Protein AF-A0A8G1R4S1-F1 (afdb_monomer_lite)

Structure (mmCIF, N/CA/C/O backbone):
data_AF-A0A8G1R4S1-F1
#
_entry.id   AF-A0A8G1R4S1-F1
#
loop_
_atom_site.group_PDB
_atom_site.id
_atom_site.type_symbol
_atom_site.label_atom_id
_atom_site.label_alt_id
_atom_site.label_comp_id
_atom_site.label_asym_id
_atom_site.label_entity_id
_atom_site.label_seq_id
_atom_site.pdbx_PDB_ins_code
_atom_site.Cartn_x
_atom_site.Cartn_y
_atom_site.Cartn_z
_atom_site.occupancy
_atom_site.B_iso_or_equiv
_atom_site.auth_seq_id
_atom_site.auth_comp_id
_atom_site.auth_asym_id
_atom_site.auth_atom_id
_atom_site.pdbx_PDB_model_num
ATOM 1 N N . MET A 1 1 ? 26.529 -37.923 -21.853 1.00 34.34 1 MET A N 1
ATOM 2 C CA . MET A 1 1 ? 27.785 -37.274 -21.403 1.00 34.34 1 MET A CA 1
ATOM 3 C C . MET A 1 1 ? 28.948 -37.431 -22.384 1.00 34.34 1 MET A C 1
ATOM 5 O O . MET A 1 1 ? 29.454 -36.419 -22.837 1.00 34.34 1 MET A O 1
ATOM 9 N N . THR A 1 2 ? 29.386 -38.636 -22.774 1.00 37.06 2 THR A N 1
ATOM 10 C CA . THR A 1 2 ? 30.629 -38.806 -23.572 1.00 37.06 2 THR A CA 1
ATOM 11 C C . THR A 1 2 ? 30.537 -38.388 -25.053 1.00 37.06 2 THR A C 1
ATOM 13 O O . THR A 1 2 ? 31.567 -38.254 -25.704 1.00 37.06 2 THR A O 1
ATOM 16 N N . GLY A 1 3 ? 29.334 -38.183 -25.603 1.00 39.41 3 GLY A N 1
ATOM 17 C CA . GLY A 1 3 ? 29.122 -37.804 -27.011 1.00 39.41 3 GLY A CA 1
ATOM 18 C C . GLY A 1 3 ? 29.419 -36.328 -27.306 1.00 39.41 3 GLY A C 1
ATOM 19 O O . GLY A 1 3 ? 30.279 -36.042 -28.134 1.00 39.41 3 GLY A O 1
ATOM 20 N N . ILE A 1 4 ? 28.774 -35.407 -26.578 1.00 42.38 4 ILE A N 1
ATOM 21 C CA . ILE A 1 4 ? 28.934 -33.948 -26.744 1.00 42.38 4 ILE A CA 1
ATOM 22 C C . ILE A 1 4 ? 30.243 -33.432 -26.146 1.00 42.38 4 ILE A C 1
ATOM 24 O O . ILE A 1 4 ? 30.907 -32.611 -26.768 1.00 42.38 4 ILE A O 1
ATOM 28 N N . MET A 1 5 ? 30.717 -33.994 -25.029 1.00 42.28 5 MET A N 1
ATOM 29 C CA . MET A 1 5 ? 32.060 -33.679 -24.519 1.00 42.28 5 MET A CA 1
ATOM 30 C C . MET A 1 5 ? 33.159 -34.017 -25.537 1.00 42.28 5 MET A C 1
ATOM 32 O O . MET A 1 5 ? 34.148 -33.301 -25.641 1.00 42.28 5 MET A O 1
ATOM 36 N N . ASN A 1 6 ? 32.975 -35.073 -26.337 1.00 43.06 6 ASN A N 1
ATOM 37 C CA . ASN A 1 6 ? 33.866 -35.388 -27.454 1.00 43.06 6 ASN A CA 1
ATOM 38 C C . ASN A 1 6 ? 33.570 -34.572 -28.725 1.00 43.06 6 ASN A C 1
ATOM 40 O O . ASN A 1 6 ? 34.323 -34.708 -29.683 1.00 43.06 6 ASN A O 1
ATOM 44 N N . TYR A 1 7 ? 32.499 -33.776 -28.766 1.00 46.75 7 TYR A N 1
ATOM 45 C CA . TYR A 1 7 ? 32.110 -32.910 -29.886 1.00 46.75 7 TYR A CA 1
ATOM 46 C C . TYR A 1 7 ? 32.567 -31.456 -29.659 1.00 46.75 7 TYR A C 1
ATOM 48 O O . TYR A 1 7 ? 33.212 -30.869 -30.526 1.00 46.75 7 TYR A O 1
ATOM 56 N N . LEU A 1 8 ? 32.355 -30.911 -28.456 1.00 43.19 8 LEU A N 1
ATOM 57 C CA . LEU A 1 8 ? 32.811 -29.577 -28.043 1.00 43.19 8 LEU A CA 1
ATOM 58 C C . LEU A 1 8 ? 34.336 -29.510 -27.832 1.00 43.19 8 LEU A C 1
ATOM 60 O O . LEU A 1 8 ? 34.935 -28.468 -28.063 1.00 43.19 8 LEU A O 1
ATOM 64 N N . ARG A 1 9 ? 34.996 -30.634 -27.501 1.00 42.25 9 ARG A N 1
ATOM 65 C CA . ARG A 1 9 ? 36.469 -30.728 -27.363 1.00 42.25 9 ARG A CA 1
ATOM 66 C C . ARG A 1 9 ? 37.218 -31.066 -28.664 1.00 42.25 9 ARG A C 1
ATOM 68 O O . ARG A 1 9 ? 38.417 -31.345 -28.621 1.00 42.25 9 ARG A O 1
ATOM 75 N N . ARG A 1 10 ? 36.547 -31.107 -29.824 1.00 39.91 10 ARG A N 1
ATOM 76 C CA . ARG A 1 10 ? 37.217 -31.331 -31.122 1.00 39.91 10 ARG A CA 1
ATOM 77 C C . ARG A 1 10 ? 37.751 -30.012 -31.687 1.00 39.91 10 ARG A C 1
ATOM 79 O O . ARG A 1 10 ? 36.980 -29.065 -31.783 1.00 39.91 10 ARG A O 1
ATOM 86 N N . PRO A 1 11 ? 39.002 -29.971 -32.182 1.00 35.44 11 PRO A N 1
ATOM 87 C CA . PRO A 1 11 ? 39.596 -28.763 -32.754 1.00 35.44 11 PRO A CA 1
ATOM 88 C C . PRO A 1 11 ? 39.075 -28.385 -34.156 1.00 35.44 11 PRO A C 1
ATOM 90 O O . PRO A 1 11 ? 39.674 -27.523 -34.792 1.00 35.44 11 PRO A O 1
ATOM 93 N N . ARG A 1 12 ? 38.011 -29.024 -34.675 1.00 40.72 12 ARG A N 1
ATOM 94 C CA . ARG A 1 12 ? 37.285 -28.617 -35.897 1.00 40.72 12 ARG A CA 1
ATOM 95 C C . ARG A 1 12 ? 35.992 -29.417 -36.096 1.00 40.72 12 ARG A C 1
ATOM 97 O O . ARG A 1 12 ? 35.984 -30.636 -35.927 1.00 40.72 12 ARG A O 1
ATOM 104 N N . ALA A 1 13 ? 34.945 -28.697 -36.488 1.00 39.78 13 ALA A N 1
ATOM 105 C CA . ALA A 1 13 ? 33.626 -29.171 -36.883 1.00 39.78 13 ALA A CA 1
ATOM 106 C C . ALA A 1 13 ? 33.671 -29.979 -38.190 1.00 39.78 13 ALA A C 1
ATOM 108 O O . ALA A 1 13 ? 34.057 -29.459 -39.236 1.00 39.78 13 ALA A O 1
ATOM 109 N N . THR A 1 14 ? 33.271 -31.246 -38.147 1.00 42.94 14 THR A N 1
ATOM 110 C CA . THR A 1 14 ? 32.952 -32.038 -39.342 1.00 42.94 14 THR A CA 1
ATOM 111 C C . THR A 1 14 ? 31.812 -32.981 -38.979 1.00 42.94 14 THR A C 1
ATOM 113 O O . THR A 1 14 ? 32.041 -33.903 -38.193 1.00 42.94 14 THR A O 1
ATOM 116 N N . ASP A 1 15 ? 30.596 -32.692 -39.466 1.00 37.84 15 ASP A N 1
ATOM 117 C CA . ASP A 1 15 ? 29.704 -33.665 -40.141 1.00 37.84 15 ASP A CA 1
ATOM 118 C C . ASP A 1 15 ? 28.222 -33.229 -40.264 1.00 37.84 15 ASP A C 1
ATOM 120 O O . ASP A 1 15 ? 27.417 -33.991 -40.799 1.00 37.84 15 ASP A O 1
ATOM 124 N N . SER A 1 16 ? 27.824 -32.003 -39.888 1.00 41.94 16 SER A N 1
ATOM 125 C CA . SER A 1 16 ? 26.473 -31.491 -40.203 1.00 41.94 16 SER A CA 1
ATOM 126 C C . SER A 1 16 ? 26.529 -30.266 -41.125 1.00 41.94 16 SER A C 1
ATOM 128 O O . SER A 1 16 ? 27.207 -29.285 -40.843 1.00 41.94 16 SER A O 1
ATOM 130 N N . GLY A 1 17 ? 25.844 -30.312 -42.270 1.00 46.16 17 GLY A N 1
ATOM 131 C CA . GLY A 1 17 ? 25.874 -29.260 -43.300 1.00 46.16 17 GLY A CA 1
ATOM 132 C C . GLY A 1 17 ? 25.157 -27.946 -42.946 1.00 46.16 17 GLY A C 1
ATOM 133 O O . GLY A 1 17 ? 24.744 -27.253 -43.872 1.00 46.16 17 GLY A O 1
ATOM 134 N N . ILE A 1 18 ? 24.970 -27.643 -41.654 1.00 56.19 18 ILE A N 1
ATOM 135 C CA . ILE A 1 18 ? 24.159 -26.531 -41.105 1.00 56.19 18 ILE A CA 1
ATOM 136 C C . ILE A 1 18 ? 24.978 -25.660 -40.118 1.00 56.19 18 ILE A C 1
ATOM 138 O O . ILE A 1 18 ? 24.510 -24.631 -39.638 1.00 56.19 18 ILE A O 1
ATOM 142 N N . GLU A 1 19 ? 26.213 -26.055 -39.805 1.00 68.19 19 GLU A N 1
ATOM 143 C CA . GLU A 1 19 ? 27.068 -25.367 -38.832 1.00 68.19 19 GLU A CA 1
ATOM 144 C C . GLU A 1 19 ? 27.682 -24.088 -39.429 1.00 68.19 19 GLU A C 1
ATOM 146 O O . GLU A 1 19 ? 28.225 -24.100 -40.537 1.00 68.19 19 GLU A O 1
ATOM 151 N N . MET A 1 20 ? 27.558 -22.979 -38.699 1.00 84.25 20 MET A N 1
ATOM 152 C CA . MET A 1 20 ? 28.064 -21.656 -39.073 1.00 84.25 20 MET A CA 1
ATOM 153 C C . MET A 1 20 ? 29.394 -21.372 -38.373 1.00 84.25 20 MET A C 1
ATOM 155 O O . MET A 1 20 ? 29.770 -22.034 -37.406 1.00 84.25 20 MET A O 1
ATOM 159 N N . SER A 1 21 ? 30.101 -20.349 -38.837 1.00 84.62 21 SER A N 1
ATOM 160 C CA . SER A 1 21 ? 31.314 -19.842 -38.196 1.00 84.62 21 SER A CA 1
ATOM 161 C C . SER A 1 21 ? 31.209 -18.348 -37.915 1.00 84.62 21 SER A C 1
ATOM 163 O O . SER A 1 21 ? 30.377 -17.657 -38.495 1.00 84.62 21 SER A O 1
ATOM 165 N N . ALA A 1 22 ? 32.034 -17.862 -36.993 1.00 88.62 22 ALA A N 1
ATOM 166 C CA . ALA A 1 22 ? 32.130 -16.455 -36.632 1.00 88.62 22 ALA A CA 1
ATOM 167 C C . ALA A 1 22 ? 33.571 -16.112 -36.254 1.00 88.62 22 ALA A C 1
ATOM 169 O O . ALA A 1 22 ? 34.358 -16.979 -35.865 1.00 88.62 22 ALA A O 1
ATOM 170 N N . THR A 1 23 ? 33.894 -14.826 -36.302 1.00 90.12 23 THR A N 1
ATOM 171 C CA . THR A 1 23 ? 35.019 -14.264 -35.560 1.00 90.12 23 THR A CA 1
ATOM 172 C C . THR A 1 23 ? 34.614 -14.160 -34.091 1.00 90.12 23 THR A C 1
ATOM 174 O O . THR A 1 23 ? 33.654 -13.459 -33.775 1.00 90.12 23 THR A O 1
ATOM 177 N N . ILE A 1 24 ? 35.333 -14.856 -33.209 1.00 92.25 24 ILE A N 1
ATOM 178 C CA . ILE A 1 24 ? 35.034 -14.924 -31.773 1.00 92.25 24 ILE A CA 1
ATOM 179 C C . ILE A 1 24 ? 36.107 -14.154 -31.004 1.00 92.25 24 ILE A C 1
ATOM 181 O O . ILE A 1 24 ? 37.302 -14.416 -31.161 1.00 92.25 24 ILE A O 1
ATOM 185 N N . THR A 1 25 ? 35.691 -13.232 -30.142 1.00 91.62 25 THR A N 1
ATOM 186 C CA . THR A 1 25 ? 36.581 -12.535 -29.206 1.00 91.62 25 THR A CA 1
ATOM 187 C C . THR A 1 25 ? 36.024 -12.605 -27.794 1.00 91.62 25 THR A C 1
ATOM 189 O O . THR A 1 25 ? 34.815 -12.554 -27.614 1.00 91.62 25 THR A O 1
ATOM 192 N N . ALA A 1 26 ? 36.900 -12.700 -26.795 1.00 91.44 26 ALA A N 1
ATOM 193 C CA . ALA A 1 26 ? 36.521 -12.653 -25.387 1.00 91.44 26 ALA A CA 1
ATOM 194 C C . ALA A 1 26 ? 37.266 -11.514 -24.688 1.00 91.44 26 ALA A C 1
ATOM 196 O O . ALA A 1 26 ? 38.463 -11.310 -24.915 1.00 91.44 26 ALA A O 1
ATOM 197 N N . SER A 1 27 ? 36.563 -10.771 -23.841 1.00 89.75 27 SER A N 1
ATOM 198 C CA . SER A 1 27 ? 37.118 -9.646 -23.087 1.00 89.75 27 SER A CA 1
ATOM 199 C C . SER A 1 27 ? 36.541 -9.594 -21.682 1.00 89.75 27 SER A C 1
ATOM 201 O O . SER A 1 27 ? 35.368 -9.899 -21.507 1.00 89.75 27 SER A O 1
ATOM 203 N N . SER A 1 28 ? 37.335 -9.139 -20.714 1.00 86.06 28 SER A N 1
ATOM 204 C CA . SER A 1 28 ? 36.889 -8.853 -19.347 1.00 86.06 28 SER A CA 1
ATOM 205 C C . SER A 1 28 ? 37.107 -7.370 -19.057 1.00 86.06 28 SER A C 1
ATOM 207 O O . SER A 1 28 ? 38.208 -6.862 -19.280 1.00 86.06 28 SER A O 1
ATOM 209 N N . SER A 1 29 ? 36.076 -6.659 -18.595 1.00 72.31 29 SER A N 1
ATOM 210 C CA . SER A 1 29 ? 36.210 -5.259 -18.153 1.00 72.31 29 SER A CA 1
ATOM 211 C C . SER A 1 29 ? 36.585 -5.171 -16.672 1.00 72.31 29 SER A C 1
ATOM 213 O O . SER A 1 29 ? 37.266 -4.233 -16.258 1.00 72.31 29 SER A O 1
ATOM 215 N N . THR A 1 30 ? 36.208 -6.182 -15.887 1.00 70.38 30 THR A N 1
ATOM 216 C CA . THR A 1 30 ? 36.608 -6.396 -14.491 1.00 70.38 30 THR A CA 1
ATOM 217 C C . THR A 1 30 ? 36.785 -7.901 -14.236 1.00 70.38 30 THR A C 1
ATOM 219 O O . THR A 1 30 ? 36.330 -8.706 -15.047 1.00 70.38 30 THR A O 1
ATOM 222 N N . PRO A 1 31 ? 37.387 -8.330 -13.108 1.00 59.00 31 PRO A N 1
ATOM 223 C CA . PRO A 1 31 ? 37.433 -9.750 -12.730 1.00 59.00 31 PRO A CA 1
ATOM 224 C C . PRO A 1 31 ? 36.053 -10.386 -12.490 1.00 59.00 31 PRO A C 1
ATOM 226 O O . PRO A 1 31 ? 35.955 -11.597 -12.333 1.00 59.00 31 PRO A O 1
ATOM 229 N N . SER A 1 32 ? 35.002 -9.566 -12.396 1.00 71.69 32 SER A N 1
ATOM 230 C CA . SER A 1 32 ? 33.627 -9.979 -12.118 1.00 71.69 32 SER A CA 1
ATOM 231 C C . SER A 1 32 ? 32.707 -9.867 -13.335 1.00 71.69 32 SER A C 1
ATOM 233 O O . SER A 1 32 ? 31.517 -10.125 -13.192 1.00 71.69 32 SER A O 1
ATOM 235 N N . TRP A 1 33 ? 33.215 -9.431 -14.495 1.00 85.50 33 TRP A N 1
ATOM 236 C CA . TRP A 1 33 ? 32.415 -9.236 -15.702 1.00 85.50 33 TRP A CA 1
ATOM 237 C C . TRP A 1 33 ? 33.223 -9.425 -16.984 1.00 85.50 33 TRP A C 1
ATOM 239 O O . TRP A 1 33 ? 34.240 -8.752 -17.203 1.00 85.50 33 TRP A O 1
ATOM 249 N N . GLY A 1 34 ? 32.697 -10.262 -17.872 1.00 90.38 34 GLY A N 1
ATOM 250 C CA . GLY A 1 34 ? 33.268 -10.536 -19.176 1.00 90.38 34 GLY A CA 1
ATOM 251 C C . GLY A 1 34 ? 32.221 -10.718 -20.264 1.00 90.38 34 GLY A C 1
ATOM 252 O O . GLY A 1 34 ? 31.021 -10.786 -20.015 1.00 90.38 34 GLY A O 1
ATOM 253 N N . VAL A 1 35 ? 32.695 -10.728 -21.506 1.00 92.56 35 VAL A N 1
ATOM 254 C CA . VAL A 1 35 ? 31.868 -10.770 -22.713 1.00 92.56 35 VAL A CA 1
ATOM 255 C C . VAL A 1 35 ? 32.516 -11.690 -23.738 1.00 92.56 35 VAL A C 1
ATOM 257 O O . VAL A 1 35 ? 33.713 -11.559 -24.012 1.00 92.56 35 VAL A O 1
ATOM 260 N N . ILE A 1 36 ? 31.717 -12.575 -24.339 1.00 94.44 36 ILE A N 1
ATOM 261 C CA . ILE A 1 36 ? 32.052 -13.259 -25.594 1.00 94.44 36 ILE A CA 1
ATOM 262 C C . ILE A 1 36 ? 31.312 -12.554 -26.727 1.00 94.44 36 ILE A C 1
ATOM 264 O O . ILE A 1 36 ? 30.090 -12.445 -26.720 1.00 94.44 36 ILE A O 1
ATOM 268 N N . GLU A 1 37 ? 32.061 -12.071 -27.709 1.00 94.25 37 GLU A N 1
ATOM 269 C CA . GLU A 1 37 ? 31.542 -11.357 -28.867 1.00 94.25 37 GLU A CA 1
ATOM 270 C C . GLU A 1 37 ? 31.716 -12.199 -30.135 1.00 94.25 37 GLU A C 1
ATOM 272 O O . GLU A 1 37 ? 32.801 -12.719 -30.411 1.00 94.25 37 GLU A O 1
ATOM 277 N N . LEU A 1 38 ? 30.638 -12.307 -30.911 1.00 94.00 38 LEU A N 1
ATOM 278 C CA . LEU A 1 38 ? 30.564 -13.004 -32.188 1.00 94.00 38 LEU A CA 1
ATOM 279 C C . LEU A 1 38 ? 30.344 -11.980 -33.300 1.00 94.00 38 LEU A C 1
ATOM 281 O O . LEU A 1 38 ? 29.378 -11.215 -33.273 1.00 94.00 38 LEU A O 1
ATOM 285 N N . LYS A 1 39 ? 31.229 -11.980 -34.295 1.00 91.12 39 LYS A N 1
ATOM 286 C CA . LYS A 1 39 ? 31.179 -11.101 -35.471 1.00 91.12 39 LYS A CA 1
ATOM 287 C C . LYS A 1 39 ? 31.318 -11.907 -36.748 1.00 91.12 39 LYS A C 1
ATOM 289 O O . LYS A 1 39 ? 31.895 -12.986 -36.736 1.00 91.12 39 LYS A O 1
ATOM 294 N N . ASP A 1 40 ? 30.869 -11.335 -37.861 1.00 87.00 40 ASP A N 1
ATOM 295 C CA . ASP A 1 40 ? 31.088 -11.897 -39.198 1.00 87.00 40 ASP A CA 1
ATOM 296 C C . ASP A 1 40 ? 30.580 -13.346 -39.322 1.00 87.00 40 ASP A C 1
ATOM 298 O O . ASP A 1 40 ? 31.358 -14.266 -39.560 1.00 87.00 40 ASP A O 1
ATOM 302 N N . LEU A 1 41 ? 29.275 -13.559 -39.105 1.00 88.69 41 LEU A N 1
ATOM 303 C CA . LEU A 1 41 ? 28.656 -14.880 -39.245 1.00 88.69 41 LEU A CA 1
ATOM 304 C C . LEU A 1 41 ? 28.785 -15.381 -40.691 1.00 88.69 41 LEU A C 1
ATOM 306 O O . LEU A 1 41 ? 28.312 -14.730 -41.628 1.00 88.69 41 LEU A O 1
ATOM 310 N N . ARG A 1 42 ? 29.398 -16.554 -40.868 1.00 84.56 42 ARG A N 1
ATOM 311 C CA . ARG A 1 42 ? 29.619 -17.205 -42.163 1.00 84.56 42 ARG A CA 1
ATOM 312 C C . ARG A 1 42 ? 28.986 -18.588 -42.221 1.00 84.56 42 ARG A C 1
ATOM 314 O O . ARG A 1 42 ? 29.083 -19.357 -41.265 1.00 84.56 42 ARG A O 1
ATOM 321 N N . ASP A 1 43 ? 28.393 -18.924 -43.361 1.00 83.12 43 ASP A N 1
ATOM 322 C CA . ASP A 1 43 ? 27.958 -20.286 -43.658 1.00 83.12 43 ASP A CA 1
ATOM 323 C C . ASP A 1 43 ? 29.160 -21.213 -43.945 1.00 83.12 43 ASP A C 1
ATOM 325 O O . ASP A 1 43 ? 30.324 -20.798 -43.965 1.00 83.12 43 ASP A O 1
ATOM 329 N N . LYS A 1 44 ? 28.881 -22.495 -44.196 1.00 79.00 44 LYS A N 1
ATOM 330 C CA . LYS A 1 44 ? 29.893 -23.507 -44.549 1.00 79.00 44 LYS A CA 1
ATOM 331 C C . LYS A 1 44 ? 30.696 -23.190 -45.823 1.00 79.00 44 LYS A C 1
ATOM 333 O O . LYS A 1 44 ? 31.782 -23.737 -46.003 1.00 79.00 44 LYS A O 1
ATOM 338 N N . ASP A 1 45 ? 30.154 -22.352 -46.706 1.00 81.00 45 ASP A N 1
ATOM 339 C CA . ASP A 1 45 ? 30.744 -21.954 -47.983 1.00 81.00 45 ASP A CA 1
ATOM 340 C C . ASP A 1 45 ? 31.452 -20.581 -47.862 1.00 81.00 45 ASP A C 1
ATOM 342 O O . ASP A 1 45 ? 31.942 -20.036 -48.853 1.00 81.00 45 ASP A O 1
ATOM 346 N N . ASN A 1 46 ? 31.581 -20.065 -46.629 1.00 81.12 46 ASN A N 1
ATOM 347 C CA . ASN A 1 46 ? 32.203 -18.797 -46.250 1.00 81.12 46 ASN A CA 1
ATOM 348 C C . ASN A 1 46 ? 31.462 -17.537 -46.755 1.00 81.12 46 ASN A C 1
ATOM 350 O O . ASN A 1 46 ? 32.042 -16.447 -46.842 1.00 81.12 46 ASN A O 1
ATOM 354 N N . ASN A 1 47 ? 30.172 -17.657 -47.065 1.00 82.44 47 ASN A N 1
ATOM 355 C CA . ASN A 1 47 ? 29.309 -16.524 -47.399 1.00 82.44 47 ASN A CA 1
ATOM 356 C C . ASN A 1 47 ? 28.669 -15.939 -46.129 1.00 82.44 47 ASN A C 1
ATOM 358 O O . ASN A 1 47 ? 28.526 -16.664 -45.145 1.00 82.44 47 ASN A O 1
ATOM 362 N N . PRO A 1 48 ? 28.297 -14.643 -46.112 1.00 81.69 48 PRO A N 1
ATOM 363 C CA . PRO A 1 48 ? 27.465 -14.089 -45.043 1.00 81.69 48 PRO A CA 1
ATOM 364 C C . PRO A 1 48 ? 26.181 -14.906 -44.864 1.00 81.69 48 PRO A C 1
ATOM 366 O O . PRO A 1 48 ? 25.593 -15.348 -45.850 1.00 81.69 48 PRO A O 1
ATOM 369 N N . VAL A 1 49 ? 25.762 -15.110 -43.617 1.00 81.12 49 VAL A N 1
ATOM 370 C CA . VAL A 1 49 ? 24.514 -15.823 -43.318 1.00 81.12 49 VAL A CA 1
ATOM 371 C C . VAL A 1 49 ? 23.341 -14.850 -43.345 1.00 81.12 49 VAL A C 1
ATOM 373 O O . VAL A 1 49 ? 23.287 -13.925 -42.534 1.00 81.12 49 VAL A O 1
ATOM 376 N N . ASP A 1 50 ? 22.374 -15.118 -44.216 1.00 78.06 50 ASP A N 1
ATOM 377 C CA . ASP A 1 50 ? 21.097 -14.407 -44.244 1.00 78.06 50 ASP A CA 1
ATOM 378 C C . ASP A 1 50 ? 20.080 -15.097 -43.319 1.00 78.06 50 ASP A C 1
ATOM 380 O O . ASP A 1 50 ? 20.033 -16.331 -43.257 1.00 78.06 50 ASP A O 1
ATOM 384 N N . PHE A 1 51 ? 19.228 -14.326 -42.639 1.00 78.00 51 PHE A N 1
ATOM 385 C CA . PHE A 1 51 ? 18.095 -14.836 -41.854 1.00 78.00 51 PHE A CA 1
ATOM 386 C C . PHE A 1 51 ? 16.781 -14.265 -42.390 1.00 78.00 51 PHE A C 1
ATOM 388 O O . PHE A 1 51 ? 16.684 -13.090 -42.736 1.00 78.00 51 PHE A O 1
ATOM 395 N N . THR A 1 52 ? 15.764 -15.113 -42.445 1.00 73.88 52 THR A N 1
ATOM 396 C CA . THR A 1 52 ? 14.378 -14.775 -42.766 1.00 73.88 52 THR A CA 1
ATOM 397 C C . THR A 1 52 ? 13.537 -14.710 -41.489 1.00 73.88 52 THR A C 1
ATOM 399 O O . THR A 1 52 ? 14.017 -15.030 -40.404 1.00 73.88 52 THR A O 1
ATOM 402 N N . LYS A 1 53 ? 12.263 -14.316 -41.606 1.00 70.81 53 LYS A N 1
ATOM 403 C CA . LYS A 1 53 ? 11.346 -14.200 -40.456 1.00 70.81 53 LYS A CA 1
ATOM 404 C C . LYS A 1 53 ? 11.070 -15.512 -39.715 1.00 70.81 53 LYS A C 1
ATOM 406 O O . LYS A 1 53 ? 10.664 -15.471 -38.562 1.00 70.81 53 LYS A O 1
ATOM 411 N N . ASP A 1 54 ? 11.278 -16.646 -40.378 1.00 77.50 54 ASP A N 1
ATOM 412 C CA . ASP A 1 54 ? 11.072 -17.975 -39.799 1.00 77.50 54 ASP A CA 1
ATOM 413 C C . ASP A 1 54 ? 12.391 -18.586 -39.285 1.00 77.50 54 ASP A C 1
ATOM 415 O O . ASP A 1 54 ? 12.403 -19.710 -38.779 1.00 77.50 54 ASP A O 1
ATOM 419 N N . ASP A 1 55 ? 13.508 -17.858 -39.425 1.00 84.44 55 ASP A N 1
ATOM 420 C CA . ASP A 1 55 ? 14.833 -18.328 -39.042 1.00 84.44 55 ASP A CA 1
ATOM 421 C C . ASP A 1 55 ? 15.235 -17.875 -37.624 1.00 84.44 55 ASP A C 1
ATOM 423 O O . ASP A 1 55 ? 14.842 -16.812 -37.144 1.00 84.44 55 ASP A O 1
ATOM 427 N N . TYR A 1 56 ? 16.100 -18.653 -36.969 1.00 88.81 56 TYR A N 1
ATOM 428 C CA . TYR A 1 56 ? 16.741 -18.298 -35.703 1.00 88.81 56 TYR A CA 1
ATOM 429 C C . TYR A 1 56 ? 18.233 -18.651 -35.699 1.00 88.81 56 TYR A C 1
ATOM 431 O O . TYR A 1 56 ? 18.687 -19.568 -36.392 1.00 88.81 56 TYR A O 1
ATOM 439 N N . LEU A 1 57 ? 19.004 -17.928 -34.889 1.00 90.88 57 LEU A N 1
ATOM 440 C CA . LEU A 1 57 ? 20.408 -18.208 -34.603 1.00 90.88 57 LEU A CA 1
ATOM 441 C C . LEU A 1 57 ? 20.506 -19.045 -33.325 1.00 90.88 57 LEU A C 1
ATOM 443 O O . LEU A 1 57 ? 20.124 -18.585 -32.252 1.00 90.88 57 LEU A O 1
ATOM 447 N N . GLY A 1 58 ? 21.017 -20.268 -33.444 1.00 91.06 58 GLY A N 1
ATOM 448 C CA . GLY A 1 58 ? 21.348 -21.122 -32.310 1.00 91.06 58 GLY A CA 1
ATOM 449 C C . GLY A 1 58 ? 22.835 -21.054 -31.978 1.00 91.06 58 GLY A C 1
ATOM 450 O O . GLY A 1 58 ? 23.677 -21.184 -32.867 1.00 91.06 58 GLY A O 1
ATOM 451 N N . ILE A 1 59 ? 23.160 -20.872 -30.702 1.00 92.50 59 ILE A N 1
ATOM 452 C CA . ILE A 1 59 ? 24.524 -20.780 -30.174 1.00 92.50 59 ILE A CA 1
ATOM 453 C C . ILE A 1 59 ? 24.655 -21.783 -29.029 1.00 92.50 59 ILE A C 1
ATOM 455 O O . ILE A 1 59 ? 23.796 -21.825 -28.157 1.00 92.50 59 ILE A O 1
ATOM 459 N N . ALA A 1 60 ? 25.731 -22.564 -29.003 1.00 89.94 60 ALA A N 1
ATOM 460 C CA . ALA A 1 60 ? 26.128 -23.357 -27.841 1.00 89.94 60 ALA A CA 1
ATOM 461 C C . ALA A 1 60 ? 27.556 -22.996 -27.437 1.00 89.94 60 ALA A C 1
ATOM 463 O O . ALA A 1 60 ? 28.412 -22.865 -28.309 1.00 89.94 60 ALA A O 1
ATOM 464 N N . LEU A 1 61 ? 27.831 -22.846 -26.145 1.00 92.06 61 LEU A N 1
ATOM 465 C CA . LEU A 1 61 ? 29.167 -22.553 -25.627 1.00 92.06 61 LEU A CA 1
ATOM 466 C C . LEU A 1 61 ? 29.351 -23.088 -24.203 1.00 92.06 61 LEU A C 1
ATOM 468 O O . LEU A 1 61 ? 28.389 -23.428 -23.528 1.00 92.06 61 LEU A O 1
ATOM 472 N N . LEU A 1 62 ? 30.594 -23.141 -23.743 1.00 90.44 62 LEU A N 1
ATOM 473 C CA . LEU A 1 62 ? 30.960 -23.226 -22.335 1.00 90.44 62 LEU A CA 1
ATOM 474 C C . LEU A 1 62 ? 31.209 -21.813 -21.800 1.00 90.44 62 LEU A C 1
ATOM 476 O O . LEU A 1 62 ? 31.740 -20.957 -22.508 1.00 90.44 62 LEU A O 1
ATOM 480 N N . SER A 1 63 ? 30.864 -21.600 -20.538 1.00 91.12 63 SER A N 1
ATOM 481 C CA . SER A 1 63 ? 30.997 -20.340 -19.814 1.00 91.12 63 SER A CA 1
ATOM 482 C C . SER A 1 63 ? 31.466 -20.601 -18.375 1.00 91.12 63 SER A C 1
ATOM 484 O O . SER A 1 63 ? 31.089 -21.624 -17.801 1.00 91.12 63 SER A O 1
ATOM 486 N N . PRO A 1 64 ? 32.256 -19.702 -17.755 1.00 88.44 64 PRO A N 1
ATOM 487 C CA . PRO A 1 64 ? 32.653 -19.826 -16.346 1.00 88.44 64 PRO A CA 1
ATOM 488 C C . PRO A 1 64 ? 31.471 -19.724 -15.373 1.00 88.44 64 PRO A C 1
ATOM 490 O O . PRO A 1 64 ? 31.544 -20.205 -14.245 1.00 88.44 64 PRO A O 1
ATOM 493 N N . VAL A 1 65 ? 30.395 -19.054 -15.789 1.00 87.94 65 VAL A N 1
ATOM 494 C CA . VAL A 1 65 ? 29.192 -18.795 -14.988 1.00 87.94 65 VAL A CA 1
ATOM 495 C C . VAL A 1 65 ? 27.943 -18.864 -15.869 1.00 87.94 65 VAL A C 1
ATOM 497 O O . VAL A 1 65 ? 28.043 -18.958 -17.093 1.00 87.94 65 VAL A O 1
ATOM 500 N N . LYS A 1 66 ? 26.754 -18.816 -15.265 1.00 85.94 66 LYS A N 1
ATOM 501 C CA . LYS A 1 66 ? 25.503 -18.733 -16.026 1.00 85.94 66 LYS A CA 1
ATOM 502 C C . LYS A 1 66 ? 25.455 -17.443 -16.852 1.00 85.94 66 LYS A C 1
ATOM 504 O O . LYS A 1 66 ? 25.969 -16.410 -16.423 1.00 85.94 66 LYS A O 1
ATOM 509 N N . VAL A 1 67 ? 24.852 -17.532 -18.031 1.00 87.19 67 VAL A N 1
ATOM 510 C CA . VAL A 1 67 ? 24.533 -16.386 -18.889 1.00 87.19 67 VAL A CA 1
ATOM 511 C C . VAL A 1 67 ? 23.039 -16.127 -18.767 1.00 87.19 67 VAL A C 1
ATOM 513 O O . VAL A 1 67 ? 22.247 -17.059 -18.903 1.00 87.19 67 VAL A O 1
ATOM 516 N N . GLU A 1 68 ? 22.663 -14.881 -18.510 1.00 82.25 68 GLU A N 1
ATOM 517 C CA . GLU A 1 68 ? 21.263 -14.456 -18.467 1.00 82.25 68 GLU A CA 1
ATOM 518 C C . GLU A 1 68 ? 20.835 -13.943 -19.849 1.00 82.25 68 GLU A C 1
ATOM 520 O O . GLU A 1 68 ? 21.653 -13.434 -20.621 1.00 82.25 68 GLU A O 1
ATOM 525 N N . ASP A 1 69 ? 19.555 -14.075 -20.186 1.00 82.12 69 ASP A N 1
ATOM 526 C CA . ASP A 1 69 ? 19.010 -13.617 -21.469 1.00 82.12 69 ASP A CA 1
ATOM 527 C C . ASP A 1 69 ? 19.118 -12.095 -21.652 1.00 82.12 69 ASP A C 1
ATOM 529 O O . ASP A 1 69 ? 19.418 -11.637 -22.756 1.00 82.12 69 ASP A O 1
ATOM 533 N N . THR A 1 70 ? 18.981 -11.326 -20.569 1.00 79.06 70 THR A N 1
ATOM 534 C CA . THR A 1 70 ? 19.168 -9.866 -20.530 1.00 79.06 70 THR A CA 1
ATOM 535 C C . THR A 1 70 ? 20.585 -9.423 -20.877 1.00 79.06 70 THR A C 1
ATOM 537 O O . THR A 1 70 ? 20.795 -8.277 -21.268 1.00 79.06 70 THR A O 1
ATOM 540 N N . GLU A 1 71 ? 21.559 -10.323 -20.763 1.00 87.69 71 GLU A N 1
ATOM 541 C CA . GLU A 1 71 ? 22.966 -10.050 -21.055 1.00 87.69 71 GLU A CA 1
ATOM 542 C C . GLU A 1 71 ? 23.350 -10.427 -22.493 1.00 87.69 71 GLU A C 1
ATOM 544 O O . GLU A 1 71 ? 24.504 -10.264 -22.907 1.00 87.69 71 GLU A O 1
ATOM 549 N N . VAL A 1 72 ? 22.378 -10.899 -23.283 1.00 91.06 72 VAL A N 1
ATOM 550 C CA . VAL A 1 72 ? 22.533 -11.163 -24.713 1.00 91.06 72 VAL A CA 1
ATOM 551 C C . VAL A 1 72 ? 22.132 -9.929 -25.510 1.00 91.06 72 VAL A C 1
ATOM 553 O O . VAL A 1 72 ? 20.958 -9.596 -25.640 1.00 91.06 72 VAL A O 1
ATOM 556 N N . ASN A 1 73 ? 23.119 -9.273 -26.113 1.00 91.31 73 ASN A N 1
ATOM 557 C CA . ASN A 1 73 ? 22.902 -8.104 -26.958 1.00 91.31 73 ASN A CA 1
ATOM 558 C C . ASN A 1 73 ? 23.175 -8.439 -28.421 1.00 91.31 73 ASN A C 1
ATOM 560 O O . ASN A 1 73 ? 24.202 -9.030 -28.757 1.00 91.31 73 ASN A O 1
ATOM 564 N N . VAL A 1 74 ? 22.270 -8.033 -29.312 1.00 90.44 74 VAL A N 1
ATOM 565 C CA . VAL A 1 74 ? 22.387 -8.308 -30.746 1.00 90.44 74 VAL A CA 1
ATOM 566 C C . VAL A 1 74 ? 22.277 -7.018 -31.545 1.00 90.44 74 VAL A C 1
ATOM 568 O O . VAL A 1 74 ? 21.353 -6.231 -31.373 1.00 90.44 74 VAL A O 1
ATOM 571 N N . SER A 1 75 ? 23.231 -6.807 -32.447 1.00 88.62 75 SER A N 1
ATOM 572 C CA . SER A 1 75 ? 23.239 -5.696 -33.395 1.00 88.62 75 SER A CA 1
ATOM 573 C C . SER A 1 75 ? 22.978 -6.221 -34.803 1.00 88.62 75 SER A C 1
ATOM 575 O O . SER A 1 75 ? 23.679 -7.119 -35.280 1.00 88.62 75 SER A O 1
ATOM 577 N N . THR A 1 76 ? 21.977 -5.653 -35.472 1.00 86.56 76 THR A N 1
ATOM 578 C CA . THR A 1 76 ? 21.522 -6.024 -36.819 1.00 86.56 76 THR A CA 1
ATOM 579 C C . THR A 1 76 ? 21.504 -4.807 -37.748 1.00 86.56 76 THR A C 1
ATOM 581 O O . THR A 1 76 ? 21.442 -3.663 -37.295 1.00 86.56 76 THR A O 1
ATOM 584 N N . ASP A 1 77 ? 21.599 -5.047 -39.055 1.00 82.00 77 ASP A N 1
ATOM 585 C CA . ASP A 1 77 ? 21.502 -4.026 -40.104 1.00 82.00 77 ASP A CA 1
ATOM 586 C C . ASP A 1 77 ? 20.680 -4.578 -41.287 1.00 82.00 77 ASP A C 1
ATOM 588 O O . ASP A 1 77 ? 21.090 -5.590 -41.867 1.00 82.00 77 ASP A O 1
ATOM 592 N N . PRO A 1 78 ? 19.537 -3.964 -41.648 1.00 77.75 78 PRO A N 1
ATOM 593 C CA . PRO A 1 78 ? 18.844 -2.929 -40.873 1.00 77.75 78 PRO A CA 1
ATOM 594 C C . PRO A 1 78 ? 18.478 -3.427 -39.462 1.00 77.75 78 PRO A C 1
ATOM 596 O O . PRO A 1 78 ? 18.378 -4.631 -39.233 1.00 77.75 78 PRO A O 1
ATOM 599 N N . TRP A 1 79 ? 18.290 -2.501 -38.517 1.00 81.31 79 TRP A N 1
ATOM 600 C CA . TRP A 1 79 ? 17.940 -2.849 -37.136 1.00 81.31 79 TRP A CA 1
ATOM 601 C C . TRP A 1 79 ? 16.590 -3.570 -37.078 1.00 81.31 79 TRP A C 1
ATOM 603 O O . TRP A 1 79 ? 15.585 -3.013 -37.525 1.00 81.31 79 TRP A O 1
ATOM 613 N N . TYR A 1 80 ? 16.582 -4.770 -36.499 1.00 80.25 80 TYR A N 1
ATOM 614 C CA . TYR A 1 80 ? 15.402 -5.552 -36.126 1.00 80.25 80 TYR A CA 1
ATOM 615 C C . TYR A 1 80 ? 15.405 -5.842 -34.628 1.00 80.25 80 TYR A C 1
ATOM 617 O O . TYR A 1 80 ? 16.465 -6.051 -34.032 1.00 80.25 80 TYR A O 1
ATOM 625 N N . ASP A 1 81 ? 14.199 -5.915 -34.067 1.00 80.44 81 ASP A N 1
ATOM 626 C CA . ASP A 1 81 ? 13.973 -6.441 -32.725 1.00 80.44 81 ASP A CA 1
ATOM 627 C C . ASP A 1 81 ? 14.264 -7.954 -32.690 1.00 80.44 81 ASP A C 1
ATOM 629 O O . ASP A 1 81 ? 14.275 -8.629 -33.728 1.00 80.44 81 ASP A O 1
ATOM 633 N N . PHE A 1 82 ? 14.513 -8.507 -31.506 1.00 85.62 82 PHE A N 1
ATOM 634 C CA . PHE A 1 82 ? 14.786 -9.931 -31.329 1.00 85.62 82 PHE A CA 1
ATOM 635 C C . PHE A 1 82 ? 14.197 -10.466 -30.023 1.00 85.62 82 PHE A C 1
ATOM 637 O O . PHE A 1 82 ? 13.940 -9.732 -29.076 1.00 85.62 82 PHE A O 1
ATOM 644 N N . THR A 1 83 ? 13.983 -11.776 -29.967 1.00 85.69 83 THR A N 1
ATOM 645 C CA . THR A 1 83 ? 13.798 -12.506 -28.710 1.00 85.69 83 THR A CA 1
ATOM 646 C C . THR A 1 83 ? 14.966 -13.444 -28.492 1.00 85.69 83 THR A C 1
ATOM 648 O O . THR A 1 83 ? 15.553 -13.965 -29.444 1.00 85.69 83 THR A O 1
ATOM 651 N N . CYS A 1 84 ? 15.297 -13.656 -27.225 1.00 88.19 84 CYS A N 1
ATOM 652 C CA . CYS A 1 84 ? 16.361 -14.541 -26.796 1.00 88.19 84 CYS A CA 1
ATOM 653 C C . CYS A 1 84 ? 15.791 -15.589 -25.837 1.00 88.19 84 CYS A C 1
ATOM 655 O O . CYS A 1 84 ? 15.008 -15.255 -24.953 1.00 88.19 84 CYS A O 1
ATOM 657 N N . GLU A 1 85 ? 16.179 -16.847 -26.014 1.00 86.12 85 GLU A N 1
ATOM 658 C CA . GLU A 1 85 ? 15.971 -17.916 -25.039 1.00 86.12 85 GLU A CA 1
ATOM 659 C C . GLU A 1 85 ? 17.353 -18.450 -24.641 1.00 86.12 85 GLU A C 1
ATOM 661 O O . GLU A 1 85 ? 18.097 -18.926 -25.505 1.00 86.12 85 GLU A O 1
ATOM 666 N N . VAL A 1 86 ? 17.706 -18.379 -23.354 1.00 85.38 86 VAL A N 1
ATOM 667 C CA . VAL A 1 86 ? 18.966 -18.923 -22.822 1.00 85.38 86 VAL A CA 1
ATOM 668 C C . VAL A 1 86 ? 18.683 -20.134 -21.938 1.00 85.38 86 VAL A C 1
ATOM 670 O O . VAL A 1 86 ? 17.770 -20.127 -21.118 1.00 85.38 86 VAL A O 1
ATOM 673 N N . SER A 1 87 ? 19.460 -21.202 -22.105 1.00 82.81 87 SER A N 1
ATOM 674 C CA . SER A 1 87 ? 19.441 -22.384 -21.239 1.00 82.81 87 SER A CA 1
ATOM 675 C C . SER A 1 87 ? 20.840 -22.653 -20.700 1.00 82.81 87 SER A C 1
ATOM 677 O O . SER A 1 87 ? 21.782 -22.812 -21.474 1.00 82.81 87 SER A O 1
ATOM 679 N N . ASN A 1 88 ? 20.964 -22.726 -19.377 1.00 83.06 88 ASN A N 1
ATOM 680 C CA . ASN A 1 88 ? 22.218 -22.991 -18.679 1.00 83.06 88 ASN A CA 1
ATOM 681 C C . ASN A 1 88 ? 22.223 -24.426 -18.141 1.00 83.06 88 ASN A C 1
ATOM 683 O O . ASN A 1 88 ? 21.239 -24.889 -17.575 1.00 83.06 88 ASN A O 1
ATOM 687 N N . PHE A 1 89 ? 23.340 -25.134 -18.290 1.00 77.81 89 PHE A N 1
ATOM 688 C CA . PHE A 1 89 ? 23.496 -26.512 -17.834 1.00 77.81 89 PHE A CA 1
ATOM 689 C C . PHE A 1 89 ? 24.834 -26.687 -17.121 1.00 77.81 89 PHE A C 1
ATOM 691 O O . PHE A 1 89 ? 25.884 -26.384 -17.681 1.00 77.81 89 PHE A O 1
ATOM 698 N N . SER A 1 90 ? 24.832 -27.244 -15.909 1.00 72.69 90 SER A N 1
ATOM 699 C CA . SER A 1 90 ? 26.087 -27.556 -15.212 1.00 72.69 90 SER A CA 1
ATOM 700 C C . SER A 1 90 ? 26.935 -28.562 -16.006 1.00 72.69 90 SER A C 1
ATOM 702 O O . SER A 1 90 ? 26.444 -29.611 -16.432 1.00 72.69 90 SER A O 1
ATOM 704 N N . SER A 1 91 ? 28.222 -28.255 -16.181 1.00 71.50 91 SER A N 1
ATOM 705 C CA . SER A 1 91 ? 29.201 -29.084 -16.887 1.00 71.50 91 SER A CA 1
ATOM 706 C C . SER A 1 91 ? 30.536 -29.129 -16.127 1.00 71.50 91 SER A C 1
ATOM 708 O O . SER A 1 91 ? 31.595 -28.735 -16.619 1.00 71.50 91 SER A O 1
ATOM 710 N N . GLY A 1 92 ? 30.509 -29.669 -14.906 1.00 77.25 92 GLY A N 1
ATOM 711 C CA . GLY A 1 92 ? 31.703 -29.773 -14.063 1.00 77.25 92 GLY A CA 1
ATOM 712 C C . GLY A 1 92 ? 32.048 -28.429 -13.428 1.00 77.25 92 GLY A C 1
ATOM 713 O O . GLY A 1 92 ? 31.277 -27.948 -12.606 1.00 77.25 92 GLY A O 1
ATOM 714 N N . ASN A 1 93 ? 33.199 -27.854 -13.786 1.00 79.25 93 ASN A N 1
ATOM 715 C CA . ASN A 1 93 ? 33.588 -26.511 -13.335 1.00 79.25 93 ASN A CA 1
ATOM 716 C C . ASN A 1 93 ? 33.029 -25.397 -14.236 1.00 79.25 93 ASN A C 1
ATOM 718 O O . ASN A 1 93 ? 33.135 -24.233 -13.867 1.00 79.25 93 ASN A O 1
ATOM 722 N N . ASP A 1 94 ? 32.439 -25.765 -15.376 1.00 86.75 94 ASP A N 1
ATOM 723 C CA . ASP A 1 94 ? 31.925 -24.842 -16.384 1.00 86.75 94 ASP A CA 1
ATOM 724 C C . ASP A 1 94 ? 30.392 -24.936 -16.454 1.00 86.75 94 ASP A C 1
ATOM 726 O O . ASP A 1 94 ? 29.770 -25.883 -15.953 1.00 86.75 94 ASP A O 1
ATOM 730 N N . VAL A 1 95 ? 29.782 -23.984 -17.150 1.00 83.19 95 VAL A N 1
ATOM 731 C CA . VAL A 1 95 ? 28.368 -23.968 -17.529 1.00 83.19 95 VAL A CA 1
ATOM 732 C C . VAL A 1 95 ? 28.271 -24.121 -19.043 1.00 83.19 95 VAL A C 1
ATOM 734 O O . VAL A 1 95 ? 28.838 -23.327 -19.783 1.00 83.19 95 VAL A O 1
ATOM 737 N N . GLU A 1 96 ? 27.561 -25.136 -19.527 1.00 86.25 96 GLU A N 1
ATOM 738 C CA . GLU A 1 96 ? 27.163 -25.215 -20.934 1.00 86.25 96 GLU A CA 1
ATOM 739 C C . GLU A 1 96 ? 25.939 -24.322 -21.144 1.00 86.25 96 GLU A C 1
ATOM 741 O O . GLU A 1 96 ? 24.928 -24.469 -20.462 1.00 86.25 96 GLU A O 1
ATOM 746 N N . VAL A 1 97 ? 26.046 -23.382 -22.072 1.00 87.94 97 VAL A N 1
ATOM 747 C CA . VAL A 1 97 ? 25.050 -22.358 -22.365 1.00 87.94 97 VAL A CA 1
ATOM 748 C C . VAL A 1 97 ? 24.535 -22.590 -23.773 1.00 87.94 97 VAL A C 1
ATOM 750 O O . VAL A 1 97 ? 25.322 -22.686 -24.715 1.00 87.94 97 VAL A O 1
ATOM 753 N N . LEU A 1 98 ? 23.217 -22.650 -23.924 1.00 89.12 98 LEU A N 1
ATOM 754 C CA . LEU A 1 98 ? 22.545 -22.620 -25.215 1.00 89.12 98 LEU A CA 1
ATOM 755 C C . LEU A 1 98 ? 21.772 -21.314 -25.352 1.00 89.12 98 LEU A C 1
ATOM 757 O O . LEU A 1 98 ? 21.048 -20.938 -24.437 1.00 89.12 98 LEU A O 1
ATOM 761 N N . VAL A 1 99 ? 21.895 -20.651 -26.495 1.00 90.62 99 VAL A N 1
ATOM 762 C CA . VAL A 1 99 ? 21.220 -19.387 -26.795 1.00 90.62 99 VAL A CA 1
ATOM 763 C C . VAL A 1 99 ? 20.479 -19.533 -28.114 1.00 90.62 99 VAL A C 1
ATOM 765 O O . VAL A 1 99 ? 21.070 -19.913 -29.125 1.00 90.62 99 VAL A O 1
ATOM 768 N N . LYS A 1 100 ? 19.188 -19.216 -28.119 1.00 91.50 100 LYS A N 1
ATOM 769 C CA . LYS A 1 100 ? 18.359 -19.147 -29.322 1.00 91.50 100 LYS A CA 1
ATOM 770 C C . LYS A 1 100 ? 17.893 -17.713 -29.524 1.00 91.50 100 LYS A C 1
ATOM 772 O O . LYS A 1 100 ? 17.144 -17.187 -28.711 1.00 91.50 100 LYS A O 1
ATOM 777 N N . ILE A 1 101 ? 18.316 -17.104 -30.626 1.00 91.50 101 ILE A N 1
ATOM 778 C CA . ILE A 1 101 ? 17.967 -15.730 -30.996 1.00 91.50 101 ILE A CA 1
ATOM 779 C C . ILE A 1 101 ? 17.013 -15.780 -32.184 1.00 91.50 101 ILE A C 1
ATOM 781 O O . ILE A 1 101 ? 17.391 -16.237 -33.263 1.00 91.50 101 ILE A O 1
ATOM 785 N N . THR A 1 102 ? 15.788 -15.302 -31.990 1.00 89.94 102 THR A N 1
ATOM 786 C CA . THR A 1 102 ? 14.778 -15.183 -33.050 1.00 89.94 102 THR A CA 1
ATOM 787 C C . THR A 1 102 ? 14.616 -13.715 -33.414 1.00 89.94 102 THR A C 1
ATOM 789 O O . THR A 1 102 ? 14.432 -12.877 -32.537 1.00 89.94 102 THR A O 1
ATOM 792 N N . PHE A 1 103 ? 14.688 -13.386 -34.699 1.00 86.56 103 PHE A N 1
ATOM 793 C CA . PHE A 1 103 ? 14.611 -12.003 -35.172 1.00 86.56 103 PHE A CA 1
ATOM 794 C C . PHE A 1 103 ? 13.170 -11.635 -35.539 1.00 86.56 103 PHE A C 1
ATOM 796 O O . PHE A 1 103 ? 12.440 -12.469 -36.070 1.00 86.56 103 PHE A O 1
ATOM 803 N N . LYS A 1 104 ? 12.760 -10.385 -35.296 1.00 80.50 104 LYS A N 1
ATOM 804 C CA . LYS A 1 104 ? 11.442 -9.848 -35.668 1.00 80.50 104 LYS A CA 1
ATOM 805 C C . LYS A 1 104 ? 11.587 -8.771 -36.751 1.00 80.50 104 LYS A C 1
ATOM 807 O O . LYS A 1 104 ? 11.860 -7.611 -36.440 1.00 80.50 104 LYS A O 1
ATOM 812 N N . PRO A 1 105 ? 11.411 -9.122 -38.035 1.00 68.25 105 PRO A N 1
ATOM 813 C CA . PRO A 1 105 ? 11.414 -8.142 -39.113 1.00 68.25 105 PRO A CA 1
ATOM 814 C C . PRO A 1 105 ? 10.182 -7.235 -39.039 1.00 68.25 105 PRO A C 1
ATOM 816 O O . PRO A 1 105 ? 9.056 -7.720 -38.971 1.00 68.25 105 PRO A O 1
ATOM 819 N N . ASN A 1 106 ? 10.376 -5.919 -39.136 1.00 63.47 106 ASN A N 1
ATOM 820 C CA . ASN A 1 106 ? 9.284 -4.936 -39.057 1.00 63.47 106 ASN A CA 1
ATOM 821 C C . ASN A 1 106 ? 8.560 -4.681 -40.401 1.00 63.47 106 ASN A C 1
ATOM 823 O O . ASN A 1 106 ? 7.661 -3.844 -40.464 1.00 63.47 106 ASN A O 1
ATOM 827 N N . TRP A 1 107 ? 8.956 -5.347 -41.494 1.00 59.38 107 TRP A N 1
ATOM 828 C CA . TRP A 1 107 ? 8.389 -5.139 -42.836 1.00 59.38 107 TRP A CA 1
ATOM 829 C C . TRP A 1 107 ? 8.703 -6.329 -43.770 1.00 59.38 107 TRP A C 1
ATOM 831 O O . TRP A 1 107 ? 9.859 -6.723 -43.890 1.00 59.38 107 TRP A O 1
ATOM 841 N N . ASP A 1 108 ? 7.710 -6.869 -44.492 1.00 56.06 108 ASP A N 1
ATOM 842 C CA . ASP A 1 108 ? 7.829 -8.058 -45.379 1.00 56.06 108 ASP A CA 1
ATOM 843 C C . ASP A 1 108 ? 8.616 -7.815 -46.703 1.00 56.06 108 ASP A C 1
ATOM 845 O O . ASP A 1 108 ? 8.664 -8.670 -47.585 1.00 56.06 108 ASP A O 1
ATOM 849 N N . GLY A 1 109 ? 9.197 -6.630 -46.897 1.00 52.44 109 GLY A N 1
ATOM 850 C CA . GLY A 1 109 ? 9.528 -6.093 -48.226 1.00 52.44 109 GLY A CA 1
ATOM 851 C C . GLY A 1 109 ? 10.945 -6.253 -48.783 1.00 52.44 109 GLY A C 1
ATOM 852 O O . GLY A 1 109 ? 11.069 -6.088 -49.986 1.00 52.44 109 GLY A O 1
ATOM 853 N N . GLU A 1 110 ? 11.987 -6.573 -48.011 1.00 55.31 110 GLU A N 1
ATOM 854 C CA . GLU A 1 110 ? 13.307 -6.964 -48.561 1.00 55.31 110 GLU A CA 1
ATOM 855 C C . GLU A 1 110 ? 14.083 -7.802 -47.526 1.00 55.31 110 GLU A C 1
ATOM 857 O O . GLU A 1 110 ? 14.853 -7.267 -46.732 1.00 55.31 110 GLU A O 1
ATOM 862 N N . ALA A 1 111 ? 13.892 -9.126 -47.534 1.00 53.69 111 ALA A N 1
ATOM 863 C CA . ALA A 1 111 ? 14.677 -10.064 -46.718 1.00 53.69 111 ALA A CA 1
ATOM 864 C C . ALA A 1 111 ? 16.165 -10.127 -47.142 1.00 53.69 111 ALA A C 1
ATOM 866 O O . ALA A 1 111 ? 17.022 -10.531 -46.362 1.00 53.69 111 ALA A O 1
ATOM 867 N N . ASP A 1 112 ? 16.484 -9.658 -48.351 1.00 56.12 112 ASP A N 1
ATOM 868 C CA . ASP A 1 112 ? 17.780 -9.834 -49.024 1.00 56.12 112 ASP A CA 1
ATOM 869 C C . ASP A 1 112 ? 18.907 -8.908 -48.505 1.00 56.12 112 ASP A C 1
ATOM 871 O O . ASP A 1 112 ? 19.996 -8.866 -49.081 1.00 56.12 112 ASP A O 1
ATOM 875 N N . LYS A 1 113 ? 18.657 -8.112 -47.453 1.00 66.25 113 LYS A N 1
ATOM 876 C CA . LYS A 1 113 ? 19.632 -7.166 -46.865 1.00 66.25 113 LYS A CA 1
ATOM 877 C C . LYS A 1 113 ? 19.870 -7.347 -45.365 1.00 66.25 113 LYS A C 1
ATOM 879 O O . LYS A 1 113 ? 20.676 -6.604 -44.812 1.00 66.25 113 LYS A O 1
ATOM 884 N N . PHE A 1 114 ? 19.189 -8.286 -44.710 1.00 77.44 114 PHE A N 1
ATOM 885 C CA . PHE A 1 114 ? 19.316 -8.484 -43.269 1.00 77.44 114 PHE A CA 1
ATOM 886 C C . PHE A 1 114 ? 20.649 -9.141 -42.902 1.00 77.44 114 PHE A C 1
ATOM 888 O O . PHE A 1 114 ? 20.955 -10.239 -43.359 1.00 77.44 114 PHE A O 1
ATOM 895 N N . GLN A 1 115 ? 21.426 -8.490 -42.034 1.00 79.88 115 GLN A N 1
ATOM 896 C CA . GLN A 1 115 ? 22.671 -9.040 -41.504 1.00 79.88 115 GLN A CA 1
ATOM 897 C C . GLN A 1 115 ? 22.772 -8.866 -39.991 1.00 79.88 115 GLN A C 1
ATOM 899 O O . GLN A 1 115 ? 22.626 -7.762 -39.465 1.00 79.88 115 GLN A O 1
ATOM 904 N N . VAL A 1 116 ? 23.150 -9.940 -39.298 1.00 85.88 116 VAL A N 1
ATOM 905 C CA . VAL A 1 116 ? 23.602 -9.875 -37.903 1.00 85.88 116 VAL A CA 1
ATOM 906 C C . VAL A 1 116 ? 25.044 -9.368 -37.891 1.00 85.88 116 VAL A C 1
ATOM 908 O O . VAL A 1 116 ? 25.945 -10.011 -38.432 1.00 85.88 116 VAL A O 1
ATOM 911 N N . LYS A 1 117 ? 25.274 -8.196 -37.298 1.00 88.19 117 LYS A N 1
ATOM 912 C CA . LYS A 1 117 ? 26.601 -7.569 -37.227 1.00 88.19 117 LYS A CA 1
ATOM 913 C C . LYS A 1 117 ? 27.403 -8.094 -36.050 1.00 88.19 117 LYS A C 1
ATOM 915 O O . LYS A 1 117 ? 28.573 -8.438 -36.218 1.00 88.19 117 LYS A O 1
ATOM 920 N N . VAL A 1 118 ? 26.780 -8.122 -34.875 1.00 91.88 118 VAL A N 1
ATOM 921 C CA . VAL A 1 118 ? 27.429 -8.494 -33.616 1.00 91.88 118 VAL A CA 1
ATOM 922 C C . VAL A 1 118 ? 26.429 -9.214 -32.719 1.00 91.88 118 VAL A C 1
ATOM 924 O O . VAL A 1 118 ? 25.294 -8.761 -32.594 1.00 91.88 118 VAL A O 1
ATOM 927 N N . VAL A 1 119 ? 26.865 -10.288 -32.067 1.00 93.88 119 VAL A N 1
ATOM 928 C CA . VAL A 1 119 ? 26.195 -10.870 -30.895 1.00 93.88 119 VAL A CA 1
ATOM 929 C C . VAL A 1 119 ? 27.156 -10.784 -29.716 1.00 93.88 119 VAL A C 1
ATOM 931 O O . VAL A 1 119 ? 28.304 -11.207 -29.835 1.00 93.88 119 VAL A O 1
ATOM 934 N N . GLN A 1 120 ? 26.709 -10.232 -28.596 1.00 94.06 120 GLN A N 1
ATOM 935 C CA . GLN A 1 120 ? 27.468 -10.125 -27.354 1.00 94.06 120 GLN A CA 1
ATOM 936 C C . GLN A 1 120 ? 26.781 -10.959 -26.280 1.00 94.06 120 GLN A C 1
ATOM 938 O O . GLN A 1 120 ? 25.588 -10.799 -26.047 1.00 94.06 120 GLN A O 1
ATOM 943 N N . LEU A 1 121 ? 27.545 -11.844 -25.647 1.00 94.50 121 LEU A N 1
ATOM 944 C CA . LEU A 1 121 ? 27.119 -12.682 -24.533 1.00 94.50 121 LEU A CA 1
ATOM 945 C C . LEU A 1 121 ? 27.834 -12.185 -23.275 1.00 94.50 121 LEU A C 1
ATOM 947 O O . LEU A 1 121 ? 29.015 -12.491 -23.081 1.00 94.50 121 LEU A O 1
ATOM 951 N N . GLY A 1 122 ? 27.151 -11.364 -22.478 1.00 90.69 122 GLY A N 1
ATOM 952 C CA . GLY A 1 122 ? 27.645 -10.862 -21.198 1.00 90.69 122 GLY A CA 1
ATOM 953 C C . GLY A 1 122 ? 27.530 -11.904 -20.087 1.00 90.69 122 GLY A C 1
ATOM 954 O O . GLY A 1 122 ? 26.612 -12.723 -20.079 1.00 90.69 122 GLY A O 1
ATOM 955 N N . MET A 1 123 ? 28.486 -11.907 -19.159 1.00 89.88 123 MET A N 1
ATOM 956 C CA . MET A 1 123 ? 28.502 -12.843 -18.037 1.00 89.88 123 MET A CA 1
ATOM 957 C C . MET A 1 123 ? 29.280 -12.305 -16.837 1.00 89.88 123 MET A C 1
ATOM 959 O O . MET A 1 123 ? 30.316 -11.655 -16.983 1.00 89.88 123 MET A O 1
ATOM 963 N N . ALA A 1 124 ? 28.827 -12.661 -15.634 1.00 86.50 124 ALA A N 1
ATOM 964 C CA . ALA A 1 124 ? 29.462 -12.300 -14.364 1.00 86.50 124 ALA A CA 1
ATOM 965 C C . ALA A 1 124 ? 30.695 -13.174 -14.033 1.00 86.50 124 ALA A C 1
ATOM 967 O O . ALA A 1 124 ? 30.837 -13.711 -12.934 1.00 86.50 124 ALA A O 1
ATOM 968 N N . GLY A 1 125 ? 31.566 -13.376 -15.018 1.00 84.50 125 GLY A N 1
ATOM 969 C CA . GLY A 1 125 ? 32.766 -14.202 -14.934 1.00 84.50 125 GLY A CA 1
ATOM 970 C C . GLY A 1 125 ? 33.740 -13.852 -16.054 1.00 84.50 125 GLY A C 1
ATOM 971 O O . GLY A 1 125 ? 33.398 -13.086 -16.949 1.00 84.50 125 GLY A O 1
ATOM 972 N N . ASP A 1 126 ? 34.956 -14.395 -15.998 1.00 88.06 126 ASP A N 1
ATOM 973 C CA . ASP A 1 126 ? 36.019 -14.113 -16.971 1.00 88.06 126 ASP A CA 1
ATOM 974 C C . ASP A 1 126 ? 36.089 -15.205 -18.065 1.00 88.06 126 ASP A C 1
ATOM 976 O O . ASP A 1 126 ? 36.566 -16.312 -17.789 1.00 88.06 126 ASP A O 1
ATOM 980 N N . PRO A 1 127 ? 35.636 -14.929 -19.309 1.00 90.50 127 PRO A N 1
ATOM 981 C CA . PRO A 1 127 ? 35.673 -15.883 -20.412 1.00 90.50 127 PRO A CA 1
ATOM 982 C C . PRO A 1 127 ? 36.972 -15.827 -21.232 1.00 90.50 127 PRO A C 1
ATOM 984 O O . PRO A 1 127 ? 37.011 -16.371 -22.336 1.00 90.50 127 PRO A O 1
ATOM 987 N N . GLN A 1 128 ? 38.027 -15.134 -20.777 1.00 89.56 128 GLN A N 1
ATOM 988 C CA . GLN A 1 128 ? 39.234 -14.931 -21.590 1.00 89.56 128 GLN A CA 1
ATOM 989 C C . GLN A 1 128 ? 40.045 -16.208 -21.848 1.00 89.56 128 GLN A C 1
ATOM 991 O O . GLN A 1 128 ? 40.844 -16.228 -22.790 1.00 89.56 128 GLN A O 1
ATOM 996 N N . ASP A 1 129 ? 39.842 -17.268 -21.062 1.00 88.31 129 ASP A N 1
ATOM 997 C CA . ASP A 1 129 ? 40.466 -18.564 -21.321 1.00 88.31 129 ASP A CA 1
ATOM 998 C C . ASP A 1 129 ? 40.026 -19.128 -22.690 1.00 88.31 129 ASP A C 1
ATOM 1000 O O . ASP A 1 129 ? 38.847 -19.114 -23.052 1.00 88.31 129 ASP A O 1
ATOM 1004 N N . GLU A 1 130 ? 40.991 -19.625 -23.472 1.00 87.06 130 GLU A N 1
ATOM 1005 C CA . GLU A 1 130 ? 40.760 -20.119 -24.834 1.00 87.06 130 GLU A CA 1
ATOM 1006 C C . GLU A 1 130 ? 39.708 -21.228 -24.894 1.00 87.06 130 GLU A C 1
ATOM 1008 O O . GLU A 1 130 ? 38.970 -21.292 -25.874 1.00 87.06 130 GLU A O 1
ATOM 1013 N N . HIS A 1 131 ? 39.568 -22.063 -23.856 1.00 89.00 131 HIS A N 1
ATOM 1014 C CA . HIS A 1 131 ? 38.596 -23.161 -23.901 1.00 89.00 131 HIS A CA 1
ATOM 1015 C C . HIS A 1 131 ? 37.137 -22.684 -23.993 1.00 89.00 131 HIS A C 1
ATOM 1017 O O . HIS A 1 131 ? 36.325 -23.386 -24.598 1.00 89.00 131 HIS A O 1
ATOM 1023 N N . TYR A 1 132 ? 36.798 -21.499 -23.466 1.00 90.44 132 TYR A N 1
ATOM 1024 C CA . TYR A 1 132 ? 35.459 -20.923 -23.623 1.00 90.44 132 TYR A CA 1
ATOM 1025 C C . TYR A 1 132 ? 35.232 -20.456 -25.062 1.00 90.44 132 TYR A C 1
ATOM 1027 O O . TYR A 1 132 ? 34.220 -20.795 -25.674 1.00 90.44 132 TYR A O 1
ATOM 1035 N N . LYS A 1 133 ? 36.208 -19.773 -25.667 1.00 87.50 133 LYS A N 1
ATOM 1036 C CA . LYS A 1 133 ? 36.128 -19.354 -27.078 1.00 87.50 133 LYS A CA 1
ATOM 1037 C C . LYS A 1 133 ? 36.068 -20.547 -28.032 1.00 87.50 133 LYS A C 1
ATOM 1039 O O . LYS A 1 133 ? 35.226 -20.580 -28.927 1.00 87.50 133 LYS A O 1
ATOM 1044 N N . ASP A 1 134 ? 36.908 -21.550 -27.802 1.00 85.56 134 ASP A N 1
ATOM 1045 C CA . ASP A 1 134 ? 36.992 -22.761 -28.623 1.00 85.56 134 ASP A CA 1
ATOM 1046 C C . ASP A 1 134 ? 35.746 -23.653 -28.505 1.00 85.56 134 ASP A C 1
ATOM 1048 O O . ASP A 1 134 ? 35.522 -24.535 -29.344 1.00 85.56 134 ASP A O 1
ATOM 1052 N N . SER A 1 135 ? 34.915 -23.436 -27.483 1.00 86.69 135 SER A N 1
ATOM 1053 C CA . SER A 1 135 ? 33.677 -24.186 -27.267 1.00 86.69 135 SER A CA 1
ATOM 1054 C C . SER A 1 135 ? 32.483 -23.673 -28.074 1.00 86.69 135 SER A C 1
ATOM 1056 O O . SER A 1 135 ? 31.523 -24.422 -28.240 1.00 86.69 135 SER A O 1
ATOM 1058 N N . VAL A 1 136 ? 32.536 -22.444 -28.604 1.00 88.56 136 VAL A N 1
ATOM 1059 C CA . VAL A 1 136 ? 31.396 -21.827 -29.297 1.00 88.56 136 VAL A CA 1
ATOM 1060 C C . VAL A 1 136 ? 31.038 -22.618 -30.558 1.00 88.56 136 VAL A C 1
ATOM 1062 O O . VAL A 1 136 ? 31.893 -22.935 -31.390 1.00 88.56 136 VAL A O 1
ATOM 1065 N N . ARG A 1 137 ? 29.757 -22.938 -30.716 1.00 87.25 137 ARG A N 1
ATOM 1066 C CA . ARG A 1 137 ? 29.160 -23.596 -31.881 1.00 87.25 137 ARG A CA 1
ATOM 1067 C C . ARG A 1 137 ? 27.921 -22.829 -32.307 1.00 87.25 137 ARG A C 1
ATOM 1069 O O . ARG A 1 137 ? 27.192 -22.320 -31.460 1.00 87.25 137 ARG A O 1
ATOM 1076 N N . LEU A 1 138 ? 27.708 -22.730 -33.615 1.00 89.62 138 LEU A N 1
ATOM 1077 C CA . LEU A 1 138 ? 26.688 -21.873 -34.209 1.00 89.62 138 LEU A CA 1
ATOM 1078 C C . LEU A 1 138 ? 25.892 -22.655 -35.247 1.00 89.62 138 LEU A C 1
ATOM 1080 O O . LEU A 1 138 ? 26.477 -23.339 -36.087 1.00 89.62 138 LEU A O 1
ATOM 1084 N N . TRP A 1 139 ? 24.573 -22.496 -35.247 1.00 88.38 139 TRP A N 1
ATOM 1085 C CA . TRP A 1 139 ? 23.696 -23.073 -36.262 1.00 88.38 139 TRP A CA 1
ATOM 1086 C C . TRP A 1 139 ? 22.594 -22.108 -36.678 1.00 88.38 139 TRP A C 1
ATOM 1088 O O . TRP A 1 139 ? 22.112 -21.300 -35.884 1.00 88.38 139 TRP A O 1
ATOM 1098 N N . LYS A 1 140 ? 22.164 -22.231 -37.933 1.00 86.62 140 LYS A N 1
ATOM 1099 C CA . LYS A 1 140 ? 20.928 -21.618 -38.414 1.00 86.62 140 LYS A CA 1
ATOM 1100 C C . LYS A 1 140 ? 19.780 -22.606 -38.219 1.00 86.62 140 LYS A C 1
ATOM 1102 O O . LYS A 1 140 ? 19.869 -23.742 -38.682 1.00 86.62 140 LYS A O 1
ATOM 1107 N N . ASN A 1 141 ? 18.713 -22.176 -37.554 1.00 85.00 141 ASN A N 1
ATOM 1108 C CA . ASN A 1 141 ? 17.482 -22.942 -37.314 1.00 85.00 141 ASN A CA 1
ATOM 1109 C C . ASN A 1 141 ? 17.689 -24.291 -36.623 1.00 85.00 141 ASN A C 1
ATOM 1111 O O . ASN A 1 141 ? 16.896 -25.219 -36.793 1.00 85.00 141 ASN A O 1
ATOM 1115 N N . SER A 1 142 ? 18.763 -24.410 -35.852 1.00 82.00 142 SER A N 1
ATOM 1116 C CA . SER A 1 142 ? 19.045 -25.594 -35.060 1.00 82.00 142 SER A CA 1
ATOM 1117 C C . SER A 1 142 ? 19.660 -25.173 -33.735 1.00 82.00 142 SER A C 1
ATOM 1119 O O . SER A 1 142 ? 20.412 -24.208 -33.660 1.00 82.00 142 SER A O 1
ATOM 1121 N N . LEU A 1 143 ? 19.362 -25.930 -32.694 1.00 79.44 143 LEU A N 1
ATOM 1122 C CA . LEU A 1 143 ? 20.034 -25.895 -31.404 1.00 79.44 143 LEU A CA 1
ATOM 1123 C C . LEU A 1 143 ? 20.094 -27.351 -30.928 1.00 79.44 143 LEU A C 1
ATOM 1125 O O . LEU A 1 143 ? 19.169 -28.107 -31.249 1.00 79.44 143 LEU A O 1
ATOM 1129 N N . PRO A 1 144 ? 21.154 -27.791 -30.233 1.00 71.44 144 PRO A N 1
ATOM 1130 C CA . PRO A 1 144 ? 21.151 -29.106 -29.613 1.00 71.44 144 PRO A CA 1
ATOM 1131 C C . PRO A 1 144 ? 19.895 -29.280 -28.753 1.00 71.44 144 PRO A C 1
ATOM 1133 O O . PRO A 1 144 ? 19.632 -28.476 -27.860 1.00 71.44 144 PRO A O 1
ATOM 1136 N N . ASP A 1 145 ? 19.099 -30.308 -29.051 1.00 70.75 145 ASP A N 1
ATOM 1137 C CA . ASP A 1 145 ? 18.005 -30.699 -28.172 1.00 70.75 145 ASP A CA 1
ATOM 1138 C C . ASP A 1 145 ? 18.623 -31.362 -26.940 1.00 70.75 145 ASP A C 1
ATOM 1140 O O . ASP A 1 145 ? 19.087 -32.505 -26.987 1.00 70.75 145 ASP A O 1
ATOM 1144 N N . GLU A 1 146 ? 18.699 -30.601 -25.855 1.00 77.19 146 GLU A N 1
ATOM 1145 C CA . GLU A 1 146 ? 19.190 -31.059 -24.558 1.00 77.19 146 GLU A CA 1
ATOM 1146 C C . GLU A 1 146 ? 18.056 -31.528 -23.648 1.00 77.19 146 GLU A C 1
ATOM 1148 O O . GLU A 1 146 ? 18.258 -31.728 -22.448 1.00 77.19 146 GLU A O 1
ATOM 1153 N N . THR A 1 147 ? 16.857 -31.719 -24.195 1.00 82.38 147 THR A N 1
ATOM 1154 C CA . THR A 1 147 ? 15.719 -32.177 -23.415 1.00 82.38 147 THR A CA 1
ATOM 1155 C C . THR A 1 147 ? 15.723 -33.691 -23.231 1.00 82.38 147 THR A C 1
ATOM 1157 O O . THR A 1 147 ? 16.268 -34.467 -24.022 1.00 82.38 147 THR A O 1
ATOM 1160 N N . GLY A 1 148 ? 15.134 -34.128 -22.127 1.00 88.38 148 GLY A N 1
ATOM 1161 C CA . GLY A 1 148 ? 14.703 -35.497 -21.905 1.00 88.38 148 GLY A CA 1
ATOM 1162 C C . GLY A 1 148 ? 13.215 -35.520 -21.583 1.00 88.38 148 GLY A C 1
ATOM 1163 O O . GLY A 1 148 ? 12.570 -34.481 -21.415 1.00 88.38 148 GLY A O 1
ATOM 1164 N N . THR A 1 149 ? 12.663 -36.721 -21.488 1.00 94.25 149 THR A N 1
ATOM 1165 C CA . THR A 1 149 ? 11.244 -36.919 -21.195 1.00 94.25 149 THR A CA 1
ATOM 1166 C C . THR A 1 149 ? 11.075 -37.455 -19.781 1.00 94.25 149 THR A C 1
ATOM 1168 O O . THR A 1 149 ? 11.710 -38.438 -19.407 1.00 94.25 149 THR A O 1
ATOM 1171 N N . VAL A 1 150 ? 10.205 -36.835 -18.993 1.00 96.62 150 VAL A N 1
ATOM 1172 C CA . VAL A 1 150 ? 9.788 -37.316 -17.678 1.00 96.62 150 VAL A CA 1
ATOM 1173 C C . VAL A 1 150 ? 8.337 -37.779 -17.771 1.00 96.62 150 VAL A C 1
ATOM 1175 O O . VAL A 1 150 ? 7.443 -36.945 -17.931 1.00 96.62 150 VAL A O 1
ATOM 1178 N N . PRO A 1 151 ? 8.073 -39.089 -17.667 1.00 97.00 151 PRO A N 1
ATOM 1179 C CA . PRO A 1 151 ? 6.711 -39.585 -17.636 1.00 97.00 151 PRO A CA 1
ATOM 1180 C C . PRO A 1 151 ? 6.071 -39.302 -16.280 1.00 97.00 151 PRO A C 1
ATOM 1182 O O . PRO A 1 151 ? 6.592 -39.708 -15.241 1.00 97.00 151 PRO A O 1
ATOM 1185 N N . ILE A 1 152 ? 4.919 -38.645 -16.286 1.00 97.62 152 ILE A N 1
ATOM 1186 C CA . ILE A 1 152 ? 4.127 -38.359 -15.093 1.00 97.62 152 ILE A CA 1
ATOM 1187 C C . ILE A 1 152 ? 2.892 -39.242 -15.106 1.00 97.62 152 ILE A C 1
ATOM 1189 O O . ILE A 1 152 ? 2.052 -39.127 -15.995 1.00 97.62 152 ILE A O 1
ATOM 1193 N N . VAL A 1 153 ? 2.780 -40.128 -14.125 1.00 97.06 153 VAL A N 1
ATOM 1194 C CA . VAL A 1 153 ? 1.607 -40.976 -13.918 1.00 97.06 153 VAL A CA 1
ATOM 1195 C C . VAL A 1 153 ? 0.771 -40.331 -12.826 1.00 97.06 153 VAL A C 1
ATOM 1197 O O . VAL A 1 153 ? 1.143 -40.356 -11.657 1.00 97.06 153 VAL A O 1
ATOM 1200 N N . CYS A 1 154 ? -0.331 -39.701 -13.214 1.00 96.50 154 CYS A N 1
ATOM 1201 C CA . CYS A 1 154 ? -1.213 -39.018 -12.279 1.00 96.50 154 CYS A CA 1
ATOM 1202 C C . CYS A 1 154 ? -2.400 -39.919 -11.929 1.00 96.50 154 CYS A C 1
ATOM 1204 O O . CYS A 1 154 ? -3.068 -40.441 -12.828 1.00 96.50 154 CYS A O 1
ATOM 1206 N N . ASP A 1 155 ? -2.667 -40.100 -10.635 1.00 96.44 155 ASP A N 1
ATOM 1207 C CA . ASP A 1 155 ? -3.856 -40.809 -10.167 1.00 96.44 155 ASP A CA 1
ATOM 1208 C C . ASP A 1 155 ? -5.147 -40.128 -10.644 1.00 96.44 155 ASP A C 1
ATOM 1210 O O . ASP A 1 155 ? -5.166 -38.981 -11.101 1.00 96.44 155 ASP A O 1
ATOM 1214 N N . SER A 1 156 ? -6.256 -40.869 -10.572 1.00 95.31 156 SER A N 1
ATOM 1215 C CA . SER A 1 156 ? -7.571 -40.339 -10.946 1.00 95.31 156 SER A CA 1
ATOM 1216 C C . SER A 1 156 ? -7.914 -39.097 -10.130 1.00 95.31 156 SER A C 1
ATOM 1218 O O . SER A 1 156 ? -7.567 -39.008 -8.953 1.00 95.31 156 SER A O 1
ATOM 1220 N N . ARG A 1 157 ? -8.622 -38.155 -10.763 1.00 95.25 157 ARG A N 1
ATOM 1221 C CA . ARG A 1 157 ? -8.996 -36.889 -10.133 1.00 95.25 157 ARG A CA 1
ATOM 1222 C C . ARG A 1 157 ? -9.764 -37.169 -8.837 1.00 95.25 157 ARG A C 1
ATOM 1224 O O . ARG A 1 157 ? -10.789 -37.849 -8.924 1.00 95.25 157 ARG A O 1
ATOM 1231 N N . PRO A 1 158 ? -9.323 -36.634 -7.687 1.00 93.56 158 PRO A N 1
ATOM 1232 C CA . PRO A 1 158 ? -10.096 -36.708 -6.455 1.00 93.56 158 PRO A CA 1
ATOM 1233 C C . PRO A 1 158 ? -11.495 -36.108 -6.638 1.00 93.56 158 PRO A C 1
ATOM 1235 O O . PRO A 1 158 ? -11.669 -35.113 -7.349 1.00 93.56 158 PRO A O 1
ATOM 1238 N N . ASP A 1 159 ? -12.498 -36.720 -6.013 1.00 89.81 159 ASP A N 1
ATOM 1239 C CA . ASP A 1 159 ? -13.884 -36.269 -6.127 1.00 89.81 159 ASP A CA 1
ATOM 1240 C C . ASP A 1 159 ? -14.035 -34.814 -5.651 1.00 89.81 159 ASP A C 1
ATOM 1242 O O . ASP A 1 159 ? -13.412 -34.388 -4.684 1.00 89.81 159 ASP A O 1
ATOM 1246 N N . GLY A 1 160 ? -14.860 -34.031 -6.351 1.00 85.94 160 GLY A N 1
ATOM 1247 C CA . GLY A 1 160 ? -15.139 -32.629 -6.011 1.00 85.94 160 GLY A CA 1
ATOM 1248 C C . GLY A 1 160 ? -14.147 -31.598 -6.561 1.00 85.94 160 GLY A C 1
ATOM 1249 O O . GLY A 1 160 ? -14.522 -30.437 -6.694 1.00 85.94 160 GLY A O 1
ATOM 1250 N N . ILE A 1 161 ? -12.933 -31.989 -6.966 1.00 91.50 161 ILE A N 1
ATOM 1251 C CA . ILE A 1 161 ? -11.936 -31.044 -7.499 1.00 91.50 161 ILE A CA 1
ATOM 1252 C C . ILE A 1 161 ? -12.429 -30.395 -8.812 1.00 91.50 161 ILE A C 1
ATOM 1254 O O . ILE A 1 161 ? -12.736 -31.116 -9.772 1.00 91.50 161 ILE A O 1
ATOM 1258 N N . PRO A 1 162 ? -12.507 -29.046 -8.888 1.00 86.94 162 PRO A N 1
ATOM 1259 C CA . PRO A 1 162 ? -13.216 -28.364 -9.974 1.00 86.94 162 PRO A CA 1
ATOM 1260 C C . PRO A 1 162 ? -12.426 -28.288 -11.289 1.00 86.94 162 PRO A C 1
ATOM 1262 O O . PRO A 1 162 ? -13.019 -28.124 -12.354 1.00 86.94 162 PRO A O 1
ATOM 1265 N N . TYR A 1 163 ? -11.105 -28.446 -11.247 1.00 86.81 163 TYR A N 1
ATOM 1266 C CA . TYR A 1 163 ? -10.229 -28.392 -12.420 1.00 86.81 163 TYR A CA 1
ATOM 1267 C C . TYR A 1 163 ? -9.913 -29.783 -12.985 1.00 86.81 163 TYR A C 1
ATOM 1269 O O . TYR A 1 163 ? -10.197 -30.823 -12.387 1.00 86.81 163 TYR A O 1
ATOM 1277 N N . SER A 1 164 ? -9.389 -29.801 -14.209 1.00 89.88 164 SER A N 1
ATOM 1278 C CA . SER A 1 164 ? -9.145 -31.008 -15.010 1.00 89.88 164 SER A CA 1
ATOM 1279 C C . SER A 1 164 ? -7.697 -31.498 -14.992 1.00 89.88 164 SER A C 1
ATOM 1281 O O . SER A 1 164 ? -7.453 -32.630 -15.412 1.00 89.88 164 SER A O 1
ATOM 1283 N N . ASN A 1 165 ? -6.767 -30.682 -14.495 1.00 93.00 165 ASN A N 1
ATOM 1284 C CA . ASN A 1 165 ? -5.336 -30.966 -14.507 1.00 93.00 165 ASN A CA 1
ATOM 1285 C C . ASN A 1 165 ? -4.718 -30.797 -13.114 1.00 93.00 165 ASN A C 1
ATOM 1287 O O . ASN A 1 165 ? -5.200 -30.018 -12.298 1.00 93.00 165 ASN A O 1
ATOM 1291 N N . GLN A 1 166 ? -3.642 -31.532 -12.868 1.00 94.19 166 GLN A N 1
ATOM 1292 C CA . GLN A 1 166 ? -2.743 -31.377 -11.739 1.00 94.19 166 GLN A CA 1
ATOM 1293 C C . GLN A 1 166 ? -1.534 -30.537 -12.151 1.00 94.19 166 GLN A C 1
ATOM 1295 O O . GLN A 1 166 ? -0.879 -30.855 -13.145 1.00 94.19 166 GLN A O 1
ATOM 1300 N N . THR A 1 167 ? -1.138 -29.574 -11.321 1.00 92.56 167 THR A N 1
ATOM 1301 C CA . THR A 1 167 ? 0.145 -28.884 -11.488 1.00 92.56 167 THR A CA 1
ATOM 1302 C C . THR A 1 167 ? 1.273 -29.690 -10.846 1.00 92.56 167 THR A C 1
ATOM 1304 O O . THR A 1 167 ? 1.291 -29.915 -9.630 1.00 92.56 167 THR A O 1
ATOM 1307 N N . VAL A 1 168 ? 2.245 -30.111 -11.650 1.00 94.56 168 VAL A N 1
ATOM 1308 C CA . VAL A 1 168 ? 3.503 -30.708 -11.185 1.00 94.56 168 VAL A CA 1
ATOM 1309 C C . VAL A 1 168 ? 4.609 -29.667 -11.281 1.00 94.56 168 VAL A C 1
ATOM 1311 O O . VAL A 1 168 ? 4.775 -29.006 -12.306 1.00 94.56 168 VAL A O 1
ATOM 1314 N N . VAL A 1 169 ? 5.357 -29.515 -10.193 1.00 92.75 169 VAL A N 1
ATOM 1315 C CA . VAL A 1 169 ? 6.415 -28.522 -10.025 1.00 92.75 169 VAL A CA 1
ATOM 1316 C C . VAL A 1 169 ? 7.763 -29.229 -10.036 1.00 92.75 169 VAL A C 1
ATOM 1318 O O . VAL A 1 169 ? 8.023 -30.105 -9.213 1.00 92.75 169 VAL A O 1
ATOM 1321 N N . PHE A 1 170 ? 8.629 -28.816 -10.951 1.00 91.94 170 PHE A N 1
ATOM 1322 C CA . PHE A 1 170 ? 10.016 -29.248 -11.043 1.00 91.94 170 PHE A CA 1
ATOM 1323 C C . PHE A 1 170 ? 10.907 -28.092 -10.611 1.00 91.94 170 PHE A C 1
ATOM 1325 O O . PHE A 1 170 ? 10.830 -27.009 -11.182 1.00 91.94 170 PHE A O 1
ATOM 1332 N N . THR A 1 171 ? 11.747 -28.313 -9.609 1.00 87.00 171 THR A N 1
ATOM 1333 C CA . THR A 1 171 ? 12.672 -27.308 -9.079 1.00 87.00 171 THR A CA 1
ATOM 1334 C C . THR A 1 171 ? 14.102 -27.759 -9.314 1.00 87.00 171 THR A C 1
ATOM 1336 O O . THR A 1 171 ? 14.464 -28.867 -8.919 1.00 87.00 171 THR A O 1
ATOM 1339 N N . ASN A 1 172 ? 14.919 -26.907 -9.918 1.00 82.12 172 ASN A N 1
ATOM 1340 C CA . ASN A 1 172 ? 16.361 -27.094 -10.046 1.00 82.12 172 ASN A CA 1
ATOM 1341 C C . ASN A 1 172 ? 17.088 -25.779 -9.714 1.00 82.12 172 ASN A C 1
ATOM 1343 O O . ASN A 1 172 ? 16.472 -24.809 -9.273 1.00 82.12 172 ASN A O 1
ATOM 1347 N N . ASP A 1 173 ? 18.399 -25.741 -9.944 1.00 68.00 173 ASP A N 1
ATOM 1348 C CA . ASP A 1 173 ? 19.212 -24.540 -9.718 1.00 68.00 173 ASP A CA 1
ATOM 1349 C C . ASP A 1 173 ? 18.874 -23.383 -10.680 1.00 68.00 173 ASP A C 1
ATOM 1351 O O . ASP A 1 173 ? 19.348 -22.267 -10.474 1.00 68.00 173 ASP A O 1
ATOM 1355 N N . ASP A 1 174 ? 18.106 -23.633 -11.745 1.00 62.91 174 ASP A N 1
ATOM 1356 C CA . ASP A 1 174 ? 17.656 -22.627 -12.720 1.00 62.91 174 ASP A CA 1
ATOM 1357 C C . ASP A 1 174 ? 16.261 -22.073 -12.386 1.00 62.91 174 ASP A C 1
ATOM 1359 O O . ASP A 1 174 ? 15.761 -21.195 -13.082 1.00 62.91 174 ASP A O 1
ATOM 1363 N N . GLY A 1 175 ? 15.631 -22.564 -11.314 1.00 70.19 175 GLY A N 1
ATOM 1364 C CA . GLY A 1 175 ? 14.338 -22.096 -10.832 1.00 70.19 175 GLY A CA 1
ATOM 1365 C C . GLY A 1 175 ? 13.266 -23.179 -10.862 1.00 70.19 175 GLY A C 1
ATOM 1366 O O . GLY A 1 175 ? 13.518 -24.351 -10.567 1.00 70.19 175 GLY A O 1
ATOM 1367 N N . ILE A 1 176 ? 12.027 -22.769 -11.149 1.00 80.62 176 ILE A N 1
ATOM 1368 C CA . ILE A 1 176 ? 10.864 -23.654 -11.095 1.00 80.62 176 ILE A CA 1
ATOM 1369 C C . ILE A 1 176 ? 10.116 -23.740 -12.429 1.00 80.62 176 ILE A C 1
ATOM 1371 O O . ILE A 1 176 ? 9.695 -22.745 -13.019 1.00 80.62 176 ILE A O 1
ATOM 1375 N N . ILE A 1 177 ? 9.866 -24.967 -12.869 1.00 85.69 177 ILE A N 1
ATOM 1376 C CA . ILE A 1 177 ? 9.064 -25.281 -14.048 1.00 85.69 177 ILE A CA 1
ATOM 1377 C C . ILE A 1 177 ? 7.762 -25.910 -13.565 1.00 85.69 177 ILE A C 1
ATOM 1379 O O . ILE A 1 177 ? 7.778 -26.892 -12.827 1.00 85.69 177 ILE A O 1
ATOM 1383 N N . MET A 1 178 ? 6.630 -25.356 -13.992 1.00 88.94 178 MET A N 1
ATOM 1384 C CA . MET A 1 178 ? 5.310 -25.918 -13.708 1.00 88.94 178 MET A CA 1
ATOM 1385 C C . MET A 1 178 ? 4.734 -26.560 -14.960 1.00 88.94 178 MET A C 1
ATOM 1387 O O . MET A 1 178 ? 4.903 -26.042 -16.068 1.00 88.94 178 MET A O 1
ATOM 1391 N N . LYS A 1 179 ? 4.081 -27.708 -14.791 1.00 91.50 179 LYS A N 1
ATOM 1392 C CA . LYS A 1 179 ? 3.444 -28.453 -15.875 1.00 91.50 179 LYS A CA 1
ATOM 1393 C C . LYS A 1 179 ? 2.071 -28.926 -15.436 1.00 91.50 179 LYS A C 1
ATOM 1395 O O . LYS A 1 179 ? 1.953 -29.639 -14.445 1.00 91.50 179 LYS A O 1
ATOM 1400 N N . GLU A 1 180 ? 1.070 -28.561 -16.223 1.00 92.69 180 GLU A N 1
ATOM 1401 C CA . GLU A 1 180 ? -0.284 -29.082 -16.093 1.00 92.69 180 GLU A CA 1
ATOM 1402 C C . GLU A 1 180 ? -0.363 -30.471 -16.725 1.00 92.69 180 GLU A C 1
ATOM 1404 O O . GLU A 1 180 ? -0.072 -30.640 -17.912 1.00 92.69 180 GLU A O 1
ATOM 1409 N N . VAL A 1 181 ? -0.750 -31.472 -15.935 1.00 94.56 181 VAL A N 1
ATOM 1410 C CA . VAL A 1 181 ? -0.936 -32.854 -16.392 1.00 94.56 181 VAL A CA 1
ATOM 1411 C C . VAL A 1 181 ? -2.376 -33.306 -16.128 1.00 94.56 181 VAL A C 1
ATOM 1413 O O . VAL A 1 181 ? -2.877 -33.104 -15.024 1.00 94.56 181 VAL A O 1
ATOM 1416 N N . PRO A 1 182 ? -3.080 -33.917 -17.096 1.00 95.88 182 PRO A N 1
ATOM 1417 C CA . PRO A 1 182 ? -4.422 -34.437 -16.857 1.00 95.88 182 PRO A CA 1
ATOM 1418 C C . PRO A 1 182 ? -4.438 -35.521 -15.776 1.00 95.88 182 PRO A C 1
ATOM 1420 O O . PRO A 1 182 ? -3.599 -36.426 -15.775 1.00 95.88 182 PRO A O 1
ATOM 1423 N N . PHE A 1 183 ? -5.440 -35.479 -14.898 1.00 95.31 183 PHE A N 1
ATOM 1424 C CA . PHE A 1 183 ? -5.646 -36.538 -13.909 1.00 95.31 183 PHE A CA 1
ATOM 1425 C C . PHE A 1 183 ? -5.962 -37.892 -14.564 1.00 95.31 183 PHE A C 1
ATOM 1427 O O . PHE A 1 183 ? -6.590 -37.963 -15.626 1.00 95.31 183 PHE A O 1
ATOM 1434 N N . GLY A 1 184 ? -5.588 -38.983 -13.892 1.00 95.00 184 GLY A N 1
ATOM 1435 C CA . GLY A 1 184 ? -5.870 -40.362 -14.308 1.00 95.00 184 GLY A CA 1
ATOM 1436 C C . GLY A 1 184 ? -5.135 -40.805 -15.574 1.00 95.00 184 GLY A C 1
ATOM 1437 O O . GLY A 1 184 ? -5.486 -41.833 -16.157 1.00 95.00 184 GLY A O 1
ATOM 1438 N N . GLN A 1 185 ? -4.159 -40.023 -16.037 1.00 95.25 185 GLN A N 1
ATOM 1439 C CA . GLN A 1 185 ? -3.431 -40.260 -17.277 1.00 95.25 185 GLN A CA 1
ATOM 1440 C C . GLN A 1 185 ? -1.925 -40.292 -17.039 1.00 95.25 185 GLN A C 1
ATOM 1442 O O . GLN A 1 185 ? -1.390 -39.683 -16.110 1.00 95.25 185 GLN A O 1
ATOM 1447 N N . LYS A 1 186 ? -1.234 -41.003 -17.934 1.00 96.50 186 LYS A N 1
ATOM 1448 C CA . LYS A 1 186 ? 0.214 -40.904 -18.082 1.00 96.50 186 LYS A CA 1
ATOM 1449 C C . LYS A 1 186 ? 0.523 -39.809 -19.099 1.00 96.50 186 LYS A C 1
ATOM 1451 O O . LYS A 1 186 ? 0.107 -39.916 -20.251 1.00 96.50 186 LYS A O 1
ATOM 1456 N N . THR A 1 187 ? 1.249 -38.785 -18.669 1.00 96.56 187 THR A N 1
ATOM 1457 C CA . THR A 1 187 ? 1.620 -37.624 -19.482 1.00 96.56 187 THR A CA 1
ATOM 1458 C C . THR A 1 187 ? 3.131 -37.560 -19.617 1.00 96.56 187 THR A C 1
ATOM 1460 O O . THR A 1 187 ? 3.845 -37.567 -18.620 1.00 96.56 187 THR A O 1
ATOM 1463 N N . GLU A 1 188 ? 3.629 -37.484 -20.844 1.00 96.06 188 GLU A N 1
ATOM 1464 C CA . GLU A 1 188 ? 5.056 -37.318 -21.110 1.00 96.06 188 GLU A CA 1
ATOM 1465 C C . GLU A 1 188 ? 5.407 -35.826 -21.061 1.00 96.06 188 GLU A C 1
ATOM 1467 O O . GLU A 1 188 ? 4.911 -35.037 -21.867 1.00 96.06 188 GLU A O 1
ATOM 1472 N N . VAL A 1 189 ? 6.244 -35.429 -20.103 1.00 93.88 189 VAL A N 1
ATOM 1473 C CA . VAL A 1 189 ? 6.680 -34.040 -19.930 1.00 93.88 189 VAL A CA 1
ATOM 1474 C C . VAL A 1 189 ? 8.104 -33.883 -20.445 1.00 93.88 189 VAL A C 1
ATOM 1476 O O . VAL A 1 189 ? 9.023 -34.537 -19.962 1.00 93.88 189 VAL A O 1
ATOM 1479 N N . THR A 1 190 ? 8.315 -32.969 -21.386 1.00 90.38 190 THR A N 1
ATOM 1480 C CA . THR A 1 190 ? 9.661 -32.610 -21.849 1.00 90.38 190 THR A CA 1
ATOM 1481 C C . THR A 1 190 ? 10.286 -31.569 -20.921 1.00 90.38 190 THR A C 1
ATOM 1483 O O . THR A 1 190 ? 9.690 -30.513 -20.683 1.00 90.38 190 THR A O 1
ATOM 1486 N N . LEU A 1 191 ? 11.487 -31.862 -20.414 1.00 86.94 191 LEU A N 1
ATOM 1487 C CA . LEU A 1 191 ? 12.297 -30.964 -19.586 1.00 86.94 191 LEU A CA 1
ATOM 1488 C C . LEU A 1 191 ? 13.734 -30.925 -20.097 1.00 86.94 191 LEU A C 1
ATOM 1490 O O . LEU A 1 191 ? 14.249 -31.915 -20.610 1.00 86.94 191 LEU A O 1
ATOM 1494 N N . ASN A 1 192 ? 14.400 -29.797 -19.891 1.00 83.69 192 ASN A N 1
ATOM 1495 C CA . ASN A 1 192 ? 15.840 -29.663 -20.081 1.00 83.69 192 ASN A CA 1
ATOM 1496 C C . ASN A 1 192 ? 16.596 -30.686 -19.216 1.00 83.69 192 ASN A C 1
ATOM 1498 O O . ASN A 1 192 ? 16.173 -30.978 -18.095 1.00 83.69 192 ASN A O 1
ATOM 1502 N N . ARG A 1 193 ? 17.712 -31.244 -19.705 1.00 84.25 193 ARG A N 1
ATOM 1503 C CA . ARG A 1 193 ? 18.558 -32.142 -18.900 1.00 84.25 193 ARG A CA 1
ATOM 1504 C C . ARG A 1 193 ? 18.977 -31.467 -17.589 1.00 84.25 193 ARG A C 1
ATOM 1506 O O . ARG A 1 193 ? 19.277 -30.278 -17.565 1.00 84.25 193 ARG A O 1
ATOM 1513 N N . GLY A 1 194 ? 19.038 -32.234 -16.509 1.00 84.31 194 GLY A N 1
ATOM 1514 C CA . GLY A 1 194 ? 19.351 -31.709 -15.183 1.00 84.31 194 GLY A CA 1
ATOM 1515 C C . GLY A 1 194 ? 18.770 -32.560 -14.064 1.00 84.31 194 GLY A C 1
ATOM 1516 O O . GLY A 1 194 ? 18.034 -33.516 -14.306 1.00 84.31 194 GLY A O 1
ATOM 1517 N N . SER A 1 195 ? 19.112 -32.206 -12.831 1.00 89.19 195 SER A N 1
ATOM 1518 C CA . SER A 1 195 ? 18.547 -32.820 -11.630 1.00 89.19 195 SER A CA 1
ATOM 1519 C C . SER A 1 195 ? 17.443 -31.926 -11.088 1.00 89.19 195 SER A C 1
ATOM 1521 O O . SER A 1 195 ? 17.693 -30.766 -10.773 1.00 89.19 195 SER A O 1
ATOM 1523 N N . TYR A 1 196 ? 16.239 -32.474 -10.959 1.00 91.75 196 TYR A N 1
ATOM 1524 C CA . TYR A 1 196 ? 15.076 -31.747 -10.466 1.00 91.75 196 TYR A CA 1
ATOM 1525 C C . TYR A 1 196 ? 14.555 -32.388 -9.192 1.00 91.75 196 TYR A C 1
ATOM 1527 O O . TYR A 1 196 ? 14.424 -33.609 -9.115 1.00 91.75 196 TYR A O 1
ATOM 1535 N N . ARG A 1 197 ? 14.175 -31.561 -8.221 1.00 94.56 197 ARG A N 1
ATOM 1536 C CA . ARG A 1 197 ? 13.218 -31.939 -7.185 1.00 94.56 197 ARG A CA 1
ATOM 1537 C C . ARG A 1 197 ? 11.814 -31.843 -7.774 1.00 94.56 197 ARG A C 1
ATOM 1539 O O . ARG A 1 197 ? 11.499 -30.858 -8.435 1.00 94.56 197 ARG A O 1
ATOM 1546 N N . VAL A 1 198 ? 10.979 -32.843 -7.533 1.00 95.88 198 VAL A N 1
ATOM 1547 C CA . VAL A 1 198 ? 9.618 -32.916 -8.068 1.00 95.88 198 VAL A CA 1
ATOM 1548 C C . VAL A 1 198 ? 8.612 -32.836 -6.929 1.00 95.88 198 VAL A C 1
ATOM 1550 O O . VAL A 1 198 ? 8.728 -33.542 -5.930 1.00 95.88 198 VAL A O 1
ATOM 1553 N N . ALA A 1 199 ? 7.616 -31.975 -7.088 1.00 94.81 199 ALA A N 1
ATOM 1554 C CA . ALA A 1 199 ? 6.476 -31.835 -6.195 1.00 94.81 199 ALA A CA 1
ATOM 1555 C C . ALA A 1 199 ? 5.187 -31.703 -7.017 1.00 94.81 199 ALA A C 1
ATOM 1557 O O . ALA A 1 199 ? 5.226 -31.468 -8.221 1.00 94.81 199 ALA A O 1
ATOM 1558 N N . ALA A 1 200 ? 4.039 -31.839 -6.368 1.00 93.25 200 ALA A N 1
ATOM 1559 C CA . ALA A 1 200 ? 2.739 -31.552 -6.960 1.00 93.25 200 ALA A CA 1
ATOM 1560 C C . ALA A 1 200 ? 1.998 -30.586 -6.031 1.00 93.25 200 ALA A C 1
ATOM 1562 O O . ALA A 1 200 ? 2.136 -30.689 -4.811 1.00 93.25 200 ALA A O 1
ATOM 1563 N N . THR A 1 201 ? 1.285 -29.611 -6.593 1.00 90.88 201 THR A N 1
ATOM 1564 C CA . THR A 1 201 ? 0.482 -28.676 -5.794 1.00 90.88 201 THR A CA 1
ATOM 1565 C C . THR A 1 201 ? -0.711 -29.397 -5.176 1.00 90.88 201 THR A C 1
ATOM 1567 O O . THR A 1 201 ? -1.234 -30.355 -5.747 1.00 90.88 201 THR A O 1
ATOM 1570 N N . GLU A 1 202 ? -1.147 -28.949 -4.002 1.00 91.62 202 GLU A N 1
ATOM 1571 C CA . GLU A 1 202 ? -2.401 -29.432 -3.424 1.00 91.62 202 GLU A CA 1
ATOM 1572 C C . GLU A 1 202 ? -3.563 -29.135 -4.366 1.00 91.62 202 GLU A C 1
ATOM 1574 O O . GLU A 1 202 ? -3.585 -28.084 -5.016 1.00 91.62 202 GLU A O 1
ATOM 1579 N N . ALA A 1 203 ? -4.539 -30.044 -4.402 1.00 91.00 203 ALA A N 1
ATOM 1580 C CA . ALA A 1 203 ? -5.784 -29.795 -5.094 1.00 91.00 203 ALA A CA 1
ATOM 1581 C C . ALA A 1 203 ? -6.939 -29.555 -4.121 1.00 91.00 203 ALA A C 1
ATOM 1583 O O . ALA A 1 203 ? -7.121 -30.349 -3.210 1.00 91.00 203 ALA A O 1
ATOM 1584 N N . PHE A 1 204 ? -7.729 -28.494 -4.284 1.00 91.94 204 PHE A N 1
ATOM 1585 C CA . PHE A 1 204 ? -8.827 -28.196 -3.360 1.00 91.94 204 PHE A CA 1
ATOM 1586 C C . PHE A 1 204 ? -10.036 -27.539 -4.033 1.00 91.94 204 PHE A C 1
ATOM 1588 O O . PHE A 1 204 ? -9.938 -26.961 -5.118 1.00 91.94 204 PHE A O 1
ATOM 1595 N N . THR A 1 205 ? -11.201 -27.666 -3.397 1.00 90.44 205 THR A N 1
ATOM 1596 C CA . THR A 1 205 ? -12.428 -26.948 -3.776 1.00 90.44 205 THR A CA 1
ATOM 1597 C C . THR A 1 205 ? -12.364 -25.484 -3.339 1.00 90.44 205 THR A C 1
ATOM 1599 O O . THR A 1 205 ? -11.654 -25.149 -2.397 1.00 90.44 205 THR A O 1
ATOM 1602 N N . ASP A 1 206 ? -13.129 -24.594 -3.978 1.00 83.75 206 ASP A N 1
ATOM 1603 C CA . ASP A 1 206 ? -13.115 -23.151 -3.657 1.00 83.75 206 ASP A CA 1
ATOM 1604 C C . ASP A 1 206 ? -13.496 -22.839 -2.195 1.00 83.75 206 ASP A C 1
ATOM 1606 O O . ASP A 1 206 ? -13.015 -21.863 -1.610 1.00 83.75 206 ASP A O 1
ATOM 1610 N N . ASP A 1 207 ? -14.341 -23.686 -1.606 1.00 85.38 207 ASP A N 1
ATOM 1611 C CA . ASP A 1 207 ? -14.759 -23.654 -0.202 1.00 85.38 207 ASP A CA 1
ATOM 1612 C C . ASP A 1 207 ? -13.869 -24.496 0.730 1.00 85.38 207 ASP A C 1
ATOM 1614 O O . ASP A 1 207 ? -14.093 -24.511 1.937 1.00 85.38 207 ASP A O 1
ATOM 1618 N N . GLU A 1 208 ? -12.865 -25.178 0.174 1.00 88.88 208 GLU A N 1
ATOM 1619 C CA . GLU A 1 208 ? -11.891 -26.039 0.855 1.00 88.88 208 GLU A CA 1
ATOM 1620 C C . GLU A 1 208 ? -12.499 -27.198 1.661 1.00 88.88 208 GLU A C 1
ATOM 1622 O O . GLU A 1 208 ? -11.854 -27.768 2.541 1.00 88.88 208 GLU A O 1
ATOM 1627 N N . THR A 1 209 ? -13.729 -27.600 1.330 1.00 92.00 209 THR A N 1
ATOM 1628 C CA . THR A 1 209 ? -14.371 -28.797 1.899 1.00 92.00 209 THR A CA 1
ATOM 1629 C C . THR A 1 209 ? -13.683 -30.091 1.480 1.00 92.00 209 THR A C 1
ATOM 1631 O O . THR A 1 209 ? -13.783 -31.102 2.173 1.00 92.00 209 THR A O 1
ATOM 1634 N N . THR A 1 210 ? -12.964 -30.082 0.357 1.00 93.62 210 THR A N 1
ATOM 1635 C CA . THR A 1 210 ? -12.105 -31.187 -0.069 1.00 93.62 210 THR A CA 1
ATOM 1636 C C . THR A 1 210 ? -10.718 -30.658 -0.389 1.00 93.62 210 THR A C 1
ATOM 1638 O O . THR A 1 210 ? -10.577 -29.750 -1.206 1.00 93.62 210 THR A O 1
ATOM 1641 N N . VAL A 1 211 ? -9.703 -31.254 0.234 1.00 93.88 211 VAL A N 1
ATOM 1642 C CA . VAL A 1 211 ? -8.284 -30.964 0.018 1.00 93.88 211 VAL A CA 1
ATOM 1643 C C . VAL A 1 211 ? -7.567 -32.278 -0.265 1.00 93.88 211 VAL A C 1
ATOM 1645 O O . VAL A 1 211 ? -7.484 -33.162 0.579 1.00 93.88 211 VAL A O 1
ATOM 1648 N N . ALA A 1 212 ? -7.043 -32.416 -1.468 1.00 94.62 212 ALA A N 1
ATOM 1649 C CA . ALA A 1 212 ? -6.214 -33.520 -1.899 1.00 94.62 212 ALA A CA 1
ATOM 1650 C C . ALA A 1 212 ? -4.741 -33.104 -1.841 1.00 94.62 212 ALA A C 1
ATOM 1652 O O . ALA A 1 212 ? -4.238 -32.387 -2.711 1.00 94.62 212 ALA A O 1
ATOM 1653 N N . ILE A 1 213 ? -4.040 -33.575 -0.812 1.00 94.19 213 ILE A N 1
ATOM 1654 C CA . ILE A 1 213 ? -2.606 -33.353 -0.649 1.00 94.19 213 ILE A CA 1
ATOM 1655 C C . ILE A 1 213 ? -1.882 -34.233 -1.664 1.00 94.19 213 ILE A C 1
ATOM 1657 O O . ILE A 1 213 ? -1.879 -35.463 -1.564 1.00 94.19 213 ILE A O 1
ATOM 1661 N N . ALA A 1 214 ? -1.285 -33.596 -2.668 1.00 94.94 214 ALA A N 1
ATOM 1662 C CA . ALA A 1 214 ? -0.603 -34.289 -3.744 1.00 94.94 214 ALA A CA 1
ATOM 1663 C C . ALA A 1 214 ? 0.831 -34.658 -3.340 1.00 94.94 214 ALA A C 1
ATOM 1665 O O . ALA A 1 214 ? 1.585 -33.849 -2.796 1.00 94.94 214 ALA A O 1
ATOM 1666 N N . LYS A 1 215 ? 1.242 -35.887 -3.652 1.00 96.06 215 LYS A N 1
ATOM 1667 C CA . LYS A 1 215 ? 2.597 -36.384 -3.415 1.00 96.06 215 LYS A CA 1
ATOM 1668 C C . LYS A 1 215 ? 3.185 -36.952 -4.697 1.00 96.06 215 LYS A C 1
ATOM 1670 O O . LYS A 1 215 ? 2.652 -37.916 -5.244 1.00 96.06 215 LYS A O 1
ATOM 1675 N N . ALA A 1 216 ? 4.314 -36.390 -5.123 1.00 96.62 216 ALA A N 1
ATOM 1676 C CA . ALA A 1 216 ? 5.115 -36.895 -6.233 1.00 96.62 216 ALA A CA 1
ATOM 1677 C C . ALA A 1 216 ? 6.168 -37.902 -5.732 1.00 96.62 216 ALA A C 1
ATOM 1679 O O . ALA A 1 216 ? 6.881 -37.626 -4.764 1.00 96.62 216 ALA A O 1
ATOM 1680 N N . GLN A 1 217 ? 6.265 -39.073 -6.369 1.00 96.31 217 GLN A N 1
ATOM 1681 C CA . GLN A 1 217 ? 7.307 -40.071 -6.104 1.00 96.31 217 GLN A CA 1
ATOM 1682 C C . GLN A 1 217 ? 7.872 -40.696 -7.397 1.00 96.31 217 GLN A C 1
ATOM 1684 O O . GLN A 1 217 ? 7.099 -41.258 -8.174 1.00 96.31 217 GLN A O 1
ATOM 1689 N N . PRO A 1 218 ? 9.205 -40.696 -7.603 1.00 96.19 218 PRO A N 1
ATOM 1690 C CA . PRO A 1 218 ? 10.214 -40.111 -6.716 1.00 96.19 218 PRO A CA 1
ATOM 1691 C C . PRO A 1 218 ? 10.101 -38.579 -6.656 1.00 96.19 218 PRO A C 1
ATOM 1693 O O . PRO A 1 218 ? 9.619 -37.943 -7.587 1.00 96.19 218 PRO A O 1
ATOM 1696 N N . ASP A 1 219 ? 10.533 -37.994 -5.541 1.00 94.75 219 ASP A N 1
ATOM 1697 C CA . ASP A 1 219 ? 10.582 -36.542 -5.325 1.00 94.75 219 ASP A CA 1
ATOM 1698 C C . ASP A 1 219 ? 11.850 -35.906 -5.921 1.00 94.75 219 ASP A C 1
ATOM 1700 O O . ASP A 1 219 ? 12.089 -34.709 -5.768 1.00 94.75 219 ASP A O 1
ATOM 1704 N N . GLN A 1 220 ? 12.662 -36.704 -6.618 1.00 95.25 220 GLN A N 1
ATOM 1705 C CA . GLN A 1 220 ? 13.801 -36.273 -7.413 1.00 95.25 220 GLN A CA 1
ATOM 1706 C C . GLN A 1 220 ? 13.861 -37.052 -8.726 1.00 95.25 220 GLN A C 1
ATOM 1708 O O . GLN A 1 220 ? 13.657 -38.268 -8.746 1.00 95.25 220 GLN A O 1
ATOM 1713 N N . VAL A 1 221 ? 14.189 -36.363 -9.817 1.00 95.19 221 VAL A N 1
ATOM 1714 C CA . VAL A 1 221 ? 14.380 -36.968 -11.135 1.00 95.19 221 VAL A CA 1
ATOM 1715 C C . VAL A 1 221 ? 15.621 -36.396 -11.815 1.00 95.19 221 VAL A C 1
ATOM 1717 O O . VAL A 1 221 ? 15.842 -35.188 -11.838 1.00 95.19 221 VAL A O 1
ATOM 1720 N N . GLU A 1 222 ? 16.442 -37.282 -12.377 1.00 92.44 222 GLU A N 1
ATOM 1721 C CA . GLU A 1 222 ? 17.553 -36.911 -13.254 1.00 92.44 222 GLU A CA 1
ATOM 1722 C C . GLU A 1 222 ? 17.070 -37.011 -14.706 1.00 92.44 222 GLU A C 1
ATOM 1724 O O . GLU A 1 222 ? 16.673 -38.085 -15.171 1.00 92.44 222 GLU A O 1
ATOM 1729 N N . VAL A 1 223 ? 17.091 -35.892 -15.424 1.00 89.88 223 VAL A N 1
ATOM 1730 C CA . VAL A 1 223 ? 16.727 -35.794 -16.839 1.00 89.88 223 VAL A CA 1
ATOM 1731 C C . VAL A 1 223 ? 18.001 -35.829 -17.669 1.00 89.88 223 VAL A C 1
ATOM 1733 O O . VAL A 1 223 ? 18.902 -35.013 -17.475 1.00 89.88 223 VAL A O 1
ATOM 1736 N N . LYS A 1 224 ? 18.088 -36.781 -18.601 1.00 87.75 224 LYS A N 1
ATOM 1737 C CA . LYS A 1 224 ? 19.220 -36.913 -19.529 1.00 87.75 224 LYS A CA 1
ATOM 1738 C C . LYS A 1 224 ? 18.740 -36.703 -20.957 1.00 87.75 224 LYS A C 1
ATOM 1740 O O . LYS A 1 224 ? 17.681 -37.200 -21.338 1.00 87.75 224 LYS A O 1
ATOM 1745 N N . GLN A 1 225 ? 19.574 -36.024 -21.736 1.00 84.00 225 GLN A N 1
ATOM 1746 C CA . GLN A 1 225 ? 19.350 -35.735 -23.148 1.00 84.00 225 GLN A CA 1
ATOM 1747 C C . GLN A 1 225 ? 18.860 -36.959 -23.933 1.00 84.00 225 GLN A C 1
ATOM 1749 O O . GLN A 1 225 ? 19.505 -38.012 -23.904 1.00 84.00 225 GLN A O 1
ATOM 1754 N N . GLY A 1 226 ? 17.750 -36.798 -24.656 1.00 83.75 226 GLY A N 1
ATOM 1755 C CA . GLY A 1 226 ? 17.188 -37.796 -25.567 1.00 83.75 226 GLY A CA 1
ATOM 1756 C C . GLY A 1 226 ? 16.733 -39.093 -24.894 1.00 83.75 226 GLY A C 1
ATOM 1757 O O . GLY A 1 226 ? 16.513 -40.092 -25.579 1.00 83.75 226 GLY A O 1
ATOM 1758 N N . THR A 1 227 ? 16.630 -39.114 -23.562 1.00 90.38 227 THR A N 1
ATOM 1759 C CA . THR A 1 227 ? 16.195 -40.290 -22.802 1.00 90.38 227 THR A CA 1
ATOM 1760 C C . THR A 1 227 ? 14.929 -40.012 -22.011 1.00 90.38 227 THR A C 1
ATOM 1762 O O . THR A 1 227 ? 14.630 -38.870 -21.664 1.00 90.38 227 THR A O 1
ATOM 1765 N N . THR A 1 228 ? 14.217 -41.088 -21.693 1.00 93.31 228 THR A N 1
ATOM 1766 C CA . THR A 1 228 ? 13.078 -41.070 -20.781 1.00 93.31 228 THR A CA 1
ATOM 1767 C C . THR A 1 228 ? 13.550 -41.418 -19.368 1.00 93.31 228 THR A C 1
ATOM 1769 O O . THR A 1 228 ? 14.165 -42.468 -19.161 1.00 93.31 228 THR A O 1
ATOM 1772 N N . SER A 1 229 ? 13.284 -40.538 -18.406 1.00 92.88 229 SER A N 1
ATOM 1773 C CA . SER A 1 229 ? 13.551 -40.753 -16.982 1.00 92.88 229 SER A CA 1
ATOM 1774 C C . SER A 1 229 ? 12.568 -41.759 -16.365 1.00 92.88 229 SER A C 1
ATOM 1776 O O . SER A 1 229 ? 11.650 -42.247 -17.022 1.00 92.88 229 SER A O 1
ATOM 1778 N N . SER A 1 230 ? 12.761 -42.100 -15.088 1.00 91.19 230 SER A N 1
ATOM 1779 C CA . SER A 1 230 ? 11.798 -42.914 -14.339 1.00 91.19 230 SER A CA 1
ATOM 1780 C C . SER A 1 230 ? 10.448 -42.210 -14.201 1.00 91.19 230 SER A C 1
ATOM 1782 O O . SER A 1 230 ? 10.418 -41.000 -13.979 1.00 91.19 230 SER A O 1
ATOM 1784 N N . ASP A 1 231 ? 9.363 -42.986 -14.246 1.00 95.38 231 ASP A N 1
ATOM 1785 C CA . ASP A 1 231 ? 8.005 -42.498 -13.995 1.00 95.38 231 ASP A CA 1
ATOM 1786 C C . ASP A 1 231 ? 7.920 -41.785 -12.631 1.00 95.38 231 ASP A C 1
ATOM 1788 O O . ASP A 1 231 ? 8.316 -42.345 -11.603 1.00 95.38 231 ASP A O 1
ATOM 1792 N N . VAL A 1 232 ? 7.364 -40.572 -12.620 1.00 97.69 232 VAL A N 1
ATOM 1793 C CA . VAL A 1 232 ? 6.944 -39.879 -11.398 1.00 97.69 232 VAL A CA 1
ATOM 1794 C C . VAL A 1 232 ? 5.459 -40.135 -11.195 1.00 97.69 232 VAL A C 1
ATOM 1796 O O . VAL A 1 232 ? 4.631 -39.733 -12.009 1.00 97.69 232 VAL A O 1
ATOM 1799 N N . ASN A 1 233 ? 5.120 -40.799 -10.097 1.00 97.62 233 ASN A N 1
ATOM 1800 C CA . ASN A 1 233 ? 3.745 -41.069 -9.707 1.00 97.62 233 ASN A CA 1
ATOM 1801 C C . ASN A 1 233 ? 3.241 -39.926 -8.827 1.00 97.62 233 ASN A C 1
ATOM 1803 O O . ASN A 1 233 ? 3.873 -39.612 -7.816 1.00 97.62 233 ASN A O 1
ATOM 1807 N N . VAL A 1 234 ? 2.117 -39.320 -9.200 1.00 97.69 234 VAL A N 1
ATOM 1808 C CA . VAL A 1 234 ? 1.420 -38.319 -8.389 1.00 97.69 234 VAL A CA 1
ATOM 1809 C C . VAL A 1 234 ? 0.197 -38.972 -7.766 1.00 97.69 234 VAL A C 1
ATOM 1811 O O . VAL A 1 234 ? -0.724 -39.377 -8.472 1.00 97.69 234 VAL A O 1
ATOM 1814 N N . THR A 1 235 ? 0.227 -39.070 -6.441 1.00 96.81 235 THR A N 1
ATOM 1815 C CA . THR A 1 235 ? -0.803 -39.708 -5.609 1.00 96.81 235 THR A CA 1
ATOM 1816 C C . THR A 1 235 ? -1.441 -38.680 -4.679 1.00 96.81 235 THR A C 1
ATOM 1818 O O . THR A 1 235 ? -0.829 -37.645 -4.407 1.00 96.81 235 THR A O 1
ATOM 1821 N N . TYR A 1 236 ? -2.645 -38.964 -4.181 1.00 96.19 236 TYR A N 1
ATOM 1822 C CA . TYR A 1 236 ? -3.434 -38.024 -3.380 1.00 96.19 236 TYR A CA 1
ATOM 1823 C C . TYR A 1 236 ? -3.804 -38.598 -2.015 1.00 96.19 236 TYR A C 1
ATOM 1825 O O . TYR A 1 236 ? -4.367 -39.689 -1.935 1.00 96.19 236 TYR A O 1
ATOM 1833 N N . ASP A 1 237 ? -3.544 -37.831 -0.957 1.00 95.12 237 ASP A N 1
ATOM 1834 C CA . ASP A 1 237 ? -4.193 -38.011 0.344 1.00 95.12 237 ASP A CA 1
ATOM 1835 C C . ASP A 1 237 ? -5.364 -37.028 0.442 1.00 95.12 237 ASP A C 1
ATOM 1837 O O . ASP A 1 237 ? -5.161 -35.816 0.518 1.00 95.12 237 ASP A O 1
ATOM 1841 N N . VAL A 1 238 ? -6.592 -37.542 0.343 1.00 94.62 238 VAL A N 1
ATOM 1842 C CA . VAL A 1 238 ? -7.806 -36.719 0.289 1.00 94.62 238 VAL A CA 1
ATOM 1843 C C . VAL A 1 238 ? -8.364 -36.539 1.690 1.00 94.62 238 VAL A C 1
ATOM 1845 O O . VAL A 1 238 ? -8.771 -37.496 2.348 1.00 94.62 238 VAL A O 1
ATOM 1848 N N . GLN A 1 239 ? -8.410 -35.286 2.118 1.00 94.88 239 GLN A N 1
ATOM 1849 C CA . GLN A 1 239 ? -8.947 -34.848 3.392 1.00 94.88 239 GLN A CA 1
ATOM 1850 C C . GLN A 1 239 ? -10.208 -34.029 3.137 1.00 94.88 239 GLN A C 1
ATOM 1852 O O . GLN A 1 239 ? -10.286 -33.244 2.189 1.00 94.88 239 GLN A O 1
ATOM 1857 N N . HIS A 1 240 ? -11.214 -34.237 3.979 1.00 93.44 240 HIS A N 1
ATOM 1858 C CA . HIS A 1 240 ? -12.485 -33.537 3.877 1.00 93.44 240 HIS A CA 1
ATOM 1859 C C . HIS A 1 240 ? -12.732 -32.721 5.140 1.00 93.44 240 HIS A C 1
ATOM 1861 O O . HIS A 1 240 ? -12.614 -33.245 6.254 1.00 93.44 240 HIS A O 1
ATOM 1867 N N . TYR A 1 241 ? -13.170 -31.482 4.945 1.00 94.44 241 TYR A N 1
ATOM 1868 C CA . TYR A 1 241 ? -13.424 -30.502 5.993 1.00 94.44 241 TYR A CA 1
ATOM 1869 C C . TYR A 1 241 ? -14.821 -29.904 5.881 1.00 94.44 241 TYR A C 1
ATOM 1871 O O . TYR A 1 241 ? -15.463 -29.972 4.832 1.00 94.44 241 TYR A O 1
ATOM 1879 N N . SER A 1 242 ? -15.284 -29.309 6.976 1.00 93.81 242 SER A N 1
ATOM 1880 C CA . SER A 1 242 ? -16.473 -28.462 6.957 1.00 93.81 242 SER A CA 1
ATOM 1881 C C . SER A 1 242 ? -16.113 -27.031 6.560 1.00 93.81 242 SER A C 1
ATOM 1883 O O . SER A 1 242 ? -15.074 -26.507 6.962 1.00 93.81 242 SER A O 1
ATOM 1885 N N . ALA A 1 243 ? -17.004 -26.394 5.804 1.00 92.50 243 ALA A N 1
ATOM 1886 C CA . ALA A 1 243 ? -16.946 -24.978 5.449 1.00 92.50 243 ALA A CA 1
ATOM 1887 C C . ALA A 1 243 ? -17.954 -24.130 6.248 1.00 92.50 243 ALA A C 1
ATOM 1889 O O . ALA A 1 243 ? -18.355 -23.057 5.802 1.00 92.50 243 ALA A O 1
ATOM 1890 N N . THR A 1 244 ? -18.382 -24.600 7.425 1.00 93.69 244 THR A N 1
ATOM 1891 C CA . THR A 1 244 ? -19.269 -23.837 8.311 1.00 93.69 244 THR A CA 1
ATOM 1892 C C . THR A 1 244 ? -18.618 -22.525 8.752 1.00 93.69 244 THR A C 1
ATOM 1894 O O . THR A 1 244 ? -17.685 -22.507 9.553 1.00 93.69 244 THR A O 1
ATOM 1897 N N . ASP A 1 245 ? -19.156 -21.421 8.239 1.00 93.00 245 ASP A N 1
ATOM 1898 C CA . ASP A 1 245 ? -18.788 -20.063 8.640 1.00 93.00 245 ASP A CA 1
ATOM 1899 C C . ASP A 1 245 ? -19.512 -19.673 9.930 1.00 93.00 245 ASP A C 1
ATOM 1901 O O . ASP A 1 245 ? -20.659 -20.070 10.146 1.00 93.00 245 ASP A O 1
ATOM 1905 N N . VAL A 1 246 ? -18.880 -18.845 10.760 1.00 94.88 246 VAL A N 1
ATOM 1906 C CA . VAL A 1 246 ? -19.535 -18.238 11.925 1.00 94.88 246 VAL A CA 1
ATOM 1907 C C . VAL A 1 246 ? -19.715 -16.758 11.665 1.00 94.88 246 VAL A C 1
ATOM 1909 O O . VAL A 1 246 ? -18.758 -16.053 11.359 1.00 94.88 246 VAL A O 1
ATOM 1912 N N . VAL A 1 247 ? -20.950 -16.292 11.801 1.00 96.31 247 VAL A N 1
ATOM 1913 C CA . VAL A 1 247 ? -21.300 -14.880 11.689 1.00 96.31 247 VAL A CA 1
ATOM 1914 C C . VAL A 1 247 ? -21.731 -14.407 13.065 1.00 96.31 247 VAL A C 1
ATOM 1916 O O . VAL A 1 247 ? -22.752 -14.865 13.580 1.00 96.31 247 VAL A O 1
ATOM 1919 N N . ILE A 1 248 ? -20.962 -13.502 13.659 1.00 96.75 248 ILE A N 1
ATOM 1920 C CA . ILE A 1 248 ? -21.412 -12.748 14.824 1.00 96.75 248 ILE A CA 1
ATOM 1921 C C . ILE A 1 248 ? -22.009 -11.451 14.291 1.00 96.75 248 ILE A C 1
ATOM 1923 O O . ILE A 1 248 ? -21.302 -10.638 13.696 1.00 96.75 248 ILE A O 1
ATOM 1927 N N . ASP A 1 249 ? -23.327 -11.311 14.416 1.00 96.12 249 ASP A N 1
ATOM 1928 C CA . ASP A 1 249 ? -24.048 -10.127 13.954 1.00 96.12 249 ASP A CA 1
ATOM 1929 C C . ASP A 1 249 ? -23.790 -8.934 14.885 1.00 96.12 249 ASP A C 1
ATOM 1931 O O . ASP A 1 249 ? -23.162 -9.059 15.937 1.00 96.12 249 ASP A O 1
ATOM 1935 N N . ASN A 1 250 ? -24.305 -7.766 14.519 1.00 94.81 250 ASN A N 1
ATOM 1936 C CA . ASN A 1 250 ? -24.240 -6.594 15.371 1.00 94.81 250 ASN A CA 1
ATOM 1937 C C . ASN A 1 250 ? -25.069 -6.821 16.650 1.00 94.81 250 ASN A C 1
ATOM 1939 O O . ASN A 1 250 ? -26.302 -6.871 16.608 1.00 94.81 250 ASN A O 1
ATOM 1943 N N . ILE A 1 251 ? -24.394 -6.965 17.793 1.00 95.56 251 ILE A N 1
ATOM 1944 C CA . ILE A 1 251 ? -25.018 -7.151 19.107 1.00 95.56 251 ILE A CA 1
ATOM 1945 C C . ILE A 1 251 ? -24.789 -5.888 19.931 1.00 95.56 251 ILE A C 1
ATOM 1947 O O . ILE A 1 251 ? -23.653 -5.537 20.240 1.00 95.56 251 ILE A O 1
ATOM 1951 N N . VAL A 1 252 ? -25.891 -5.236 20.311 1.00 93.62 252 VAL A N 1
ATOM 1952 C CA . VAL A 1 252 ? -25.861 -3.981 21.072 1.00 93.62 252 VAL A CA 1
ATOM 1953 C C . VAL A 1 252 ? -25.083 -4.151 22.374 1.00 93.62 252 VAL A C 1
ATOM 1955 O O . VAL A 1 252 ? -25.416 -5.022 23.179 1.00 93.62 252 VAL A O 1
ATOM 1958 N N . GLY A 1 253 ? -24.090 -3.285 22.579 1.00 91.69 253 GLY A N 1
ATOM 1959 C CA . GLY A 1 253 ? -23.203 -3.268 23.739 1.00 91.69 253 GLY A CA 1
ATOM 1960 C C . GLY A 1 253 ? -21.901 -4.051 23.555 1.00 91.69 253 GLY A C 1
ATOM 1961 O O . GLY A 1 253 ? -21.033 -3.955 24.421 1.00 91.69 253 GLY A O 1
ATOM 1962 N N . LEU A 1 254 ? -21.752 -4.791 22.450 1.00 95.00 254 LEU A N 1
ATOM 1963 C CA . LEU A 1 254 ? -20.548 -5.552 22.099 1.00 95.00 254 LEU A CA 1
ATOM 1964 C C . LEU A 1 254 ? -19.863 -5.034 20.827 1.00 95.00 254 LEU A C 1
ATOM 1966 O O . LEU A 1 254 ? -18.943 -5.674 20.332 1.00 95.00 254 LEU A O 1
ATOM 1970 N N . GLU A 1 255 ? -20.291 -3.904 20.265 1.00 91.62 255 GLU A N 1
ATOM 1971 C CA . GLU A 1 255 ? -19.745 -3.395 19.007 1.00 91.62 255 GLU A CA 1
ATOM 1972 C C . GLU A 1 255 ? -18.237 -3.131 19.106 1.00 91.62 255 GLU A C 1
ATOM 1974 O O . GLU A 1 255 ? -17.788 -2.346 19.942 1.00 91.62 255 GLU A O 1
ATOM 1979 N N . GLY A 1 256 ? -17.458 -3.756 18.224 1.00 88.06 256 GLY A N 1
ATOM 1980 C CA . GLY A 1 256 ? -15.997 -3.685 18.190 1.00 88.06 256 GLY A CA 1
ATOM 1981 C C . GLY A 1 256 ? -15.284 -4.577 19.210 1.00 88.06 256 GLY A C 1
ATOM 1982 O O . GLY A 1 256 ? -14.057 -4.599 19.208 1.00 88.06 256 GLY A O 1
ATOM 1983 N N . GLU A 1 257 ? -16.010 -5.310 20.058 1.00 93.31 257 GLU A N 1
ATOM 1984 C CA . GLU A 1 257 ? -15.407 -6.276 20.980 1.00 93.31 257 GLU A CA 1
ATOM 1985 C C . GLU A 1 257 ? -15.048 -7.580 20.260 1.00 93.31 257 GLU A C 1
ATOM 1987 O O . GLU A 1 257 ? -15.623 -7.919 19.221 1.00 93.31 257 GLU A O 1
ATOM 1992 N N . GLU A 1 258 ? -14.122 -8.341 20.839 1.00 93.12 258 GLU A N 1
ATOM 1993 C CA . GLU A 1 258 ? -13.792 -9.691 20.389 1.00 93.12 258 GLU A CA 1
ATOM 1994 C C . GLU A 1 258 ? -14.448 -10.738 21.287 1.00 93.12 258 GLU A C 1
ATOM 1996 O O . GLU A 1 258 ? -14.380 -10.672 22.516 1.00 93.12 258 GLU A O 1
ATOM 2001 N N . VAL A 1 259 ? -15.053 -11.745 20.665 1.00 95.25 259 VAL A N 1
ATOM 2002 C CA . VAL A 1 259 ? -15.648 -12.890 21.351 1.00 95.25 259 VAL A CA 1
ATOM 2003 C C . VAL A 1 259 ? -14.924 -14.176 20.977 1.00 95.25 259 VAL A C 1
ATOM 2005 O O . VAL A 1 259 ? -14.505 -14.370 19.834 1.00 95.25 259 VAL A O 1
ATOM 2008 N N . HIS A 1 260 ? -14.788 -15.074 21.948 1.00 96.06 260 HIS A N 1
ATOM 2009 C CA . HIS A 1 260 ? -14.143 -16.364 21.748 1.00 96.06 260 HIS A CA 1
ATOM 2010 C C . HIS A 1 260 ? -15.175 -17.423 21.363 1.00 96.06 260 HIS A C 1
ATOM 2012 O O . HIS A 1 260 ? -16.105 -17.706 22.121 1.00 96.06 260 HIS A O 1
ATOM 2018 N N . VAL A 1 261 ? -15.012 -18.011 20.182 1.00 96.94 261 VAL A N 1
ATOM 2019 C CA . VAL A 1 261 ? -15.919 -19.004 19.603 1.00 96.94 261 VAL A CA 1
ATOM 2020 C C . VAL A 1 261 ? -15.273 -20.383 19.672 1.00 96.94 261 VAL A C 1
ATOM 2022 O O . VAL A 1 261 ? -14.128 -20.552 19.267 1.00 96.94 261 VAL A O 1
ATOM 2025 N N . LYS A 1 262 ? -16.024 -21.387 20.132 1.00 96.94 262 LYS A N 1
ATOM 2026 C CA . LYS A 1 262 ? -15.588 -22.785 20.252 1.00 96.94 262 LYS A CA 1
ATOM 2027 C C . LYS A 1 262 ? -16.517 -23.719 19.495 1.00 96.94 262 LYS A C 1
ATOM 2029 O O . LYS A 1 262 ? -17.736 -23.646 19.644 1.00 96.94 262 LYS A O 1
ATOM 2034 N N . PHE A 1 263 ? -15.928 -24.653 18.762 1.00 96.31 263 PHE A N 1
ATOM 2035 C CA . PHE A 1 263 ? -16.587 -25.823 18.195 1.00 96.31 263 PHE A CA 1
ATOM 2036 C C . PHE A 1 263 ? -16.285 -27.033 19.072 1.00 96.31 263 PHE A C 1
ATOM 2038 O O . PHE A 1 263 ? -15.117 -27.361 19.268 1.00 96.31 263 PHE A O 1
ATOM 2045 N N . SER A 1 264 ? -17.311 -27.738 19.547 1.00 95.62 264 SER A N 1
ATOM 2046 C CA . SER A 1 264 ? -17.151 -28.916 20.410 1.00 95.62 264 SER A CA 1
ATOM 2047 C C . SER A 1 264 ? -18.040 -30.080 19.970 1.00 95.62 264 SER A C 1
ATOM 2049 O O . SER A 1 264 ? -19.164 -29.868 19.527 1.00 95.62 264 SER A O 1
ATOM 2051 N N . SER A 1 265 ? -17.580 -31.320 20.133 1.00 93.25 265 SER A N 1
ATOM 2052 C CA . SER A 1 265 ? -18.363 -32.547 19.909 1.00 93.25 265 SER A CA 1
ATOM 2053 C C . SER A 1 265 ? -18.229 -33.467 21.117 1.00 93.25 265 SER A C 1
ATOM 2055 O O . SER A 1 265 ? -17.108 -33.778 21.503 1.00 93.25 265 SER A O 1
ATOM 2057 N N . GLU A 1 266 ? -19.348 -33.923 21.690 1.00 83.44 266 GLU A N 1
ATOM 2058 C CA . GLU A 1 266 ? -19.370 -34.820 22.867 1.00 83.44 266 GLU A CA 1
ATOM 2059 C C . GLU A 1 266 ? -18.391 -34.372 23.981 1.00 83.44 266 GLU A C 1
ATOM 2061 O O . GLU A 1 266 ? -17.620 -35.168 24.510 1.00 83.44 266 GLU A O 1
ATOM 2066 N N . ASP A 1 267 ? -18.397 -33.067 24.289 1.00 74.00 267 ASP A N 1
ATOM 2067 C CA . ASP A 1 267 ? -17.524 -32.375 25.258 1.00 74.00 267 ASP A CA 1
ATOM 2068 C C . ASP A 1 267 ? -16.015 -32.316 24.913 1.00 74.00 267 ASP A C 1
ATOM 2070 O O . ASP A 1 267 ? -15.211 -31.838 25.715 1.00 74.00 267 ASP A O 1
ATOM 2074 N N . SER A 1 268 ? -15.609 -32.726 23.706 1.00 89.94 268 SER A N 1
ATOM 2075 C CA . SER A 1 268 ? -14.263 -32.495 23.161 1.00 89.94 268 SER A CA 1
ATOM 2076 C C . SER A 1 268 ? -14.222 -31.230 22.309 1.00 89.94 268 SER A C 1
ATOM 2078 O O . SER A 1 268 ? -15.026 -31.086 21.388 1.00 89.94 268 SER A O 1
ATOM 2080 N N . LEU A 1 269 ? -13.239 -30.357 22.546 1.00 94.12 269 LEU A N 1
ATOM 2081 C CA . LEU A 1 269 ? -12.950 -29.218 21.671 1.00 94.12 269 LEU A CA 1
ATOM 2082 C C . LEU A 1 269 ? -12.471 -29.722 20.299 1.00 94.12 269 LEU A C 1
ATOM 2084 O O . LEU A 1 269 ? -11.571 -30.558 20.224 1.00 94.12 269 LEU A O 1
ATOM 2088 N N . LEU A 1 270 ? -13.088 -29.224 19.229 1.00 94.56 270 LEU A N 1
ATOM 2089 C CA . LEU A 1 270 ? -12.685 -29.455 17.842 1.00 94.56 270 LEU A CA 1
ATOM 2090 C C . LEU A 1 270 ? -11.765 -28.335 17.352 1.00 94.56 270 LEU A C 1
ATOM 2092 O O . LEU A 1 270 ? -10.714 -28.613 16.784 1.00 94.56 270 LEU A O 1
ATOM 2096 N N . HIS A 1 271 ? -12.170 -27.082 17.567 1.00 94.88 271 HIS A N 1
ATOM 2097 C CA . HIS A 1 271 ? -11.437 -25.883 17.163 1.00 94.88 271 HIS A CA 1
ATOM 2098 C C . HIS A 1 271 ? -12.000 -24.646 17.876 1.00 94.88 271 HIS A C 1
ATOM 2100 O O . HIS A 1 271 ? -13.169 -24.644 18.270 1.00 94.88 271 HIS A O 1
ATOM 2106 N N . ASP A 1 272 ? -11.202 -23.594 18.007 1.00 95.19 272 ASP A N 1
ATOM 2107 C CA . ASP A 1 272 ? -11.601 -22.307 18.560 1.00 95.19 272 ASP A CA 1
ATOM 2108 C C . ASP A 1 272 ? -10.860 -21.133 17.906 1.00 95.19 272 ASP A C 1
ATOM 2110 O O . ASP A 1 272 ? -9.794 -21.294 17.312 1.00 95.19 272 ASP A O 1
ATOM 2114 N N . PHE A 1 273 ? -11.470 -19.951 17.968 1.00 93.12 273 PHE A N 1
ATOM 2115 C CA . PHE A 1 273 ? -10.905 -18.705 17.450 1.00 93.12 273 PHE A CA 1
ATOM 2116 C C . PHE A 1 273 ? -11.573 -17.483 18.085 1.00 93.12 273 PHE A C 1
ATOM 2118 O O . PHE A 1 273 ? -12.669 -17.566 18.643 1.00 93.12 273 PHE A O 1
ATOM 2125 N N . TRP A 1 274 ? -10.924 -16.328 17.956 1.00 92.81 274 TRP A N 1
ATOM 2126 C CA . TRP A 1 274 ? -11.497 -15.027 18.299 1.00 92.81 274 TRP A CA 1
ATOM 2127 C C . TRP A 1 274 ? -12.144 -14.386 17.070 1.00 92.81 274 TRP A C 1
ATOM 2129 O O . TRP A 1 274 ? -11.651 -14.541 15.954 1.00 92.81 274 TRP A O 1
ATOM 2139 N N . SER A 1 275 ? -13.271 -13.707 17.273 1.00 91.44 275 SER A N 1
ATOM 2140 C CA . SER A 1 275 ? -14.027 -13.016 16.228 1.00 91.44 275 SER A CA 1
ATOM 2141 C C . SER A 1 275 ? -14.485 -11.662 16.750 1.00 91.44 275 SER A C 1
ATOM 2143 O O . SER A 1 275 ? -15.070 -11.596 17.830 1.00 91.44 275 SER A O 1
ATOM 2145 N N . SER A 1 276 ? -14.279 -10.595 15.985 1.00 91.62 276 SER A N 1
ATOM 2146 C CA . SER A 1 276 ? -14.835 -9.278 16.292 1.00 91.62 276 SER A CA 1
ATOM 2147 C C . SER A 1 276 ? -16.357 -9.255 16.105 1.00 91.62 276 SER A C 1
ATOM 2149 O O . SER A 1 276 ? -16.935 -10.098 15.412 1.00 91.62 276 SER A O 1
ATOM 2151 N N . VAL A 1 277 ? -17.019 -8.275 16.717 1.00 93.31 277 VAL A N 1
ATOM 2152 C CA . VAL A 1 277 ? -18.469 -8.072 16.624 1.00 93.31 277 VAL A CA 1
ATOM 2153 C C . VAL A 1 277 ? -18.776 -6.740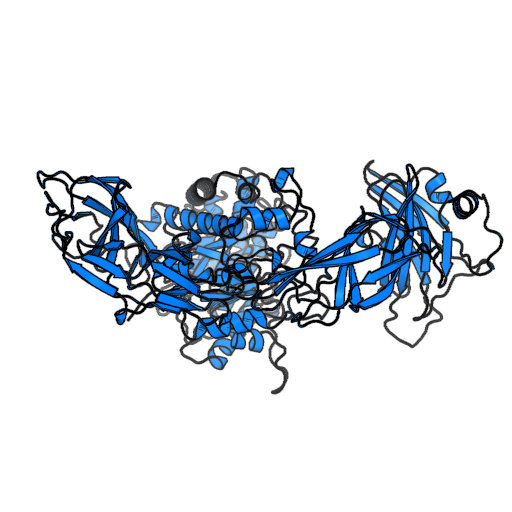 15.918 1.00 93.31 277 VAL A C 1
ATOM 2155 O O . VAL A 1 277 ? -18.453 -5.689 16.471 1.00 93.31 277 VAL A O 1
ATOM 2158 N N . PRO A 1 278 ? -19.429 -6.722 14.738 1.00 93.88 278 PRO A N 1
ATOM 2159 C CA . PRO A 1 278 ? -19.802 -7.863 13.903 1.00 93.88 278 PRO A CA 1
ATOM 2160 C C . PRO A 1 278 ? -18.647 -8.363 13.020 1.00 93.88 278 PRO A C 1
ATOM 2162 O O . PRO A 1 278 ? -17.859 -7.572 12.505 1.00 93.88 278 PRO A O 1
ATOM 2165 N N . GLN A 1 279 ? -18.596 -9.670 12.758 1.00 90.25 279 GLN A N 1
ATOM 2166 C CA . GLN A 1 279 ? -17.656 -10.265 11.802 1.00 90.25 279 GLN A CA 1
ATOM 2167 C C . GLN A 1 279 ? -18.175 -11.609 11.281 1.00 90.25 279 GLN A C 1
ATOM 2169 O O . GLN A 1 279 ? -18.880 -12.345 11.973 1.00 90.25 279 GLN A O 1
ATOM 2174 N N . THR A 1 280 ? -17.798 -11.944 10.045 1.00 90.44 280 THR A N 1
ATOM 2175 C CA . THR A 1 280 ? -17.871 -13.318 9.532 1.00 90.44 280 THR A CA 1
ATOM 2176 C C . THR A 1 280 ? -16.486 -13.943 9.565 1.00 90.44 280 THR A C 1
ATOM 2178 O O . THR A 1 280 ? -15.592 -13.482 8.859 1.00 90.44 280 THR A O 1
ATOM 2181 N N . THR A 1 281 ? -16.334 -15.020 10.327 1.00 89.00 281 THR A N 1
ATOM 2182 C CA . THR A 1 281 ? -15.076 -15.758 10.459 1.00 89.00 281 THR A CA 1
ATOM 2183 C C . THR A 1 281 ? -15.190 -17.116 9.771 1.00 89.00 281 THR A C 1
ATOM 2185 O O . THR A 1 281 ? -16.191 -17.824 9.920 1.00 89.00 281 THR A O 1
ATOM 2188 N N . LYS A 1 282 ? -14.169 -17.470 8.979 1.00 88.12 282 LYS A N 1
ATOM 2189 C CA . LYS A 1 282 ? -14.153 -18.654 8.104 1.00 88.12 282 LYS A CA 1
ATOM 2190 C C . LYS A 1 282 ? -13.087 -19.663 8.562 1.00 88.12 282 LYS A C 1
ATOM 2192 O O . LYS A 1 282 ? -11.961 -19.602 8.072 1.00 88.12 282 LYS A O 1
ATOM 2197 N N . PRO A 1 283 ? -13.410 -20.605 9.467 1.00 87.94 283 PRO A N 1
ATOM 2198 C CA . PRO A 1 283 ? -12.466 -21.607 9.966 1.00 87.94 283 PRO A CA 1
ATOM 2199 C C . PRO A 1 283 ? -12.248 -22.721 8.926 1.00 87.94 283 PRO A C 1
ATOM 2201 O O . PRO A 1 283 ? -12.811 -23.813 9.022 1.00 87.94 283 PRO A O 1
ATOM 2204 N N . ARG A 1 284 ? -11.467 -22.443 7.878 1.00 87.56 284 ARG A N 1
ATOM 2205 C CA . ARG A 1 284 ? -11.168 -23.406 6.803 1.00 87.56 284 ARG A CA 1
ATOM 2206 C C . ARG A 1 284 ? -10.084 -24.406 7.229 1.00 87.56 284 ARG A C 1
ATOM 2208 O O . ARG A 1 284 ? -9.197 -24.072 8.003 1.00 87.56 284 ARG A O 1
ATOM 2215 N N . ARG A 1 285 ? -10.162 -25.648 6.727 1.00 89.44 285 ARG A N 1
ATOM 2216 C CA . ARG A 1 285 ? -9.191 -26.752 6.954 1.00 89.44 285 ARG A CA 1
ATOM 2217 C C . ARG A 1 285 ? -8.945 -27.177 8.413 1.00 89.44 285 ARG A C 1
ATOM 2219 O O . ARG A 1 285 ? -7.957 -27.849 8.699 1.00 89.44 285 ARG A O 1
ATOM 2226 N N . VAL A 1 286 ? -9.836 -26.822 9.337 1.00 89.88 286 VAL A N 1
ATOM 2227 C CA . VAL A 1 286 ? -9.687 -27.123 10.778 1.00 89.88 286 VAL A CA 1
ATOM 2228 C C . VAL A 1 286 ? -10.832 -27.960 11.351 1.00 89.88 286 VAL A C 1
ATOM 2230 O O . VAL A 1 286 ? -10.639 -28.671 12.335 1.00 89.88 286 VAL A O 1
ATOM 2233 N N . LEU A 1 287 ? -12.012 -27.934 10.724 1.00 93.19 287 LEU A N 1
ATOM 2234 C CA . LEU A 1 287 ? -13.196 -28.665 11.182 1.00 93.19 287 LEU A CA 1
ATOM 2235 C C . LEU A 1 287 ? -13.381 -29.990 10.426 1.00 93.19 287 LEU A C 1
ATOM 2237 O O . LEU A 1 287 ? -13.199 -30.015 9.207 1.00 93.19 287 LEU A O 1
ATOM 2241 N N . PRO A 1 288 ? -13.814 -31.080 11.088 1.00 93.38 288 PRO A N 1
ATOM 2242 C CA . PRO A 1 288 ? -14.115 -32.334 10.401 1.00 93.38 288 PRO A CA 1
ATOM 2243 C C . PRO A 1 288 ? -15.264 -32.160 9.391 1.00 93.38 288 PRO A C 1
ATOM 2245 O O . PRO A 1 288 ? -16.170 -31.361 9.607 1.00 93.38 288 PRO A O 1
ATOM 2248 N N . SER A 1 289 ? -15.257 -32.935 8.302 1.00 92.50 289 SER A N 1
ATOM 2249 C CA . SER A 1 289 ? -16.258 -32.872 7.210 1.00 92.50 289 SER A CA 1
ATOM 2250 C C . SER A 1 289 ? -17.699 -33.211 7.580 1.00 92.50 289 SER A C 1
ATOM 2252 O O . SER A 1 289 ? -18.605 -33.038 6.767 1.00 92.50 289 SER A O 1
ATOM 2254 N N . GLY A 1 290 ? -17.933 -33.731 8.777 1.00 91.62 290 GLY A N 1
ATOM 2255 C CA . GLY A 1 290 ? -19.259 -34.124 9.212 1.00 91.62 290 GLY A CA 1
ATOM 2256 C C . GLY A 1 290 ? -19.296 -34.464 10.689 1.00 91.62 290 GLY A C 1
ATOM 2257 O O . GLY A 1 290 ? -18.281 -34.436 11.386 1.00 91.62 290 GLY A O 1
ATOM 2258 N N . GLY A 1 291 ? -20.495 -34.806 11.148 1.00 91.94 291 GLY A N 1
ATOM 2259 C CA . GLY A 1 291 ? -20.792 -34.985 12.562 1.00 91.94 291 GLY A CA 1
ATOM 2260 C C . GLY A 1 291 ? -21.494 -33.765 13.150 1.00 91.94 291 GLY A C 1
ATOM 2261 O O . GLY A 1 291 ? -21.549 -32.693 12.546 1.00 91.94 291 GLY A O 1
ATOM 2262 N N . ASN A 1 292 ? -22.060 -33.961 14.337 1.00 93.31 292 ASN A N 1
ATOM 2263 C CA . ASN A 1 292 ? -22.722 -32.890 15.065 1.00 93.31 292 ASN A CA 1
ATOM 2264 C C . ASN A 1 292 ? -21.687 -32.141 15.902 1.00 93.31 292 ASN A C 1
ATOM 2266 O O . ASN A 1 292 ? -20.930 -32.762 16.646 1.00 93.31 292 ASN A O 1
ATOM 2270 N N . ALA A 1 293 ? -21.693 -30.817 15.814 1.00 95.25 293 ALA A N 1
ATOM 2271 C CA . ALA A 1 293 ? -20.921 -29.952 16.687 1.00 95.25 293 ALA A CA 1
ATOM 2272 C C . ALA A 1 293 ? -21.847 -28.983 17.425 1.00 95.25 293 ALA A C 1
ATOM 2274 O O . ALA A 1 293 ? -22.896 -28.575 16.930 1.00 95.25 293 ALA A O 1
ATOM 2275 N N . THR A 1 294 ? -21.437 -28.603 18.624 1.00 96.50 294 THR A N 1
ATOM 2276 C CA . THR A 1 294 ? -21.974 -27.459 19.347 1.00 96.50 294 THR A CA 1
ATOM 2277 C C . THR A 1 294 ? -21.039 -26.289 19.113 1.00 96.50 294 THR A C 1
ATOM 2279 O O . THR A 1 294 ? -19.855 -26.385 19.434 1.00 96.50 294 THR A O 1
ATOM 2282 N N . ILE A 1 295 ? -21.565 -25.194 18.575 1.00 96.62 295 ILE A N 1
ATOM 2283 C CA . ILE A 1 295 ? -20.858 -23.919 18.523 1.00 96.62 295 ILE A CA 1
ATOM 2284 C C . ILE A 1 295 ? -21.296 -23.105 19.733 1.00 96.62 295 ILE A C 1
ATOM 2286 O O . ILE A 1 295 ? -22.483 -22.809 19.890 1.00 96.62 295 ILE A O 1
ATOM 2290 N N . SER A 1 296 ? -20.347 -22.763 20.593 1.00 96.75 296 SER A N 1
ATOM 2291 C CA . SER A 1 296 ? -20.561 -21.914 21.762 1.00 96.75 296 SER A CA 1
ATOM 2292 C C . SER A 1 296 ? -19.669 -20.689 21.680 1.00 96.75 296 SER A C 1
ATOM 2294 O O . SER A 1 296 ? -18.523 -20.793 21.252 1.00 96.75 296 SER A O 1
ATOM 2296 N N . VAL A 1 297 ? -20.177 -19.554 22.140 1.00 97.38 297 VAL A N 1
ATOM 2297 C CA . VAL A 1 297 ? -19.383 -18.344 22.343 1.00 97.38 297 VAL A CA 1
ATOM 2298 C C . VAL A 1 297 ? -19.208 -18.175 23.847 1.00 97.38 297 VAL A C 1
ATOM 2300 O O . VAL A 1 297 ? -20.189 -18.293 24.588 1.00 97.38 297 VAL A O 1
ATOM 2303 N N . ASP A 1 298 ? -17.972 -17.975 24.304 1.00 95.88 298 ASP A N 1
ATOM 2304 C CA . ASP A 1 298 ? -17.699 -17.742 25.723 1.00 95.88 298 ASP A CA 1
ATOM 2305 C C . ASP A 1 298 ? -18.441 -16.486 26.195 1.00 95.88 298 ASP A C 1
ATOM 2307 O O . ASP A 1 298 ? -18.581 -15.507 25.458 1.00 95.88 298 ASP A O 1
ATOM 2311 N N . SER A 1 299 ? -18.930 -16.507 27.436 1.00 94.62 299 SER A N 1
ATOM 2312 C CA . SER A 1 299 ? -19.591 -15.333 27.997 1.00 94.62 299 SER A CA 1
ATOM 2313 C C . SER A 1 299 ? -18.599 -14.186 28.136 1.00 94.62 299 SER A C 1
ATOM 2315 O O . SER A 1 299 ? -17.511 -14.376 28.681 1.00 94.62 299 SER A O 1
ATOM 2317 N N . ILE A 1 300 ? -19.017 -12.994 27.734 1.00 95.00 300 ILE A N 1
ATOM 2318 C CA . ILE A 1 300 ? -18.244 -11.761 27.879 1.00 95.00 300 ILE A CA 1
ATOM 2319 C C . ILE A 1 300 ? -18.980 -10.820 28.829 1.00 95.00 300 ILE A C 1
ATOM 2321 O O . ILE A 1 300 ? -20.212 -10.816 28.879 1.00 95.00 300 ILE A O 1
ATOM 2325 N N . ILE A 1 301 ? -18.235 -10.046 29.615 1.00 94.62 301 ILE A N 1
ATOM 2326 C CA . ILE A 1 301 ? -18.813 -9.046 30.509 1.00 94.62 301 ILE A CA 1
ATOM 2327 C C . ILE A 1 301 ? -18.329 -7.672 30.070 1.00 94.62 301 ILE A C 1
ATOM 2329 O O . ILE A 1 301 ? -17.138 -7.374 30.163 1.00 94.62 301 ILE A O 1
ATOM 2333 N N . VAL A 1 302 ? -19.275 -6.838 29.640 1.00 95.50 302 VAL A N 1
ATOM 2334 C CA . VAL A 1 302 ? -19.031 -5.449 29.244 1.00 95.50 302 VAL A CA 1
ATOM 2335 C C . VAL A 1 302 ? -19.947 -4.553 30.063 1.00 95.50 302 VAL A C 1
ATOM 2337 O O . VAL A 1 302 ? -21.156 -4.776 30.116 1.00 95.50 302 VAL A O 1
ATOM 2340 N N . ASN A 1 303 ? -19.387 -3.547 30.734 1.00 95.38 303 ASN A N 1
ATOM 2341 C CA . ASN A 1 303 ? -20.140 -2.567 31.522 1.00 95.38 303 ASN A CA 1
ATOM 2342 C C . ASN A 1 303 ? -21.087 -3.185 32.575 1.00 95.38 303 ASN A C 1
ATOM 2344 O O . ASN A 1 303 ? -22.235 -2.767 32.733 1.00 95.38 303 ASN A O 1
ATOM 2348 N N . ASN A 1 304 ? -20.605 -4.188 33.318 1.00 94.25 304 ASN A N 1
ATOM 2349 C CA . ASN A 1 304 ? -21.383 -4.963 34.302 1.00 94.25 304 ASN A CA 1
ATOM 2350 C C . ASN A 1 304 ? -22.632 -5.659 33.725 1.00 94.25 304 ASN A C 1
ATOM 2352 O O . ASN A 1 304 ? -23.559 -5.991 34.471 1.00 94.25 304 ASN A O 1
ATOM 2356 N N . VAL A 1 305 ? -22.668 -5.885 32.414 1.00 95.25 305 VAL A N 1
ATOM 2357 C CA . VAL A 1 305 ? -23.653 -6.736 31.748 1.00 95.25 305 VAL A CA 1
ATOM 2358 C C . VAL A 1 305 ? -22.924 -7.983 31.282 1.00 95.25 305 VAL A C 1
ATOM 2360 O O . VAL A 1 305 ? -21.949 -7.892 30.537 1.00 95.25 305 VAL A O 1
ATOM 2363 N N . GLN A 1 306 ? -23.374 -9.145 31.743 1.00 95.50 306 GLN A N 1
ATOM 2364 C CA . GLN A 1 306 ? -22.883 -10.416 31.233 1.00 95.50 306 GLN A CA 1
ATOM 2365 C C . GLN A 1 306 ? -23.725 -10.811 30.019 1.00 95.50 306 GLN A C 1
ATOM 2367 O O . GLN A 1 306 ? -24.955 -10.845 30.091 1.00 95.50 306 GLN A O 1
ATOM 2372 N N . TYR A 1 307 ? -23.044 -11.104 28.917 1.00 97.12 307 TYR A N 1
ATOM 2373 C CA . TYR A 1 307 ? -23.632 -11.571 27.671 1.00 97.12 307 TYR A CA 1
ATOM 2374 C C . TYR A 1 307 ? -23.396 -13.074 27.579 1.00 97.12 307 TYR A C 1
ATOM 2376 O O . TYR A 1 307 ? -22.262 -13.530 27.415 1.00 97.12 307 TYR A O 1
ATOM 2384 N N . GLU A 1 308 ? -24.466 -13.851 27.718 1.00 97.19 308 GLU A N 1
ATOM 2385 C CA . GLU A 1 308 ? -24.439 -15.304 27.583 1.00 97.19 308 GLU A CA 1
ATOM 2386 C C . GLU A 1 308 ? -25.056 -15.710 26.249 1.00 97.19 308 GLU A C 1
ATOM 2388 O O . GLU A 1 308 ? -26.231 -15.459 25.974 1.00 97.19 308 GLU A O 1
ATOM 2393 N N . PHE A 1 309 ? -24.256 -16.351 25.406 1.00 97.44 309 PHE A N 1
ATOM 2394 C CA . PHE A 1 309 ? -24.681 -16.793 24.087 1.00 97.44 309 PHE A CA 1
ATOM 2395 C C . PHE A 1 309 ? -25.306 -18.182 24.170 1.00 97.44 309 PHE A C 1
ATOM 2397 O O . PHE A 1 309 ? -24.730 -19.109 24.741 1.00 97.44 309 PHE A O 1
ATOM 2404 N N . THR A 1 310 ? -26.468 -18.349 23.545 1.00 97.38 310 THR A N 1
ATOM 2405 C CA . THR A 1 310 ? -27.126 -19.651 23.420 1.00 97.38 310 THR A CA 1
ATOM 2406 C C . THR A 1 310 ? -26.324 -20.532 22.459 1.00 97.38 310 THR A C 1
ATOM 2408 O O . THR A 1 310 ? -26.223 -20.185 21.279 1.00 97.38 310 THR A O 1
ATOM 2411 N N . PRO A 1 311 ? -25.775 -21.681 22.900 1.00 96.38 311 PRO A N 1
ATOM 2412 C CA . PRO A 1 311 ? -25.016 -22.556 22.016 1.00 96.38 311 PRO A CA 1
ATOM 2413 C C . PRO A 1 311 ? -25.888 -23.115 20.890 1.00 96.38 311 PRO A C 1
ATOM 2415 O O . PRO A 1 311 ? -27.052 -23.469 21.104 1.00 96.38 311 PRO A O 1
ATOM 2418 N N . LYS A 1 312 ? -25.317 -23.251 19.693 1.00 96.62 312 LYS A N 1
ATOM 2419 C CA . LYS A 1 312 ? -26.022 -23.758 18.510 1.00 96.62 312 LYS A CA 1
ATOM 2420 C C . LYS A 1 312 ? -25.535 -25.150 18.148 1.00 96.62 312 LYS A C 1
ATOM 2422 O O . LYS A 1 312 ? -24.337 -25.389 18.056 1.00 96.62 312 LYS A O 1
ATOM 2427 N N . GLN A 1 313 ? -26.478 -26.064 17.935 1.00 95.12 313 GLN A N 1
ATOM 2428 C CA . GLN A 1 313 ? -26.192 -27.391 17.393 1.00 95.12 313 GLN A CA 1
ATOM 2429 C C . GLN A 1 313 ? -26.133 -27.306 15.875 1.00 95.12 313 GLN A C 1
ATOM 2431 O O . GLN A 1 313 ? -27.042 -26.752 15.252 1.00 95.12 313 GLN A O 1
ATOM 2436 N N . VAL A 1 314 ? -25.079 -27.859 15.288 1.00 95.00 314 VAL A N 1
ATOM 2437 C CA . VAL A 1 314 ? -24.819 -27.773 13.854 1.00 95.00 314 VAL A CA 1
ATOM 2438 C C . VAL A 1 314 ? -24.421 -29.139 13.323 1.00 95.00 314 VAL A C 1
ATOM 2440 O O . VAL A 1 314 ? -23.686 -29.880 13.972 1.00 95.00 314 VAL A O 1
ATOM 2443 N N . ASP A 1 315 ? -24.902 -29.461 12.129 1.00 94.50 315 ASP A N 1
ATOM 2444 C CA . ASP A 1 315 ? -24.390 -30.580 11.347 1.00 94.50 315 ASP A CA 1
ATOM 2445 C C . ASP A 1 315 ? -23.301 -30.040 10.420 1.00 94.50 315 ASP A C 1
ATOM 2447 O O . ASP A 1 315 ? -23.592 -29.295 9.474 1.00 94.50 315 ASP A O 1
ATOM 2451 N N . LEU A 1 316 ? -22.051 -30.407 10.702 1.00 93.94 316 LEU A N 1
ATOM 2452 C CA . LEU A 1 316 ? -20.881 -29.937 9.963 1.00 93.94 316 LEU A CA 1
ATOM 2453 C C . LEU A 1 316 ? -20.894 -30.376 8.493 1.00 93.94 316 LEU A C 1
ATOM 2455 O O . LEU A 1 316 ? -20.266 -29.719 7.667 1.00 93.94 316 LEU A O 1
ATOM 2459 N N . SER A 1 317 ? -21.652 -31.422 8.143 1.00 91.94 317 SER A N 1
ATOM 2460 C CA . SER A 1 317 ? -21.794 -31.869 6.752 1.00 91.94 317 SER A CA 1
ATOM 2461 C C . SER A 1 317 ? -22.685 -30.954 5.910 1.00 91.94 317 SER A C 1
ATOM 2463 O O . SER A 1 317 ? -22.648 -31.002 4.681 1.00 91.94 317 SER A O 1
ATOM 2465 N N . SER A 1 318 ? -23.486 -30.101 6.559 1.00 90.44 318 SER A N 1
ATOM 2466 C CA . SER A 1 318 ? -24.393 -29.184 5.873 1.00 90.44 318 SER A CA 1
ATOM 2467 C C . SER A 1 318 ? -23.693 -27.947 5.304 1.00 90.44 318 SER A C 1
ATOM 2469 O O . SER A 1 318 ? -24.245 -27.315 4.407 1.00 90.44 318 SER A O 1
ATOM 2471 N N . ASN A 1 319 ? -22.503 -27.603 5.821 1.00 89.56 319 ASN A N 1
ATOM 2472 C CA . ASN A 1 319 ? -21.709 -26.426 5.441 1.00 89.56 319 ASN A CA 1
ATOM 2473 C C . ASN A 1 319 ? -22.483 -25.094 5.473 1.00 89.56 319 ASN A C 1
ATOM 2475 O O . ASN A 1 319 ? -22.120 -24.137 4.793 1.00 89.56 319 ASN A O 1
ATOM 2479 N N . ASN A 1 320 ? -23.557 -25.012 6.261 1.00 91.38 320 ASN A N 1
ATOM 2480 C CA . ASN A 1 320 ? -24.305 -23.772 6.420 1.00 91.38 320 ASN A CA 1
ATOM 2481 C C . ASN A 1 320 ? -23.561 -22.820 7.357 1.00 91.38 320 ASN A C 1
ATOM 2483 O O . ASN A 1 320 ? -23.004 -23.253 8.369 1.00 91.38 320 ASN A O 1
ATOM 2487 N N . SER A 1 321 ? -23.616 -21.523 7.056 1.00 93.38 321 SER A N 1
ATOM 2488 C CA . SER A 1 321 ? -23.181 -20.483 7.985 1.00 93.38 321 SER A CA 1
ATOM 2489 C C . SER A 1 321 ? -24.057 -20.478 9.238 1.00 93.38 321 SER A C 1
ATOM 2491 O O . SER A 1 321 ? -25.275 -20.669 9.173 1.00 93.38 321 SER A O 1
ATOM 2493 N N . VAL A 1 322 ? -23.437 -20.218 10.384 1.00 95.94 322 VAL A N 1
ATOM 2494 C CA . VAL A 1 322 ? -24.092 -20.173 11.689 1.00 95.94 322 VAL A CA 1
ATOM 2495 C C . VAL A 1 322 ? -24.059 -18.742 12.188 1.00 95.94 322 VAL A C 1
ATOM 2497 O O . VAL A 1 322 ? -23.002 -18.185 12.466 1.00 95.94 322 VAL A O 1
ATOM 2500 N N . LEU A 1 323 ? -25.242 -18.148 12.280 1.00 96.69 323 LEU A N 1
ATOM 2501 C CA . LEU A 1 323 ? -25.431 -16.751 12.644 1.00 96.69 323 LEU A CA 1
ATOM 2502 C C . LEU A 1 323 ? -25.772 -16.635 14.129 1.00 96.69 323 LEU A C 1
ATOM 2504 O O . LEU A 1 323 ? -26.763 -17.228 14.542 1.00 96.69 323 LEU A O 1
ATOM 2508 N N . PHE A 1 324 ? -25.019 -15.864 14.908 1.00 97.50 324 PHE A N 1
ATOM 2509 C CA . PHE A 1 324 ? -25.391 -15.427 16.256 1.00 97.50 324 PHE A CA 1
ATOM 2510 C C . PHE A 1 324 ? -25.940 -14.004 16.184 1.00 97.50 324 PHE A C 1
ATOM 2512 O O . PHE A 1 324 ? -25.231 -13.081 15.798 1.00 97.50 324 PHE A O 1
ATOM 2519 N N . THR A 1 325 ? -27.209 -13.839 16.549 1.00 96.62 325 THR A N 1
ATOM 2520 C CA . THR A 1 325 ? -27.915 -12.550 16.555 1.00 96.62 325 THR A CA 1
ATOM 2521 C C . THR A 1 325 ? -28.180 -12.082 17.982 1.00 96.62 325 THR A C 1
ATOM 2523 O O . THR A 1 325 ? -28.064 -12.861 18.928 1.00 96.62 325 THR A O 1
ATOM 2526 N N . ALA A 1 326 ? -28.661 -10.848 18.153 1.00 94.44 326 ALA A N 1
ATOM 2527 C CA . ALA A 1 326 ? -29.132 -10.359 19.453 1.00 94.44 326 ALA A CA 1
ATOM 2528 C C . ALA A 1 326 ? -30.209 -11.261 20.101 1.00 94.44 326 ALA A C 1
ATOM 2530 O O . ALA A 1 326 ? -30.316 -11.303 21.322 1.00 94.44 326 ALA A O 1
ATOM 2531 N N . GLY A 1 327 ? -30.989 -12.008 19.307 1.00 95.50 327 GLY A N 1
ATOM 2532 C CA . GLY A 1 327 ? -31.988 -12.958 19.815 1.00 95.50 327 GLY A CA 1
ATOM 2533 C C . GLY A 1 327 ? -31.399 -14.234 20.426 1.00 95.50 327 GLY A C 1
ATOM 2534 O O . GLY A 1 327 ? -32.110 -14.955 21.122 1.00 95.50 327 GLY A O 1
ATOM 2535 N N . ASP A 1 328 ? -30.119 -14.510 20.177 1.00 96.31 328 ASP A N 1
ATOM 2536 C CA . ASP A 1 328 ? -29.396 -15.663 20.719 1.00 96.31 328 ASP A CA 1
ATOM 2537 C C . ASP A 1 328 ? -28.646 -15.334 22.018 1.00 96.31 328 ASP A C 1
ATOM 2539 O O . ASP A 1 328 ? -28.058 -16.231 22.625 1.00 96.31 328 ASP A O 1
ATOM 2543 N N . VAL A 1 329 ? -28.658 -14.070 22.450 1.00 97.12 329 VAL A N 1
ATOM 2544 C CA . VAL A 1 329 ? -27.891 -13.581 23.598 1.00 97.12 329 VAL A CA 1
ATOM 2545 C C . VAL A 1 329 ? -28.823 -13.235 24.751 1.00 97.12 329 VAL A C 1
ATOM 2547 O O . VAL A 1 329 ? -29.747 -12.433 24.613 1.00 97.12 329 VAL A O 1
ATOM 2550 N N . ILE A 1 330 ? -28.561 -13.825 25.912 1.00 96.31 330 ILE A N 1
ATOM 2551 C CA . ILE A 1 330 ? -29.202 -13.457 27.171 1.00 96.31 330 ILE A CA 1
ATOM 2552 C C . ILE A 1 330 ? -28.299 -12.442 27.862 1.00 96.31 330 ILE A C 1
ATOM 2554 O O . ILE A 1 330 ? -27.105 -12.675 28.039 1.00 96.31 330 ILE A O 1
ATOM 2558 N N . GLN A 1 331 ? -28.883 -11.308 28.234 1.00 95.75 331 GLN A N 1
ATOM 2559 C CA . GLN A 1 331 ? -28.198 -10.244 28.953 1.00 95.75 331 GLN A CA 1
ATOM 2560 C C . GLN A 1 331 ? -28.738 -10.181 30.376 1.00 95.75 331 GLN A C 1
ATOM 2562 O O . GLN A 1 331 ? -29.953 -10.068 30.580 1.00 95.75 331 GLN A O 1
ATOM 2567 N N . HIS A 1 332 ? -27.850 -10.194 31.364 1.00 94.06 332 HIS A N 1
ATOM 2568 C CA . HIS A 1 332 ? -28.217 -9.886 32.742 1.00 94.06 332 HIS A CA 1
ATOM 2569 C C . HIS A 1 332 ? -27.185 -8.988 33.398 1.00 94.06 332 HIS A C 1
ATOM 2571 O O . HIS A 1 332 ? -25.975 -9.124 33.215 1.00 94.06 332 HIS A O 1
ATOM 2577 N N . GLN A 1 333 ? -27.697 -8.057 34.196 1.00 93.06 333 GLN A N 1
ATOM 2578 C CA . GLN A 1 333 ? -26.865 -7.198 35.015 1.00 93.06 333 GLN A CA 1
ATOM 2579 C C . GLN A 1 333 ? -26.186 -8.037 36.097 1.00 93.06 333 GLN A C 1
ATOM 2581 O O . GLN A 1 333 ? -26.846 -8.837 36.766 1.00 93.06 333 GLN A O 1
ATOM 2586 N N . ILE A 1 334 ? -24.893 -7.817 36.301 1.00 91.50 334 ILE A N 1
ATOM 2587 C CA . ILE A 1 334 ? -24.153 -8.409 37.412 1.00 91.50 334 ILE A CA 1
ATOM 2588 C C . ILE A 1 334 ? -23.830 -7.343 38.460 1.00 91.50 334 ILE A C 1
ATOM 2590 O O . ILE A 1 334 ? -23.489 -6.205 38.137 1.00 91.50 334 ILE A O 1
ATOM 2594 N N . GLU A 1 335 ? -23.943 -7.711 39.735 1.00 86.75 335 GLU A N 1
ATOM 2595 C CA . GLU A 1 335 ? -23.415 -6.893 40.826 1.00 86.75 335 GLU A CA 1
ATOM 2596 C C . GLU A 1 335 ? -21.949 -7.253 41.043 1.00 86.75 335 GLU A C 1
ATOM 2598 O O . GLU A 1 335 ? -21.621 -8.400 41.351 1.00 86.75 335 GLU A O 1
ATOM 2603 N N . VAL A 1 336 ? -21.066 -6.265 40.900 1.00 84.31 336 VAL A N 1
ATOM 2604 C CA . VAL A 1 336 ? -19.637 -6.450 41.152 1.00 84.31 336 VAL A CA 1
ATOM 2605 C C . VAL A 1 336 ? -19.287 -5.857 42.514 1.00 84.31 336 VAL A C 1
ATOM 2607 O O . VAL A 1 336 ? -19.521 -4.677 42.781 1.00 84.31 336 VAL A O 1
ATOM 2610 N N . SER A 1 337 ? -18.775 -6.702 43.411 1.00 84.81 337 SER A N 1
ATOM 2611 C CA . SER A 1 337 ? -18.443 -6.307 44.783 1.00 84.81 337 SER A CA 1
ATOM 2612 C C . SER A 1 337 ? -17.358 -5.233 44.795 1.00 84.81 337 SER A C 1
ATOM 2614 O O . SER A 1 337 ? -16.361 -5.352 44.091 1.00 84.81 337 SER A O 1
ATOM 2616 N N . GLY A 1 338 ? -17.543 -4.202 45.621 1.00 88.44 338 GLY A N 1
ATOM 2617 C CA . GLY A 1 338 ? -16.567 -3.120 45.767 1.00 88.44 338 GLY A CA 1
ATOM 2618 C C . GLY A 1 338 ? -16.469 -2.186 44.559 1.00 88.44 338 GLY A C 1
ATOM 2619 O O . GLY A 1 338 ? -15.557 -1.372 44.533 1.00 88.44 338 GLY A O 1
ATOM 2620 N N . ALA A 1 339 ? -17.370 -2.281 43.572 1.00 93.19 339 ALA A N 1
ATOM 2621 C CA . ALA A 1 339 ? -17.353 -1.398 42.411 1.00 93.19 339 ALA A CA 1
ATOM 2622 C C . ALA A 1 339 ? -17.564 0.072 42.806 1.00 93.19 339 ALA A C 1
ATOM 2624 O O . ALA A 1 339 ? -18.441 0.405 43.610 1.00 93.19 339 ALA A O 1
ATOM 2625 N N . VAL A 1 340 ? -16.765 0.954 42.213 1.00 95.75 340 VAL A N 1
ATOM 2626 C CA . VAL A 1 340 ? -16.685 2.380 42.544 1.00 95.75 340 VAL A CA 1
ATOM 2627 C C . VAL A 1 340 ? -16.979 3.246 41.327 1.00 95.75 340 VAL A C 1
ATOM 2629 O O . VAL A 1 340 ? -16.990 2.779 40.192 1.00 95.75 340 VAL A O 1
ATOM 2632 N N . LYS A 1 341 ? -17.240 4.535 41.546 1.00 95.31 341 LYS A N 1
ATOM 2633 C CA . LYS A 1 341 ? -17.263 5.494 40.438 1.00 95.31 341 LYS A CA 1
ATOM 2634 C C . LYS A 1 341 ? -15.835 5.737 39.970 1.00 95.31 341 LYS A C 1
ATOM 2636 O O . LYS A 1 341 ? -14.955 5.884 40.811 1.00 95.31 341 LYS A O 1
ATOM 2641 N N . LEU A 1 342 ? -15.644 5.832 38.659 1.00 97.00 342 LEU A N 1
ATOM 2642 C CA . LEU A 1 342 ? -14.366 6.200 38.060 1.00 97.00 342 LEU A CA 1
ATOM 2643 C C . LEU A 1 342 ? -14.541 7.493 37.250 1.00 97.00 342 LEU A C 1
ATOM 2645 O O . LEU A 1 342 ? -15.035 7.444 36.118 1.00 97.00 342 LEU A O 1
ATOM 2649 N N . PRO A 1 343 ? -14.200 8.652 37.837 1.00 96.50 343 PRO A N 1
ATOM 2650 C CA . PRO A 1 343 ? -14.142 9.916 37.118 1.00 96.50 343 PRO A CA 1
ATOM 2651 C C . PRO A 1 343 ? -13.029 9.905 36.069 1.00 96.50 343 PRO A C 1
ATOM 2653 O O . PRO A 1 343 ? -11.997 9.251 36.245 1.00 96.50 343 PRO A O 1
ATOM 2656 N N . ILE A 1 344 ? -13.228 10.676 35.005 1.00 96.44 344 ILE A N 1
ATOM 2657 C CA . ILE A 1 344 ? -12.237 10.913 33.961 1.00 96.44 344 ILE A CA 1
ATOM 2658 C C . ILE A 1 344 ? -11.797 12.374 34.055 1.00 96.44 344 ILE A C 1
ATOM 2660 O O . ILE A 1 344 ? -12.580 13.300 33.845 1.00 96.44 344 ILE A O 1
ATOM 2664 N N . GLN A 1 345 ? -10.522 12.592 34.359 1.00 95.19 345 GLN A N 1
ATOM 2665 C CA . GLN A 1 345 ? -9.909 13.909 34.312 1.00 95.19 345 GLN A CA 1
ATOM 2666 C C . GLN A 1 345 ? -9.430 14.185 32.884 1.00 95.19 345 GLN A C 1
ATOM 2668 O O . GLN A 1 345 ? -8.336 13.782 32.486 1.00 95.19 345 GLN A O 1
ATOM 2673 N N . LEU A 1 346 ? -10.258 14.891 32.116 1.00 93.94 346 LEU A N 1
ATOM 2674 C CA . LEU A 1 346 ? -9.964 15.240 30.730 1.00 93.94 346 LEU A CA 1
ATOM 2675 C C . LEU A 1 346 ? -9.178 16.559 30.629 1.00 93.94 346 LEU A C 1
ATOM 2677 O O . LEU A 1 346 ? -9.672 17.630 30.985 1.00 93.94 346 LEU A O 1
ATOM 2681 N N . LYS A 1 347 ? -7.959 16.496 30.090 1.00 93.06 347 LYS A N 1
ATOM 2682 C CA . LYS A 1 347 ? -7.099 17.642 29.768 1.00 93.06 347 LYS A CA 1
ATOM 2683 C C . LYS A 1 347 ? -7.129 17.881 28.259 1.00 93.06 347 LYS A C 1
ATOM 2685 O O . LYS A 1 347 ? -6.758 17.008 27.482 1.00 93.06 347 LYS A O 1
ATOM 2690 N N . LYS A 1 348 ? -7.544 19.072 27.826 1.00 88.19 348 LYS A N 1
ATOM 2691 C CA . LYS A 1 348 ? -7.559 19.446 26.403 1.00 88.19 348 LYS A CA 1
ATOM 2692 C C . LYS A 1 348 ? -7.211 20.923 26.192 1.00 88.19 348 LYS A C 1
ATOM 2694 O O . LYS A 1 348 ? -7.545 21.747 27.050 1.00 88.19 348 LYS A O 1
ATOM 2699 N N . PRO A 1 349 ? -6.600 21.292 25.054 1.00 82.19 349 PRO A N 1
ATOM 2700 C CA . PRO A 1 349 ? -6.521 22.680 24.614 1.00 82.19 349 PRO A CA 1
ATOM 2701 C C . PRO A 1 349 ? -7.913 23.312 24.463 1.00 82.19 349 PRO A C 1
ATOM 2703 O O . PRO A 1 349 ? -8.874 22.652 24.065 1.00 82.19 349 PRO A O 1
ATOM 2706 N N . GLY A 1 350 ? -8.025 24.616 24.735 1.00 77.31 350 GLY A N 1
ATOM 2707 C CA . GLY A 1 350 ? -9.290 25.355 24.604 1.00 77.31 350 GLY A CA 1
ATOM 2708 C C . GLY A 1 350 ? -9.840 25.425 23.172 1.00 77.31 350 GLY A C 1
ATOM 2709 O O . GLY A 1 350 ? -11.032 25.651 23.000 1.00 77.31 350 GLY A O 1
ATOM 2710 N N . SER A 1 351 ? -8.994 25.198 22.162 1.00 77.00 351 SER A N 1
ATOM 2711 C CA . SER A 1 351 ? -9.377 25.134 20.745 1.00 77.00 351 SER A CA 1
ATOM 2712 C C . SER A 1 351 ? -10.193 23.888 20.384 1.00 77.00 351 SER A C 1
ATOM 2714 O O . SER A 1 351 ? -10.905 23.900 19.384 1.00 77.00 351 SER A O 1
ATOM 2716 N N . ILE A 1 352 ? -10.136 22.823 21.192 1.00 83.19 352 ILE A N 1
ATOM 2717 C CA . ILE A 1 352 ? -10.926 21.606 20.975 1.00 83.19 352 ILE A CA 1
ATOM 2718 C C . ILE A 1 352 ? -12.311 21.816 21.584 1.00 83.19 352 ILE A C 1
ATOM 2720 O O . ILE A 1 352 ? -12.442 21.920 22.805 1.00 83.19 352 ILE A O 1
ATOM 2724 N N . THR A 1 353 ? -13.340 21.890 20.742 1.00 81.81 353 THR A N 1
ATOM 2725 C CA . THR A 1 353 ? -14.710 22.265 21.146 1.00 81.81 353 THR A CA 1
ATOM 2726 C C . THR A 1 353 ? -15.776 21.249 20.749 1.00 81.81 353 THR A C 1
ATOM 2728 O O . THR A 1 353 ? -16.957 21.529 20.927 1.00 81.81 353 THR A O 1
ATOM 2731 N N . ALA A 1 354 ? -15.393 20.093 20.207 1.00 86.94 354 ALA A N 1
ATOM 2732 C CA . ALA A 1 354 ? -16.283 18.994 19.842 1.00 86.94 354 ALA A CA 1
ATOM 2733 C C . ALA A 1 354 ? -15.476 17.705 19.629 1.00 86.94 354 ALA A C 1
ATOM 2735 O O . ALA A 1 354 ? -14.243 17.743 19.546 1.00 86.94 354 ALA A O 1
ATOM 2736 N N . GLY A 1 355 ? -16.184 16.581 19.549 1.00 89.06 355 GLY A N 1
ATOM 2737 C CA . GLY A 1 355 ? -15.622 15.265 19.275 1.00 89.06 355 GLY A CA 1
ATOM 2738 C C . GLY A 1 355 ? -15.979 14.233 20.337 1.00 89.06 355 GLY A C 1
ATOM 2739 O O . GLY A 1 355 ? -16.372 14.545 21.464 1.00 89.06 355 GLY A O 1
ATOM 2740 N N . THR A 1 356 ? -15.852 12.964 19.973 1.00 92.12 356 THR A N 1
ATOM 2741 C CA . THR A 1 356 ? -16.113 11.859 20.887 1.00 92.12 356 THR A CA 1
ATOM 2742 C C . THR A 1 356 ? -15.066 10.777 20.724 1.00 92.12 356 THR A C 1
ATOM 2744 O O . THR A 1 356 ? -14.760 10.368 19.608 1.00 92.12 356 THR A O 1
ATOM 2747 N N . MET A 1 357 ? -14.573 10.268 21.848 1.00 93.00 357 MET A N 1
ATOM 2748 C CA . MET A 1 357 ? -13.704 9.100 21.887 1.00 93.00 357 MET A CA 1
ATOM 2749 C C . MET A 1 357 ? -14.374 7.953 22.640 1.00 93.00 357 MET A C 1
ATOM 2751 O O . MET A 1 357 ? -15.288 8.147 23.442 1.00 93.00 357 MET A O 1
ATOM 2755 N N . VAL A 1 358 ? -13.884 6.748 22.392 1.00 93.50 358 VAL A N 1
ATOM 2756 C CA . VAL A 1 358 ? -14.255 5.557 23.150 1.00 93.50 358 VAL A CA 1
ATOM 2757 C C . VAL A 1 358 ? -13.067 5.176 24.016 1.00 93.50 358 VAL A C 1
ATOM 2759 O O . VAL A 1 358 ? -11.962 5.023 23.493 1.00 93.50 358 VAL A O 1
ATOM 2762 N N . VAL A 1 359 ? -13.305 5.040 25.318 1.00 95.69 359 VAL A N 1
ATOM 2763 C CA . VAL A 1 359 ? -12.316 4.621 26.314 1.00 95.69 359 VAL A CA 1
ATOM 2764 C C . VAL A 1 359 ? -12.655 3.207 26.762 1.00 95.69 359 VAL A C 1
ATOM 2766 O O . VAL A 1 359 ? -13.779 2.944 27.185 1.00 95.69 359 VAL A O 1
ATOM 2769 N N . HIS A 1 360 ? -11.686 2.308 26.660 1.00 95.62 360 HIS A N 1
ATOM 2770 C CA . HIS A 1 360 ? -11.754 0.918 27.086 1.00 95.62 360 HIS A CA 1
ATOM 2771 C C . HIS A 1 360 ? -10.855 0.697 28.298 1.00 95.62 360 HIS A C 1
ATOM 2773 O O . HIS A 1 360 ? -9.686 1.080 28.297 1.00 95.62 360 HIS A O 1
ATOM 2779 N N . LEU A 1 361 ? -11.395 0.022 29.305 1.00 97.12 361 LEU A N 1
ATOM 2780 C CA . LEU A 1 361 ? -10.632 -0.575 30.388 1.00 97.12 361 LEU A CA 1
ATOM 2781 C C . LEU A 1 361 ? -10.803 -2.079 30.305 1.00 97.12 361 LEU A C 1
ATOM 2783 O O . LEU A 1 361 ? -11.928 -2.574 30.361 1.00 97.12 361 LEU A O 1
ATOM 2787 N N . ILE A 1 362 ? -9.695 -2.802 30.206 1.00 95.94 362 ILE A N 1
ATOM 2788 C CA . ILE A 1 362 ? -9.709 -4.259 30.132 1.00 95.94 362 ILE A CA 1
ATOM 2789 C C . ILE A 1 362 ? -8.968 -4.807 31.341 1.00 95.94 362 ILE A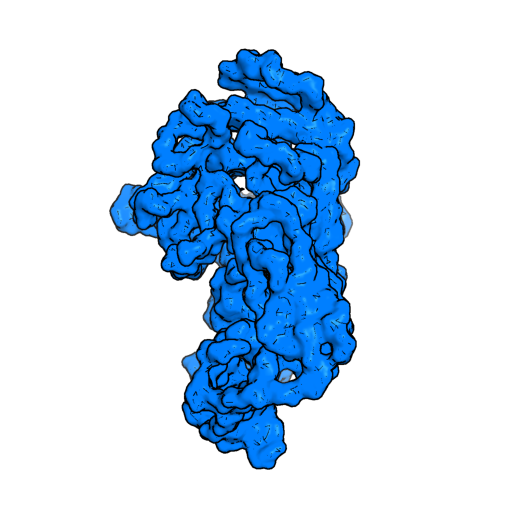 C 1
ATOM 2791 O O . ILE A 1 362 ? -7.756 -4.634 31.472 1.00 95.94 362 ILE A O 1
ATOM 2795 N N . GLN A 1 363 ? -9.694 -5.448 32.256 1.00 94.88 363 GLN A N 1
ATOM 2796 C CA . GLN A 1 363 ? -9.095 -5.946 33.488 1.00 94.88 363 GLN A CA 1
ATOM 2797 C C . GLN A 1 363 ? -8.106 -7.077 33.179 1.00 94.88 363 GLN A C 1
ATOM 2799 O O . GLN A 1 363 ? -8.429 -8.011 32.442 1.00 94.88 363 GLN A O 1
ATOM 2804 N N . GLN A 1 364 ? -6.911 -7.023 33.763 1.00 91.94 364 GLN A N 1
ATOM 2805 C CA . GLN A 1 364 ? -5.819 -7.936 33.418 1.00 91.94 364 GLN A CA 1
ATOM 2806 C C . GLN A 1 364 ? -6.100 -9.394 33.814 1.00 91.94 364 GLN A C 1
ATOM 2808 O O . GLN A 1 364 ? -5.723 -10.305 33.079 1.00 91.94 364 GLN A O 1
ATOM 2813 N N . GLU A 1 365 ? -6.781 -9.631 34.942 1.00 88.31 365 GLU A N 1
ATOM 2814 C CA . GLU A 1 365 ? -7.016 -10.986 35.463 1.00 88.31 365 GLU A CA 1
ATOM 2815 C C . GLU A 1 365 ? -8.297 -11.637 34.924 1.00 88.31 365 GLU A C 1
ATOM 2817 O O . GLU A 1 365 ? -8.261 -12.771 34.449 1.00 88.31 365 GLU A O 1
ATOM 2822 N N . THR A 1 366 ? -9.439 -10.946 35.002 1.00 86.44 366 THR A N 1
ATOM 2823 C CA . THR A 1 366 ? -10.749 -11.520 34.633 1.00 86.44 366 THR A CA 1
ATOM 2824 C C . THR A 1 366 ? -11.206 -11.154 33.226 1.00 86.44 366 THR A C 1
ATOM 2826 O O . THR A 1 366 ? -12.219 -11.682 32.774 1.00 86.44 366 THR A O 1
ATOM 2829 N N . ARG A 1 367 ? -10.482 -10.256 32.535 1.00 87.56 367 ARG A N 1
ATOM 2830 C CA . ARG A 1 367 ? -10.873 -9.689 31.230 1.00 87.56 367 ARG A CA 1
ATOM 2831 C C . ARG A 1 367 ? -12.237 -8.990 31.250 1.00 87.56 367 ARG A C 1
ATOM 2833 O O . ARG A 1 367 ? -12.869 -8.856 30.210 1.00 87.56 367 ARG A O 1
ATOM 2840 N N . LEU A 1 368 ? -12.679 -8.523 32.419 1.00 92.38 368 LEU A N 1
ATOM 2841 C CA . LEU A 1 368 ? -13.830 -7.634 32.560 1.00 92.38 368 LEU A CA 1
ATOM 2842 C C . LEU A 1 368 ? -13.589 -6.341 31.773 1.00 92.38 368 LEU A C 1
ATOM 2844 O O . LEU A 1 368 ? -12.549 -5.704 31.954 1.00 92.38 368 LEU A O 1
ATOM 2848 N N . ILE A 1 369 ? -14.542 -5.966 30.920 1.00 95.44 369 ILE A N 1
ATOM 2849 C CA . ILE A 1 369 ? -14.415 -4.811 30.030 1.00 95.44 369 ILE A CA 1
ATOM 2850 C C . ILE A 1 369 ? -15.332 -3.687 30.506 1.00 95.44 369 ILE A C 1
ATOM 2852 O O . ILE A 1 369 ? -16.521 -3.893 30.766 1.00 95.44 369 ILE A O 1
ATOM 2856 N N . TYR A 1 370 ? -14.787 -2.479 30.571 1.00 96.25 370 TYR A N 1
ATOM 2857 C CA . TYR A 1 370 ? -15.564 -1.253 30.684 1.00 96.25 370 TYR A CA 1
ATOM 2858 C C . TYR A 1 370 ? -15.322 -0.382 29.468 1.00 96.25 370 TYR A C 1
ATOM 2860 O O . TYR A 1 370 ? -14.181 -0.161 29.077 1.00 96.25 370 TYR A O 1
ATOM 2868 N N . LYS A 1 371 ? -16.405 0.127 28.892 1.00 95.06 371 LYS A N 1
ATOM 2869 C CA . LYS A 1 371 ? -16.402 0.946 27.688 1.00 95.06 371 LYS A CA 1
ATOM 2870 C C . LYS A 1 371 ? -17.220 2.194 27.936 1.00 95.06 371 LYS A C 1
ATOM 2872 O O . LYS A 1 371 ? -18.414 2.093 28.211 1.00 95.06 371 LYS A O 1
ATOM 2877 N N . GLU A 1 372 ? -16.595 3.352 27.802 1.00 95.00 372 GLU A N 1
ATOM 2878 C CA . GLU A 1 372 ? -17.262 4.639 27.961 1.00 95.00 372 GLU A CA 1
ATOM 2879 C C . GLU A 1 372 ? -17.097 5.485 26.704 1.00 95.00 372 GLU A C 1
ATOM 2881 O O . GLU A 1 372 ? -16.011 5.568 26.124 1.00 95.00 372 GLU A O 1
ATOM 2886 N N . LYS A 1 373 ? -18.193 6.117 26.282 1.00 94.56 373 LYS A N 1
ATOM 2887 C CA . LYS A 1 373 ? -18.188 7.071 25.179 1.00 94.56 373 LYS A CA 1
ATOM 2888 C C . LYS A 1 373 ? -18.025 8.462 25.784 1.00 94.56 373 LYS A C 1
ATOM 2890 O O . LYS A 1 373 ? -18.968 8.999 26.350 1.00 94.56 373 LYS A O 1
ATOM 2895 N N . VAL A 1 374 ? -16.837 9.040 25.651 1.00 94.38 374 VAL A N 1
ATOM 2896 C CA . VAL A 1 374 ? -16.479 10.315 26.280 1.00 94.38 374 VAL A CA 1
ATOM 2897 C C . VAL A 1 374 ? -16.624 11.452 25.274 1.00 94.38 374 VAL A C 1
ATOM 2899 O O . VAL A 1 374 ? -15.879 11.512 24.291 1.00 94.38 374 VAL A O 1
ATOM 2902 N N . ASP A 1 375 ? -17.570 12.357 25.528 1.00 93.38 375 ASP A N 1
ATOM 2903 C CA . ASP A 1 375 ? -17.663 13.643 24.829 1.00 93.38 375 ASP A CA 1
ATOM 2904 C C . ASP A 1 375 ? -16.597 14.588 25.390 1.00 93.38 375 ASP A C 1
ATOM 2906 O O . ASP A 1 375 ? -16.509 14.808 26.601 1.00 93.38 375 ASP A O 1
ATOM 2910 N N . VAL A 1 376 ? -15.774 15.162 24.513 1.00 90.75 376 VAL A N 1
ATOM 2911 C CA . VAL A 1 376 ? -14.675 16.029 24.951 1.00 90.75 376 VAL A CA 1
ATOM 2912 C C . VAL A 1 376 ? -15.146 17.313 25.636 1.00 90.75 376 VAL A C 1
ATOM 2914 O O . VAL A 1 376 ? -14.357 17.940 26.339 1.00 90.75 376 VAL A O 1
ATOM 2917 N N . ASN A 1 377 ? -16.397 17.734 25.438 1.00 89.31 377 ASN A N 1
ATOM 2918 C CA . ASN A 1 377 ? -16.968 18.934 26.055 1.00 89.31 377 ASN A CA 1
ATOM 2919 C C . ASN A 1 377 ? -17.667 18.681 27.387 1.00 89.31 377 ASN A C 1
ATOM 2921 O O . ASN A 1 377 ? -18.148 19.632 28.009 1.00 89.31 377 ASN A O 1
ATOM 2925 N N . GLU A 1 378 ? -17.769 17.428 27.815 1.00 90.12 378 GLU A N 1
ATOM 2926 C CA . GLU A 1 378 ? -18.380 17.114 29.094 1.00 90.12 378 GLU A CA 1
ATOM 2927 C C . GLU A 1 378 ? -17.558 17.744 30.233 1.00 90.12 378 GLU A C 1
ATOM 2929 O O . GLU A 1 378 ? -16.340 17.595 30.292 1.00 90.12 378 GLU A O 1
ATOM 2934 N N . GLU A 1 379 ? -18.205 18.488 31.143 1.00 84.88 379 GLU A N 1
ATOM 2935 C CA . GLU A 1 379 ? -17.490 19.188 32.226 1.00 84.88 379 GLU A CA 1
ATOM 2936 C C . GLU A 1 379 ? -16.901 18.221 33.266 1.00 84.88 379 GLU A C 1
ATOM 2938 O O . GLU A 1 379 ? -15.944 18.578 33.947 1.00 84.88 379 GLU A O 1
ATOM 2943 N N . ASN A 1 380 ? -17.474 17.020 33.415 1.00 87.69 380 ASN A N 1
ATOM 2944 C CA . ASN A 1 380 ? -17.040 16.001 34.377 1.00 87.69 380 ASN A CA 1
ATOM 2945 C C . ASN A 1 380 ? -17.320 14.582 33.839 1.00 87.69 380 ASN A C 1
ATOM 2947 O O . ASN A 1 380 ? -18.197 13.899 34.383 1.00 87.69 380 ASN A O 1
ATOM 2951 N N . PRO A 1 381 ? -16.633 14.145 32.767 1.00 94.06 381 PRO A N 1
ATOM 2952 C CA . PRO A 1 381 ? -16.853 12.823 32.204 1.00 94.06 381 PRO A CA 1
ATOM 2953 C C . PRO A 1 381 ? -16.516 11.742 33.230 1.00 94.06 381 PRO A C 1
ATOM 2955 O O . PRO A 1 381 ? -15.606 11.879 34.051 1.00 94.06 381 PRO A O 1
ATOM 2958 N N . GLN A 1 382 ? -17.274 10.654 33.207 1.00 94.06 382 GLN A N 1
ATOM 2959 C CA . GLN A 1 382 ? -17.083 9.507 34.092 1.00 94.06 382 GLN A CA 1
ATOM 2960 C C . GLN A 1 382 ? -17.647 8.254 33.431 1.00 94.06 382 GLN A C 1
ATOM 2962 O O . GLN A 1 382 ? -18.553 8.342 32.602 1.00 94.06 382 GLN A O 1
ATOM 2967 N N . PHE A 1 383 ? -17.181 7.087 33.869 1.00 95.44 383 PHE A N 1
ATOM 2968 C CA . PHE A 1 383 ? -17.845 5.835 33.516 1.00 95.44 383 PHE A CA 1
ATOM 2969 C C . PHE A 1 383 ? -19.271 5.826 34.088 1.00 95.44 383 PHE A C 1
ATOM 2971 O O . PHE A 1 383 ? -19.474 6.036 35.289 1.00 95.44 383 PHE A O 1
ATOM 2978 N N . GLN A 1 384 ? -20.272 5.589 33.235 1.00 92.12 384 GLN A N 1
ATOM 2979 C CA . GLN A 1 384 ? -21.688 5.584 33.634 1.00 92.12 384 GLN A CA 1
ATOM 2980 C C . GLN A 1 384 ? -22.034 4.386 34.526 1.00 92.12 384 GLN A C 1
ATOM 2982 O O . GLN A 1 384 ? -22.984 4.429 35.314 1.00 92.12 384 GLN A O 1
ATOM 2987 N N . VAL A 1 385 ? -21.250 3.315 34.420 1.00 93.50 385 VAL A N 1
ATOM 2988 C CA . VAL A 1 385 ? -21.331 2.131 35.275 1.00 93.50 385 VAL A CA 1
ATOM 2989 C C . VAL A 1 385 ? -20.230 2.154 36.332 1.00 93.50 385 VAL A C 1
ATOM 2991 O O . VAL A 1 385 ? -19.144 2.681 36.108 1.00 93.50 385 VAL A O 1
ATOM 2994 N N . LEU A 1 386 ? -20.500 1.564 37.500 1.00 94.94 386 LEU A N 1
ATOM 2995 C CA . LEU A 1 386 ? -19.476 1.412 38.535 1.00 94.94 386 LEU A CA 1
ATOM 2996 C C . LEU A 1 386 ? -18.383 0.453 38.050 1.00 94.94 386 LEU A C 1
ATOM 2998 O O . LEU A 1 386 ? -18.689 -0.639 37.573 1.00 94.94 386 LEU A O 1
ATOM 3002 N N . VAL A 1 387 ? -17.127 0.847 38.203 1.00 95.94 387 VAL A N 1
ATOM 3003 C CA . VAL A 1 387 ? -15.956 0.083 37.773 1.00 95.94 387 VAL A CA 1
ATOM 3004 C C . VAL A 1 387 ? -15.455 -0.758 38.938 1.00 95.94 387 VAL A C 1
ATOM 3006 O O . VAL A 1 387 ? -15.291 -0.261 40.054 1.00 95.94 387 VAL A O 1
ATOM 3009 N N . ALA A 1 388 ? -15.245 -2.049 38.700 1.00 94.94 388 ALA A N 1
ATOM 3010 C CA . ALA A 1 388 ? -14.733 -2.958 39.711 1.00 94.94 388 ALA A CA 1
ATOM 3011 C C . ALA A 1 388 ? -13.279 -2.618 40.086 1.00 94.94 388 ALA A C 1
ATOM 3013 O O . ALA A 1 388 ? -12.509 -2.193 39.223 1.00 94.94 388 ALA A O 1
ATOM 3014 N N . PRO A 1 389 ? -12.859 -2.857 41.334 1.00 94.81 389 PRO A N 1
ATOM 3015 C CA . PRO A 1 389 ? -11.457 -2.743 41.710 1.00 94.81 389 PRO A CA 1
ATOM 3016 C C . PRO A 1 389 ? -10.571 -3.712 40.916 1.00 94.81 389 PRO A C 1
ATOM 3018 O O . PRO A 1 389 ? -10.997 -4.816 40.564 1.00 94.81 389 PRO A O 1
ATOM 3021 N N . GLY A 1 390 ? -9.326 -3.315 40.662 1.00 95.31 390 GLY A N 1
ATOM 3022 C CA . GLY A 1 390 ? -8.326 -4.154 39.999 1.00 95.31 390 GLY A CA 1
ATOM 3023 C C . GLY A 1 390 ? -7.412 -3.387 39.051 1.00 95.31 390 GLY A C 1
ATOM 3024 O O . GLY A 1 390 ? -7.519 -2.168 38.911 1.00 95.31 390 GLY A O 1
ATOM 3025 N N . ASP A 1 391 ? -6.524 -4.131 38.400 1.00 97.31 391 ASP A N 1
ATOM 3026 C CA . ASP A 1 391 ? -5.577 -3.609 37.420 1.00 97.31 391 ASP A CA 1
ATOM 3027 C C . ASP A 1 391 ? -6.147 -3.736 36.005 1.00 97.31 391 ASP A C 1
ATOM 3029 O O . ASP A 1 391 ? -6.557 -4.819 35.577 1.00 97.31 391 ASP A O 1
ATOM 3033 N N . TYR A 1 392 ? -6.163 -2.624 35.275 1.00 97.69 392 TYR A N 1
ATOM 3034 C CA . TYR A 1 392 ? -6.715 -2.528 33.929 1.00 97.69 392 TYR A CA 1
ATOM 3035 C C . TYR A 1 392 ? -5.652 -2.085 32.935 1.00 97.69 392 TYR A C 1
ATOM 3037 O O . TYR A 1 392 ? -4.823 -1.229 33.237 1.00 97.69 392 TYR A O 1
ATOM 3045 N N . GLU A 1 393 ? -5.716 -2.647 31.732 1.00 97.62 393 GLU A N 1
ATOM 3046 C CA . GLU A 1 393 ? -5.176 -2.021 30.530 1.00 97.62 393 GLU A CA 1
ATOM 3047 C C . GLU A 1 393 ? -6.125 -0.900 30.093 1.00 97.62 393 GLU A C 1
ATOM 3049 O O . GLU A 1 393 ? -7.340 -1.103 30.042 1.00 97.62 393 GLU A O 1
ATOM 3054 N N . VAL A 1 394 ? -5.571 0.273 29.795 1.00 97.00 394 VAL A N 1
ATOM 3055 C CA . VAL A 1 394 ? -6.318 1.426 29.286 1.00 97.00 394 VAL A CA 1
ATOM 3056 C C . VAL A 1 394 ? -6.097 1.521 27.786 1.00 97.00 394 VAL A C 1
ATOM 3058 O O . VAL A 1 394 ? -4.961 1.498 27.316 1.00 97.00 394 VAL A O 1
ATOM 3061 N N . GLN A 1 395 ? -7.178 1.680 27.035 1.00 95.88 395 GLN A N 1
ATOM 3062 C CA . GLN A 1 395 ? -7.135 1.998 25.614 1.00 95.88 395 GLN A CA 1
ATOM 3063 C C . GLN A 1 395 ? -8.106 3.144 25.335 1.00 95.88 395 GLN A C 1
ATOM 3065 O O . GLN A 1 395 ? -9.184 3.214 25.921 1.00 95.88 395 GLN A O 1
ATOM 3070 N N . ALA A 1 396 ? -7.750 4.051 24.431 1.00 94.50 396 ALA A N 1
ATOM 3071 C CA . ALA A 1 396 ? -8.681 5.054 23.935 1.00 94.50 396 ALA A CA 1
ATOM 3072 C C . ALA A 1 396 ? -8.441 5.320 22.453 1.00 94.50 396 ALA A C 1
ATOM 3074 O O . ALA A 1 396 ? -7.300 5.444 21.996 1.00 94.50 396 ALA A O 1
ATOM 3075 N N . ASN A 1 397 ? -9.536 5.401 21.704 1.00 92.50 397 ASN A N 1
ATOM 3076 C CA . ASN A 1 397 ? -9.476 5.532 20.257 1.00 92.50 397 ASN A CA 1
ATOM 3077 C C . ASN A 1 397 ? -9.214 6.974 19.831 1.00 92.50 397 ASN A C 1
ATOM 3079 O O . ASN A 1 397 ? -9.703 7.933 20.430 1.00 92.50 397 ASN A O 1
ATOM 3083 N N . ARG A 1 398 ? -8.481 7.111 18.727 1.00 93.62 398 ARG A N 1
ATOM 3084 C CA . ARG A 1 398 ? -8.428 8.367 17.981 1.00 93.62 398 ARG A CA 1
ATOM 3085 C C . ARG A 1 398 ? -9.791 8.682 17.400 1.00 93.62 398 ARG A C 1
ATOM 3087 O O . ARG A 1 398 ? -10.579 7.781 17.120 1.00 93.62 398 ARG A O 1
ATOM 3094 N N . PHE A 1 399 ? -10.024 9.961 17.173 1.00 92.88 399 PHE A N 1
ATOM 3095 C CA . PHE A 1 399 ? -11.240 10.435 16.542 1.00 92.88 399 PHE A CA 1
ATOM 3096 C C . PHE A 1 399 ? -10.924 11.618 15.641 1.00 92.88 399 PHE A C 1
ATOM 3098 O O . PHE A 1 399 ? -9.905 12.293 15.809 1.00 92.88 399 PHE A O 1
ATOM 3105 N N . ILE A 1 400 ? -11.802 11.844 14.674 1.00 91.94 400 ILE A N 1
ATOM 3106 C CA . ILE A 1 400 ? -11.733 12.990 13.783 1.00 91.94 400 ILE A CA 1
ATOM 3107 C C . ILE A 1 400 ? -12.959 13.844 14.057 1.00 91.94 400 ILE A C 1
ATOM 3109 O O . ILE A 1 400 ? -14.069 13.327 14.123 1.00 91.94 400 ILE A O 1
ATOM 3113 N N . GLU A 1 401 ? -12.745 15.142 14.215 1.00 89.50 401 GLU A N 1
ATOM 3114 C CA . GLU A 1 401 ? -13.810 16.127 14.359 1.00 89.50 401 GLU A CA 1
ATOM 3115 C C . GLU A 1 401 ? -13.523 17.280 13.399 1.00 89.50 401 GLU A C 1
ATOM 3117 O O . GLU A 1 401 ? -12.428 17.844 13.400 1.00 89.50 401 GLU A O 1
ATOM 3122 N N . ASN A 1 402 ? -14.496 17.618 12.550 1.00 87.06 402 ASN A N 1
ATOM 3123 C CA . ASN A 1 402 ? -14.364 18.658 11.525 1.00 87.06 402 ASN A CA 1
ATOM 3124 C C . ASN A 1 402 ? -13.116 18.510 10.627 1.00 87.06 402 ASN A C 1
ATOM 3126 O O . ASN A 1 402 ? -12.575 19.502 10.141 1.00 87.06 402 ASN A O 1
ATOM 3130 N N . GLY A 1 403 ? -12.687 17.274 10.355 1.00 90.19 403 GLY A N 1
ATOM 3131 C CA . GLY A 1 403 ? -11.494 16.963 9.564 1.00 90.19 403 GLY A CA 1
ATOM 3132 C C . GLY A 1 403 ? -10.170 17.040 10.322 1.00 90.19 403 GLY A C 1
ATOM 3133 O O . GLY A 1 403 ? -9.125 16.773 9.737 1.00 90.19 403 GLY A O 1
ATOM 3134 N N . ILE A 1 404 ? -10.182 17.358 11.617 1.00 91.44 404 ILE A N 1
ATOM 3135 C CA . ILE A 1 404 ? -8.986 17.361 12.459 1.00 91.44 404 ILE A CA 1
ATOM 3136 C C . ILE A 1 404 ? -8.904 16.030 13.202 1.00 91.44 404 ILE A C 1
ATOM 3138 O O . ILE A 1 404 ? -9.833 15.647 13.909 1.00 91.44 404 ILE A O 1
ATOM 3142 N N . LEU A 1 405 ? -7.781 15.332 13.045 1.00 93.44 405 LEU A N 1
ATOM 3143 C CA . LEU A 1 405 ? -7.465 14.111 13.773 1.00 93.44 405 LEU A CA 1
ATOM 3144 C C . LEU A 1 405 ? -6.934 14.456 15.165 1.00 93.44 405 LEU A C 1
ATOM 3146 O O . LEU A 1 405 ? -5.969 15.211 15.303 1.00 93.44 405 LEU A O 1
ATOM 3150 N N . TYR A 1 406 ? -7.516 13.832 16.183 1.00 93.00 406 TYR A N 1
ATOM 3151 C CA . TYR A 1 406 ? -7.111 13.954 17.576 1.00 93.00 406 TYR A CA 1
ATOM 3152 C C . TYR A 1 406 ? -6.670 12.607 18.142 1.00 93.00 406 TYR A C 1
ATOM 3154 O O . TYR A 1 406 ? -7.189 11.545 17.780 1.00 93.00 406 TYR A O 1
ATOM 3162 N N . LYS A 1 407 ? -5.711 12.654 19.068 1.00 92.81 407 LYS A N 1
ATOM 3163 C CA . LYS A 1 407 ? -5.188 11.480 19.764 1.00 92.81 407 LYS A CA 1
ATOM 3164 C C . LYS A 1 407 ? -5.298 11.668 21.276 1.00 92.81 407 LYS A C 1
ATOM 3166 O O . LYS A 1 407 ? -4.747 12.634 21.802 1.00 92.81 407 LYS A O 1
ATOM 3171 N N . PRO A 1 408 ? -5.946 10.727 21.979 1.00 93.56 408 PRO A N 1
ATOM 3172 C CA . PRO A 1 408 ? -5.837 10.638 23.424 1.00 93.56 408 PRO A CA 1
ATOM 3173 C C . PRO A 1 408 ? -4.457 10.107 23.852 1.00 93.56 408 PRO A C 1
ATOM 3175 O O . PRO A 1 408 ? -3.948 9.138 23.284 1.00 93.56 408 PRO A O 1
ATOM 3178 N N . THR A 1 409 ? -3.882 10.719 24.880 1.00 93.38 409 THR A N 1
ATOM 3179 C CA . THR A 1 409 ? -2.653 10.329 25.573 1.00 93.38 409 THR A CA 1
ATOM 3180 C C . THR A 1 409 ? -3.003 10.018 27.029 1.00 93.38 409 THR A C 1
ATOM 3182 O O . THR A 1 409 ? -3.715 10.786 27.677 1.00 93.38 409 THR A O 1
ATOM 3185 N N . PHE A 1 410 ? -2.542 8.877 27.537 1.00 94.44 410 PHE A N 1
ATOM 3186 C CA . PHE A 1 410 ? -2.920 8.337 28.845 1.00 94.44 410 PHE A CA 1
ATOM 3187 C C . PHE A 1 410 ? -1.879 7.328 29.339 1.00 94.44 410 PHE A C 1
ATOM 3189 O O . PHE A 1 410 ? -1.076 6.822 28.548 1.00 94.44 410 PHE A O 1
ATOM 3196 N N . ASP A 1 411 ? -1.915 7.012 30.635 1.00 95.25 411 ASP A N 1
ATOM 3197 C CA . ASP A 1 411 ? -1.156 5.884 31.175 1.00 95.25 411 ASP A CA 1
ATOM 3198 C C . ASP A 1 411 ? -1.790 4.569 30.686 1.00 95.25 411 ASP A C 1
ATOM 3200 O O . ASP A 1 411 ? -2.990 4.366 30.882 1.00 95.25 411 ASP A O 1
ATOM 3204 N N . PRO A 1 412 ? -1.026 3.648 30.066 1.00 95.06 412 PRO A N 1
ATOM 3205 C CA . PRO A 1 412 ? -1.574 2.427 29.462 1.00 95.06 412 PRO A CA 1
ATOM 3206 C C . PRO A 1 412 ? -2.113 1.424 30.494 1.00 95.06 412 PRO A C 1
ATOM 3208 O O . PRO A 1 412 ? -2.679 0.395 30.128 1.00 95.06 412 PRO A O 1
ATOM 3211 N N . SER A 1 413 ? -1.931 1.699 31.786 1.00 96.12 413 SER A N 1
ATOM 3212 C CA . SER A 1 413 ? -2.428 0.878 32.882 1.00 96.12 413 SER A CA 1
ATOM 3213 C C . SER A 1 413 ? -2.955 1.739 34.020 1.00 96.12 413 SER A C 1
ATOM 3215 O O . SER A 1 413 ? -2.322 2.733 34.374 1.00 96.12 413 SER A O 1
ATOM 3217 N N . ILE A 1 414 ? -4.043 1.305 34.653 1.00 97.06 414 ILE A N 1
ATOM 3218 C CA . ILE A 1 414 ? -4.622 1.957 35.832 1.00 97.06 414 ILE A CA 1
ATOM 3219 C C . ILE A 1 414 ? -5.035 0.919 36.878 1.00 97.06 414 ILE A C 1
ATOM 3221 O O . ILE A 1 414 ? -5.600 -0.121 36.542 1.00 97.06 414 ILE A O 1
ATOM 3225 N N . THR A 1 415 ? -4.791 1.223 38.154 1.00 97.00 415 THR A N 1
ATOM 3226 C CA . THR A 1 415 ? -5.295 0.436 39.288 1.00 97.00 415 THR A CA 1
ATOM 3227 C C . THR A 1 415 ? -6.493 1.149 39.910 1.00 97.00 415 THR A C 1
ATOM 3229 O O . THR A 1 415 ? -6.369 2.237 40.484 1.00 97.00 415 THR A O 1
ATOM 3232 N N . VAL A 1 416 ? -7.668 0.532 39.813 1.00 96.38 416 VAL A N 1
ATOM 3233 C CA . VAL A 1 416 ? -8.905 1.027 40.426 1.00 96.38 416 VAL A CA 1
ATOM 3234 C C . VAL A 1 416 ? -9.009 0.483 41.848 1.00 96.38 416 VAL A C 1
ATOM 3236 O O . VAL A 1 416 ? -9.014 -0.730 42.055 1.00 96.38 416 VAL A O 1
ATOM 3239 N N . ASN A 1 417 ? -9.090 1.375 42.837 1.00 94.06 417 ASN A N 1
ATOM 3240 C CA . ASN A 1 417 ? -9.155 1.013 44.254 1.00 94.06 417 ASN A CA 1
ATOM 3241 C C . ASN A 1 417 ? -10.601 0.970 44.774 1.00 94.06 417 ASN A C 1
ATOM 3243 O O . ASN A 1 417 ? -11.448 1.761 44.365 1.00 94.06 417 ASN A O 1
ATOM 3247 N N . GLU A 1 418 ? -10.862 0.107 45.761 1.00 93.62 418 GLU A N 1
ATOM 3248 C CA . GLU A 1 418 ? -12.165 -0.009 46.448 1.00 93.62 418 GLU A CA 1
ATOM 3249 C C . GLU A 1 418 ? -12.605 1.263 47.197 1.00 93.62 418 GLU A C 1
ATOM 3251 O O . GLU A 1 418 ? -13.774 1.400 47.555 1.00 93.62 418 GLU A O 1
ATOM 3256 N N . ASP A 1 419 ? -11.687 2.194 47.471 1.00 91.62 419 ASP A N 1
ATOM 3257 C CA . ASP A 1 419 ? -11.984 3.432 48.197 1.00 91.62 419 ASP A CA 1
ATOM 3258 C C . ASP A 1 419 ? -12.669 4.506 47.331 1.00 91.62 419 ASP A C 1
ATOM 3260 O O . ASP A 1 419 ? -13.190 5.483 47.873 1.00 91.62 419 ASP A O 1
ATOM 3264 N N . GLY A 1 420 ? -12.697 4.306 46.008 1.00 89.19 420 GLY A N 1
ATOM 3265 C CA . GLY A 1 420 ? -13.342 5.185 45.036 1.00 89.19 420 GLY A CA 1
ATOM 3266 C C . GLY A 1 420 ? -12.614 6.502 44.780 1.00 89.19 420 GLY A C 1
ATOM 3267 O O . GLY A 1 420 ? -13.238 7.432 44.276 1.00 89.19 420 GLY A O 1
ATOM 3268 N N . ASN A 1 421 ? -11.327 6.595 45.131 1.00 91.88 421 ASN A N 1
ATOM 3269 C CA . ASN A 1 421 ? -10.519 7.804 44.933 1.00 91.88 421 ASN A CA 1
ATOM 3270 C C . ASN A 1 421 ? -9.675 7.780 43.645 1.00 91.88 421 ASN A C 1
ATOM 3272 O O . ASN A 1 421 ? -8.949 8.736 43.380 1.00 91.88 421 ASN A O 1
ATOM 3276 N N . THR A 1 422 ? -9.716 6.691 42.871 1.00 95.69 422 THR A N 1
ATOM 3277 C CA . THR A 1 422 ? -9.010 6.599 41.586 1.00 95.69 422 THR A CA 1
ATOM 3278 C C . THR A 1 422 ? -9.685 7.501 40.545 1.00 95.69 422 THR A C 1
ATOM 3280 O O . THR A 1 422 ? -10.905 7.474 40.408 1.00 95.69 422 THR A O 1
ATOM 3283 N N . GLU A 1 423 ? -8.890 8.245 39.774 1.00 95.12 423 GLU A N 1
ATOM 3284 C CA . GLU A 1 423 ? -9.324 9.019 38.604 1.00 95.12 423 GLU A CA 1
ATOM 3285 C C . GLU A 1 423 ? -8.516 8.576 37.378 1.00 95.12 423 GLU A C 1
ATOM 3287 O O . GLU A 1 423 ? -7.318 8.309 37.489 1.00 95.12 423 GLU A O 1
ATOM 3292 N N . LEU A 1 424 ? -9.162 8.495 36.213 1.00 96.69 424 LEU A N 1
ATOM 3293 C CA . LEU A 1 424 ? -8.481 8.242 34.945 1.00 96.69 424 LEU A CA 1
ATOM 3294 C C . LEU A 1 424 ? -8.082 9.574 34.304 1.00 96.69 424 LEU A C 1
ATOM 3296 O O . LEU A 1 424 ? -8.949 10.347 33.904 1.00 96.69 424 LEU A O 1
ATOM 3300 N N . GLU A 1 425 ? -6.785 9.841 34.170 1.00 95.94 425 GLU A N 1
ATOM 3301 C CA . GLU A 1 425 ? -6.304 11.019 33.443 1.00 95.94 425 GLU A CA 1
ATOM 3302 C C . GLU A 1 425 ? -6.221 10.741 31.936 1.00 95.94 425 GLU A C 1
ATOM 3304 O O . GLU A 1 425 ? -5.550 9.804 31.505 1.00 95.94 425 GLU A O 1
ATOM 3309 N N . LEU A 1 426 ? -6.869 11.587 31.131 1.00 95.12 426 LEU A N 1
ATOM 3310 C CA . LEU A 1 426 ? -6.776 11.571 29.670 1.00 95.12 426 LEU A CA 1
ATOM 3311 C C . LEU A 1 426 ? -6.369 12.958 29.174 1.00 95.12 426 LEU A C 1
ATOM 3313 O O . LEU A 1 426 ? -6.994 13.954 29.534 1.00 95.12 426 LEU A O 1
ATOM 3317 N N . GLN A 1 427 ? -5.365 13.033 28.307 1.00 94.38 427 GLN A N 1
ATOM 3318 C CA . GLN A 1 427 ? -5.015 14.243 27.566 1.00 94.38 427 GLN A CA 1
ATOM 3319 C C . GLN A 1 427 ? -5.410 14.085 26.098 1.00 94.38 427 GLN A C 1
ATOM 3321 O O . GLN A 1 427 ? -5.184 13.030 25.524 1.00 94.38 427 GLN A O 1
ATOM 3326 N N . VAL A 1 428 ? -5.993 15.108 25.475 1.00 92.94 428 VAL A N 1
ATOM 3327 C CA . VAL A 1 428 ? -6.316 15.093 24.039 1.00 92.94 428 VAL A CA 1
ATOM 3328 C C . VAL A 1 428 ? -5.420 16.068 23.301 1.00 92.94 428 VAL A C 1
ATOM 3330 O O . VAL A 1 428 ? -5.467 17.273 23.554 1.00 92.94 428 VAL A O 1
ATOM 3333 N N . ASP A 1 429 ? -4.662 15.535 22.349 1.00 89.62 429 ASP A N 1
ATOM 3334 C CA . ASP A 1 429 ? -3.725 16.285 21.525 1.00 89.62 429 ASP A CA 1
ATOM 3335 C C . ASP A 1 429 ? -4.207 16.336 20.068 1.00 89.62 429 ASP A C 1
ATOM 3337 O O . ASP A 1 429 ? -4.764 15.368 19.537 1.00 89.62 429 ASP A O 1
ATOM 3341 N N . LEU A 1 430 ? -3.990 17.477 19.408 1.00 88.50 430 LEU A N 1
ATOM 3342 C CA . LEU A 1 430 ? -4.168 17.603 17.962 1.00 88.50 430 LEU A CA 1
ATOM 3343 C C . LEU A 1 430 ? -3.068 16.807 17.259 1.00 88.50 430 LEU A C 1
ATOM 3345 O O . LEU A 1 430 ? -1.887 16.990 17.550 1.00 88.50 430 LEU A O 1
ATOM 3349 N N . VAL A 1 431 ? -3.452 15.951 16.314 1.00 90.25 431 VAL A N 1
ATOM 3350 C CA . VAL A 1 431 ? -2.509 15.225 15.459 1.00 90.25 431 VAL A CA 1
ATOM 3351 C C . VAL A 1 431 ? -2.312 15.993 14.165 1.00 90.25 431 VAL A C 1
ATOM 3353 O O . VAL A 1 431 ? -1.249 16.556 13.982 1.00 90.25 431 VAL A O 1
ATOM 3356 N N . ALA A 1 432 ? -3.316 16.068 13.292 1.00 90.69 432 ALA A N 1
ATOM 3357 C CA . ALA A 1 432 ? -3.192 16.728 11.992 1.00 90.69 432 ALA A CA 1
ATOM 3358 C C . ALA A 1 432 ? -4.558 17.184 11.465 1.00 90.69 432 ALA A C 1
ATOM 3360 O O . ALA A 1 432 ? -5.583 16.584 11.787 1.00 90.69 432 ALA A O 1
ATOM 3361 N N . ASN A 1 433 ? -4.570 18.215 10.620 1.00 91.31 433 ASN A N 1
ATOM 3362 C CA . ASN A 1 433 ? -5.753 18.585 9.847 1.00 91.31 433 ASN A CA 1
ATOM 3363 C C . ASN A 1 433 ? -5.753 17.825 8.513 1.00 91.31 433 ASN A C 1
ATOM 3365 O O . ASN A 1 433 ? -4.876 18.043 7.685 1.00 91.31 433 ASN A O 1
ATOM 3369 N N . LEU A 1 434 ? -6.727 16.938 8.314 1.00 94.31 434 LEU A N 1
ATOM 3370 C CA . LEU A 1 434 ? -6.863 16.105 7.116 1.00 94.31 434 LEU A CA 1
ATOM 3371 C C . LEU A 1 434 ? -7.551 16.835 5.956 1.00 94.31 434 LEU A C 1
ATOM 3373 O O . LEU A 1 434 ? -7.469 16.378 4.818 1.00 94.31 434 LEU A O 1
ATOM 3377 N N . ASN A 1 435 ? -8.195 17.977 6.218 1.00 91.19 435 ASN A N 1
ATOM 3378 C CA . ASN A 1 435 ? -8.764 18.837 5.182 1.00 91.19 435 ASN A CA 1
ATOM 3379 C C . ASN A 1 435 ? -7.656 19.649 4.500 1.00 91.19 435 ASN A C 1
ATOM 3381 O O . ASN A 1 435 ? -7.535 20.863 4.686 1.00 91.19 435 ASN A O 1
ATOM 3385 N N . VAL A 1 436 ? -6.832 18.961 3.711 1.00 91.56 436 VAL A N 1
ATOM 3386 C CA . VAL A 1 436 ? -5.793 19.592 2.896 1.00 91.56 436 VAL A CA 1
ATOM 3387 C C . VAL A 1 436 ? -6.469 20.409 1.794 1.00 91.56 436 VAL A C 1
ATOM 3389 O O . VAL A 1 436 ? -7.311 19.865 1.074 1.00 91.56 436 VAL A O 1
ATOM 3392 N N . PRO A 1 437 ? -6.126 21.700 1.621 1.00 88.12 437 PRO A N 1
ATOM 3393 C CA . PRO A 1 437 ? -6.769 22.539 0.623 1.00 88.12 437 PRO A CA 1
ATOM 3394 C C . PRO A 1 437 ? -6.780 21.873 -0.765 1.00 88.12 437 PRO A C 1
ATOM 3396 O O . PRO A 1 437 ? -5.767 21.356 -1.236 1.00 88.12 437 PRO A O 1
ATOM 3399 N N . GLY A 1 438 ? -7.936 21.888 -1.432 1.00 89.19 438 GLY A N 1
ATOM 3400 C CA . GLY A 1 438 ? -8.107 21.414 -2.811 1.00 89.19 438 GLY A CA 1
ATOM 3401 C C . GLY A 1 438 ? -8.365 19.913 -2.939 1.00 89.19 438 GLY A C 1
ATOM 3402 O O . GLY A 1 438 ? -8.920 19.490 -3.949 1.00 89.19 438 GLY A O 1
ATOM 3403 N N . PHE A 1 439 ? -8.022 19.124 -1.921 1.00 92.69 439 PHE A N 1
ATOM 3404 C CA . PHE A 1 439 ? -8.426 17.725 -1.819 1.00 92.69 439 PHE A CA 1
ATOM 3405 C C . PHE A 1 439 ? -9.849 17.621 -1.248 1.00 92.69 439 PHE A C 1
ATOM 3407 O O . PHE A 1 439 ? -10.297 18.528 -0.538 1.00 92.69 439 PHE A O 1
ATOM 3414 N N . PRO A 1 440 ? -10.592 16.545 -1.562 1.00 92.38 440 PRO A N 1
ATOM 3415 C CA . PRO A 1 440 ? -11.914 16.344 -0.986 1.00 92.38 440 PRO A CA 1
ATOM 3416 C C . PRO A 1 440 ? -11.830 16.026 0.516 1.00 92.38 440 PRO A C 1
ATOM 3418 O O . PRO A 1 440 ? -10.799 15.592 1.025 1.00 92.38 440 PRO A O 1
ATOM 3421 N N . ASN A 1 441 ? -12.945 16.192 1.228 1.00 92.19 441 ASN A N 1
ATOM 3422 C CA . ASN A 1 441 ? -13.062 15.944 2.672 1.00 92.19 441 ASN A CA 1
ATOM 3423 C C . ASN A 1 441 ? -13.204 14.448 3.035 1.00 92.19 441 ASN A C 1
ATOM 3425 O O . ASN A 1 441 ? -13.868 14.101 4.013 1.00 92.19 441 ASN A O 1
ATOM 3429 N N . PHE A 1 442 ? -12.610 13.560 2.242 1.00 95.31 442 PHE A N 1
ATOM 3430 C CA . PHE A 1 442 ? -12.588 12.115 2.453 1.00 95.31 442 PHE A CA 1
ATOM 3431 C C . PHE A 1 442 ? -11.242 11.531 2.018 1.00 95.31 442 PHE A C 1
ATOM 3433 O O . PHE A 1 442 ? -10.518 12.149 1.236 1.00 95.31 442 PHE A O 1
ATOM 3440 N N . LEU A 1 443 ? -10.915 10.323 2.492 1.00 97.62 443 LEU A N 1
ATOM 3441 C CA . LEU A 1 443 ? -9.692 9.612 2.112 1.00 97.62 443 LEU A CA 1
ATOM 3442 C C . LEU A 1 443 ? -9.668 9.392 0.599 1.00 97.62 443 LEU A C 1
ATOM 3444 O O . LEU A 1 443 ? -10.420 8.580 0.061 1.00 97.62 443 LEU A O 1
ATOM 3448 N N . SER A 1 444 ? -8.819 10.141 -0.089 1.00 96.50 444 SER A N 1
ATOM 3449 C CA . SER A 1 444 ? -8.866 10.238 -1.544 1.00 96.50 444 SER A CA 1
ATOM 3450 C C . SER A 1 444 ? -7.836 9.344 -2.228 1.00 96.50 444 SER A C 1
ATOM 3452 O O . SER A 1 444 ? -6.769 9.065 -1.681 1.00 96.50 444 SER A O 1
ATOM 3454 N N . PHE A 1 445 ? -8.148 8.902 -3.447 1.00 98.00 445 PHE A N 1
ATOM 3455 C CA . PHE A 1 445 ? -7.224 8.148 -4.292 1.00 98.00 445 PHE A CA 1
ATOM 3456 C C . PHE A 1 445 ? -6.969 8.894 -5.599 1.00 98.00 445 PHE A C 1
ATOM 3458 O O . PHE A 1 445 ? -7.878 9.485 -6.190 1.00 98.00 445 PHE A O 1
ATOM 3465 N N . GLY A 1 446 ? -5.724 8.853 -6.054 1.00 96.94 446 GLY A N 1
ATOM 3466 C CA . GLY A 1 446 ? -5.303 9.366 -7.354 1.00 96.94 446 GLY A CA 1
ATOM 3467 C C . GLY A 1 446 ? -4.181 8.525 -7.934 1.00 96.94 446 GLY A C 1
ATOM 3468 O O . GLY A 1 446 ? -3.750 7.557 -7.308 1.00 96.94 446 GLY A O 1
ATOM 3469 N N . ALA A 1 447 ? -3.699 8.864 -9.128 1.00 94.50 447 ALA A N 1
ATOM 3470 C CA . ALA A 1 447 ? -2.590 8.128 -9.733 1.00 94.50 447 ALA A CA 1
ATOM 3471 C C . ALA A 1 447 ? -1.771 8.938 -10.737 1.00 94.50 447 ALA A C 1
ATOM 3473 O O . ALA A 1 447 ? -2.163 10.033 -11.152 1.00 94.50 447 ALA A O 1
ATOM 3474 N N . CYS A 1 448 ? -0.632 8.360 -11.123 1.00 92.75 448 CYS A N 1
ATOM 3475 C CA . CYS A 1 448 ? 0.233 8.889 -12.167 1.00 92.75 448 CYS A CA 1
ATOM 3476 C C . CYS A 1 448 ? -0.435 8.786 -13.545 1.00 92.75 448 CYS A C 1
ATOM 3478 O O . CYS A 1 448 ? -1.136 7.817 -13.834 1.00 92.75 448 CYS A O 1
ATOM 3480 N N . THR A 1 449 ? -0.156 9.748 -14.420 1.00 89.38 449 THR A N 1
ATOM 3481 C CA . THR A 1 449 ? -0.422 9.646 -15.862 1.00 89.38 449 THR A CA 1
ATOM 3482 C C . THR A 1 449 ? 0.792 10.115 -16.660 1.00 89.38 449 THR A C 1
ATOM 3484 O O . THR A 1 449 ? 1.398 11.160 -16.384 1.00 89.38 449 THR A O 1
ATOM 3487 N N . ARG A 1 450 ? 1.150 9.337 -17.687 1.00 82.81 450 ARG A N 1
ATOM 3488 C CA . ARG A 1 450 ? 2.210 9.689 -18.636 1.00 82.81 450 ARG A CA 1
ATOM 3489 C C . ARG A 1 450 ? 1.643 10.395 -19.862 1.00 82.81 450 ARG A C 1
ATOM 3491 O O . ARG A 1 450 ? 2.170 11.444 -20.237 1.00 82.81 450 ARG A O 1
ATOM 3498 N N . ASP A 1 451 ? 0.570 9.864 -20.435 1.00 80.62 451 ASP A N 1
ATOM 3499 C CA . ASP A 1 451 ? 0.179 10.181 -21.808 1.00 80.62 451 ASP A CA 1
ATOM 3500 C C . ASP A 1 451 ? -0.898 11.276 -21.886 1.00 80.62 451 ASP A C 1
ATOM 3502 O O . ASP A 1 451 ? -0.989 11.953 -22.910 1.00 80.62 451 ASP A O 1
ATOM 3506 N N . LEU A 1 452 ? -1.644 11.519 -20.795 1.00 86.94 452 LEU A N 1
ATOM 3507 C CA . LEU A 1 452 ? -2.766 12.471 -20.741 1.00 86.94 452 LEU A CA 1
ATOM 3508 C C . LEU A 1 452 ? -3.789 12.200 -21.855 1.00 86.94 452 LEU A C 1
ATOM 3510 O O . LEU A 1 452 ? -4.274 13.124 -22.509 1.00 86.94 452 LEU A O 1
ATOM 3514 N N . SER A 1 453 ? -4.036 10.918 -22.129 1.00 86.94 453 SER A N 1
ATOM 3515 C CA . SER A 1 453 ? -4.818 10.501 -23.288 1.00 86.94 453 SER A CA 1
ATOM 3516 C C . SER A 1 453 ? -6.325 10.709 -23.077 1.00 86.94 453 SER A C 1
ATOM 3518 O O . SER A 1 453 ? -6.866 10.476 -21.994 1.00 86.94 453 SER A O 1
ATOM 3520 N N . GLU A 1 454 ? -7.005 11.143 -24.139 1.00 85.38 454 GLU A N 1
ATOM 3521 C CA . GLU A 1 454 ? -8.454 11.371 -24.190 1.00 85.38 454 GLU A CA 1
ATOM 3522 C C . GLU A 1 454 ? -9.093 10.550 -25.323 1.00 85.38 454 GLU A C 1
ATOM 3524 O O . GLU A 1 454 ? -8.406 10.233 -26.302 1.00 85.38 454 GLU A O 1
ATOM 3529 N N . PRO A 1 455 ? -10.405 10.240 -25.240 1.00 84.06 455 PRO A N 1
ATOM 3530 C CA . PRO A 1 455 ? -11.115 9.499 -26.272 1.00 84.06 455 PRO A CA 1
ATOM 3531 C C . PRO A 1 455 ? -11.007 10.179 -27.638 1.00 84.06 455 PRO A C 1
ATOM 3533 O O . PRO A 1 455 ? -11.422 11.323 -27.832 1.00 84.06 455 PRO A O 1
ATOM 3536 N N . THR A 1 456 ? -10.519 9.446 -28.634 1.00 83.81 456 THR A N 1
ATOM 3537 C CA . THR A 1 456 ? -10.457 9.936 -30.019 1.00 83.81 456 THR A CA 1
ATOM 3538 C C . THR A 1 456 ? -11.812 9.872 -30.735 1.00 83.81 456 THR A C 1
ATOM 3540 O O . THR A 1 456 ? -12.009 10.514 -31.771 1.00 83.81 456 THR A O 1
ATOM 3543 N N . ASN A 1 457 ? -12.755 9.088 -30.203 1.00 82.25 457 ASN A N 1
ATOM 3544 C CA . ASN A 1 457 ? -14.135 8.936 -30.668 1.00 82.25 457 ASN A CA 1
ATOM 3545 C C . ASN A 1 457 ? -15.032 8.394 -29.530 1.00 82.25 457 ASN A C 1
ATOM 3547 O O . ASN A 1 457 ? -14.540 8.097 -28.448 1.00 82.25 457 ASN A O 1
ATOM 3551 N N . SER A 1 458 ? -16.345 8.267 -29.754 1.00 76.81 458 SER A N 1
ATOM 3552 C CA . SER A 1 458 ? -17.309 7.872 -28.707 1.00 76.81 458 SER A CA 1
ATOM 3553 C C . SER A 1 458 ? -17.157 6.446 -28.179 1.00 76.81 458 SER A C 1
ATOM 3555 O O . SER A 1 458 ? -17.671 6.155 -27.104 1.00 76.81 458 SER A O 1
ATOM 3557 N N . ASP A 1 459 ? -16.503 5.569 -28.940 1.00 80.81 459 ASP A N 1
ATOM 3558 C CA . ASP A 1 459 ? -16.348 4.152 -28.607 1.00 80.81 459 ASP A CA 1
ATOM 3559 C C . ASP A 1 459 ? -14.943 3.866 -28.040 1.00 80.81 459 ASP A C 1
ATOM 3561 O O . ASP A 1 459 ? -14.625 2.730 -27.690 1.00 80.81 459 ASP A O 1
ATOM 3565 N N . ASP A 1 460 ? -14.096 4.897 -27.956 1.00 81.12 460 ASP A N 1
ATOM 3566 C CA . ASP A 1 460 ? -12.754 4.839 -27.393 1.00 81.12 460 ASP A CA 1
ATOM 3567 C C . ASP A 1 460 ? -12.829 4.903 -25.864 1.00 81.12 460 ASP A C 1
ATOM 3569 O O . ASP A 1 460 ? -12.950 5.968 -25.257 1.00 81.12 460 ASP A O 1
ATOM 3573 N N . THR A 1 461 ? -12.781 3.729 -25.247 1.00 79.75 461 THR A N 1
ATOM 3574 C CA . THR A 1 461 ? -12.731 3.559 -23.791 1.00 79.75 461 THR A CA 1
ATOM 3575 C C . THR A 1 461 ? -11.316 3.272 -23.296 1.00 79.75 461 THR A C 1
ATOM 3577 O O . THR A 1 461 ? -11.146 2.800 -22.176 1.00 79.75 461 THR A O 1
ATOM 3580 N N . ASP A 1 462 ? -10.313 3.457 -24.152 1.00 83.62 462 ASP A N 1
ATOM 3581 C CA . ASP A 1 462 ? -8.942 3.015 -23.929 1.00 83.62 462 ASP A CA 1
ATOM 3582 C C . ASP A 1 462 ? -7.992 4.201 -23.774 1.00 83.62 462 ASP A C 1
ATOM 3584 O O . ASP A 1 462 ? -7.126 4.466 -24.609 1.00 83.62 462 ASP A O 1
ATOM 3588 N N . ASN A 1 463 ? -8.233 4.975 -22.722 1.00 90.31 463 ASN A N 1
ATOM 3589 C CA . ASN A 1 463 ? -7.557 6.238 -22.478 1.00 90.31 463 ASN A CA 1
ATOM 3590 C C . ASN A 1 463 ? -7.579 6.599 -20.991 1.00 90.31 463 ASN A C 1
ATOM 3592 O O . ASN A 1 463 ? -8.417 6.122 -20.220 1.00 90.31 463 ASN A O 1
ATOM 3596 N N . ASP A 1 464 ? -6.674 7.497 -20.614 1.00 92.56 464 ASP A N 1
ATOM 3597 C CA . ASP A 1 464 ? -6.446 7.921 -19.237 1.00 92.56 464 ASP A CA 1
ATOM 3598 C C . ASP A 1 464 ? -7.716 8.549 -18.643 1.00 92.56 464 ASP A C 1
ATOM 3600 O O . ASP A 1 464 ? -8.061 8.248 -17.502 1.00 92.56 464 ASP A O 1
ATOM 3604 N N . LEU A 1 465 ? -8.446 9.372 -19.414 1.00 94.38 465 LEU A N 1
ATOM 3605 C CA . LEU A 1 465 ? -9.723 9.956 -18.979 1.00 94.38 465 LEU A CA 1
ATOM 3606 C C . LEU A 1 465 ? -10.711 8.866 -18.541 1.00 94.38 465 LEU A C 1
ATOM 3608 O O . LEU A 1 465 ? -11.255 8.934 -17.440 1.00 94.38 465 LEU A O 1
ATOM 3612 N N . THR A 1 466 ? -10.929 7.854 -19.382 1.00 93.81 466 THR A N 1
ATOM 3613 C CA . THR A 1 466 ? -11.869 6.762 -19.090 1.00 93.81 466 THR A CA 1
ATOM 3614 C C . THR A 1 466 ? -11.422 5.961 -17.870 1.00 93.81 466 THR A C 1
ATOM 3616 O O . THR A 1 466 ? -12.245 5.668 -17.000 1.00 93.81 466 THR A O 1
ATOM 3619 N N . ASP A 1 467 ? -10.125 5.671 -17.762 1.00 94.69 467 ASP A N 1
ATOM 3620 C CA . ASP A 1 467 ? -9.552 4.933 -16.636 1.00 94.69 467 ASP A CA 1
ATOM 3621 C C . ASP A 1 467 ? -9.741 5.679 -15.300 1.00 94.69 467 ASP A C 1
ATOM 3623 O O . ASP A 1 467 ? -10.174 5.086 -14.305 1.00 94.69 467 ASP A O 1
ATOM 3627 N N . PHE A 1 468 ? -9.482 6.991 -15.271 1.00 96.25 468 PHE A N 1
ATOM 3628 C CA . PHE A 1 468 ? -9.688 7.819 -14.079 1.00 96.25 468 PHE A CA 1
ATOM 3629 C C . PHE A 1 468 ? -11.164 7.981 -13.709 1.00 96.25 468 PHE A C 1
ATOM 3631 O O . PHE A 1 468 ? -11.499 7.952 -12.522 1.00 96.25 468 PHE A O 1
ATOM 3638 N N . VAL A 1 469 ? -12.046 8.119 -14.704 1.00 95.62 469 VAL A N 1
ATOM 3639 C CA . VAL A 1 469 ? -13.498 8.202 -14.486 1.00 95.62 469 VAL A CA 1
ATOM 3640 C C . VAL A 1 469 ? -14.029 6.896 -13.902 1.00 95.62 469 VAL A C 1
ATOM 3642 O O . VAL A 1 469 ? -14.772 6.932 -12.924 1.00 95.62 469 VAL A O 1
ATOM 3645 N N . GLN A 1 470 ? -13.615 5.743 -14.438 1.00 95.50 470 GLN A N 1
ATOM 3646 C CA . GLN A 1 470 ? -14.018 4.433 -13.920 1.00 95.50 470 GLN A CA 1
ATOM 3647 C C . GLN A 1 470 ? -13.588 4.240 -12.459 1.00 95.50 470 GLN A C 1
ATOM 3649 O O . GLN A 1 470 ? -14.351 3.697 -11.662 1.00 95.50 470 GLN A O 1
ATOM 3654 N N . ALA A 1 471 ? -12.385 4.697 -12.105 1.00 96.62 471 ALA A N 1
ATOM 3655 C CA . ALA A 1 471 ? -11.868 4.613 -10.743 1.00 96.62 471 ALA A CA 1
ATOM 3656 C C . ALA A 1 471 ? -12.506 5.619 -9.769 1.00 96.62 471 ALA A C 1
ATOM 3658 O O . ALA A 1 471 ? -12.309 5.490 -8.564 1.00 96.62 471 ALA A O 1
ATOM 3659 N N . GLY A 1 472 ? -13.217 6.641 -10.259 1.00 96.31 472 GLY A N 1
ATOM 3660 C CA . GLY A 1 472 ? -13.689 7.741 -9.417 1.00 96.31 472 GLY A CA 1
ATOM 3661 C C . GLY A 1 472 ? -12.547 8.553 -8.797 1.00 96.31 472 GLY A C 1
ATOM 3662 O O . GLY A 1 472 ? -12.648 8.980 -7.647 1.00 96.31 472 GLY A O 1
ATOM 3663 N N . ALA A 1 473 ? -11.436 8.724 -9.521 1.00 96.44 473 ALA A N 1
ATOM 3664 C CA . ALA A 1 473 ? -10.227 9.352 -8.989 1.00 96.44 473 ALA A CA 1
ATOM 3665 C C . ALA A 1 473 ? -10.480 10.791 -8.517 1.00 96.44 473 ALA A C 1
ATOM 3667 O O . ALA A 1 473 ? -11.205 11.542 -9.162 1.00 96.44 473 ALA A O 1
ATOM 3668 N N . SER A 1 474 ? -9.855 11.194 -7.411 1.00 95.88 474 SER A N 1
ATOM 3669 C CA . SER A 1 474 ? -9.957 12.554 -6.847 1.00 95.88 474 SER A CA 1
ATOM 3670 C C . SER A 1 474 ? -8.705 13.395 -7.086 1.00 95.88 474 SER A C 1
ATOM 3672 O O . SER A 1 474 ? -8.633 14.558 -6.694 1.00 95.88 474 SER A O 1
ATOM 3674 N N . SER A 1 475 ? -7.680 12.809 -7.695 1.00 96.19 475 SER A N 1
ATOM 3675 C CA . SER A 1 475 ? -6.487 13.527 -8.122 1.00 96.19 475 SER A CA 1
ATOM 3676 C C . SER A 1 475 ? -5.771 12.779 -9.236 1.00 96.19 475 SER A C 1
ATOM 3678 O O . SER A 1 475 ? -5.878 11.558 -9.368 1.00 96.19 475 SER A O 1
ATOM 3680 N N . ILE A 1 476 ? -5.024 13.531 -10.031 1.00 95.62 476 ILE A N 1
ATOM 3681 C CA . ILE A 1 476 ? -4.104 12.999 -11.033 1.00 95.62 476 ILE A CA 1
ATOM 3682 C C . ILE A 1 476 ? -2.754 13.652 -10.803 1.00 95.62 476 ILE A C 1
ATOM 3684 O O . ILE A 1 476 ? -2.706 14.853 -10.531 1.00 95.62 476 ILE A O 1
ATOM 3688 N N . PHE A 1 477 ? -1.665 12.894 -10.901 1.00 94.62 477 PHE A N 1
ATOM 3689 C CA . PHE A 1 477 ? -0.337 13.476 -10.763 1.00 94.62 477 PHE A CA 1
ATOM 3690 C C . PHE A 1 477 ? 0.549 13.243 -11.977 1.00 94.62 477 PHE A C 1
ATOM 3692 O O . PHE A 1 477 ? 0.494 12.201 -12.634 1.00 94.62 477 PHE A O 1
ATOM 3699 N N . LYS A 1 478 ? 1.375 14.246 -12.275 1.00 93.50 478 LYS A N 1
ATOM 3700 C CA . LYS A 1 478 ? 2.334 14.224 -13.377 1.00 93.50 478 LYS A CA 1
ATOM 3701 C C . LYS A 1 478 ? 3.534 15.108 -13.049 1.00 93.50 478 LYS A C 1
ATOM 3703 O O . LYS A 1 478 ? 3.392 16.151 -12.411 1.00 93.50 478 LYS A O 1
ATOM 3708 N N . TYR A 1 479 ? 4.710 14.696 -13.507 1.00 92.69 479 TYR A N 1
ATOM 3709 C CA . TYR A 1 479 ? 5.916 15.511 -13.432 1.00 92.69 479 TYR A CA 1
ATOM 3710 C C . TYR A 1 479 ? 5.802 16.718 -14.364 1.00 92.69 479 TYR A C 1
ATOM 3712 O O . TYR A 1 479 ? 5.500 16.563 -15.548 1.00 92.69 479 TYR A O 1
ATOM 3720 N N . ALA A 1 480 ? 5.999 17.910 -13.801 1.00 91.94 480 ALA A N 1
ATOM 3721 C CA . ALA A 1 480 ? 5.998 19.169 -14.528 1.00 91.94 480 ALA A CA 1
ATOM 3722 C C . ALA A 1 480 ? 7.181 19.232 -15.504 1.00 91.94 480 ALA A C 1
ATOM 3724 O O . ALA A 1 480 ? 8.202 18.568 -15.315 1.00 91.94 480 ALA A O 1
ATOM 3725 N N . GLY A 1 481 ? 7.032 20.051 -16.540 1.00 89.81 481 GLY A N 1
ATOM 3726 C CA . GLY A 1 481 ? 8.001 20.181 -17.615 1.00 89.81 481 GLY A CA 1
ATOM 3727 C C . GLY A 1 481 ? 7.817 19.154 -18.733 1.00 89.81 481 GLY A C 1
ATOM 3728 O O . GLY A 1 481 ? 6.726 18.608 -18.938 1.00 89.81 481 GLY A O 1
ATOM 3729 N N . GLN A 1 482 ? 8.890 18.932 -19.492 1.00 85.81 482 GLN A N 1
ATOM 3730 C CA . GLN A 1 482 ? 8.917 18.012 -20.630 1.00 85.81 482 GLN A CA 1
ATOM 3731 C C . GLN A 1 482 ? 9.599 16.691 -20.261 1.00 85.81 482 GLN A C 1
ATOM 3733 O O . GLN A 1 482 ? 9.069 15.626 -20.584 1.00 85.81 482 GLN A O 1
ATOM 3738 N N . GLY A 1 483 ? 10.766 16.761 -19.616 1.00 78.81 483 GLY A N 1
ATOM 3739 C CA . GLY A 1 483 ? 11.549 15.604 -19.178 1.00 78.81 483 GLY A CA 1
ATOM 3740 C C . GLY A 1 483 ? 11.108 15.026 -17.835 1.00 78.81 483 GLY A C 1
ATOM 3741 O O . GLY A 1 483 ? 11.424 13.879 -17.532 1.00 78.81 483 GLY A O 1
ATOM 3742 N N . GLY A 1 484 ? 10.357 15.797 -17.041 1.00 80.62 484 GLY A N 1
ATOM 3743 C CA . GLY A 1 484 ? 9.900 15.396 -15.708 1.00 80.62 484 GLY A CA 1
ATOM 3744 C C . GLY A 1 484 ? 10.992 15.416 -14.633 1.00 80.62 484 GLY A C 1
ATOM 3745 O O . GLY A 1 484 ? 10.739 15.033 -13.498 1.00 80.62 484 GLY A O 1
ATOM 3746 N N . ASP A 1 485 ? 12.186 15.892 -14.980 1.00 86.38 485 ASP A N 1
ATOM 3747 C CA . ASP A 1 485 ? 13.395 15.955 -14.156 1.00 86.38 485 ASP A CA 1
ATOM 3748 C C . ASP A 1 485 ? 13.763 17.411 -13.789 1.00 86.38 485 ASP A C 1
ATOM 3750 O O . ASP A 1 485 ? 14.856 17.693 -13.295 1.00 86.38 485 ASP A O 1
ATOM 3754 N N . GLY A 1 486 ? 12.839 18.345 -14.056 1.00 89.00 486 GLY A N 1
ATOM 3755 C CA . GLY A 1 486 ? 13.022 19.790 -13.904 1.00 89.00 486 GLY A CA 1
ATOM 3756 C C . GLY A 1 486 ? 13.612 20.478 -15.136 1.00 89.00 486 GLY A C 1
ATOM 3757 O O . GLY A 1 486 ? 13.819 21.695 -15.103 1.00 89.00 486 GLY A O 1
ATOM 3758 N N . ASP A 1 487 ? 13.898 19.718 -16.199 1.00 92.88 487 ASP A N 1
ATOM 3759 C CA . ASP A 1 487 ? 14.472 20.186 -17.460 1.00 92.88 487 ASP A CA 1
ATOM 3760 C C . ASP A 1 487 ? 15.712 21.086 -17.236 1.00 92.88 487 ASP A C 1
ATOM 3762 O O . ASP A 1 487 ? 15.762 22.230 -17.698 1.00 92.88 487 ASP A O 1
ATOM 3766 N N . PRO A 1 488 ? 16.732 20.602 -16.495 1.00 92.19 488 PRO A N 1
ATOM 3767 C CA . PRO A 1 488 ? 17.796 21.434 -15.918 1.00 92.19 488 PRO A CA 1
ATOM 3768 C C . PRO A 1 488 ? 18.757 22.050 -16.947 1.00 92.19 488 PRO A C 1
ATOM 3770 O O . PRO A 1 488 ? 19.564 22.919 -16.621 1.00 92.19 488 PRO A O 1
ATOM 3773 N N . GLU A 1 489 ? 18.689 21.621 -18.203 1.00 93.00 489 GLU A N 1
ATOM 3774 C CA . GLU A 1 489 ? 19.583 22.079 -19.270 1.00 93.00 489 GLU A CA 1
ATOM 3775 C C . GLU A 1 489 ? 18.948 23.150 -20.172 1.00 93.00 489 GLU A C 1
ATOM 3777 O O . GLU A 1 489 ? 19.625 23.687 -21.052 1.00 93.00 489 GLU A O 1
ATOM 3782 N N . VAL A 1 490 ? 17.654 23.457 -20.002 1.00 94.19 490 VAL A N 1
ATOM 3783 C CA . VAL A 1 490 ? 16.926 24.309 -20.948 1.00 94.19 490 VAL A CA 1
ATOM 3784 C C . VAL A 1 490 ? 15.814 25.131 -20.299 1.00 94.19 490 VAL A C 1
ATOM 3786 O O . VAL A 1 490 ? 15.094 24.680 -19.415 1.00 94.19 490 VAL A O 1
ATOM 3789 N N . ASP A 1 491 ? 15.619 26.340 -20.821 1.00 93.00 491 ASP A N 1
ATOM 3790 C CA . ASP A 1 491 ? 14.404 27.115 -20.589 1.00 93.00 491 ASP A CA 1
ATOM 3791 C C . ASP A 1 491 ? 13.255 26.592 -21.451 1.00 93.00 491 ASP A C 1
ATOM 3793 O O . ASP A 1 491 ? 13.250 26.754 -22.677 1.00 93.00 491 ASP A O 1
ATOM 3797 N N . LEU A 1 492 ? 12.241 26.012 -20.813 1.00 93.62 492 LEU A N 1
ATOM 3798 C CA . LEU A 1 492 ? 11.060 25.550 -21.525 1.00 93.62 492 LEU A CA 1
ATOM 3799 C C . LEU A 1 492 ? 10.245 26.714 -22.102 1.00 93.62 492 LEU A C 1
ATOM 3801 O O . LEU A 1 492 ? 10.165 27.827 -21.557 1.00 93.62 492 LEU A O 1
ATOM 3805 N N . THR A 1 493 ? 9.623 26.415 -23.240 1.00 93.31 493 THR A N 1
ATOM 3806 C CA . THR A 1 493 ? 8.556 27.229 -23.826 1.00 93.31 493 THR A CA 1
ATOM 3807 C C . THR A 1 493 ? 7.210 26.761 -23.280 1.00 93.31 493 THR A C 1
ATOM 3809 O O . THR A 1 493 ? 7.045 25.578 -22.991 1.00 93.31 493 THR A O 1
ATOM 3812 N N . GLU A 1 494 ? 6.215 27.654 -23.217 1.00 91.88 494 GLU A N 1
ATOM 3813 C CA . GLU A 1 494 ? 4.891 27.321 -22.660 1.00 91.88 494 GLU A CA 1
ATOM 3814 C C . GLU A 1 494 ? 4.230 26.106 -23.340 1.00 91.88 494 GLU A C 1
ATOM 3816 O O . GLU A 1 494 ? 3.505 25.365 -22.690 1.00 91.88 494 GLU A O 1
ATOM 3821 N N . SER A 1 495 ? 4.493 25.862 -24.631 1.00 89.31 495 SER A N 1
ATOM 3822 C CA . SER A 1 495 ? 3.928 24.719 -25.366 1.00 89.31 495 SER A CA 1
ATOM 3823 C C . SER A 1 495 ? 4.511 23.358 -24.978 1.00 89.31 495 SER A C 1
ATOM 3825 O O . SER A 1 495 ? 3.921 22.332 -25.315 1.00 89.31 495 SER A O 1
ATOM 3827 N N . LEU A 1 496 ? 5.688 23.338 -24.349 1.00 90.19 496 LEU A N 1
ATOM 3828 C CA . LEU A 1 496 ? 6.346 22.108 -23.899 1.00 90.19 496 LEU A CA 1
ATOM 3829 C C . LEU A 1 496 ? 5.974 21.759 -22.454 1.00 90.19 496 LEU A C 1
ATOM 3831 O O . LEU A 1 496 ? 6.043 20.591 -22.084 1.00 90.19 496 LEU A O 1
ATOM 3835 N N . GLU A 1 497 ? 5.520 22.740 -21.672 1.00 92.06 497 GLU A N 1
ATOM 3836 C CA . GLU A 1 497 ? 5.042 22.537 -20.307 1.00 92.06 497 GLU A CA 1
ATOM 3837 C C . GLU A 1 497 ? 3.696 21.790 -20.295 1.00 92.06 497 GLU A C 1
ATOM 3839 O O . GLU A 1 497 ? 2.756 22.119 -21.024 1.00 92.06 497 GLU A O 1
ATOM 3844 N N . CYS A 1 498 ? 3.583 20.754 -19.463 1.00 91.50 498 CYS A N 1
ATOM 3845 C CA . CYS A 1 498 ? 2.395 19.909 -19.410 1.00 91.50 498 CYS A CA 1
ATOM 3846 C C . CYS A 1 498 ? 1.281 20.458 -18.510 1.00 91.50 498 CYS A C 1
ATOM 3848 O O . CYS A 1 498 ? 0.128 20.079 -18.720 1.00 91.50 498 CYS A O 1
ATOM 3850 N N . THR A 1 499 ? 1.591 21.372 -17.585 1.00 92.81 499 THR A N 1
ATOM 3851 C CA . THR A 1 499 ? 0.666 21.918 -16.577 1.00 92.81 499 THR A CA 1
ATOM 3852 C C . THR A 1 499 ? -0.750 22.231 -17.087 1.00 92.81 499 THR A C 1
ATOM 3854 O O . THR A 1 499 ? -1.699 21.671 -16.530 1.00 92.81 499 THR A O 1
ATOM 3857 N N . PRO A 1 500 ? -0.961 23.028 -18.160 1.00 92.19 500 PRO A N 1
ATOM 3858 C CA . PRO A 1 500 ? -2.317 23.338 -18.625 1.00 92.19 500 PRO A CA 1
ATOM 3859 C C . PRO A 1 500 ? -3.117 22.103 -19.058 1.00 92.19 500 PRO A C 1
ATOM 3861 O O . PRO A 1 500 ? -4.326 22.047 -18.852 1.00 92.19 500 PRO A O 1
ATOM 3864 N N . ARG A 1 501 ? -2.449 21.094 -19.635 1.00 91.88 501 ARG A N 1
ATOM 3865 C CA . ARG A 1 501 ? -3.098 19.853 -20.088 1.00 91.88 501 ARG A CA 1
ATOM 3866 C C . ARG A 1 501 ? -3.527 18.981 -18.914 1.00 91.88 501 ARG A C 1
ATOM 3868 O O . ARG A 1 501 ? -4.607 18.411 -18.960 1.00 91.88 501 ARG A O 1
ATOM 3875 N N . VAL A 1 502 ? -2.720 18.917 -17.853 1.00 93.50 502 VAL A N 1
ATOM 3876 C CA . VAL A 1 502 ? -3.089 18.190 -16.626 1.00 93.50 502 VAL A CA 1
ATOM 3877 C C . VAL A 1 502 ? -4.309 18.850 -15.973 1.00 93.50 502 VAL A C 1
ATOM 3879 O O . VAL A 1 502 ? -5.262 18.175 -15.600 1.00 93.50 502 VAL A O 1
ATOM 3882 N N . ILE A 1 503 ? -4.319 20.183 -15.889 1.00 92.94 503 ILE A N 1
ATOM 3883 C CA . ILE A 1 503 ? -5.446 20.953 -15.340 1.00 92.94 503 ILE A CA 1
ATOM 3884 C C . ILE A 1 503 ? -6.728 20.731 -16.159 1.00 92.94 503 ILE A C 1
ATOM 3886 O O . ILE A 1 503 ? -7.805 20.582 -15.567 1.00 9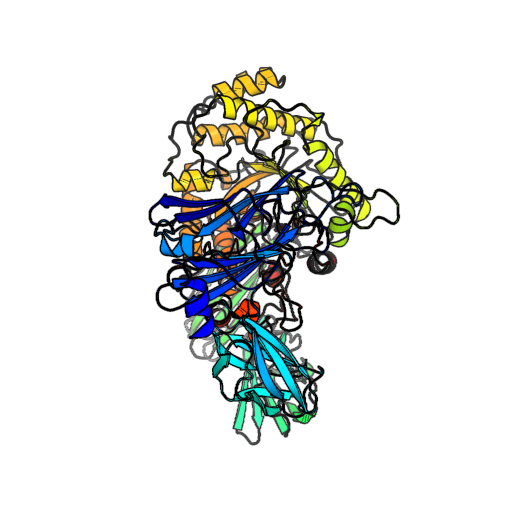2.94 503 ILE A O 1
ATOM 3890 N N . ALA A 1 504 ? -6.615 20.697 -17.491 1.00 91.75 504 ALA A N 1
ATOM 3891 C CA . ALA A 1 504 ? -7.726 20.417 -18.398 1.00 91.75 504 ALA A CA 1
ATOM 3892 C C . ALA A 1 504 ? -8.274 18.996 -18.202 1.00 91.75 504 ALA A C 1
ATOM 3894 O O . ALA A 1 504 ? -9.454 18.861 -17.888 1.00 91.75 504 ALA A O 1
ATOM 3895 N N . LEU A 1 505 ? -7.409 17.974 -18.244 1.00 93.38 505 LEU A N 1
ATOM 3896 C CA . LEU A 1 505 ? -7.805 16.576 -18.054 1.00 93.38 505 LEU A CA 1
ATOM 3897 C C . LEU A 1 505 ? -8.526 16.366 -16.718 1.00 93.38 505 LEU A C 1
ATOM 3899 O O . LEU A 1 505 ? -9.581 15.744 -16.678 1.00 93.38 505 LEU A O 1
ATOM 3903 N N . ALA A 1 506 ? -8.010 16.937 -15.625 1.00 93.62 506 ALA A N 1
ATOM 3904 C CA . ALA A 1 506 ? -8.684 16.878 -14.329 1.00 93.62 506 ALA A CA 1
ATOM 3905 C C . ALA A 1 506 ? -10.097 17.479 -14.385 1.00 93.62 506 ALA A C 1
ATOM 3907 O O . ALA A 1 506 ? -11.039 16.887 -13.870 1.00 93.62 506 ALA A O 1
ATOM 3908 N N . SER A 1 507 ? -10.258 18.621 -15.059 1.00 91.75 507 SER A N 1
ATOM 3909 C CA . SER A 1 507 ? -11.568 19.267 -15.231 1.00 91.75 507 SER A CA 1
ATOM 3910 C C . SER A 1 507 ? -12.526 18.425 -16.080 1.00 91.75 507 SER A C 1
ATOM 3912 O O . SER A 1 507 ? -13.741 18.489 -15.897 1.00 91.75 507 SER A O 1
ATOM 3914 N N . ASP A 1 508 ? -12.007 17.649 -17.029 1.00 91.81 508 ASP A N 1
ATOM 3915 C CA . ASP A 1 508 ? -12.818 16.767 -17.865 1.00 91.81 508 ASP A CA 1
ATOM 3916 C C . ASP A 1 508 ? -13.206 15.475 -17.133 1.00 91.81 508 ASP A C 1
ATOM 3918 O O . ASP A 1 508 ? -14.346 15.028 -17.276 1.00 91.81 508 ASP A O 1
ATOM 3922 N N . ILE A 1 509 ? -12.345 14.957 -16.249 1.00 93.50 509 ILE A N 1
ATOM 3923 C CA . ILE A 1 509 ? -12.699 13.884 -15.306 1.00 93.50 509 ILE A CA 1
ATOM 3924 C C . ILE A 1 509 ? -13.814 14.360 -14.357 1.00 93.50 509 ILE A C 1
ATOM 3926 O O . ILE A 1 509 ? -14.816 13.661 -14.209 1.00 93.50 509 ILE A O 1
ATOM 3930 N N . GLU A 1 510 ? -13.698 15.560 -13.766 1.00 91.69 510 GLU A N 1
ATOM 3931 C CA . GLU A 1 510 ? -14.744 16.160 -12.911 1.00 91.69 510 GLU A CA 1
ATOM 3932 C C . GLU A 1 510 ? -16.096 16.208 -13.640 1.00 91.69 510 GLU A C 1
ATOM 3934 O O . GLU A 1 510 ? -17.109 15.738 -13.127 1.00 91.69 510 GLU A O 1
ATOM 3939 N N . LYS A 1 511 ? -16.124 16.715 -14.881 1.00 91.06 511 LYS A N 1
ATOM 3940 C CA . LYS A 1 511 ? -17.356 16.781 -15.689 1.00 91.06 511 LYS A CA 1
ATOM 3941 C C . LYS A 1 511 ? -17.942 15.402 -15.990 1.00 91.06 511 LYS A C 1
ATOM 3943 O O . LYS A 1 511 ? -19.164 15.281 -16.071 1.00 91.06 511 LYS A O 1
ATOM 3948 N N . ALA A 1 512 ? -17.093 14.400 -16.211 1.00 92.69 512 ALA A N 1
ATOM 3949 C CA . ALA A 1 512 ? -17.516 13.051 -16.565 1.00 92.69 512 ALA A CA 1
ATOM 3950 C C . ALA A 1 512 ? -18.057 12.262 -15.361 1.00 92.69 512 ALA A C 1
ATOM 3952 O O . ALA A 1 512 ? -19.028 11.523 -15.520 1.00 92.69 512 ALA A O 1
ATOM 3953 N N . ILE A 1 513 ? -17.478 12.442 -14.168 1.00 91.44 513 ILE A N 1
ATOM 3954 C CA . ILE A 1 513 ? -17.972 11.829 -12.924 1.00 91.44 513 ILE A CA 1
ATOM 3955 C C . ILE A 1 513 ? -19.225 12.566 -12.425 1.00 91.44 513 ILE A C 1
ATOM 3957 O O . ILE A 1 513 ? -20.231 11.939 -12.091 1.00 91.44 513 ILE A O 1
ATOM 3961 N N . GLY A 1 514 ? -19.182 13.900 -12.395 1.00 86.69 514 GLY A N 1
ATOM 3962 C CA . GLY A 1 514 ? -20.258 14.762 -11.914 1.00 86.69 514 GLY A CA 1
ATOM 3963 C C . GLY A 1 514 ? -19.718 16.009 -11.211 1.00 86.69 514 GLY A C 1
ATOM 3964 O O . GLY A 1 514 ? -18.692 15.963 -10.544 1.00 86.69 514 GLY A O 1
ATOM 3965 N N . SER A 1 515 ? -20.439 17.130 -11.319 1.00 71.31 515 SER A N 1
ATOM 3966 C CA . SER A 1 515 ? -19.974 18.456 -10.870 1.00 71.31 515 SER A CA 1
ATOM 3967 C C . SER A 1 515 ? -19.710 18.605 -9.367 1.00 71.31 515 SER A C 1
ATOM 3969 O O . SER A 1 515 ? -19.103 19.596 -8.972 1.00 71.31 515 SER A O 1
ATOM 3971 N N . ASP A 1 516 ? -20.175 17.662 -8.547 1.00 79.88 516 ASP A N 1
ATOM 3972 C CA . ASP A 1 516 ? -19.958 17.653 -7.095 1.00 79.88 516 ASP A CA 1
ATOM 3973 C C . ASP A 1 516 ? -18.678 16.884 -6.700 1.00 79.88 516 ASP A C 1
ATOM 3975 O O . ASP A 1 516 ? -18.306 16.851 -5.528 1.00 79.88 516 ASP A O 1
ATOM 3979 N N . HIS A 1 517 ? -17.989 16.272 -7.672 1.00 87.62 517 HIS A N 1
ATOM 3980 C CA . HIS A 1 517 ? -16.729 15.558 -7.479 1.00 87.62 517 HIS A CA 1
ATOM 3981 C C . HIS A 1 517 ? -15.548 16.440 -7.892 1.00 87.62 517 HIS A C 1
ATOM 3983 O O . HIS A 1 517 ? -15.524 16.970 -9.000 1.00 87.62 517 HIS A O 1
ATOM 3989 N N . THR A 1 518 ? -14.556 16.577 -7.010 1.00 88.75 518 THR A N 1
ATOM 3990 C CA . THR A 1 518 ? -13.335 17.359 -7.272 1.00 88.75 518 THR A CA 1
ATOM 3991 C C . THR A 1 518 ? -12.193 16.434 -7.680 1.00 88.75 518 THR A C 1
ATOM 3993 O O . THR A 1 518 ? -11.947 15.425 -7.014 1.00 88.75 518 THR A O 1
ATOM 3996 N N . VAL A 1 519 ? -11.453 16.809 -8.726 1.00 93.88 519 VAL A N 1
ATOM 3997 C CA . VAL A 1 519 ? -10.225 16.131 -9.157 1.00 93.88 519 VAL A CA 1
ATOM 3998 C C . VAL A 1 519 ? -9.082 17.131 -9.150 1.00 93.88 519 VAL A C 1
ATOM 4000 O O . VAL A 1 519 ? -9.017 18.024 -9.991 1.00 93.88 519 VAL A O 1
ATOM 4003 N N . LEU A 1 520 ? -8.155 16.991 -8.203 1.00 95.06 520 LEU A N 1
ATOM 4004 C CA . LEU A 1 520 ? -7.038 17.923 -8.073 1.00 95.06 520 LEU A CA 1
ATOM 4005 C C . LEU A 1 520 ? -5.850 17.513 -8.968 1.00 95.06 520 LEU A C 1
ATOM 4007 O O . LEU A 1 520 ? -5.330 16.403 -8.822 1.00 95.06 520 LEU A O 1
ATOM 4011 N N . PRO A 1 521 ? -5.361 18.397 -9.859 1.00 95.75 521 PRO A N 1
ATOM 4012 C CA . PRO A 1 521 ? -4.071 18.224 -10.521 1.00 95.75 521 PRO A CA 1
ATOM 4013 C C . PRO A 1 521 ? -2.937 18.329 -9.499 1.00 95.75 521 PRO A C 1
ATOM 4015 O O . PRO A 1 521 ? -2.842 19.335 -8.799 1.00 95.75 521 PRO A O 1
ATOM 4018 N N . VAL A 1 522 ? -2.051 17.338 -9.441 1.00 97.19 522 VAL A N 1
ATOM 4019 C CA . VAL A 1 522 ? -0.858 17.337 -8.583 1.00 97.19 522 VAL A CA 1
ATOM 4020 C C . VAL A 1 522 ? 0.394 17.355 -9.463 1.00 97.19 522 VAL A C 1
ATOM 4022 O O . VAL A 1 522 ? 0.688 16.404 -10.184 1.00 97.19 522 VAL A O 1
ATOM 4025 N N . LEU A 1 523 ? 1.138 18.456 -9.432 1.00 96.50 523 LEU A N 1
ATOM 4026 C CA . LEU A 1 523 ? 2.310 18.682 -10.276 1.00 96.50 523 LEU A CA 1
ATOM 4027 C C . LEU A 1 523 ? 3.591 18.420 -9.486 1.00 96.50 523 LEU A C 1
ATOM 4029 O O . LEU A 1 523 ? 3.838 19.035 -8.449 1.00 96.50 523 LEU A O 1
ATOM 4033 N N . ILE A 1 524 ? 4.419 17.509 -9.986 1.00 95.25 524 ILE A N 1
ATOM 4034 C CA . ILE A 1 524 ? 5.695 17.165 -9.352 1.00 95.25 524 ILE A CA 1
ATOM 4035 C C . ILE A 1 524 ? 6.787 18.033 -9.967 1.00 95.25 524 ILE A C 1
ATOM 4037 O O . ILE A 1 524 ? 6.986 17.987 -11.178 1.00 95.25 524 ILE A O 1
ATOM 4041 N N . SER A 1 525 ? 7.473 18.844 -9.165 1.00 95.19 525 SER A N 1
ATOM 4042 C CA . SER A 1 525 ? 8.429 19.827 -9.677 1.00 95.19 525 SER A CA 1
ATOM 4043 C C . SER A 1 525 ? 9.817 19.632 -9.091 1.00 95.19 525 SER A C 1
ATOM 4045 O O . SER A 1 525 ? 10.008 19.791 -7.887 1.00 95.19 525 SER A O 1
ATOM 4047 N N . TYR A 1 526 ? 10.799 19.409 -9.960 1.00 93.56 526 TYR A N 1
ATOM 4048 C CA . TYR A 1 526 ? 12.213 19.466 -9.611 1.00 93.56 526 TYR A CA 1
ATOM 4049 C C . TYR A 1 526 ? 12.775 20.858 -9.917 1.00 93.56 526 TYR A C 1
ATOM 4051 O O . TYR A 1 526 ? 12.810 21.299 -11.061 1.00 93.56 526 TYR A O 1
ATOM 4059 N N . THR A 1 527 ? 13.222 21.557 -8.882 1.00 93.56 527 THR A N 1
ATOM 4060 C CA . THR A 1 527 ? 14.063 22.759 -8.942 1.00 93.56 527 THR A CA 1
ATOM 4061 C C . THR A 1 527 ? 15.526 22.454 -8.599 1.00 93.56 527 THR A C 1
ATOM 4063 O O . THR A 1 527 ? 16.402 23.264 -8.898 1.00 93.56 527 THR A O 1
ATOM 4066 N N . CYS A 1 528 ? 15.797 21.288 -8.006 1.00 90.56 528 CYS A N 1
ATOM 4067 C CA . CYS A 1 528 ? 17.116 20.684 -7.832 1.00 90.56 528 CYS A CA 1
ATOM 4068 C C . CYS A 1 528 ? 16.956 19.155 -7.880 1.00 90.56 528 CYS A C 1
ATOM 4070 O O . CYS A 1 528 ? 16.339 18.560 -6.996 1.00 90.56 528 CYS A O 1
ATOM 4072 N N . ASN A 1 529 ? 17.451 18.521 -8.946 1.00 84.50 529 ASN A N 1
ATOM 4073 C CA . ASN A 1 529 ? 17.154 17.120 -9.232 1.00 84.50 529 ASN A CA 1
ATOM 4074 C C . ASN A 1 529 ? 18.260 16.159 -8.771 1.00 84.50 529 ASN A C 1
ATOM 4076 O O . ASN A 1 529 ? 19.310 16.063 -9.405 1.00 84.50 529 ASN A O 1
ATOM 4080 N N . PHE A 1 530 ? 17.971 15.389 -7.721 1.00 81.81 530 PHE A N 1
ATOM 4081 C CA . PHE A 1 530 ? 18.818 14.286 -7.257 1.00 81.81 530 PHE A CA 1
ATOM 4082 C C . PHE A 1 530 ? 18.446 12.918 -7.843 1.00 81.81 530 PHE A C 1
ATOM 4084 O O . PHE A 1 530 ? 19.100 11.921 -7.528 1.00 81.81 530 PHE A O 1
ATOM 4091 N N . SER A 1 531 ? 17.437 12.842 -8.710 1.00 71.62 531 SER A N 1
ATOM 4092 C CA . SER A 1 531 ? 17.048 11.600 -9.370 1.00 71.62 531 SER A CA 1
ATOM 4093 C C . SER A 1 531 ? 18.235 11.049 -10.175 1.00 71.62 531 SER A C 1
ATOM 4095 O O . SER A 1 531 ? 18.811 11.721 -11.034 1.00 71.62 531 SER A O 1
ATOM 4097 N N . GLY A 1 532 ? 18.679 9.838 -9.825 1.00 68.12 532 GLY A N 1
ATOM 4098 C CA . GLY A 1 532 ? 19.898 9.209 -10.356 1.00 68.12 532 GLY A CA 1
ATOM 4099 C C . GLY A 1 532 ? 21.162 9.369 -9.496 1.00 68.12 532 GLY A C 1
ATOM 4100 O O . GLY A 1 532 ? 22.208 8.837 -9.863 1.00 68.12 532 GLY A O 1
ATOM 4101 N N . GLY A 1 533 ? 21.087 10.057 -8.351 1.00 68.25 533 GLY A N 1
ATOM 4102 C CA . GLY A 1 533 ? 22.155 10.119 -7.344 1.00 68.25 533 GLY A CA 1
ATOM 4103 C C . GLY A 1 533 ? 23.304 11.085 -7.658 1.00 68.25 533 GLY A C 1
ATOM 4104 O O . GLY A 1 533 ? 24.321 11.084 -6.955 1.00 68.25 533 GLY A O 1
ATOM 4105 N N . ASN A 1 534 ? 23.167 11.921 -8.688 1.00 79.44 534 ASN A N 1
ATOM 4106 C CA . ASN A 1 534 ? 24.153 12.952 -8.997 1.00 79.44 534 ASN A CA 1
ATOM 4107 C C . ASN A 1 534 ? 24.020 14.120 -8.020 1.00 79.44 534 ASN A C 1
ATOM 4109 O O . ASN A 1 534 ? 22.926 14.632 -7.805 1.00 79.44 534 ASN A O 1
ATOM 4113 N N . ASP A 1 535 ? 25.144 14.559 -7.458 1.00 83.88 535 ASP A N 1
ATOM 4114 C CA . ASP A 1 535 ? 25.172 15.763 -6.637 1.00 83.88 535 ASP A CA 1
ATOM 4115 C C . ASP A 1 535 ? 25.157 17.007 -7.529 1.00 83.88 535 ASP A C 1
ATOM 4117 O O . ASP A 1 535 ? 26.139 17.325 -8.202 1.00 83.88 535 ASP A O 1
ATOM 4121 N N . VAL A 1 536 ? 24.006 17.675 -7.561 1.00 86.56 536 VAL A N 1
ATOM 4122 C CA . VAL A 1 536 ? 23.762 18.900 -8.334 1.00 86.56 536 VAL A CA 1
ATOM 4123 C C . VAL A 1 536 ? 23.565 20.118 -7.432 1.00 86.56 536 VAL A C 1
ATOM 4125 O O . VAL A 1 536 ? 23.231 21.191 -7.926 1.00 86.56 536 VAL A O 1
ATOM 4128 N N . LEU A 1 537 ? 23.796 19.978 -6.120 1.00 90.81 537 LEU A N 1
ATOM 4129 C CA . LEU A 1 537 ? 23.444 20.981 -5.111 1.00 90.81 537 LEU A CA 1
ATOM 4130 C C . LEU A 1 537 ? 24.136 22.336 -5.319 1.00 90.81 537 LEU A C 1
ATOM 4132 O O . LEU A 1 537 ? 23.662 23.365 -4.851 1.00 90.81 537 LEU A O 1
ATOM 4136 N N . THR A 1 538 ? 25.270 22.348 -6.019 1.00 92.75 538 THR A N 1
ATOM 4137 C CA . THR A 1 538 ? 26.054 23.561 -6.294 1.00 92.75 538 THR A CA 1
ATOM 4138 C C . THR A 1 538 ? 25.988 24.023 -7.749 1.00 92.75 538 THR A C 1
ATOM 4140 O O . THR A 1 538 ? 26.658 24.987 -8.124 1.00 92.75 538 THR A O 1
ATOM 4143 N N . ASP A 1 539 ? 25.167 23.376 -8.582 1.00 93.75 539 ASP A N 1
ATOM 4144 C CA . ASP A 1 539 ? 25.062 23.697 -10.004 1.00 93.75 539 ASP A CA 1
ATOM 4145 C C . ASP A 1 539 ? 24.106 24.872 -10.250 1.00 93.75 539 ASP A C 1
ATOM 4147 O O . ASP A 1 539 ? 22.895 24.729 -10.436 1.00 93.75 539 ASP A O 1
ATOM 4151 N N . THR A 1 540 ? 24.681 26.071 -10.292 1.00 94.50 540 THR A N 1
ATOM 4152 C CA . THR A 1 540 ? 23.934 27.320 -10.468 1.00 94.50 540 THR A CA 1
ATOM 4153 C C . THR A 1 540 ? 23.215 27.421 -11.815 1.00 94.50 540 THR A C 1
ATOM 4155 O O . THR A 1 540 ? 22.171 28.078 -11.894 1.00 94.50 540 THR A O 1
ATOM 4158 N N . THR A 1 541 ? 23.735 26.774 -12.866 1.00 93.88 541 THR A N 1
ATOM 4159 C CA . THR A 1 541 ? 23.132 26.806 -14.208 1.00 93.88 541 THR A CA 1
ATOM 4160 C C . THR A 1 541 ? 21.881 25.945 -14.229 1.00 93.88 541 THR A C 1
ATOM 4162 O O . THR A 1 541 ? 20.818 26.416 -14.641 1.00 93.88 541 THR A O 1
ATOM 4165 N N . ARG A 1 542 ? 21.982 24.723 -13.696 1.00 93.62 542 ARG A N 1
ATOM 4166 C CA . ARG A 1 542 ? 20.833 23.825 -13.555 1.00 93.62 542 ARG A CA 1
ATOM 4167 C C . ARG A 1 542 ? 19.763 24.417 -12.650 1.00 93.62 542 ARG A C 1
ATOM 4169 O O . ARG A 1 542 ? 18.595 24.429 -13.028 1.00 93.62 542 ARG A O 1
ATOM 4176 N N . HIS A 1 543 ? 20.160 25.017 -11.526 1.00 94.50 543 HIS A N 1
ATOM 4177 C CA . HIS A 1 543 ? 19.233 25.753 -10.664 1.00 94.50 543 HIS A CA 1
ATOM 4178 C C . HIS A 1 543 ? 18.476 26.839 -11.427 1.00 94.50 543 HIS A C 1
ATOM 4180 O O . HIS A 1 543 ? 17.259 26.939 -11.302 1.00 94.50 543 HIS A O 1
ATOM 4186 N N . ARG A 1 544 ? 19.165 27.651 -12.238 1.00 96.38 544 ARG A N 1
ATOM 4187 C CA . ARG A 1 544 ? 18.539 28.760 -12.970 1.00 96.38 544 ARG A CA 1
ATOM 4188 C C . ARG A 1 544 ? 17.505 28.267 -13.985 1.00 96.38 544 ARG A C 1
ATOM 4190 O O . ARG A 1 544 ? 16.441 28.878 -14.092 1.00 96.38 544 ARG A O 1
ATOM 4197 N N . HIS A 1 545 ? 17.779 27.185 -14.715 1.00 96.06 545 HIS A N 1
ATOM 4198 C CA . HIS A 1 545 ? 16.798 26.606 -15.641 1.00 96.06 545 HIS A CA 1
ATOM 4199 C C . HIS A 1 545 ? 15.624 25.965 -14.898 1.00 96.06 545 HIS A C 1
ATOM 4201 O O . HIS A 1 545 ? 14.479 26.335 -15.151 1.00 96.06 545 HIS A O 1
ATOM 4207 N N . SER A 1 546 ? 15.881 25.084 -13.928 1.00 96.06 546 SER A N 1
ATOM 4208 C CA . SER A 1 546 ? 14.811 24.382 -13.213 1.00 96.06 546 SER A CA 1
ATOM 4209 C C . SER A 1 546 ? 13.929 25.323 -12.383 1.00 96.06 546 SER A C 1
ATOM 4211 O O . SER A 1 546 ? 12.707 25.182 -12.393 1.00 96.06 546 SER A O 1
ATOM 4213 N N . LEU A 1 547 ? 14.495 26.359 -11.746 1.00 97.44 547 LEU A N 1
ATOM 4214 C CA . LEU A 1 547 ? 13.710 27.431 -11.113 1.00 97.44 547 LEU A CA 1
ATOM 4215 C C . LEU A 1 547 ? 12.889 28.210 -12.147 1.00 97.44 547 LEU A C 1
ATOM 4217 O O . LEU A 1 547 ? 11.717 28.497 -11.911 1.00 97.44 547 LEU A O 1
ATOM 4221 N N . GLY A 1 548 ? 13.473 28.526 -13.306 1.00 97.50 548 GLY A N 1
ATOM 4222 C CA . GLY A 1 548 ? 12.768 29.186 -14.403 1.00 97.50 548 GLY A CA 1
ATOM 4223 C C . GLY A 1 548 ? 11.583 28.367 -14.916 1.00 97.50 548 GLY A C 1
ATOM 4224 O O . GLY A 1 548 ? 10.511 28.927 -15.153 1.00 97.50 548 GLY A O 1
ATOM 4225 N N . ASN A 1 549 ? 11.746 27.056 -15.078 1.00 97.62 549 ASN A N 1
ATOM 4226 C CA . ASN A 1 549 ? 10.688 26.140 -15.513 1.00 97.62 549 ASN A CA 1
ATOM 4227 C C . ASN A 1 549 ? 9.602 25.993 -14.440 1.00 97.62 549 ASN A C 1
ATOM 4229 O O . ASN A 1 549 ? 8.414 26.077 -14.751 1.00 97.62 549 ASN A O 1
ATOM 4233 N N . PHE A 1 550 ? 9.986 25.924 -13.164 1.00 97.88 550 PHE A N 1
ATOM 4234 C CA . PHE A 1 550 ? 9.027 25.923 -12.064 1.00 97.88 550 PHE A CA 1
ATOM 4235 C C . PHE A 1 550 ? 8.191 27.212 -12.005 1.00 97.88 550 PHE A C 1
ATOM 4237 O O . PHE A 1 550 ? 6.965 27.143 -11.918 1.00 97.88 550 PHE A O 1
ATOM 4244 N N . ILE A 1 551 ? 8.818 28.388 -12.139 1.00 98.19 551 ILE A N 1
ATOM 4245 C CA . ILE A 1 551 ? 8.108 29.678 -12.212 1.00 98.19 551 ILE A CA 1
ATOM 4246 C C . ILE A 1 551 ? 7.111 29.686 -13.377 1.00 98.19 551 ILE A C 1
ATOM 4248 O O . ILE A 1 551 ? 5.968 30.106 -13.198 1.00 98.19 551 ILE A O 1
ATOM 4252 N N . GLN A 1 552 ? 7.503 29.183 -14.553 1.00 96.69 552 GLN A N 1
ATOM 4253 C CA . GLN A 1 552 ? 6.595 29.073 -15.697 1.00 96.69 552 GLN A CA 1
ATOM 4254 C C . GLN A 1 552 ? 5.405 28.149 -15.401 1.00 96.69 552 GLN A C 1
ATOM 4256 O O . GLN A 1 552 ? 4.272 28.507 -15.726 1.00 96.69 552 GLN A O 1
ATOM 4261 N N . SER A 1 553 ? 5.630 27.003 -14.755 1.00 96.81 553 SER A N 1
ATOM 4262 C CA . SER A 1 553 ? 4.553 26.102 -14.334 1.00 96.81 553 SER A CA 1
ATOM 4263 C C . SER A 1 553 ? 3.565 26.807 -13.393 1.00 96.81 553 SER A C 1
ATOM 4265 O O . SER A 1 553 ? 2.357 26.753 -13.630 1.00 96.81 553 SER A O 1
ATOM 4267 N N . LEU A 1 554 ? 4.052 27.556 -12.394 1.00 96.69 554 LEU A N 1
ATOM 4268 C CA . LEU A 1 554 ? 3.203 28.347 -11.491 1.00 96.69 554 LEU A CA 1
ATOM 4269 C C . LEU A 1 554 ? 2.401 29.419 -12.250 1.00 96.69 554 LEU A C 1
ATOM 4271 O O . LEU A 1 554 ? 1.191 29.548 -12.049 1.00 96.69 554 LEU A O 1
ATOM 4275 N N . GLN A 1 555 ? 3.041 30.154 -13.165 1.00 95.50 555 GLN A N 1
ATOM 4276 C CA . GLN A 1 555 ? 2.371 31.154 -14.005 1.00 95.50 555 GLN A CA 1
ATOM 4277 C C . GLN A 1 555 ? 1.272 30.524 -14.874 1.00 95.50 555 GLN A C 1
ATOM 4279 O O . GLN A 1 555 ? 0.182 31.082 -14.995 1.00 95.50 555 GLN A O 1
ATOM 4284 N N . LEU A 1 556 ? 1.528 29.358 -15.472 1.00 95.00 556 LEU A N 1
ATOM 4285 C CA . LEU A 1 556 ? 0.558 28.644 -16.305 1.00 95.00 556 LEU A CA 1
ATOM 4286 C C . LEU A 1 556 ? -0.614 28.083 -15.492 1.00 95.00 556 LEU A C 1
ATOM 4288 O O . LEU A 1 556 ? -1.755 28.139 -15.955 1.00 95.00 556 LEU A O 1
ATOM 4292 N N . THR A 1 557 ? -0.371 27.637 -14.259 1.00 94.06 557 THR A N 1
ATOM 4293 C CA . THR A 1 557 ? -1.440 27.289 -13.313 1.00 94.06 557 THR A CA 1
ATOM 4294 C C . THR A 1 557 ? -2.357 28.486 -13.056 1.00 94.06 557 THR A C 1
ATOM 4296 O O . THR A 1 557 ? -3.580 28.361 -13.139 1.00 94.06 557 THR A O 1
ATOM 4299 N N . MET A 1 558 ? -1.790 29.675 -12.831 1.00 91.69 558 MET A N 1
ATOM 4300 C CA . MET A 1 558 ? -2.570 30.900 -12.602 1.00 91.69 558 MET A CA 1
ATOM 4301 C C . MET A 1 558 ? -3.290 31.418 -13.857 1.00 91.69 558 MET A C 1
ATOM 4303 O O . MET A 1 558 ? -4.345 32.038 -13.737 1.00 91.69 558 MET A O 1
ATOM 4307 N N . LYS A 1 559 ? -2.752 31.153 -15.055 1.00 90.56 559 LYS A N 1
ATOM 4308 C CA . LYS A 1 559 ? -3.382 31.502 -16.343 1.00 90.56 559 LYS A CA 1
ATOM 4309 C C . LYS A 1 559 ? -4.508 30.553 -16.755 1.00 90.56 559 LYS A C 1
ATOM 4311 O O . LYS A 1 559 ? -5.341 30.951 -17.563 1.00 90.56 559 LYS A O 1
ATOM 4316 N N . SER A 1 560 ? -4.505 29.315 -16.265 1.00 85.00 560 SER A N 1
ATOM 4317 C CA . SER A 1 560 ? -5.531 28.327 -16.613 1.00 85.00 560 SER A CA 1
ATOM 4318 C C . SER A 1 560 ? -6.907 28.784 -16.119 1.00 85.00 560 SER A C 1
ATOM 4320 O O . SER A 1 560 ? -6.995 29.512 -15.130 1.00 85.00 560 SER A O 1
ATOM 4322 N N . ASP A 1 561 ? -7.989 28.389 -16.786 1.00 73.06 561 ASP A N 1
ATOM 4323 C CA . ASP A 1 561 ? -9.334 28.753 -16.328 1.00 73.06 561 ASP A CA 1
ATOM 4324 C C . ASP A 1 561 ? -9.582 28.202 -14.912 1.00 73.06 561 ASP A C 1
ATOM 4326 O O . ASP A 1 561 ? -9.164 27.087 -14.582 1.00 73.06 561 ASP A O 1
ATOM 4330 N N . GLN A 1 562 ? -10.248 28.983 -14.052 1.00 63.69 562 GLN A N 1
ATOM 4331 C CA . GLN A 1 562 ? -10.713 28.454 -12.768 1.00 63.69 562 GLN A CA 1
ATOM 4332 C C . GLN A 1 562 ? -11.796 27.412 -13.045 1.00 63.69 562 GLN A C 1
ATOM 4334 O O . GLN A 1 562 ? -12.911 27.743 -13.448 1.00 63.69 562 GLN A O 1
ATOM 4339 N N . ALA A 1 563 ? -11.454 26.146 -12.823 1.00 61.81 563 ALA A N 1
ATOM 4340 C CA . ALA A 1 563 ? -12.440 25.099 -12.603 1.00 61.81 563 ALA A CA 1
ATOM 4341 C C . ALA A 1 563 ? -13.288 25.438 -11.348 1.00 61.81 563 ALA A C 1
ATOM 4343 O O . ALA A 1 563 ? -12.888 26.300 -10.563 1.00 61.81 563 ALA A O 1
ATOM 4344 N N . PRO A 1 564 ? -14.448 24.792 -11.121 1.00 60.44 564 PRO A N 1
ATOM 4345 C CA . PRO A 1 564 ? -15.323 25.075 -9.969 1.00 60.44 564 PRO A CA 1
ATOM 4346 C C . PRO A 1 564 ? -14.654 24.879 -8.593 1.00 60.44 564 PRO A C 1
ATOM 4348 O O . PRO A 1 564 ? -15.195 25.298 -7.572 1.00 60.44 564 PRO A O 1
ATOM 4351 N N . ARG A 1 565 ? -13.488 24.227 -8.570 1.00 68.75 565 ARG A N 1
ATOM 4352 C CA . ARG A 1 565 ? -12.639 23.974 -7.404 1.00 68.75 565 ARG A CA 1
ATOM 4353 C C . ARG A 1 565 ? -12.020 25.250 -6.818 1.00 68.75 565 ARG A C 1
ATOM 4355 O O . ARG A 1 565 ? -11.645 26.176 -7.531 1.00 68.75 565 ARG A O 1
ATOM 4362 N N . SER A 1 566 ? -11.858 25.262 -5.493 1.00 69.25 566 SER A N 1
ATOM 4363 C CA . SER A 1 566 ? -11.289 26.388 -4.737 1.00 69.25 566 SER A CA 1
ATOM 4364 C C . SER A 1 566 ? -9.792 26.611 -4.985 1.00 69.25 566 SER A C 1
ATOM 4366 O O . SER A 1 566 ? -9.331 27.747 -4.896 1.00 69.25 566 SER A O 1
ATOM 4368 N N . LEU A 1 567 ? -9.038 25.557 -5.323 1.00 83.94 567 LEU A N 1
ATOM 4369 C CA . LEU A 1 567 ? -7.632 25.635 -5.736 1.00 83.94 567 LEU A CA 1
ATOM 4370 C C . LEU A 1 567 ? -7.431 25.067 -7.137 1.00 83.94 567 LEU A C 1
ATOM 4372 O O . LEU A 1 567 ? -8.167 24.198 -7.594 1.00 83.94 567 LEU A O 1
ATOM 4376 N N . ARG A 1 568 ? -6.404 25.568 -7.823 1.00 88.69 568 ARG A N 1
ATOM 4377 C CA . ARG A 1 568 ? -6.126 25.266 -9.232 1.00 88.69 568 ARG A CA 1
ATOM 4378 C C . ARG A 1 568 ? -5.319 23.978 -9.411 1.00 88.69 568 ARG A C 1
ATOM 4380 O O . ARG A 1 568 ? -5.548 23.273 -10.391 1.00 88.69 568 ARG A O 1
ATOM 4387 N N . ALA A 1 569 ? -4.399 23.700 -8.487 1.00 94.31 569 ALA A N 1
ATOM 4388 C CA . ALA A 1 569 ? -3.526 22.526 -8.462 1.00 94.31 569 ALA A CA 1
ATOM 4389 C C . ALA A 1 569 ? -2.878 22.356 -7.07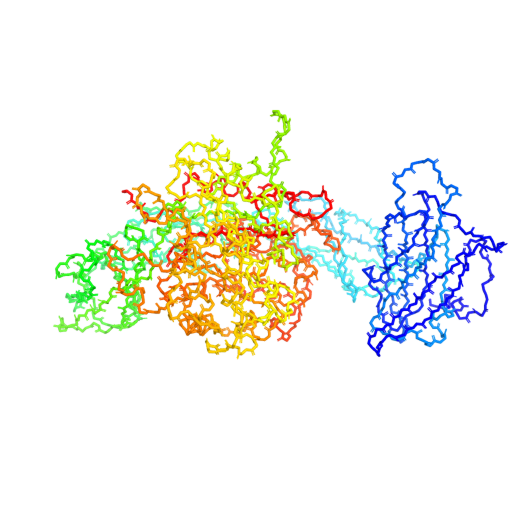1 1.00 94.31 569 ALA A C 1
ATOM 4391 O O . ALA A 1 569 ? -2.939 23.259 -6.234 1.00 94.31 569 ALA A O 1
ATOM 4392 N N . ALA A 1 570 ? -2.203 21.231 -6.854 1.00 95.69 570 ALA A N 1
ATOM 4393 C CA . ALA A 1 570 ? -1.199 21.050 -5.812 1.00 95.69 570 ALA A CA 1
ATOM 4394 C C . ALA A 1 570 ? 0.189 20.852 -6.434 1.00 95.69 570 ALA A C 1
ATOM 4396 O O . ALA A 1 570 ? 0.302 20.375 -7.562 1.00 95.69 570 ALA A O 1
ATOM 4397 N N . TYR A 1 571 ? 1.242 21.178 -5.688 1.00 97.06 571 TYR A N 1
ATOM 4398 C CA . TYR A 1 571 ? 2.629 20.934 -6.072 1.00 97.06 571 TYR A CA 1
ATOM 4399 C C . TYR A 1 571 ? 3.350 20.081 -5.033 1.00 97.06 571 TYR A C 1
ATOM 4401 O O . TYR A 1 571 ? 3.236 20.347 -3.838 1.00 97.06 571 TYR A O 1
ATOM 4409 N N . ILE A 1 572 ? 4.131 19.104 -5.496 1.00 96.81 572 ILE A N 1
ATOM 4410 C CA . ILE A 1 572 ? 5.112 18.374 -4.682 1.00 96.81 572 ILE A CA 1
ATOM 4411 C C . ILE A 1 572 ? 6.505 18.795 -5.147 1.00 96.81 572 ILE A C 1
ATOM 4413 O O . ILE A 1 572 ? 6.835 18.665 -6.329 1.00 96.81 572 ILE A O 1
ATOM 4417 N N . LEU A 1 573 ? 7.304 19.334 -4.227 1.00 95.38 573 LEU A N 1
ATOM 4418 C CA . LEU A 1 573 ? 8.635 19.854 -4.529 1.00 95.38 573 LEU A CA 1
ATOM 4419 C C . LEU A 1 573 ? 9.722 18.802 -4.365 1.00 95.38 573 LEU A C 1
ATOM 4421 O O . LEU A 1 573 ? 9.760 18.106 -3.352 1.00 95.38 573 LEU A O 1
ATOM 4425 N N . ASN A 1 574 ? 10.638 18.801 -5.335 1.00 92.75 574 ASN A N 1
ATOM 4426 C CA . ASN A 1 574 ? 11.930 18.129 -5.308 1.00 92.75 574 ASN A CA 1
ATOM 4427 C C . ASN A 1 574 ? 11.870 16.725 -4.700 1.00 92.75 574 ASN A C 1
ATOM 4429 O O . ASN A 1 574 ? 12.463 16.510 -3.637 1.00 92.75 574 ASN A O 1
ATOM 4433 N N . PRO A 1 575 ? 11.179 15.768 -5.346 1.00 90.06 575 PRO A N 1
ATOM 4434 C CA . PRO A 1 575 ? 11.322 14.385 -4.938 1.00 90.06 575 PRO A CA 1
ATOM 4435 C C . PRO A 1 575 ? 12.801 13.988 -4.857 1.00 90.06 575 PRO A C 1
ATOM 4437 O O . PRO A 1 575 ? 13.645 14.567 -5.542 1.00 90.06 575 PRO A O 1
ATOM 4440 N N . ASP A 1 576 ? 13.135 13.033 -4.000 1.00 87.81 576 ASP A N 1
ATOM 4441 C CA . ASP A 1 576 ? 14.492 12.520 -3.773 1.00 87.81 576 ASP A CA 1
ATOM 4442 C C . ASP A 1 576 ? 15.420 13.473 -3.012 1.00 87.81 576 ASP A C 1
ATOM 4444 O O . ASP A 1 576 ? 16.291 13.013 -2.277 1.00 87.81 576 ASP A O 1
ATOM 4448 N N . PHE A 1 577 ? 15.220 14.789 -3.112 1.00 91.00 577 PHE A N 1
ATOM 4449 C CA . PHE A 1 577 ? 16.134 15.807 -2.592 1.00 91.00 577 PHE A CA 1
ATOM 4450 C C . PHE A 1 577 ? 16.381 15.686 -1.089 1.00 91.00 577 PHE A C 1
ATOM 4452 O O . PHE A 1 577 ? 17.530 15.630 -0.661 1.00 91.00 577 PHE A O 1
ATOM 4459 N N . ILE A 1 578 ? 15.324 15.603 -0.273 1.00 91.62 578 ILE A N 1
ATOM 4460 C CA . ILE A 1 578 ? 15.483 15.538 1.188 1.00 91.62 578 ILE A CA 1
ATOM 4461 C C . ILE A 1 578 ? 16.194 14.246 1.596 1.00 91.62 578 ILE A C 1
ATOM 4463 O O . ILE A 1 578 ? 17.131 14.282 2.396 1.00 91.62 578 ILE A O 1
ATOM 4467 N N . GLY A 1 579 ? 15.777 13.108 1.033 1.00 88.62 579 GLY A N 1
ATOM 4468 C CA . GLY A 1 579 ? 16.378 11.810 1.340 1.00 88.62 579 GLY A CA 1
ATOM 4469 C C . GLY A 1 579 ? 17.848 11.736 0.918 1.00 88.62 579 GLY A C 1
ATOM 4470 O O . GLY A 1 579 ? 18.692 11.236 1.661 1.00 88.62 579 GLY A O 1
ATOM 4471 N N . GLU A 1 580 ? 18.174 12.274 -0.253 1.00 88.44 580 GLU A N 1
ATOM 4472 C CA . GLU A 1 580 ? 19.532 12.307 -0.794 1.00 88.44 580 GLU A CA 1
ATOM 4473 C C . GLU A 1 580 ? 20.434 13.313 -0.057 1.00 88.44 580 GLU A C 1
ATOM 4475 O O . GLU A 1 580 ? 21.625 13.034 0.132 1.00 88.44 580 GLU A O 1
ATOM 4480 N N . CYS A 1 581 ? 19.884 14.422 0.450 1.00 90.81 581 CYS A N 1
ATOM 4481 C CA . CYS A 1 581 ? 20.601 15.317 1.357 1.00 90.81 581 CYS A CA 1
ATOM 4482 C C . CYS A 1 581 ? 20.911 14.647 2.698 1.00 90.81 581 CYS A C 1
ATOM 4484 O O . CYS A 1 581 ? 22.063 14.663 3.141 1.00 90.81 581 CYS A O 1
ATOM 4486 N N . GLN A 1 582 ? 19.922 13.975 3.293 1.00 88.50 582 GLN A N 1
ATOM 4487 C CA . GLN A 1 582 ? 20.095 13.247 4.550 1.00 88.50 582 GLN A CA 1
ATOM 4488 C C . GLN A 1 582 ? 21.172 12.162 4.423 1.00 88.50 582 GLN A C 1
ATOM 4490 O O . GLN A 1 582 ? 22.040 12.021 5.283 1.00 88.50 582 GLN A O 1
ATOM 4495 N N . LYS A 1 583 ? 21.155 11.413 3.315 1.00 85.12 583 LYS A N 1
ATOM 4496 C CA . LYS A 1 583 ? 22.132 10.359 3.009 1.00 85.12 583 LYS A CA 1
ATOM 4497 C C . LYS A 1 583 ? 23.557 10.890 2.862 1.00 85.12 583 LYS A C 1
ATOM 4499 O O . LYS A 1 583 ? 24.498 10.228 3.301 1.00 85.12 583 LYS A O 1
ATOM 4504 N N . ARG A 1 584 ? 23.728 12.058 2.236 1.00 87.56 584 ARG A N 1
ATOM 4505 C CA . ARG A 1 584 ? 25.041 12.705 2.068 1.00 87.56 584 ARG A CA 1
ATOM 4506 C C . ARG A 1 584 ? 25.520 13.435 3.324 1.00 87.56 584 ARG A C 1
ATOM 4508 O O . ARG A 1 584 ? 26.690 13.804 3.375 1.00 87.56 584 ARG A O 1
ATOM 4515 N N . GLY A 1 585 ? 24.659 13.596 4.331 1.00 89.81 585 GLY A N 1
ATOM 4516 C CA . GLY A 1 585 ? 24.974 14.330 5.554 1.00 89.81 585 GLY A CA 1
ATOM 4517 C C . GLY A 1 585 ? 25.051 15.839 5.329 1.00 89.81 585 GLY A C 1
ATOM 4518 O O . GLY A 1 585 ? 25.896 16.494 5.934 1.00 89.81 585 GLY A O 1
ATOM 4519 N N . TYR A 1 586 ? 24.230 16.384 4.422 1.00 94.06 586 TYR A N 1
ATOM 4520 C CA . TYR A 1 586 ? 24.078 17.834 4.331 1.00 94.06 586 TYR A CA 1
ATOM 4521 C C . TYR A 1 586 ? 23.249 18.336 5.507 1.00 94.06 586 TYR A C 1
ATOM 4523 O O . TYR A 1 586 ? 22.132 17.877 5.735 1.00 94.06 586 TYR A O 1
ATOM 4531 N N . GLU A 1 587 ? 23.791 19.314 6.212 1.00 95.50 587 GLU A N 1
ATOM 4532 C CA . GLU A 1 587 ? 23.122 20.017 7.303 1.00 95.50 587 GLU A CA 1
ATOM 4533 C C . GLU A 1 587 ? 22.449 21.299 6.785 1.00 95.50 587 GLU A C 1
ATOM 4535 O O . GLU A 1 587 ? 22.699 21.737 5.655 1.00 95.50 587 GLU A O 1
ATOM 4540 N N . ALA A 1 588 ? 21.609 21.929 7.607 1.00 95.31 588 ALA A N 1
ATOM 4541 C CA . ALA A 1 588 ? 20.835 23.117 7.231 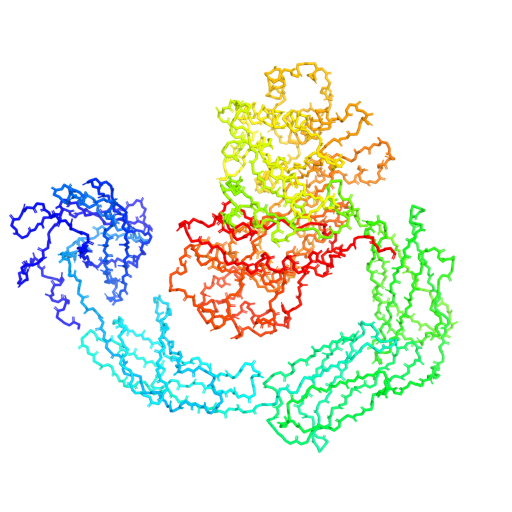1.00 95.31 588 ALA A CA 1
ATOM 4542 C C . ALA A 1 588 ? 21.672 24.304 6.708 1.00 95.31 588 ALA A C 1
ATOM 4544 O O . ALA A 1 588 ? 21.170 25.096 5.910 1.00 95.31 588 ALA A O 1
ATOM 4545 N N . ASP A 1 589 ? 22.924 24.433 7.150 1.00 96.62 589 ASP A N 1
ATOM 4546 C CA . ASP A 1 589 ? 23.869 25.489 6.770 1.00 96.62 589 ASP A CA 1
ATOM 4547 C C . ASP A 1 589 ? 24.779 25.113 5.586 1.00 96.62 589 ASP A C 1
ATOM 4549 O O . ASP A 1 589 ? 25.637 25.907 5.195 1.00 96.62 589 ASP A O 1
ATOM 4553 N N . SER A 1 590 ? 24.580 23.932 4.989 1.00 96.50 590 SER A N 1
ATOM 4554 C CA . SER A 1 590 ? 25.302 23.508 3.784 1.00 96.50 590 SER A CA 1
ATOM 4555 C C . SER A 1 590 ? 25.083 24.502 2.644 1.00 96.50 590 SER A C 1
ATOM 4557 O O . SER A 1 590 ? 23.963 24.962 2.429 1.00 96.50 590 SER A O 1
ATOM 4559 N N . GLU A 1 591 ? 26.147 24.815 1.904 1.00 95.56 591 GLU A N 1
ATOM 4560 C CA . GLU A 1 591 ? 26.116 25.801 0.821 1.00 95.56 591 GLU A CA 1
ATOM 4561 C C . GLU A 1 591 ? 25.249 25.324 -0.354 1.00 95.56 591 GLU A C 1
ATOM 4563 O O . GLU A 1 591 ? 25.463 24.243 -0.906 1.00 95.56 591 GLU A O 1
ATOM 4568 N N . VAL A 1 592 ? 24.304 26.170 -0.763 1.00 95.75 592 VAL A N 1
ATOM 4569 C CA . VAL A 1 592 ? 23.477 26.002 -1.961 1.00 95.75 592 VAL A CA 1
ATOM 4570 C C . VAL A 1 592 ? 23.482 27.342 -2.705 1.00 95.75 592 VAL A C 1
ATOM 4572 O O . VAL A 1 592 ? 22.714 28.231 -2.353 1.00 95.75 592 VAL A O 1
ATOM 4575 N N . PRO A 1 593 ? 24.341 27.543 -3.717 1.00 94.44 593 PRO A N 1
ATOM 4576 C CA . PRO A 1 593 ? 24.459 28.808 -4.441 1.00 94.44 593 PRO A CA 1
ATOM 4577 C C . PRO A 1 593 ? 23.282 29.006 -5.415 1.00 94.44 593 PRO A C 1
ATOM 4579 O O . PRO A 1 593 ? 23.426 28.862 -6.628 1.00 94.44 593 PRO A O 1
ATOM 4582 N N . PHE A 1 594 ? 22.083 29.301 -4.911 1.00 95.12 594 PHE A N 1
ATOM 4583 C CA . PHE A 1 594 ? 20.864 29.409 -5.724 1.00 95.12 594 PHE A CA 1
ATOM 4584 C C . PHE A 1 594 ? 20.300 30.829 -5.800 1.00 95.12 594 PHE A C 1
ATOM 4586 O O . PHE A 1 594 ? 19.511 31.107 -6.702 1.00 95.12 594 PHE A O 1
ATOM 4593 N N . LEU A 1 595 ? 20.649 31.737 -4.881 1.00 96.69 595 LEU A N 1
ATOM 4594 C CA . LEU A 1 595 ? 19.942 33.013 -4.741 1.00 96.69 595 LEU A CA 1
ATOM 4595 C C . LEU A 1 595 ? 20.062 33.876 -6.003 1.00 96.69 595 LEU A C 1
ATOM 4597 O O . LEU A 1 595 ? 19.089 34.493 -6.437 1.00 96.69 595 LEU A O 1
ATOM 4601 N N . ASN A 1 596 ? 21.242 33.901 -6.626 1.00 97.56 596 ASN A N 1
ATOM 4602 C CA . ASN A 1 596 ? 21.418 34.575 -7.914 1.00 97.56 596 ASN A CA 1
ATOM 4603 C C . ASN A 1 596 ? 20.654 33.856 -9.035 1.00 97.56 596 ASN A C 1
ATOM 4605 O O . ASN A 1 596 ? 19.976 34.522 -9.814 1.00 97.56 596 ASN A O 1
ATOM 4609 N N . SER A 1 597 ? 20.677 32.520 -9.068 1.00 97.62 597 SER A N 1
ATOM 4610 C CA . SER A 1 597 ? 19.905 31.724 -10.032 1.00 97.62 597 SER A CA 1
ATOM 4611 C C . SER A 1 597 ? 18.398 31.993 -9.935 1.00 97.62 597 SER A C 1
ATOM 4613 O O . SER A 1 597 ? 17.730 32.091 -10.962 1.00 97.62 597 SER A O 1
ATOM 4615 N N . LEU A 1 598 ? 17.859 32.180 -8.724 1.00 98.00 598 LEU A N 1
ATOM 4616 C CA . LEU A 1 598 ? 16.461 32.558 -8.498 1.00 98.00 598 LEU A CA 1
ATOM 4617 C C . LEU A 1 598 ? 16.146 33.948 -9.062 1.00 98.00 598 LEU A C 1
ATOM 4619 O O . LEU A 1 598 ? 15.125 34.119 -9.726 1.00 98.00 598 LEU A O 1
ATOM 4623 N N . LYS A 1 599 ? 17.017 34.936 -8.824 1.00 98.25 599 LYS A N 1
ATOM 4624 C CA . LYS A 1 599 ? 16.839 36.299 -9.353 1.00 98.25 599 LYS A CA 1
ATOM 4625 C C . LYS A 1 599 ? 16.841 36.306 -10.878 1.00 98.25 599 LYS A C 1
ATOM 4627 O O . LYS A 1 599 ? 15.929 36.858 -11.484 1.00 98.25 599 LYS A O 1
ATOM 4632 N N . GLU A 1 600 ? 17.811 35.628 -11.487 1.00 98.19 600 GLU A N 1
ATOM 4633 C CA . GLU A 1 600 ? 17.895 35.491 -12.944 1.00 98.19 600 GLU A CA 1
ATOM 4634 C C . GLU A 1 600 ? 16.666 34.777 -13.525 1.00 98.19 600 GLU A C 1
ATOM 4636 O O . GLU A 1 600 ? 16.147 35.189 -14.563 1.00 98.19 600 GLU A O 1
ATOM 4641 N N . ALA A 1 601 ? 16.161 33.740 -12.850 1.00 98.00 601 ALA A N 1
ATOM 4642 C CA . ALA A 1 601 ? 14.957 33.028 -13.265 1.00 98.00 601 ALA A CA 1
ATOM 4643 C C . ALA A 1 601 ? 13.693 33.908 -13.188 1.00 98.00 601 ALA A C 1
ATOM 4645 O O . ALA A 1 601 ? 12.897 33.916 -14.130 1.00 98.00 601 ALA A O 1
ATOM 4646 N N . LEU A 1 602 ? 13.522 34.686 -12.111 1.00 98.38 602 LEU A N 1
ATOM 4647 C CA . LEU A 1 602 ? 12.423 35.650 -11.964 1.00 98.38 602 LEU A CA 1
ATOM 4648 C C . LEU A 1 602 ? 12.467 36.715 -13.063 1.00 98.38 602 LEU A C 1
ATOM 4650 O O . LEU A 1 602 ? 11.461 36.960 -13.728 1.00 98.38 602 LEU A O 1
ATOM 4654 N N . GLU A 1 603 ? 13.634 37.311 -13.303 1.00 97.81 603 GLU A N 1
ATOM 4655 C CA . GLU A 1 603 ? 13.818 38.300 -14.369 1.00 97.81 603 GLU A CA 1
ATOM 4656 C C . GLU A 1 603 ? 13.501 37.711 -15.747 1.00 97.81 603 GLU A C 1
ATOM 4658 O O . GLU A 1 603 ? 12.755 38.311 -16.525 1.00 97.81 603 GLU A O 1
ATOM 4663 N N . TYR A 1 604 ? 14.011 36.510 -16.033 1.00 97.25 604 TYR A N 1
ATOM 4664 C CA . TYR A 1 604 ? 13.782 35.820 -17.299 1.00 97.25 604 TYR A CA 1
ATOM 4665 C C . TYR A 1 604 ? 12.296 35.523 -17.551 1.00 97.25 604 TYR A C 1
ATOM 4667 O O . TYR A 1 604 ? 11.820 35.659 -18.680 1.00 97.25 604 TYR A O 1
ATOM 4675 N N . ARG A 1 605 ? 11.543 35.157 -16.505 1.00 97.00 605 ARG A N 1
ATOM 4676 C CA . ARG A 1 605 ? 10.101 34.862 -16.583 1.00 97.00 605 ARG A CA 1
ATOM 4677 C C . ARG A 1 605 ? 9.204 36.094 -16.410 1.00 97.00 605 ARG A C 1
ATOM 4679 O O . ARG A 1 605 ? 7.985 35.951 -16.338 1.00 97.00 605 ARG A O 1
ATOM 4686 N N . GLY A 1 606 ? 9.781 37.298 -16.409 1.00 96.62 606 GLY A N 1
ATOM 4687 C CA . GLY A 1 606 ? 9.031 38.555 -16.377 1.00 96.62 606 GLY A CA 1
ATOM 4688 C C . GLY A 1 606 ? 8.502 38.959 -14.997 1.00 96.62 606 GLY A C 1
ATOM 4689 O O . GLY A 1 606 ? 7.637 39.823 -14.926 1.00 96.62 606 GLY A O 1
ATOM 4690 N N . GLU A 1 607 ? 9.043 38.381 -13.924 1.00 96.94 607 GLU A N 1
ATOM 4691 C CA . GLU A 1 607 ? 8.699 38.633 -12.513 1.00 96.94 607 GLU A CA 1
ATOM 4692 C C . GLU A 1 607 ? 9.789 39.470 -11.811 1.00 96.94 607 GLU A C 1
ATOM 4694 O O . GLU A 1 607 ? 10.080 39.298 -10.626 1.00 96.94 607 GLU A O 1
ATOM 4699 N N . ALA A 1 608 ? 10.451 40.369 -12.547 1.00 95.88 608 ALA A N 1
ATOM 4700 C CA . ALA A 1 608 ? 11.564 41.172 -12.029 1.00 95.88 608 ALA A CA 1
ATOM 4701 C C . ALA A 1 608 ? 11.167 42.046 -10.820 1.00 95.88 608 ALA A C 1
ATOM 4703 O O . ALA A 1 608 ? 11.998 42.340 -9.964 1.00 95.88 608 ALA A O 1
ATOM 4704 N N . ASP A 1 609 ? 9.894 42.435 -10.704 1.00 95.06 609 ASP A N 1
ATOM 4705 C CA . ASP A 1 609 ? 9.367 43.171 -9.550 1.00 95.06 609 ASP A CA 1
ATOM 4706 C C . ASP A 1 609 ? 9.369 42.342 -8.254 1.00 95.06 609 ASP A C 1
ATOM 4708 O O . ASP A 1 609 ? 9.349 42.915 -7.164 1.00 95.06 609 ASP A O 1
ATOM 4712 N N . LYS A 1 610 ? 9.433 41.007 -8.348 1.00 95.69 610 LYS A N 1
ATOM 4713 C CA . LYS A 1 610 ? 9.513 40.108 -7.189 1.00 95.69 610 LYS A CA 1
ATOM 4714 C C . LYS A 1 610 ? 10.919 39.992 -6.611 1.00 95.69 610 LYS A C 1
ATOM 4716 O O . LYS A 1 610 ? 11.045 39.588 -5.459 1.00 95.69 610 LYS A O 1
ATOM 4721 N N . VAL A 1 611 ? 11.963 40.366 -7.354 1.00 96.31 611 VAL A N 1
ATOM 4722 C CA . VAL A 1 611 ? 13.362 40.288 -6.888 1.00 96.31 611 VAL A CA 1
ATOM 4723 C C . VAL A 1 611 ? 13.574 41.118 -5.619 1.00 96.31 611 VAL A C 1
ATOM 4725 O O . VAL A 1 611 ? 14.187 40.647 -4.665 1.00 96.31 611 VAL A O 1
ATOM 4728 N N . GLU A 1 612 ? 12.999 42.319 -5.569 1.00 93.38 612 GLU A N 1
ATOM 4729 C CA . GLU A 1 612 ? 13.073 43.218 -4.406 1.00 93.38 612 GLU A CA 1
ATOM 4730 C C . GLU A 1 612 ? 12.172 42.771 -3.236 1.00 93.38 612 GLU A C 1
ATOM 4732 O O . GLU A 1 612 ? 12.229 43.351 -2.153 1.00 93.38 612 GLU A O 1
ATOM 4737 N N . LEU A 1 613 ? 11.323 41.756 -3.445 1.00 94.19 613 LEU A N 1
ATOM 4738 C CA . LEU A 1 613 ? 10.433 41.188 -2.428 1.00 94.19 613 LEU A CA 1
ATOM 4739 C C . LEU A 1 613 ? 10.996 39.918 -1.781 1.00 94.19 613 LEU A C 1
ATOM 4741 O O . LEU A 1 613 ? 10.340 39.384 -0.886 1.00 94.19 613 LEU A O 1
ATOM 4745 N N . ILE A 1 614 ? 12.163 39.431 -2.222 1.00 94.62 614 ILE A N 1
ATOM 4746 C CA . ILE A 1 614 ? 12.830 38.273 -1.617 1.00 94.62 614 ILE A CA 1
ATOM 4747 C C . ILE A 1 614 ? 13.180 38.618 -0.156 1.00 94.62 614 ILE A C 1
ATOM 4749 O O . ILE A 1 614 ? 13.893 39.599 0.079 1.00 94.62 614 ILE A O 1
ATOM 4753 N N . PRO A 1 615 ? 12.695 37.840 0.833 1.00 94.06 615 PRO A N 1
ATOM 4754 C CA . PRO A 1 615 ? 13.031 38.038 2.237 1.00 94.06 615 PRO A CA 1
ATOM 4755 C C . PRO A 1 615 ? 14.542 38.078 2.495 1.00 94.06 615 PRO A C 1
ATOM 4757 O O . PRO A 1 615 ? 15.303 37.290 1.939 1.00 94.06 615 PRO A O 1
ATOM 4760 N N . SER A 1 616 ? 14.989 38.989 3.363 1.00 93.44 616 SER A N 1
ATOM 4761 C CA . SER A 1 616 ? 16.418 39.197 3.643 1.00 93.44 616 SER A CA 1
ATOM 4762 C C . SER A 1 616 ? 17.087 38.052 4.411 1.00 93.44 616 SER A C 1
ATOM 4764 O O . SER A 1 616 ? 18.309 38.033 4.514 1.00 93.44 616 SER A O 1
ATOM 4766 N N . ASP A 1 617 ? 16.294 37.163 5.010 1.00 90.44 617 ASP A N 1
ATOM 4767 C CA . ASP A 1 617 ? 16.724 35.944 5.703 1.00 90.44 617 ASP A CA 1
ATOM 4768 C C . ASP A 1 617 ? 16.962 34.759 4.753 1.00 90.44 617 ASP A C 1
ATOM 4770 O O . ASP A 1 617 ? 17.440 33.721 5.198 1.00 90.44 617 ASP A O 1
ATOM 4774 N N . ILE A 1 618 ? 16.658 34.902 3.458 1.00 95.31 618 ILE A N 1
ATOM 4775 C CA . ILE A 1 618 ? 17.015 33.914 2.438 1.00 95.31 618 ILE A CA 1
ATOM 4776 C C . ILE A 1 618 ? 18.472 34.128 2.012 1.00 95.31 618 ILE A C 1
ATOM 4778 O O . ILE A 1 618 ? 18.819 35.165 1.441 1.00 95.31 618 ILE A O 1
ATOM 4782 N N . ASP A 1 619 ? 19.306 33.118 2.246 1.00 95.94 619 ASP A N 1
ATOM 4783 C CA . ASP A 1 619 ? 20.725 33.067 1.895 1.00 95.94 619 ASP A CA 1
ATOM 4784 C C . ASP A 1 619 ? 21.075 31.799 1.091 1.00 95.94 619 ASP A C 1
ATOM 4786 O O . ASP A 1 619 ? 20.214 30.958 0.846 1.00 95.94 619 ASP A O 1
ATOM 4790 N N . ASP A 1 620 ? 22.333 31.665 0.651 1.00 97.19 620 ASP A N 1
ATOM 4791 C CA . ASP A 1 620 ? 22.833 30.517 -0.129 1.00 97.19 620 ASP A CA 1
ATOM 4792 C C . ASP A 1 620 ? 23.123 29.284 0.759 1.00 97.19 620 ASP A C 1
ATOM 4794 O O . ASP A 1 620 ? 24.180 28.656 0.669 1.00 97.19 620 ASP A O 1
ATOM 4798 N N . THR A 1 621 ? 22.189 28.947 1.651 1.00 97.38 621 THR A N 1
ATOM 4799 C CA . THR A 1 621 ? 22.215 27.724 2.469 1.00 97.38 621 THR A CA 1
ATOM 4800 C C . THR A 1 621 ? 21.082 26.777 2.085 1.00 97.38 621 THR A C 1
ATOM 4802 O O . THR A 1 621 ? 20.107 27.176 1.445 1.00 97.38 621 THR A O 1
ATOM 4805 N N . LEU A 1 622 ? 21.162 25.515 2.508 1.00 96.00 622 LEU A N 1
ATOM 4806 C CA . LEU A 1 622 ? 20.104 24.527 2.290 1.00 96.00 622 LEU A CA 1
ATOM 4807 C C . LEU A 1 622 ? 18.772 24.963 2.922 1.00 96.00 622 LEU A C 1
ATOM 4809 O O . LEU A 1 622 ? 17.721 24.866 2.286 1.00 96.00 622 LEU A O 1
ATOM 4813 N N . ARG A 1 623 ? 18.809 25.523 4.137 1.00 95.38 623 ARG A N 1
ATOM 4814 C CA . ARG A 1 623 ? 17.630 26.126 4.777 1.00 95.38 623 ARG A CA 1
ATOM 4815 C C . ARG A 1 623 ? 17.135 27.360 4.017 1.00 95.38 623 ARG A C 1
ATOM 4817 O O . ARG A 1 623 ? 15.928 27.516 3.830 1.00 95.38 623 ARG A O 1
ATOM 4824 N N . GLY A 1 624 ? 18.046 28.216 3.552 1.00 95.56 624 GLY A N 1
ATOM 4825 C CA . GLY A 1 624 ? 17.723 29.372 2.713 1.00 95.56 624 GLY A CA 1
ATOM 4826 C C . GLY A 1 624 ? 17.019 28.973 1.411 1.00 95.56 624 GLY A C 1
ATOM 4827 O O . GLY A 1 624 ? 16.018 29.584 1.035 1.00 95.56 624 GLY A O 1
ATOM 4828 N N . TYR A 1 625 ? 17.460 27.884 0.778 1.00 96.50 625 TYR A N 1
ATOM 4829 C CA . TYR A 1 625 ? 16.852 27.304 -0.422 1.00 96.50 625 TYR A CA 1
ATOM 4830 C C . TYR A 1 625 ? 15.419 26.828 -0.182 1.00 96.50 625 TYR A C 1
ATOM 4832 O O . TYR A 1 625 ? 14.503 27.217 -0.911 1.00 96.50 625 TYR A O 1
ATOM 4840 N N . VAL A 1 626 ? 15.196 26.048 0.879 1.00 94.81 626 VAL A N 1
ATOM 4841 C CA . VAL A 1 626 ? 13.853 25.601 1.280 1.00 94.81 626 VAL A CA 1
ATOM 4842 C C . VAL A 1 626 ? 12.937 26.803 1.529 1.00 94.81 626 VAL A C 1
ATOM 4844 O O . VAL A 1 626 ? 11.839 26.883 0.966 1.00 94.81 626 VAL A O 1
ATOM 4847 N N . ARG A 1 627 ? 13.419 27.786 2.303 1.00 93.12 627 ARG A N 1
ATOM 4848 C CA . ARG A 1 627 ? 12.686 29.020 2.611 1.00 93.12 627 ARG A CA 1
ATOM 4849 C C . ARG A 1 627 ? 12.315 29.799 1.348 1.00 93.12 627 ARG A C 1
ATOM 4851 O O . ARG A 1 627 ? 11.199 30.320 1.257 1.00 93.12 627 ARG A O 1
ATOM 4858 N N . ALA A 1 628 ? 13.217 29.857 0.371 1.00 95.31 628 ALA A N 1
ATOM 4859 C CA . ALA A 1 628 ? 12.979 30.534 -0.894 1.00 95.31 628 ALA A CA 1
ATOM 4860 C C . ALA A 1 628 ? 11.890 29.869 -1.731 1.00 95.31 628 ALA A C 1
ATOM 4862 O O . ALA A 1 628 ? 11.058 30.577 -2.295 1.00 95.31 628 ALA A O 1
ATOM 4863 N N . LEU A 1 629 ? 11.844 28.535 -1.787 1.00 95.75 629 LEU A N 1
ATOM 4864 C CA . LEU A 1 629 ? 10.802 27.826 -2.531 1.00 95.75 629 LEU A CA 1
ATOM 4865 C C . LEU A 1 629 ? 9.415 28.019 -1.908 1.00 95.75 629 LEU A C 1
ATOM 4867 O O . LEU A 1 629 ? 8.453 28.265 -2.638 1.00 95.75 629 LEU A O 1
ATOM 4871 N N . HIS A 1 630 ? 9.306 27.989 -0.574 1.00 93.12 630 HIS A N 1
ATOM 4872 C CA . HIS A 1 630 ? 8.047 28.317 0.109 1.00 93.12 630 HIS A CA 1
ATOM 4873 C C . HIS A 1 630 ? 7.597 29.744 -0.223 1.00 93.12 630 HIS A C 1
ATOM 4875 O O . HIS A 1 630 ? 6.455 29.959 -0.632 1.00 93.12 630 HIS A O 1
ATOM 4881 N N . TRP A 1 631 ? 8.500 30.724 -0.094 1.00 93.25 631 TRP A N 1
ATOM 4882 C CA . TRP A 1 631 ? 8.208 32.120 -0.426 1.00 93.25 631 TRP A CA 1
ATOM 4883 C C . TRP A 1 631 ? 7.783 32.286 -1.889 1.00 93.25 631 TRP A C 1
ATOM 4885 O O . TRP A 1 631 ? 6.802 32.981 -2.162 1.00 93.25 631 TRP A O 1
ATOM 4895 N N . LEU A 1 632 ? 8.487 31.638 -2.818 1.00 95.62 632 LEU A N 1
ATOM 4896 C CA . LEU A 1 632 ? 8.246 31.747 -4.253 1.00 95.62 632 LEU A CA 1
ATOM 4897 C C . LEU A 1 632 ? 6.826 31.298 -4.604 1.00 95.62 632 LEU A C 1
ATOM 4899 O O . LEU A 1 632 ? 6.073 32.058 -5.215 1.00 95.62 632 LEU A O 1
ATOM 4903 N N . VAL A 1 633 ? 6.428 30.103 -4.153 1.00 94.75 633 VAL A N 1
ATOM 4904 C CA . VAL A 1 633 ? 5.079 29.572 -4.396 1.00 94.75 633 VAL A CA 1
ATOM 4905 C C . VAL A 1 633 ? 4.028 30.480 -3.778 1.00 94.75 633 VAL A C 1
ATOM 4907 O O . VAL A 1 633 ? 3.108 30.915 -4.473 1.00 94.75 633 VAL A O 1
ATOM 4910 N N . ARG A 1 634 ? 4.173 30.824 -2.492 1.00 90.00 634 ARG A N 1
ATOM 4911 C CA . ARG A 1 634 ? 3.196 31.659 -1.776 1.00 90.00 634 ARG A CA 1
ATOM 4912 C C . ARG A 1 634 ? 3.127 33.093 -2.302 1.00 90.00 634 ARG A C 1
ATOM 4914 O O . ARG A 1 634 ? 2.143 33.772 -2.033 1.00 90.00 634 ARG A O 1
ATOM 4921 N N . THR A 1 635 ? 4.128 33.559 -3.046 1.00 91.69 635 THR A N 1
ATOM 4922 C CA . THR A 1 635 ? 4.139 34.884 -3.684 1.00 91.69 635 THR A CA 1
ATOM 4923 C C . THR A 1 635 ? 3.497 34.852 -5.066 1.00 91.69 635 THR A C 1
ATOM 4925 O O . THR A 1 635 ? 2.670 35.712 -5.365 1.00 91.69 635 THR A O 1
ATOM 4928 N N . LEU A 1 636 ? 3.844 33.866 -5.899 1.00 93.50 636 LEU A N 1
ATOM 4929 C CA . LEU A 1 636 ? 3.392 33.799 -7.293 1.00 93.50 636 LEU A CA 1
ATOM 4930 C C . LEU A 1 636 ? 1.983 33.223 -7.467 1.00 93.50 636 LEU A C 1
ATOM 4932 O O . LEU A 1 636 ? 1.362 33.441 -8.502 1.00 93.50 636 LEU A O 1
ATOM 4936 N N . THR A 1 637 ? 1.463 32.510 -6.468 1.00 91.88 637 THR A N 1
ATOM 4937 C CA . THR A 1 637 ? 0.153 31.841 -6.561 1.00 91.88 637 THR A CA 1
ATOM 4938 C C . THR A 1 637 ? -0.929 32.490 -5.709 1.00 91.88 637 THR A C 1
ATOM 4940 O O . THR A 1 637 ? -1.958 31.871 -5.455 1.00 91.88 637 THR A O 1
ATOM 4943 N N . LYS A 1 638 ? -0.738 33.736 -5.255 1.00 88.31 638 LYS A N 1
ATOM 4944 C CA . LYS A 1 638 ? -1.813 34.463 -4.565 1.00 88.31 638 LYS A CA 1
ATOM 4945 C C . LYS A 1 638 ? -2.959 34.729 -5.529 1.00 88.31 638 LYS A C 1
ATOM 4947 O O . LYS A 1 638 ? -2.773 35.353 -6.572 1.00 88.31 638 LYS A O 1
ATOM 4952 N N . ASP A 1 639 ? -4.142 34.280 -5.149 1.00 83.06 639 ASP A N 1
ATOM 4953 C CA . ASP A 1 639 ? -5.370 34.617 -5.835 1.00 83.06 639 ASP A CA 1
ATOM 4954 C C . ASP A 1 639 ? -5.635 36.128 -5.679 1.00 83.06 639 ASP A C 1
ATOM 4956 O O . ASP A 1 639 ? -5.612 36.646 -4.556 1.00 83.06 639 ASP A O 1
ATOM 4960 N N . PRO A 1 640 ? -5.831 36.867 -6.783 1.00 81.12 640 PRO A N 1
ATOM 4961 C CA . PRO A 1 640 ? -5.950 38.321 -6.742 1.00 81.12 640 PRO A CA 1
ATOM 4962 C C . PRO A 1 640 ? -7.234 38.806 -6.058 1.00 81.12 640 PRO A C 1
ATOM 4964 O O . PRO A 1 640 ? -7.263 39.946 -5.591 1.00 81.12 640 PRO A O 1
ATOM 4967 N N . ASP A 1 641 ? -8.269 37.964 -5.977 1.00 82.06 641 ASP A N 1
ATOM 4968 C CA . ASP A 1 641 ? -9.574 38.333 -5.431 1.00 82.06 641 ASP A CA 1
ATOM 4969 C C . ASP A 1 641 ? -9.659 38.044 -3.928 1.00 82.06 641 ASP A C 1
ATOM 4971 O O . ASP A 1 641 ? -10.234 38.824 -3.167 1.00 82.06 641 ASP A O 1
ATOM 4975 N N . THR A 1 642 ? -9.066 36.934 -3.483 1.00 81.62 642 THR A N 1
ATOM 4976 C CA . THR A 1 642 ? -9.125 36.489 -2.080 1.00 81.62 642 THR A CA 1
ATOM 4977 C C . THR A 1 642 ? -7.850 36.769 -1.287 1.00 81.62 642 THR A C 1
ATOM 4979 O O . THR A 1 642 ? -7.877 36.741 -0.058 1.00 81.62 642 THR A O 1
ATOM 4982 N N . GLY A 1 643 ? -6.722 37.008 -1.963 1.00 81.44 643 GLY A N 1
ATOM 4983 C CA . GLY A 1 643 ? -5.401 37.139 -1.343 1.00 81.44 643 GLY A CA 1
ATOM 4984 C C . GLY A 1 643 ? -4.826 35.829 -0.787 1.00 81.44 643 GLY A C 1
ATOM 4985 O O . GLY A 1 643 ? -3.722 35.845 -0.238 1.00 81.44 643 GLY A O 1
ATOM 4986 N N . LYS A 1 644 ? -5.545 34.706 -0.929 1.00 83.00 644 LYS A N 1
ATOM 4987 C CA . LYS A 1 644 ? -5.144 33.374 -0.455 1.00 83.00 644 LYS A CA 1
ATOM 4988 C C . LYS A 1 644 ? -4.374 32.604 -1.542 1.00 83.00 644 LYS A C 1
ATOM 4990 O O . LYS A 1 644 ? -4.510 32.925 -2.720 1.00 83.00 644 LYS A O 1
ATOM 4995 N N . PRO A 1 645 ? -3.552 31.601 -1.190 1.00 85.75 645 PRO A N 1
ATOM 4996 C CA . PRO A 1 645 ? -2.902 30.725 -2.153 1.00 85.75 645 PRO A CA 1
ATOM 4997 C C . PRO A 1 645 ? -3.930 30.007 -3.025 1.00 85.75 645 PRO A C 1
ATOM 4999 O O . PRO A 1 645 ? -4.898 29.445 -2.522 1.00 85.75 645 PRO A O 1
ATOM 5002 N N . ALA A 1 646 ? -3.686 30.006 -4.330 1.00 89.12 646 ALA A N 1
ATOM 5003 C CA . ALA A 1 646 ? -4.475 29.289 -5.323 1.00 89.12 646 ALA A CA 1
ATOM 5004 C C . ALA A 1 646 ? -3.934 27.877 -5.602 1.00 89.12 646 ALA A C 1
ATOM 5006 O O . ALA A 1 646 ? -4.504 27.160 -6.428 1.00 89.12 646 ALA A O 1
ATOM 5007 N N . VAL A 1 647 ? -2.846 27.476 -4.930 1.00 92.56 647 VAL A N 1
ATOM 5008 C CA . VAL A 1 647 ? -2.298 26.116 -4.975 1.00 92.56 647 VAL A CA 1
ATOM 5009 C C . VAL A 1 647 ? -1.963 25.594 -3.583 1.00 92.56 647 VAL A C 1
ATOM 5011 O O . VAL A 1 647 ? -1.593 26.369 -2.694 1.00 92.56 647 VAL A O 1
ATOM 5014 N N . SER A 1 648 ? -2.025 24.275 -3.441 1.00 92.88 648 SER A N 1
ATOM 5015 C CA . SER A 1 648 ? -1.517 23.559 -2.267 1.00 92.88 648 SER A CA 1
ATOM 5016 C C . SER A 1 648 ? -0.060 23.160 -2.482 1.00 92.88 648 SER A C 1
ATOM 5018 O O . SER A 1 648 ? 0.352 22.888 -3.610 1.00 92.88 648 SER A O 1
ATOM 5020 N N . LEU A 1 649 ? 0.730 23.120 -1.415 1.00 94.50 649 LEU A N 1
ATOM 5021 C CA . LEU A 1 649 ? 2.164 22.865 -1.470 1.00 94.50 649 LEU A CA 1
ATOM 5022 C C . LEU A 1 649 ? 2.567 21.741 -0.518 1.00 94.50 649 LEU A C 1
ATOM 5024 O O . LEU A 1 649 ? 2.290 21.805 0.678 1.00 94.50 649 LEU A O 1
ATOM 5028 N N . GLY A 1 650 ? 3.284 20.753 -1.043 1.00 95.56 650 GLY A N 1
ATOM 5029 C CA . GLY A 1 650 ? 3.899 19.686 -0.268 1.00 95.56 650 GLY A CA 1
ATOM 5030 C C . GLY A 1 650 ? 5.367 19.469 -0.620 1.00 95.56 650 GLY A C 1
ATOM 5031 O O . GLY A 1 650 ? 5.848 19.857 -1.688 1.00 95.56 650 GLY A O 1
ATOM 5032 N N . TRP A 1 651 ? 6.078 18.829 0.303 1.00 95.75 651 TRP A N 1
ATOM 5033 C CA . TRP A 1 651 ? 7.407 18.253 0.079 1.00 95.75 651 TRP A CA 1
ATOM 5034 C C . TRP A 1 651 ? 7.333 16.737 0.111 1.00 95.75 651 TRP A C 1
ATOM 5036 O O . TRP A 1 651 ? 6.331 16.170 0.548 1.00 95.75 651 TRP A O 1
ATOM 5046 N N . GLN A 1 652 ? 8.403 16.092 -0.335 1.00 94.25 652 GLN A N 1
ATOM 5047 C CA . GLN A 1 652 ? 8.500 14.646 -0.395 1.00 94.25 652 GLN A CA 1
ATOM 5048 C C . GLN A 1 652 ? 9.683 14.120 0.433 1.00 94.25 652 GLN A C 1
ATOM 5050 O O . GLN A 1 652 ? 10.726 14.765 0.534 1.00 94.25 652 GLN A O 1
ATOM 5055 N N . VAL A 1 653 ? 9.502 12.939 1.032 1.00 93.38 653 VAL A N 1
ATOM 5056 C CA . VAL A 1 653 ? 10.567 12.137 1.659 1.00 93.38 653 VAL A CA 1
ATOM 5057 C C . VAL A 1 653 ? 10.527 10.691 1.161 1.00 93.38 653 VAL A C 1
ATOM 5059 O O . VAL A 1 653 ? 9.441 10.149 0.948 1.00 93.38 653 VAL A O 1
ATOM 5062 N N . ASN A 1 654 ? 11.692 10.050 1.002 1.00 86.69 654 ASN A N 1
ATOM 5063 C CA . ASN A 1 654 ? 11.793 8.683 0.477 1.00 86.69 654 ASN A CA 1
ATOM 5064 C C . ASN A 1 654 ? 12.055 7.641 1.560 1.00 86.69 654 ASN A C 1
ATOM 5066 O O . ASN A 1 654 ? 12.845 7.841 2.485 1.00 86.69 654 ASN A O 1
ATOM 5070 N N . LEU A 1 655 ? 11.518 6.449 1.319 1.00 85.00 655 LEU A N 1
ATOM 5071 C CA . LEU A 1 655 ? 12.028 5.201 1.868 1.00 85.00 655 LEU A CA 1
ATOM 5072 C C . LEU A 1 655 ? 12.713 4.403 0.753 1.00 85.00 655 LEU A C 1
ATOM 5074 O O . LEU A 1 655 ? 12.085 3.624 0.039 1.00 85.00 655 LEU A O 1
ATOM 5078 N N . TRP A 1 656 ? 14.021 4.618 0.608 1.00 77.00 656 TRP A N 1
ATOM 5079 C CA . TRP A 1 656 ? 14.825 4.062 -0.482 1.00 77.00 656 TRP A CA 1
ATOM 5080 C C . TRP A 1 656 ? 14.919 2.537 -0.478 1.00 77.00 656 TRP A C 1
ATOM 5082 O O . TRP A 1 656 ? 15.113 1.909 0.565 1.00 77.00 656 TRP A O 1
ATOM 5092 N N . ALA A 1 657 ? 14.878 1.941 -1.666 1.00 67.06 657 ALA A N 1
ATOM 5093 C CA . ALA A 1 657 ? 15.184 0.530 -1.849 1.00 67.06 657 ALA A CA 1
ATOM 5094 C C . ALA A 1 657 ? 16.680 0.239 -1.674 1.00 67.06 657 ALA A C 1
ATOM 5096 O O . ALA A 1 657 ? 17.529 1.081 -1.952 1.00 67.06 657 ALA A O 1
ATOM 5097 N N . GLY A 1 658 ? 17.013 -0.980 -1.254 1.00 64.19 658 GLY A N 1
ATOM 5098 C CA . GLY A 1 658 ? 18.362 -1.518 -1.432 1.00 64.19 658 GLY A CA 1
ATOM 5099 C C . GLY A 1 658 ? 19.441 -1.055 -0.449 1.00 64.19 658 GLY A C 1
ATOM 5100 O O . GLY A 1 658 ? 20.516 -1.652 -0.416 1.00 64.19 658 GLY A O 1
ATOM 5101 N N . GLU A 1 659 ? 19.191 -0.018 0.350 1.00 67.25 659 GLU A N 1
ATOM 5102 C CA . GLU A 1 659 ? 20.239 0.659 1.118 1.00 67.25 659 GLU A CA 1
ATOM 5103 C C . GLU A 1 659 ? 20.029 0.574 2.634 1.00 67.25 659 GLU A C 1
ATOM 5105 O O . GLU A 1 659 ? 18.912 0.687 3.133 1.00 67.25 659 GLU A O 1
ATOM 5110 N N . ALA A 1 660 ? 21.129 0.459 3.390 1.00 61.84 660 ALA A N 1
ATOM 5111 C CA . ALA A 1 660 ? 21.111 0.428 4.858 1.00 61.84 660 ALA A CA 1
ATOM 5112 C C . ALA A 1 660 ? 20.539 1.713 5.492 1.00 61.84 660 ALA A C 1
ATOM 5114 O O . ALA A 1 660 ? 19.974 1.671 6.586 1.00 61.84 660 ALA A O 1
ATOM 5115 N N . ALA A 1 661 ? 20.680 2.848 4.798 1.00 61.44 661 ALA A N 1
ATOM 5116 C CA . ALA A 1 661 ? 20.062 4.121 5.168 1.00 61.44 661 ALA A CA 1
ATOM 5117 C C . ALA A 1 661 ? 18.597 4.245 4.693 1.00 61.44 661 ALA A C 1
ATOM 5119 O O . ALA A 1 661 ? 17.894 5.137 5.156 1.00 61.44 661 ALA A O 1
ATOM 5120 N N . GLY A 1 662 ? 18.142 3.353 3.804 1.00 74.81 662 GLY A N 1
ATOM 5121 C CA . GLY A 1 662 ? 16.796 3.309 3.233 1.00 74.81 662 GLY A CA 1
ATOM 5122 C C . GLY A 1 662 ? 15.831 2.421 4.024 1.00 74.81 662 GLY A C 1
ATOM 5123 O O . GLY A 1 662 ? 15.843 2.399 5.252 1.00 74.81 662 GLY A O 1
ATOM 5124 N N . ALA A 1 663 ? 14.977 1.677 3.325 1.00 81.88 663 ALA A N 1
ATOM 5125 C CA . ALA A 1 663 ? 13.838 0.949 3.880 1.00 81.88 663 ALA A CA 1
ATOM 5126 C C . ALA A 1 663 ? 14.159 -0.445 4.446 1.00 81.88 663 ALA A C 1
ATOM 5128 O O . ALA A 1 663 ? 13.252 -1.118 4.922 1.00 81.88 663 ALA A O 1
ATOM 5129 N N . VAL A 1 664 ? 15.412 -0.915 4.424 1.00 87.62 664 VAL A N 1
ATOM 5130 C CA . VAL A 1 664 ? 15.737 -2.303 4.834 1.00 87.62 664 VAL A CA 1
ATOM 5131 C C . VAL A 1 664 ? 15.376 -2.619 6.293 1.00 87.62 664 VAL A C 1
ATOM 5133 O O . VAL A 1 664 ? 15.133 -3.774 6.634 1.00 87.62 664 VAL A O 1
ATOM 5136 N N . TRP A 1 665 ? 15.260 -1.596 7.148 1.00 90.31 665 TRP A N 1
ATOM 5137 C CA . TRP A 1 665 ? 14.769 -1.738 8.524 1.00 90.31 665 TRP A CA 1
ATOM 5138 C C . TRP A 1 665 ? 13.346 -2.314 8.597 1.00 90.31 665 TRP A C 1
ATOM 5140 O O . TRP A 1 665 ? 12.965 -2.884 9.614 1.00 90.31 665 TRP A O 1
ATOM 5150 N N . ILE A 1 666 ? 12.557 -2.212 7.525 1.00 92.12 666 ILE A N 1
ATOM 5151 C CA . ILE A 1 666 ? 11.200 -2.762 7.464 1.00 92.12 666 ILE A CA 1
ATOM 5152 C C . ILE A 1 666 ? 11.204 -4.285 7.652 1.00 92.12 666 ILE A C 1
ATOM 5154 O O . ILE A 1 666 ? 10.239 -4.832 8.188 1.00 92.12 666 ILE A O 1
ATOM 5158 N N . TYR A 1 667 ? 12.294 -4.975 7.302 1.00 92.00 667 TYR A N 1
ATOM 5159 C CA . TYR A 1 667 ? 12.379 -6.433 7.387 1.00 92.00 667 TYR A CA 1
ATOM 5160 C C . TYR A 1 667 ? 12.931 -6.971 8.712 1.00 92.00 667 TYR A C 1
ATOM 5162 O O . TYR A 1 667 ? 12.851 -8.180 8.926 1.00 92.00 667 TYR A O 1
ATOM 5170 N N . THR A 1 668 ? 13.446 -6.124 9.613 1.00 91.25 668 THR A N 1
ATOM 5171 C CA . THR A 1 668 ? 14.027 -6.580 10.892 1.00 91.25 668 THR A CA 1
ATOM 5172 C C . THR A 1 668 ? 12.972 -7.193 11.812 1.00 91.25 668 THR A C 1
ATOM 5174 O O . THR A 1 668 ? 11.774 -6.998 11.614 1.00 91.25 668 THR A O 1
ATOM 5177 N N . ASP A 1 669 ? 13.364 -7.924 12.853 1.00 88.38 669 ASP A N 1
ATOM 5178 C CA . ASP A 1 669 ? 12.385 -8.490 13.794 1.00 88.38 669 ASP A CA 1
ATOM 5179 C C . ASP A 1 669 ? 11.639 -7.385 14.557 1.00 88.38 669 ASP A C 1
ATOM 5181 O O . ASP A 1 669 ? 10.406 -7.355 14.575 1.00 88.38 669 ASP A O 1
ATOM 5185 N N . GLU A 1 670 ? 12.380 -6.407 15.071 1.00 91.56 670 GLU A N 1
ATOM 5186 C CA . GLU A 1 670 ? 11.860 -5.228 15.768 1.00 91.56 670 GLU A CA 1
ATOM 5187 C C . GLU A 1 670 ? 11.185 -4.249 14.794 1.00 91.56 670 GLU A C 1
ATOM 5189 O O . GLU A 1 670 ? 11.655 -4.058 13.668 1.00 91.56 670 GLU A O 1
ATOM 5194 N N . ASN A 1 671 ? 10.082 -3.621 15.217 1.00 93.31 671 ASN A N 1
ATOM 5195 C CA . ASN A 1 671 ? 9.445 -2.545 14.455 1.00 93.31 671 ASN A CA 1
ATOM 5196 C C . ASN A 1 671 ? 10.164 -1.214 14.728 1.00 93.31 671 ASN A C 1
ATOM 5198 O O . ASN A 1 671 ? 10.013 -0.635 15.800 1.00 93.31 671 ASN A O 1
ATOM 5202 N N . GLN A 1 672 ? 10.933 -0.729 13.751 1.00 94.25 672 GLN A N 1
ATOM 5203 C CA . GLN A 1 672 ? 11.702 0.518 13.855 1.00 94.25 672 GLN A CA 1
ATOM 5204 C C . GLN A 1 672 ? 10.978 1.741 13.269 1.00 94.25 672 GLN A C 1
ATOM 5206 O O . GLN A 1 672 ? 11.566 2.821 13.212 1.00 94.25 672 GLN A O 1
ATOM 5211 N N . ALA A 1 673 ? 9.723 1.594 12.829 1.00 95.19 673 ALA A N 1
ATOM 5212 C CA . ALA A 1 673 ? 8.997 2.631 12.099 1.00 95.19 673 ALA A CA 1
ATOM 5213 C C . ALA A 1 673 ? 8.962 3.971 12.846 1.00 95.19 673 ALA A C 1
ATOM 5215 O O . ALA A 1 673 ? 9.289 5.008 12.270 1.00 95.19 673 ALA A O 1
ATOM 5216 N N . SER A 1 674 ? 8.658 3.936 14.149 1.00 95.62 674 SER A N 1
ATOM 5217 C CA . SER A 1 674 ? 8.564 5.147 14.968 1.00 95.62 674 SER A CA 1
ATOM 5218 C C . SER A 1 674 ? 9.906 5.880 15.087 1.00 95.62 674 SER A C 1
ATOM 5220 O O . SER A 1 674 ? 9.977 7.093 14.894 1.00 95.62 674 SER A O 1
ATOM 5222 N N . ASP A 1 675 ? 10.995 5.150 15.337 1.00 94.81 675 ASP A N 1
ATOM 5223 C CA . ASP A 1 675 ? 12.330 5.739 15.485 1.00 94.81 675 ASP A CA 1
ATOM 5224 C C . ASP A 1 675 ? 12.850 6.335 14.174 1.00 94.81 675 ASP A C 1
ATOM 5226 O O . ASP A 1 675 ? 13.548 7.351 14.175 1.00 94.81 675 ASP A O 1
ATOM 5230 N N . LYS A 1 676 ? 12.531 5.698 13.043 1.00 94.06 676 LYS A N 1
ATOM 5231 C CA . LYS A 1 676 ? 12.902 6.193 11.714 1.00 94.06 676 LYS A CA 1
ATOM 5232 C C . LYS A 1 676 ? 12.104 7.443 11.362 1.00 94.06 676 LYS A C 1
ATOM 5234 O O . LYS A 1 676 ? 12.703 8.423 10.934 1.00 94.06 676 LYS A O 1
ATOM 5239 N N . ALA A 1 677 ? 10.800 7.439 11.626 1.00 95.31 677 ALA A N 1
ATOM 5240 C CA . ALA A 1 677 ? 9.931 8.587 11.403 1.00 95.31 677 ALA A CA 1
ATOM 5241 C C . ALA A 1 677 ? 10.363 9.812 12.220 1.00 95.31 677 ALA A C 1
ATOM 5243 O O . ALA A 1 677 ? 10.471 10.899 11.663 1.00 95.31 677 ALA A O 1
ATOM 5244 N N . LYS A 1 678 ? 10.707 9.635 13.503 1.00 95.31 678 LYS A N 1
ATOM 5245 C CA . LYS A 1 678 ? 11.222 10.721 14.359 1.00 95.31 678 LYS A CA 1
ATOM 5246 C C . LYS A 1 678 ? 12.495 11.351 13.804 1.00 95.31 678 LYS A C 1
ATOM 5248 O O . LYS A 1 678 ? 12.591 12.568 13.727 1.00 95.31 678 LYS A O 1
ATOM 5253 N N . LYS A 1 679 ? 13.444 10.533 13.337 1.00 93.44 679 LYS A N 1
ATOM 5254 C CA . LYS A 1 679 ? 14.679 11.031 12.705 1.00 93.44 679 LYS A CA 1
ATOM 5255 C C . LYS A 1 679 ? 14.401 11.821 11.430 1.00 93.44 679 LYS A C 1
ATOM 5257 O O . LYS A 1 679 ? 15.060 12.825 11.184 1.00 93.44 679 LYS A O 1
ATOM 5262 N N . THR A 1 680 ? 13.444 11.374 10.619 1.00 93.94 680 THR A N 1
ATOM 5263 C CA . THR A 1 680 ? 13.003 12.124 9.439 1.00 93.94 680 THR A CA 1
ATOM 5264 C C . THR A 1 680 ? 12.336 13.439 9.846 1.00 93.94 680 THR A C 1
ATOM 5266 O O . THR A 1 680 ? 12.671 14.474 9.281 1.00 93.94 680 THR A O 1
ATOM 5269 N N . ALA A 1 681 ? 11.457 13.430 10.853 1.00 94.19 681 ALA A N 1
ATOM 5270 C CA . ALA A 1 681 ? 10.786 14.627 11.356 1.00 94.19 681 ALA A CA 1
ATOM 5271 C C . ALA A 1 681 ? 11.774 15.670 11.906 1.00 94.19 681 ALA A C 1
ATOM 5273 O O . ALA A 1 681 ? 11.665 16.850 11.581 1.00 94.19 681 ALA A O 1
ATOM 5274 N N . ASP A 1 682 ? 12.761 15.239 12.694 1.00 93.62 682 ASP A N 1
ATOM 5275 C CA . ASP A 1 682 ? 13.799 16.117 13.245 1.00 93.62 682 ASP A CA 1
ATOM 5276 C C . ASP A 1 682 ? 14.647 16.759 12.139 1.00 93.62 682 ASP A C 1
ATOM 5278 O O . ASP A 1 682 ? 14.938 17.951 12.197 1.00 93.62 682 ASP A O 1
ATOM 5282 N N . TYR A 1 683 ? 14.978 16.000 11.092 1.00 94.69 683 TYR A N 1
ATOM 5283 C CA . TYR A 1 683 ? 15.722 16.532 9.953 1.00 94.69 683 TYR A CA 1
ATOM 5284 C C . TYR A 1 683 ? 14.892 17.538 9.133 1.00 94.69 683 TYR A C 1
ATOM 5286 O O . TYR A 1 683 ? 15.398 18.580 8.724 1.00 94.69 683 TYR A O 1
ATOM 5294 N N . LEU A 1 684 ? 13.594 17.281 8.935 1.00 94.12 684 LEU A N 1
ATOM 5295 C CA . LEU A 1 684 ? 12.685 18.220 8.262 1.00 94.12 684 LEU A CA 1
ATOM 5296 C C . LEU A 1 684 ? 12.516 19.541 9.027 1.00 94.12 684 LEU A C 1
ATOM 5298 O O . LEU A 1 684 ? 12.432 20.602 8.401 1.00 94.12 684 LEU A O 1
ATOM 5302 N N . ASP A 1 685 ? 12.470 19.476 10.359 1.00 91.75 685 ASP A N 1
ATOM 5303 C CA . ASP A 1 685 ? 12.449 20.648 11.241 1.00 91.75 685 ASP A CA 1
ATOM 5304 C C . ASP A 1 685 ? 13.761 21.438 11.127 1.00 91.75 685 ASP A C 1
ATOM 5306 O O . ASP A 1 685 ? 13.750 22.649 10.900 1.00 91.75 685 ASP A O 1
ATOM 5310 N N . GLU A 1 686 ? 14.903 20.746 11.173 1.00 93.06 686 GLU A N 1
ATOM 5311 C CA . GLU A 1 686 ? 16.226 21.353 11.024 1.00 93.06 686 GLU A CA 1
ATOM 5312 C C . GLU A 1 686 ? 16.402 22.072 9.677 1.00 93.06 686 GLU A C 1
ATOM 5314 O O . GLU A 1 686 ? 16.887 23.208 9.637 1.00 93.06 686 GLU A O 1
ATOM 5319 N N . LEU A 1 687 ? 15.971 21.466 8.571 1.00 92.44 687 LEU A N 1
ATOM 5320 C CA . LEU A 1 687 ? 16.033 22.100 7.252 1.00 92.44 687 LEU A CA 1
ATOM 5321 C C . LEU A 1 687 ? 15.040 23.263 7.088 1.00 92.44 687 LEU A C 1
ATOM 5323 O O . LEU A 1 687 ? 15.115 23.997 6.104 1.00 92.44 687 LEU A O 1
ATOM 5327 N N . GLY A 1 688 ? 14.113 23.452 8.031 1.00 89.75 688 GLY A N 1
ATOM 5328 C CA . GLY A 1 688 ? 13.037 24.434 7.915 1.00 89.75 688 GLY A CA 1
ATOM 5329 C C . GLY A 1 688 ? 11.987 24.058 6.867 1.00 89.75 688 GLY A C 1
ATOM 5330 O O . GLY A 1 688 ? 11.225 24.921 6.437 1.00 89.75 688 GLY A O 1
ATOM 5331 N N . VAL A 1 689 ? 11.933 22.784 6.454 1.00 90.88 689 VAL A N 1
ATOM 5332 C CA . VAL A 1 689 ? 10.881 22.272 5.565 1.00 90.88 689 VAL A CA 1
ATOM 5333 C C . VAL A 1 689 ? 9.559 22.295 6.314 1.00 90.88 689 VAL A C 1
ATOM 5335 O O . VAL A 1 689 ? 8.597 22.872 5.822 1.00 90.88 689 VAL A O 1
ATOM 5338 N N . TRP A 1 690 ? 9.534 21.747 7.530 1.00 86.62 690 TRP A N 1
ATOM 5339 C CA . TRP A 1 690 ? 8.353 21.746 8.390 1.00 86.62 690 TRP A CA 1
ATOM 5340 C C . TRP A 1 690 ? 8.720 22.197 9.814 1.00 86.62 690 TRP A C 1
ATOM 5342 O O . TRP A 1 690 ? 8.903 21.362 10.699 1.00 86.62 690 TRP A O 1
ATOM 5352 N N . PRO A 1 691 ? 8.882 23.512 10.050 1.00 72.50 691 PRO A N 1
ATOM 5353 C CA . PRO A 1 691 ? 9.330 24.013 11.344 1.00 72.50 691 PRO A CA 1
ATOM 5354 C C . PRO A 1 691 ? 8.278 23.760 12.435 1.00 72.50 691 PRO A C 1
ATOM 5356 O O . PRO A 1 691 ? 7.162 24.283 12.360 1.00 72.50 691 PRO A O 1
ATOM 5359 N N . LYS A 1 692 ? 8.646 23.024 13.493 1.00 68.94 692 LYS A N 1
ATOM 5360 C CA . LYS A 1 692 ? 7.761 22.610 14.606 1.00 68.94 692 LYS A CA 1
ATOM 5361 C C . LYS A 1 692 ? 7.084 23.783 15.327 1.00 68.94 692 LYS A C 1
ATOM 5363 O O . LYS A 1 692 ? 6.033 23.615 15.935 1.00 68.94 692 LYS A O 1
ATOM 5368 N N . GLN A 1 693 ? 7.679 24.978 15.280 1.00 58.12 693 GLN A N 1
ATOM 5369 C CA . GLN A 1 693 ? 7.112 26.185 15.898 1.00 58.12 693 GLN A CA 1
ATOM 5370 C C . GLN A 1 693 ? 6.042 26.871 15.033 1.00 58.12 693 GLN A C 1
ATOM 5372 O O . GLN A 1 693 ? 5.155 27.516 15.587 1.00 58.12 693 GLN A O 1
ATOM 5377 N N . ALA A 1 694 ? 6.078 26.715 13.704 1.00 54.25 694 ALA A N 1
ATOM 5378 C CA . ALA A 1 694 ? 5.100 27.341 12.808 1.00 54.25 694 ALA A CA 1
ATOM 5379 C C . ALA A 1 694 ? 3.736 26.631 12.849 1.00 54.25 694 ALA A C 1
ATOM 5381 O O . ALA A 1 694 ? 2.700 27.278 12.732 1.00 54.25 694 ALA A O 1
ATOM 5382 N N . SER A 1 695 ? 3.720 25.314 13.084 1.00 51.00 695 SER A N 1
ATOM 5383 C CA . SER A 1 695 ? 2.488 24.523 13.216 1.00 51.00 695 SER A CA 1
ATOM 5384 C C . SER A 1 695 ? 1.718 24.793 14.517 1.00 51.00 695 SER A C 1
ATOM 5386 O O . SER A 1 695 ? 0.532 24.486 14.600 1.00 51.00 695 SER A O 1
ATOM 5388 N N . GLN A 1 696 ? 2.355 25.411 15.520 1.00 46.03 696 GLN A N 1
ATOM 5389 C CA . GLN A 1 696 ? 1.737 25.757 16.808 1.00 46.03 696 GLN A CA 1
ATOM 5390 C C . GLN A 1 696 ? 1.153 27.181 16.860 1.00 46.03 696 GLN A C 1
ATOM 5392 O O . GLN A 1 696 ? 0.458 27.509 17.821 1.00 46.03 696 GLN A O 1
ATOM 5397 N N . GLN A 1 697 ? 1.459 28.033 15.875 1.00 41.28 697 GLN A N 1
ATOM 5398 C CA . GLN A 1 697 ? 1.213 29.484 15.926 1.00 41.28 697 GLN A CA 1
ATOM 5399 C C . GLN A 1 697 ? 0.468 30.050 14.713 1.00 41.28 697 GLN A C 1
ATOM 5401 O O . GLN A 1 697 ? 0.446 31.266 14.554 1.00 41.28 697 GLN A O 1
ATOM 5406 N N . ALA A 1 698 ? -0.145 29.220 13.867 1.00 43.84 698 ALA A N 1
ATOM 5407 C CA . ALA A 1 698 ? -0.979 29.737 12.788 1.00 43.84 698 ALA A CA 1
ATOM 5408 C C . ALA A 1 698 ? -2.211 30.453 13.379 1.00 43.84 698 ALA A C 1
ATOM 5410 O O . ALA A 1 698 ? -3.241 29.834 13.648 1.00 43.84 698 ALA A O 1
ATOM 5411 N N . ASP A 1 699 ? -2.086 31.763 13.612 1.00 46.03 699 ASP A N 1
ATOM 5412 C CA . ASP A 1 699 ? -3.225 32.673 13.643 1.00 46.03 699 ASP A CA 1
ATOM 5413 C C . ASP A 1 699 ? -4.024 32.454 12.347 1.00 46.03 699 ASP A C 1
ATOM 5415 O O . ASP A 1 699 ? -3.445 32.162 11.299 1.00 46.03 699 ASP A O 1
ATOM 5419 N N . GLU A 1 700 ? -5.351 32.609 12.386 1.00 48.75 700 GLU A N 1
ATOM 5420 C CA . GLU A 1 700 ? -6.248 32.334 11.243 1.00 48.75 700 GLU A CA 1
ATOM 5421 C C . GLU A 1 700 ? -5.865 33.077 9.937 1.00 48.75 700 GLU A C 1
ATOM 5423 O O . GLU A 1 700 ? -6.311 32.692 8.853 1.00 48.75 700 GLU A O 1
ATOM 5428 N N . ASP A 1 701 ? -5.015 34.107 10.034 1.00 46.03 701 ASP A N 1
ATOM 5429 C CA . ASP A 1 701 ? -4.551 34.956 8.936 1.00 46.03 701 ASP A CA 1
ATOM 5430 C C . ASP A 1 701 ? -3.135 34.620 8.397 1.00 46.03 701 ASP A C 1
ATOM 5432 O O . ASP A 1 701 ? -2.772 35.121 7.326 1.00 46.03 701 ASP A O 1
ATOM 5436 N N . GLU A 1 702 ? -2.329 33.777 9.067 1.00 54.31 702 GLU A N 1
ATOM 5437 C CA . GLU A 1 702 ? -0.996 33.362 8.582 1.00 54.31 702 GLU A CA 1
ATOM 5438 C C . GLU A 1 702 ? -1.021 31.915 8.067 1.00 54.31 702 GLU A C 1
ATOM 5440 O O . GLU A 1 702 ? -1.105 30.943 8.814 1.00 54.31 702 GLU A O 1
ATOM 5445 N N . LEU A 1 703 ? -0.961 31.764 6.742 1.00 54.78 703 LEU A N 1
ATOM 5446 C CA . LEU A 1 703 ? -0.983 30.455 6.091 1.00 54.78 703 LEU A CA 1
ATOM 5447 C C . LEU A 1 703 ? 0.302 29.682 6.367 1.00 54.78 703 LEU A C 1
ATOM 5449 O O . LEU A 1 703 ? 1.404 30.197 6.156 1.00 54.78 703 LEU A O 1
ATOM 5453 N N . ALA A 1 704 ? 0.144 28.411 6.732 1.00 64.88 704 ALA A N 1
ATOM 5454 C CA . ALA A 1 704 ? 1.259 27.498 6.905 1.00 64.88 704 ALA A CA 1
ATOM 5455 C C . ALA A 1 704 ? 2.153 27.465 5.642 1.00 64.88 704 ALA A C 1
ATOM 5457 O O . ALA A 1 704 ? 1.657 27.501 4.503 1.00 64.88 704 ALA A O 1
ATOM 5458 N N . PRO A 1 705 ? 3.488 27.390 5.808 1.00 71.94 705 PRO A N 1
ATOM 5459 C CA . PRO A 1 705 ? 4.413 27.359 4.677 1.00 71.94 705 PRO A CA 1
ATOM 5460 C C . PRO A 1 705 ? 4.196 26.134 3.776 1.00 71.94 705 PRO A C 1
ATOM 5462 O O . PRO A 1 705 ? 4.492 26.212 2.586 1.00 71.94 705 PRO A O 1
ATOM 5465 N N . LEU A 1 706 ? 3.617 25.059 4.320 1.00 88.75 706 LEU A N 1
ATOM 5466 C CA . LEU A 1 706 ? 3.252 23.820 3.639 1.00 88.75 706 LEU A CA 1
ATOM 5467 C C . LEU A 1 706 ? 1.858 23.353 4.049 1.00 88.75 706 LEU A C 1
ATOM 5469 O O . LEU A 1 706 ? 1.383 23.681 5.132 1.00 88.75 706 LEU A O 1
ATOM 5473 N N . ASP A 1 707 ? 1.239 22.564 3.176 1.00 91.06 707 ASP A N 1
ATOM 5474 C CA . ASP A 1 707 ? -0.115 22.041 3.346 1.00 91.06 707 ASP A CA 1
ATOM 5475 C C . ASP A 1 707 ? -0.123 20.531 3.647 1.00 91.06 707 ASP A C 1
ATOM 5477 O O . ASP A 1 707 ? -1.022 20.053 4.333 1.00 91.06 707 ASP A O 1
ATOM 5481 N N . PHE A 1 708 ? 0.869 19.771 3.161 1.00 95.00 708 PHE A N 1
ATOM 5482 C CA . PHE A 1 708 ? 0.987 18.324 3.393 1.00 95.00 708 PHE A CA 1
ATOM 5483 C C . PHE A 1 708 ? 2.416 17.801 3.171 1.00 95.00 708 PHE A C 1
ATOM 5485 O O . PHE A 1 708 ? 3.271 18.499 2.619 1.00 95.00 708 PHE A O 1
ATOM 5492 N N . LEU A 1 709 ? 2.666 16.549 3.565 1.00 96.38 709 LEU A N 1
ATOM 5493 C CA . LEU A 1 709 ? 3.906 15.829 3.261 1.00 96.38 709 LEU A CA 1
ATOM 5494 C C . LEU A 1 709 ? 3.610 14.559 2.453 1.00 96.38 709 LEU A C 1
ATOM 5496 O O . LEU A 1 709 ? 2.756 13.756 2.831 1.00 96.38 709 LEU A O 1
ATOM 5500 N N . ALA A 1 710 ? 4.335 14.366 1.355 1.00 97.12 710 ALA A N 1
ATOM 5501 C CA . ALA A 1 710 ? 4.304 13.150 0.557 1.00 97.12 710 ALA A CA 1
ATOM 5502 C C . ALA A 1 710 ? 5.388 12.167 1.026 1.00 97.12 710 ALA A C 1
ATOM 5504 O O . ALA A 1 710 ? 6.541 12.548 1.234 1.00 97.12 710 ALA A O 1
ATOM 5505 N N . VAL A 1 711 ? 5.033 10.893 1.175 1.00 96.19 711 VAL A N 1
ATOM 5506 C CA . VAL A 1 711 ? 5.972 9.833 1.562 1.00 96.19 711 VAL A CA 1
ATOM 5507 C C . VAL A 1 711 ? 6.070 8.836 0.423 1.00 96.19 711 VAL A C 1
ATOM 5509 O O . VAL A 1 711 ? 5.140 8.070 0.176 1.00 96.19 711 VAL A O 1
ATOM 5512 N N . ASP A 1 712 ? 7.210 8.849 -0.254 1.00 91.50 712 ASP A N 1
ATOM 5513 C CA . ASP A 1 712 ? 7.508 7.934 -1.345 1.00 91.50 712 ASP A CA 1
ATOM 5514 C C . ASP A 1 712 ? 7.972 6.580 -0.816 1.00 91.50 712 ASP A C 1
ATOM 5516 O O . ASP A 1 712 ? 8.917 6.468 -0.022 1.00 91.50 712 ASP A O 1
ATOM 5520 N N . ARG A 1 713 ? 7.319 5.545 -1.329 1.00 84.81 713 ARG A N 1
ATOM 5521 C CA . ARG A 1 713 ? 7.827 4.182 -1.350 1.00 84.81 713 ARG A CA 1
ATOM 5522 C C . ARG A 1 713 ? 8.136 3.899 -2.813 1.00 84.81 713 ARG A C 1
ATOM 5524 O O . ARG A 1 713 ? 7.202 3.842 -3.605 1.00 84.81 713 ARG A O 1
ATOM 5531 N N . TRP A 1 714 ? 9.411 3.649 -3.123 1.00 80.19 714 TRP A N 1
ATOM 5532 C CA . TRP A 1 714 ? 9.885 3.392 -4.487 1.00 80.19 714 TRP A CA 1
ATOM 5533 C C . TRP A 1 714 ? 8.890 2.541 -5.286 1.00 80.19 714 TRP A C 1
ATOM 5535 O O . TRP A 1 714 ? 8.558 1.426 -4.894 1.00 80.19 714 TRP A O 1
ATOM 5545 N N . GLU A 1 715 ? 8.372 3.079 -6.381 1.00 78.12 715 GLU A N 1
ATOM 5546 C CA . GLU A 1 715 ? 7.092 2.741 -7.011 1.00 78.12 715 GLU A CA 1
ATOM 5547 C C . GLU A 1 715 ? 7.020 1.370 -7.688 1.00 78.12 715 GLU A C 1
ATOM 5549 O O . GLU A 1 715 ? 5.960 0.977 -8.178 1.00 78.12 715 GLU A O 1
ATOM 5554 N N . ARG A 1 716 ? 8.149 0.659 -7.780 1.00 80.44 716 ARG A N 1
ATOM 5555 C CA . ARG A 1 716 ? 8.268 -0.619 -8.497 1.00 80.44 716 ARG A CA 1
ATOM 5556 C C . ARG A 1 716 ? 7.424 -1.711 -7.850 1.00 80.44 716 ARG A C 1
ATOM 5558 O O . ARG A 1 716 ? 7.320 -1.804 -6.626 1.00 80.44 716 ARG A O 1
ATOM 5565 N N . ASP A 1 717 ? 6.800 -2.535 -8.684 1.00 84.19 717 ASP A N 1
ATOM 5566 C CA . ASP A 1 717 ? 5.938 -3.617 -8.214 1.00 84.19 717 ASP A CA 1
ATOM 5567 C C . ASP A 1 717 ? 6.769 -4.658 -7.450 1.00 84.19 717 ASP A C 1
ATOM 5569 O O . ASP A 1 717 ? 7.848 -5.050 -7.900 1.00 84.19 717 ASP A O 1
ATOM 5573 N N . ASP A 1 718 ? 6.273 -5.089 -6.284 1.00 85.38 718 ASP A N 1
ATOM 5574 C CA . ASP A 1 718 ? 7.051 -5.850 -5.289 1.00 85.38 718 ASP A CA 1
ATOM 5575 C C . ASP A 1 718 ? 7.726 -7.113 -5.842 1.00 85.38 718 ASP A C 1
ATOM 5577 O O . ASP A 1 718 ? 8.774 -7.508 -5.336 1.00 85.38 718 ASP A O 1
ATOM 5581 N N . TYR A 1 719 ? 7.142 -7.755 -6.860 1.00 86.31 719 TYR A N 1
ATOM 5582 C CA . TYR A 1 719 ? 7.619 -9.037 -7.390 1.00 86.31 719 TYR A CA 1
ATOM 5583 C C . TYR A 1 719 ? 8.326 -8.939 -8.739 1.00 86.31 719 TYR A C 1
ATOM 5585 O O . TYR A 1 719 ? 8.705 -9.964 -9.304 1.00 86.31 719 TYR A O 1
ATOM 5593 N N . ARG A 1 720 ? 8.547 -7.728 -9.261 1.00 78.56 720 ARG A N 1
ATOM 5594 C CA . ARG A 1 720 ? 9.278 -7.541 -10.517 1.00 78.56 720 ARG A CA 1
ATOM 5595 C C . ARG A 1 720 ? 10.768 -7.847 -10.328 1.00 78.56 720 ARG A C 1
ATOM 5597 O O . ARG A 1 720 ? 11.344 -7.533 -9.283 1.00 78.56 720 ARG A O 1
ATOM 5604 N N . ASN A 1 721 ? 11.411 -8.407 -11.356 1.00 73.75 721 ASN A N 1
ATOM 5605 C CA . ASN A 1 721 ? 12.838 -8.770 -11.335 1.00 73.75 721 ASN A CA 1
ATOM 5606 C C . ASN A 1 721 ? 13.779 -7.575 -11.104 1.00 73.75 721 ASN A C 1
ATOM 5608 O O . ASN A 1 721 ? 14.913 -7.766 -10.680 1.00 73.75 721 ASN A O 1
ATOM 5612 N N . ASP A 1 722 ? 13.340 -6.340 -11.355 1.00 72.25 722 ASP A N 1
ATOM 5613 C CA . ASP A 1 722 ? 14.120 -5.146 -11.026 1.00 72.25 722 ASP A CA 1
ATOM 5614 C C . ASP A 1 722 ? 13.877 -4.636 -9.595 1.00 72.25 722 ASP A C 1
ATOM 5616 O O . ASP A 1 722 ? 14.667 -3.805 -9.145 1.00 72.25 722 ASP A O 1
ATOM 5620 N N . SER A 1 723 ? 12.858 -5.148 -8.881 1.00 80.06 723 SER A N 1
ATOM 5621 C CA . SER A 1 723 ? 12.437 -4.720 -7.538 1.00 80.06 723 SER A CA 1
ATOM 5622 C C . SER A 1 723 ? 12.931 -5.632 -6.415 1.00 80.06 723 SER A C 1
ATOM 5624 O O . SER A 1 723 ? 13.780 -5.225 -5.615 1.00 80.06 723 SER A O 1
ATOM 5626 N N . TYR A 1 724 ? 12.444 -6.878 -6.341 1.00 82.06 724 TYR A N 1
ATOM 5627 C CA . TYR A 1 724 ? 12.737 -7.755 -5.200 1.00 82.06 724 TYR A CA 1
ATOM 5628 C C . TYR A 1 724 ? 14.242 -8.043 -5.006 1.00 82.06 724 TYR A C 1
ATOM 5630 O O . TYR A 1 724 ? 14.675 -8.095 -3.847 1.00 82.06 724 TYR A O 1
ATOM 5638 N N . PRO A 1 725 ? 15.096 -8.138 -6.057 1.00 77.81 725 PRO A N 1
ATOM 5639 C CA . PRO A 1 725 ? 16.537 -8.311 -5.864 1.00 77.81 725 PRO A CA 1
ATOM 5640 C C . PRO A 1 725 ? 17.219 -7.084 -5.250 1.00 77.81 725 PRO A C 1
ATOM 5642 O O . PRO A 1 725 ? 18.289 -7.218 -4.661 1.00 77.81 725 PRO A O 1
ATOM 5645 N N . LYS A 1 726 ? 16.591 -5.902 -5.330 1.00 76.50 726 LYS A N 1
ATOM 5646 C CA . LYS A 1 726 ? 17.034 -4.656 -4.683 1.00 76.50 726 LYS A CA 1
ATOM 5647 C C . LYS A 1 726 ? 16.433 -4.473 -3.286 1.00 76.50 726 LYS A C 1
ATOM 5649 O O . LYS A 1 726 ? 16.315 -3.356 -2.795 1.00 76.50 726 LYS A O 1
ATOM 5654 N N . PHE A 1 727 ? 16.051 -5.568 -2.633 1.00 82.94 727 PHE A N 1
ATOM 5655 C CA . PHE A 1 727 ? 15.544 -5.581 -1.257 1.00 82.94 727 PHE A CA 1
ATOM 5656 C C . PHE A 1 727 ? 14.220 -4.815 -1.086 1.00 82.94 727 PHE A C 1
ATOM 5658 O O . PHE A 1 727 ? 13.968 -4.212 -0.044 1.00 82.94 727 PHE A O 1
ATOM 5665 N N . PHE A 1 728 ? 13.361 -4.830 -2.108 1.00 82.12 728 PHE A N 1
ATOM 5666 C CA . PHE A 1 728 ? 12.076 -4.128 -2.100 1.00 82.12 728 PHE A CA 1
ATOM 5667 C C . PHE A 1 728 ? 10.939 -5.053 -2.544 1.00 82.12 728 PHE A C 1
ATOM 5669 O O . PHE A 1 728 ? 10.631 -5.182 -3.727 1.00 82.12 728 PHE A O 1
ATOM 5676 N N . CYS A 1 729 ? 10.381 -5.760 -1.564 1.00 88.00 729 CYS A N 1
ATOM 5677 C CA . CYS A 1 729 ? 9.290 -6.713 -1.718 1.00 88.00 729 CYS A CA 1
ATOM 5678 C C . CYS A 1 729 ? 8.537 -6.787 -0.387 1.00 88.00 729 CYS A C 1
ATOM 5680 O O . CYS A 1 729 ? 9.020 -7.411 0.560 1.00 88.00 729 CYS A O 1
ATOM 5682 N N . PHE A 1 730 ? 7.387 -6.122 -0.287 1.00 91.94 730 PHE A N 1
ATOM 5683 C CA . PHE A 1 730 ? 6.607 -6.100 0.951 1.00 91.94 730 PHE A CA 1
ATOM 5684 C C . PHE A 1 730 ? 5.588 -7.249 0.999 1.00 91.94 730 PHE A C 1
ATOM 5686 O O . PHE A 1 730 ? 5.133 -7.751 -0.024 1.00 91.94 730 PHE A O 1
ATOM 5693 N N . ALA A 1 731 ? 5.247 -7.679 2.212 1.00 93.88 731 ALA A N 1
ATOM 5694 C CA . ALA A 1 731 ? 4.073 -8.490 2.529 1.00 93.88 731 ALA A CA 1
ATOM 5695 C C . ALA A 1 731 ? 3.236 -7.735 3.591 1.00 93.88 731 ALA A C 1
ATOM 5697 O O . ALA A 1 731 ? 3.622 -6.621 3.969 1.00 93.88 731 ALA A O 1
ATOM 5698 N N . PRO A 1 732 ? 2.087 -8.252 4.073 1.00 95.25 732 PRO A N 1
ATOM 5699 C CA . PRO A 1 732 ? 1.192 -7.493 4.955 1.00 95.25 732 PRO A CA 1
ATOM 5700 C C . PRO A 1 732 ? 1.879 -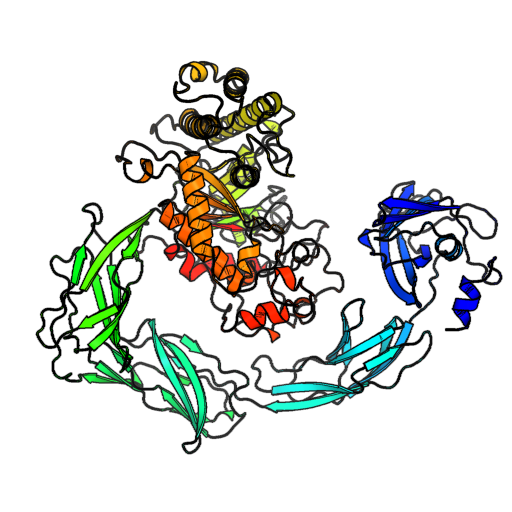6.883 6.186 1.00 95.25 732 PRO A C 1
ATOM 5702 O O . PRO A 1 732 ? 1.623 -5.729 6.531 1.00 95.25 732 PRO A O 1
ATOM 5705 N N . ARG A 1 733 ? 2.819 -7.609 6.808 1.00 95.06 733 ARG A N 1
ATOM 5706 C CA . ARG A 1 733 ? 3.608 -7.103 7.942 1.00 95.06 733 ARG A CA 1
ATOM 5707 C C . ARG A 1 733 ? 4.451 -5.882 7.569 1.00 95.06 733 ARG A C 1
ATOM 5709 O O . ARG A 1 733 ? 4.520 -4.920 8.330 1.00 95.06 733 ARG A O 1
ATOM 5716 N N . GLU A 1 734 ? 5.116 -5.921 6.422 1.00 94.12 734 GLU A N 1
ATOM 5717 C CA . GLU A 1 734 ? 5.975 -4.836 5.946 1.00 94.12 734 GLU A CA 1
ATOM 5718 C C . GLU A 1 734 ? 5.164 -3.606 5.516 1.00 94.12 734 GLU A C 1
ATOM 5720 O O . GLU A 1 734 ? 5.556 -2.483 5.839 1.00 94.12 734 GLU A O 1
ATOM 5725 N N . TRP A 1 735 ? 3.992 -3.804 4.902 1.00 94.19 735 TRP A N 1
ATOM 5726 C CA . TRP A 1 735 ? 3.043 -2.715 4.644 1.00 94.19 735 TRP A CA 1
ATOM 5727 C C . TRP A 1 735 ? 2.579 -2.037 5.928 1.00 94.19 735 TRP A C 1
ATOM 5729 O O . TRP A 1 735 ? 2.596 -0.811 5.996 1.00 94.19 735 TRP A O 1
ATOM 5739 N N . SER A 1 736 ? 2.237 -2.806 6.969 1.00 94.69 736 SER A N 1
ATOM 5740 C CA . SER A 1 736 ? 1.859 -2.230 8.266 1.00 94.69 736 SER A CA 1
ATOM 5741 C C . SER A 1 736 ? 2.950 -1.305 8.808 1.00 94.69 736 SER A C 1
ATOM 5743 O O . SER A 1 736 ? 2.653 -0.211 9.266 1.00 94.69 736 SER A O 1
ATOM 5745 N N . ARG A 1 737 ? 4.223 -1.692 8.691 1.00 95.75 737 ARG A N 1
ATOM 5746 C CA . ARG A 1 737 ? 5.360 -0.894 9.181 1.00 95.75 737 ARG A CA 1
ATOM 5747 C C . ARG A 1 737 ? 5.598 0.378 8.377 1.00 95.75 737 ARG A C 1
ATOM 5749 O O . ARG A 1 737 ? 5.985 1.397 8.944 1.00 95.75 737 ARG A O 1
ATOM 5756 N N . TYR A 1 738 ? 5.372 0.329 7.067 1.00 95.50 738 TYR A N 1
ATOM 5757 C CA . TYR A 1 738 ? 5.372 1.526 6.229 1.00 95.50 738 TYR A CA 1
ATOM 5758 C C . TYR A 1 738 ? 4.276 2.512 6.667 1.00 95.50 738 TYR A C 1
ATOM 5760 O O . TYR A 1 738 ? 4.532 3.710 6.797 1.00 95.50 738 TYR A O 1
ATOM 5768 N N . ILE A 1 739 ? 3.075 2.009 6.964 1.00 96.81 739 ILE A N 1
ATOM 5769 C CA . ILE A 1 739 ? 1.974 2.837 7.467 1.00 96.81 739 ILE A CA 1
ATOM 5770 C C . ILE A 1 739 ? 2.265 3.367 8.880 1.00 96.81 739 ILE A C 1
ATOM 5772 O O . ILE A 1 739 ? 2.024 4.546 9.122 1.00 96.81 739 ILE A O 1
ATOM 5776 N N . ASP A 1 740 ? 2.867 2.575 9.773 1.00 97.31 740 ASP A N 1
ATOM 5777 C CA . ASP A 1 740 ? 3.306 3.027 11.107 1.00 97.31 740 ASP A CA 1
ATOM 5778 C C . ASP A 1 740 ? 4.350 4.159 11.021 1.00 97.31 740 ASP A C 1
ATOM 5780 O O . ASP A 1 740 ? 4.388 5.064 11.863 1.00 97.31 740 ASP A O 1
ATOM 5784 N N . PHE A 1 741 ? 5.215 4.119 9.998 1.00 97.50 741 PHE A N 1
ATOM 5785 C CA . PHE A 1 741 ? 6.181 5.183 9.725 1.00 97.50 741 PHE A CA 1
ATOM 5786 C C . PHE A 1 741 ? 5.456 6.458 9.295 1.00 97.50 741 PHE A C 1
ATOM 5788 O O . PHE A 1 741 ? 5.714 7.516 9.866 1.00 97.50 741 PHE A O 1
ATOM 5795 N N . CYS A 1 742 ? 4.520 6.354 8.345 1.00 97.50 742 CYS A N 1
ATOM 5796 C CA . CYS A 1 742 ? 3.704 7.485 7.898 1.00 97.50 742 CYS A CA 1
ATOM 5797 C C . CYS A 1 742 ? 2.926 8.103 9.066 1.00 97.50 742 CYS A C 1
ATOM 5799 O O . CYS A 1 742 ? 2.950 9.313 9.261 1.00 97.50 742 CYS A O 1
ATOM 5801 N N . GLU A 1 743 ? 2.296 7.262 9.883 1.00 96.88 743 GLU A N 1
ATOM 5802 C CA . GLU A 1 743 ? 1.547 7.668 11.067 1.00 96.88 743 GLU A CA 1
ATOM 5803 C C . GLU A 1 743 ? 2.411 8.435 12.064 1.00 96.88 743 GLU A C 1
ATOM 5805 O O . GLU A 1 743 ? 2.035 9.517 12.519 1.00 96.88 743 GLU A O 1
ATOM 5810 N N . THR A 1 744 ? 3.567 7.870 12.419 1.00 96.69 744 THR A N 1
ATOM 5811 C CA . THR A 1 744 ? 4.462 8.515 13.378 1.00 96.69 744 THR A CA 1
ATOM 5812 C C . THR A 1 744 ? 4.980 9.830 12.807 1.00 96.69 744 THR A C 1
ATOM 5814 O O . THR A 1 744 ? 4.993 10.831 13.513 1.00 96.69 744 THR A O 1
ATOM 5817 N N . LEU A 1 745 ? 5.364 9.856 11.530 1.00 95.69 745 LEU A N 1
ATOM 5818 C CA . LEU A 1 745 ? 5.891 11.054 10.882 1.00 95.69 745 LEU A CA 1
ATOM 5819 C C . LEU A 1 745 ? 4.855 12.184 10.866 1.00 95.69 745 LEU A C 1
ATOM 5821 O O . LEU A 1 745 ? 5.174 13.310 11.240 1.00 95.69 745 LEU A O 1
ATOM 5825 N N . GLY A 1 746 ? 3.608 11.873 10.499 1.00 93.94 746 GLY A N 1
ATOM 5826 C CA . GLY A 1 746 ? 2.504 12.832 10.536 1.00 93.94 746 GLY A CA 1
ATOM 5827 C C . GLY A 1 746 ? 2.235 13.360 11.943 1.00 93.94 746 GLY A C 1
ATOM 5828 O O . GLY A 1 746 ? 2.045 14.561 12.120 1.00 93.94 746 GLY A O 1
ATOM 5829 N N . ALA A 1 747 ? 2.292 12.493 12.958 1.00 92.25 747 ALA A N 1
ATOM 5830 C CA . ALA A 1 747 ? 2.095 12.893 14.348 1.00 92.25 747 ALA A CA 1
ATOM 5831 C C . ALA A 1 747 ? 3.224 13.786 14.893 1.00 92.25 747 ALA A C 1
ATOM 5833 O O . ALA A 1 747 ? 2.932 14.759 15.578 1.00 92.25 747 ALA A O 1
ATOM 5834 N N . GLU A 1 748 ? 4.490 13.492 14.584 1.00 91.81 748 GLU A N 1
ATOM 5835 C CA . GLU A 1 748 ? 5.645 14.288 15.042 1.00 91.81 748 GLU A CA 1
ATOM 5836 C C . GLU A 1 748 ? 5.695 15.682 14.394 1.00 91.81 748 GLU A C 1
ATOM 5838 O O . GLU A 1 748 ? 6.173 16.641 15.001 1.00 91.81 748 GLU A O 1
ATOM 5843 N N . LEU A 1 749 ? 5.203 15.802 13.158 1.00 90.44 749 LEU A N 1
ATOM 5844 C CA . LEU A 1 749 ? 5.171 17.066 12.417 1.00 90.44 749 LEU A CA 1
ATOM 5845 C C . LEU A 1 749 ? 3.864 17.846 12.604 1.00 90.44 749 LEU A C 1
ATOM 5847 O O . LEU A 1 749 ? 3.798 19.030 12.280 1.00 90.44 749 LEU A O 1
ATOM 5851 N N . HIS A 1 750 ? 2.821 17.198 13.113 1.00 89.81 750 HIS A N 1
ATOM 5852 C CA . HIS A 1 750 ? 1.439 17.653 12.998 1.00 89.81 750 HIS A CA 1
ATOM 5853 C C . HIS A 1 750 ? 0.990 17.887 11.544 1.00 89.81 750 HIS A C 1
ATOM 5855 O O . HIS A 1 750 ? 0.306 18.864 11.226 1.00 89.81 750 HIS A O 1
ATOM 5861 N N . ALA A 1 751 ? 1.416 16.998 10.645 1.00 90.69 751 ALA A N 1
ATOM 5862 C CA . ALA A 1 751 ? 1.226 17.114 9.205 1.00 90.69 751 ALA A CA 1
ATOM 5863 C C . ALA A 1 751 ? 0.290 16.019 8.669 1.00 90.69 751 ALA A C 1
ATOM 5865 O O . ALA A 1 751 ? 0.444 14.852 9.041 1.00 90.69 751 ALA A O 1
ATOM 5866 N N . PRO A 1 752 ? -0.640 16.349 7.756 1.00 95.12 752 PRO A N 1
ATOM 5867 C CA . PRO A 1 752 ? -1.354 15.337 6.994 1.00 95.12 752 PRO A CA 1
ATOM 5868 C C . PRO A 1 752 ? -0.405 14.677 5.983 1.00 95.12 752 PRO A C 1
ATOM 5870 O O . PRO A 1 752 ? 0.365 15.350 5.288 1.00 95.12 752 PRO A O 1
ATOM 5873 N N . ILE A 1 753 ? -0.460 13.346 5.906 1.00 97.56 753 ILE A N 1
ATOM 5874 C CA . ILE A 1 753 ? 0.454 12.535 5.097 1.00 97.56 753 ILE A CA 1
ATOM 5875 C C . ILE A 1 753 ? -0.238 11.997 3.846 1.00 97.56 753 ILE A C 1
ATOM 5877 O O . ILE A 1 753 ? -1.377 11.530 3.887 1.00 97.56 753 ILE A O 1
ATOM 5881 N N . MET A 1 754 ? 0.488 12.023 2.735 1.00 98.25 754 MET A N 1
ATOM 5882 C CA . MET A 1 754 ? 0.115 11.392 1.477 1.00 98.25 754 MET A CA 1
ATOM 5883 C C . MET A 1 754 ? 1.134 10.301 1.133 1.00 98.25 754 MET A C 1
ATOM 5885 O O . MET A 1 754 ? 2.219 10.622 0.644 1.00 98.25 754 MET A O 1
ATOM 5889 N N . PRO A 1 755 ? 0.827 9.010 1.346 1.00 97.25 755 PRO A N 1
ATOM 5890 C CA . PRO A 1 755 ? 1.538 7.938 0.668 1.00 97.25 755 PRO A CA 1
ATOM 5891 C C . PRO A 1 755 ? 1.504 8.185 -0.841 1.00 97.25 755 PRO A C 1
ATOM 5893 O O . PRO A 1 755 ? 0.435 8.278 -1.452 1.00 97.25 755 PRO A O 1
ATOM 5896 N N . TRP A 1 756 ? 2.680 8.356 -1.427 1.00 93.88 756 TRP A N 1
ATOM 5897 C CA . TRP A 1 756 ? 2.850 8.767 -2.813 1.00 93.88 756 TRP A CA 1
ATOM 5898 C C . TRP A 1 756 ? 3.676 7.733 -3.564 1.00 93.88 756 TRP A C 1
ATOM 5900 O O . TRP A 1 756 ? 4.511 7.049 -2.975 1.00 93.88 756 TRP A O 1
ATOM 5910 N N . GLN A 1 757 ? 3.397 7.607 -4.863 1.00 89.56 757 GLN A N 1
ATOM 5911 C CA . GLN A 1 757 ? 4.031 6.634 -5.747 1.00 89.56 757 GLN A CA 1
ATOM 5912 C C . GLN A 1 757 ? 3.863 5.170 -5.301 1.00 89.56 757 GLN A C 1
ATOM 5914 O O . GLN A 1 757 ? 4.693 4.301 -5.551 1.00 89.56 757 GLN A O 1
ATOM 5919 N N . VAL A 1 758 ? 2.730 4.857 -4.676 1.00 91.00 758 VAL A N 1
ATOM 5920 C CA . VAL A 1 758 ? 2.464 3.523 -4.139 1.00 91.00 758 VAL A CA 1
ATOM 5921 C C . VAL A 1 758 ? 2.027 2.575 -5.259 1.00 91.00 758 VAL A C 1
ATOM 5923 O O . VAL A 1 758 ? 1.025 2.827 -5.922 1.00 91.00 758 VAL A O 1
ATOM 5926 N N . SER A 1 759 ? 2.737 1.463 -5.483 1.00 87.69 759 SER A N 1
ATOM 5927 C CA . SER A 1 759 ? 2.323 0.472 -6.493 1.00 87.69 759 SER A CA 1
ATOM 5928 C C . SER A 1 759 ? 0.910 -0.055 -6.205 1.00 87.69 759 SER A C 1
ATOM 5930 O O . SER A 1 759 ? 0.619 -0.520 -5.101 1.00 87.69 759 SER A O 1
ATOM 5932 N N . ALA A 1 760 ? 0.046 -0.037 -7.221 1.00 90.19 760 ALA A N 1
ATOM 5933 C CA . ALA A 1 760 ? -1.281 -0.651 -7.176 1.00 90.19 760 ALA A CA 1
ATOM 5934 C C . ALA A 1 760 ? -1.280 -2.123 -7.629 1.00 90.19 760 ALA A C 1
ATOM 5936 O O . ALA A 1 760 ? -2.337 -2.681 -7.921 1.00 90.19 760 ALA A O 1
ATOM 5937 N N . ALA A 1 761 ? -0.109 -2.765 -7.703 1.00 89.94 761 ALA A N 1
ATOM 5938 C CA . ALA A 1 761 ? 0.017 -4.137 -8.176 1.00 89.94 761 ALA A CA 1
ATOM 5939 C C . ALA A 1 761 ? -0.767 -5.122 -7.303 1.00 89.94 761 ALA A C 1
ATOM 5941 O O . ALA A 1 761 ? -0.695 -5.092 -6.069 1.00 89.94 761 ALA A O 1
ATOM 5942 N N . ARG A 1 762 ? -1.496 -6.022 -7.964 1.00 92.19 762 ARG A N 1
ATOM 5943 C CA . ARG A 1 762 ? -2.258 -7.092 -7.321 1.00 92.19 762 ARG A CA 1
ATOM 5944 C C . ARG A 1 762 ? -1.353 -8.291 -7.035 1.00 92.19 762 ARG A C 1
ATOM 5946 O O . ARG A 1 762 ? -0.451 -8.602 -7.812 1.00 92.19 762 ARG A O 1
ATOM 5953 N N . THR A 1 763 ? -1.614 -8.998 -5.942 1.00 93.69 763 THR A N 1
ATOM 5954 C CA . THR A 1 763 ? -0.995 -10.295 -5.651 1.00 93.69 763 THR A CA 1
ATOM 5955 C C . THR A 1 763 ? -1.683 -11.381 -6.476 1.00 93.69 763 THR A C 1
ATOM 5957 O O . THR A 1 763 ? -2.897 -11.545 -6.343 1.00 93.69 763 THR A O 1
ATOM 5960 N N . PRO A 1 764 ? -0.957 -12.140 -7.319 1.00 92.75 764 PRO A N 1
ATOM 5961 C CA . PRO A 1 764 ? -1.582 -13.176 -8.125 1.00 92.75 764 PRO A CA 1
ATOM 5962 C C . PRO A 1 764 ? -2.011 -14.347 -7.249 1.00 92.75 764 PRO A C 1
ATOM 5964 O O . PRO A 1 764 ? -1.263 -14.858 -6.406 1.00 92.75 764 PRO A O 1
ATOM 5967 N N . THR A 1 765 ? -3.223 -14.803 -7.499 1.00 92.12 765 THR A N 1
ATOM 5968 C CA . THR A 1 765 ? -3.821 -15.986 -6.904 1.00 92.12 765 THR A CA 1
ATOM 5969 C C . THR A 1 765 ? -3.247 -17.256 -7.520 1.00 92.12 765 THR A C 1
ATOM 5971 O O . THR A 1 765 ? -2.682 -17.261 -8.612 1.00 92.12 765 THR A O 1
ATOM 5974 N N . PHE A 1 766 ? -3.462 -18.386 -6.857 1.00 86.31 766 PHE A N 1
ATOM 5975 C CA . PHE A 1 766 ? -3.114 -19.707 -7.383 1.00 86.31 766 PHE A CA 1
ATOM 5976 C C . PHE A 1 766 ? -3.815 -20.079 -8.704 1.00 86.31 766 PHE A C 1
ATOM 5978 O O . PHE A 1 766 ? -3.441 -21.080 -9.310 1.00 86.31 766 PHE A O 1
ATOM 5985 N N . LYS A 1 767 ? -4.827 -19.311 -9.136 1.00 84.94 767 LYS A N 1
ATOM 5986 C CA . LYS A 1 767 ? -5.565 -19.516 -10.392 1.00 84.94 767 LYS A CA 1
ATOM 5987 C C . LYS A 1 767 ? -5.068 -18.633 -11.537 1.00 84.94 767 LYS A C 1
ATOM 5989 O O . LYS A 1 767 ? -5.465 -18.872 -12.675 1.00 84.94 767 LYS A O 1
ATOM 5994 N N . ASP A 1 768 ? -4.270 -17.609 -11.241 1.00 87.56 768 ASP A N 1
ATOM 5995 C CA . ASP A 1 768 ? -3.785 -16.675 -12.252 1.00 87.56 768 ASP A CA 1
ATOM 5996 C C . ASP A 1 768 ? -2.688 -17.317 -13.107 1.00 87.56 768 ASP A C 1
ATOM 5998 O O . ASP A 1 768 ? -1.865 -18.091 -12.615 1.00 87.56 768 ASP A O 1
ATOM 6002 N N . ASP A 1 769 ? -2.662 -16.977 -14.395 1.00 84.50 769 ASP A N 1
ATOM 6003 C CA . ASP A 1 769 ? -1.610 -17.418 -15.308 1.00 84.50 769 ASP A CA 1
ATOM 6004 C C . ASP A 1 769 ? -0.365 -16.546 -15.118 1.00 84.50 769 ASP A C 1
ATOM 6006 O O . ASP A 1 769 ? -0.270 -15.434 -15.636 1.00 84.50 769 ASP A O 1
ATOM 6010 N N . VAL A 1 770 ? 0.593 -17.027 -14.328 1.00 84.00 770 VAL A N 1
ATOM 6011 C CA . VAL A 1 770 ? 1.872 -16.344 -14.111 1.00 84.00 770 VAL A CA 1
ATOM 6012 C C . VAL A 1 770 ? 2.907 -16.923 -15.074 1.00 84.00 770 VAL A C 1
ATOM 6014 O O . VAL A 1 770 ? 3.195 -18.117 -15.034 1.00 84.00 770 VAL A O 1
ATOM 6017 N N . SER A 1 771 ? 3.518 -16.082 -15.909 1.00 75.62 771 SER A N 1
ATOM 6018 C CA . SER A 1 771 ? 4.559 -16.451 -16.881 1.00 75.62 771 SER A CA 1
ATOM 6019 C C . SER A 1 771 ? 5.875 -16.866 -16.207 1.00 75.62 771 SER A C 1
ATOM 6021 O O . SER A 1 771 ? 6.096 -16.617 -15.020 1.00 75.62 771 SER A O 1
ATOM 6023 N N . ASN A 1 772 ? 6.745 -17.579 -16.935 1.00 65.19 772 ASN A N 1
ATOM 6024 C CA . ASN A 1 772 ? 8.007 -18.104 -16.384 1.00 65.19 772 ASN A CA 1
ATOM 6025 C C . ASN A 1 772 ? 9.036 -17.003 -16.099 1.00 65.19 772 ASN A C 1
ATOM 6027 O O . ASN A 1 772 ? 9.805 -17.132 -15.155 1.00 65.19 772 ASN A O 1
ATOM 6031 N N . ASN A 1 773 ? 9.060 -15.959 -16.926 1.00 59.47 773 ASN A N 1
ATOM 6032 C CA . ASN A 1 773 ? 10.022 -14.862 -16.853 1.00 59.47 773 ASN A CA 1
ATOM 6033 C C . ASN A 1 773 ? 9.465 -13.619 -16.154 1.00 59.47 773 ASN A C 1
ATOM 6035 O O . ASN A 1 773 ? 10.232 -12.689 -15.927 1.00 59.47 773 ASN A O 1
ATOM 6039 N N . PHE A 1 774 ? 8.166 -13.610 -15.824 1.00 63.06 774 PHE A N 1
ATOM 6040 C CA . PHE A 1 774 ? 7.448 -12.422 -15.368 1.00 63.06 774 PHE A CA 1
ATOM 6041 C C . PHE A 1 774 ? 7.707 -11.260 -16.333 1.00 63.06 774 PHE A C 1
ATOM 6043 O O . PHE A 1 774 ? 8.468 -10.343 -16.019 1.00 63.06 774 PHE A O 1
ATOM 6050 N N . SER A 1 775 ? 7.145 -11.337 -17.549 1.00 54.00 775 SER A N 1
ATOM 6051 C CA . SER A 1 775 ? 7.290 -10.248 -18.526 1.00 54.00 775 SER A CA 1
ATOM 6052 C C . SER A 1 775 ? 6.972 -8.904 -17.867 1.00 54.00 775 SER A C 1
ATOM 6054 O O . SER A 1 775 ? 6.188 -8.839 -16.919 1.00 54.00 775 SER A O 1
ATOM 6056 N N . THR A 1 776 ? 7.560 -7.811 -18.360 1.00 54.75 776 THR A N 1
ATOM 6057 C CA . THR A 1 776 ? 7.294 -6.472 -17.808 1.00 54.75 776 THR A CA 1
ATOM 6058 C C . THR A 1 776 ? 5.814 -6.130 -17.777 1.00 54.75 776 THR A C 1
ATOM 6060 O O . THR A 1 776 ? 5.436 -5.277 -16.999 1.00 54.75 776 THR A O 1
ATOM 6063 N N . ALA A 1 777 ? 4.988 -6.805 -18.568 1.00 56.12 777 ALA A N 1
ATOM 6064 C CA . ALA A 1 777 ? 3.550 -6.640 -18.575 1.00 56.12 777 ALA A CA 1
ATOM 6065 C C . ALA A 1 777 ? 2.802 -7.333 -17.424 1.00 56.12 777 ALA A C 1
ATOM 6067 O O . ALA A 1 777 ? 1.695 -6.927 -17.074 1.00 56.12 777 ALA A O 1
ATOM 6068 N N . GLN A 1 778 ? 3.390 -8.359 -16.803 1.00 72.81 778 GLN A N 1
ATOM 6069 C CA . GLN A 1 778 ? 2.844 -9.014 -15.618 1.00 72.81 778 GLN A CA 1
ATOM 6070 C C . GLN A 1 778 ? 3.325 -8.311 -14.343 1.00 72.81 778 GLN A C 1
ATOM 6072 O O . GLN A 1 778 ? 4.185 -8.806 -13.611 1.00 72.81 778 GLN A O 1
ATOM 6077 N N . HIS A 1 779 ? 2.760 -7.130 -14.092 1.00 79.12 779 HIS A N 1
ATOM 6078 C CA . HIS A 1 779 ? 3.070 -6.279 -12.944 1.00 79.12 779 HIS A CA 1
ATOM 6079 C C . HIS A 1 779 ? 2.483 -6.813 -11.624 1.00 79.12 779 HIS A C 1
ATOM 6081 O O . HIS A 1 779 ? 1.518 -6.281 -11.072 1.00 79.12 779 HIS A O 1
ATOM 6087 N N . TRP A 1 780 ? 3.061 -7.897 -11.110 1.00 88.31 780 TRP A N 1
ATOM 6088 C CA . TRP A 1 780 ? 2.653 -8.502 -9.843 1.00 88.31 780 TRP A CA 1
ATOM 6089 C C . TRP A 1 780 ? 3.302 -7.824 -8.632 1.00 88.31 780 TRP A C 1
ATOM 6091 O O . TRP A 1 780 ? 4.481 -7.466 -8.640 1.00 88.31 780 TRP A O 1
ATOM 6101 N N . GLY A 1 781 ? 2.543 -7.717 -7.545 1.00 90.44 781 GLY A N 1
ATOM 6102 C CA . GLY A 1 781 ? 3.018 -7.130 -6.297 1.00 90.44 781 GLY A CA 1
ATOM 6103 C C . GLY A 1 781 ? 2.000 -7.273 -5.176 1.00 90.44 781 GLY A C 1
ATOM 6104 O O . GLY A 1 781 ? 1.114 -8.122 -5.244 1.00 90.44 781 GLY A O 1
ATOM 6105 N N . THR A 1 782 ? 2.128 -6.475 -4.122 1.00 93.19 782 THR A N 1
ATOM 6106 C CA . THR A 1 782 ? 1.245 -6.579 -2.948 1.00 93.19 782 THR A CA 1
ATOM 6107 C C . THR A 1 782 ? 0.526 -5.294 -2.588 1.00 93.19 782 THR A C 1
ATOM 6109 O O . THR A 1 782 ? -0.505 -5.366 -1.926 1.00 93.19 782 THR A O 1
ATOM 6112 N N . GLY A 1 783 ? 1.017 -4.133 -3.032 1.00 92.19 783 GLY A N 1
ATOM 6113 C CA . GLY A 1 783 ? 0.450 -2.837 -2.647 1.00 92.19 783 GLY A CA 1
ATOM 6114 C C . GLY A 1 783 ? -1.039 -2.698 -2.949 1.00 92.19 783 GLY A C 1
ATOM 6115 O O . GLY A 1 783 ? -1.809 -2.360 -2.052 1.00 92.19 783 GLY A O 1
ATOM 6116 N N . GLY A 1 784 ? -1.474 -3.069 -4.156 1.00 93.56 784 GLY A N 1
ATOM 6117 C CA . GLY A 1 784 ? -2.889 -3.062 -4.525 1.00 93.56 784 GLY A CA 1
ATOM 6118 C C . GLY A 1 784 ? -3.725 -3.966 -3.620 1.00 93.56 784 GLY A C 1
ATOM 6119 O O . GLY A 1 784 ? -4.699 -3.508 -3.026 1.00 93.56 784 GLY A O 1
ATOM 6120 N N . SER A 1 785 ? -3.324 -5.232 -3.460 1.00 95.62 785 SER A N 1
ATOM 6121 C CA . SER A 1 785 ? -4.058 -6.211 -2.641 1.00 95.62 785 SER A CA 1
ATOM 6122 C C . SER A 1 785 ? -4.099 -5.848 -1.152 1.00 95.62 785 SER A C 1
ATOM 6124 O O . SER A 1 785 ? -5.138 -6.023 -0.523 1.00 95.62 785 SER A O 1
ATOM 6126 N N . CYS A 1 786 ? -3.019 -5.305 -0.585 1.00 95.38 786 CYS A N 1
ATOM 6127 C CA . CYS A 1 786 ? -2.966 -4.892 0.821 1.00 95.38 786 CYS A CA 1
ATOM 6128 C C . CYS A 1 786 ? -3.781 -3.616 1.092 1.00 95.38 786 CYS A C 1
ATOM 6130 O O . CYS A 1 786 ? -4.439 -3.512 2.125 1.00 95.38 786 CYS A O 1
ATOM 6132 N N . ILE A 1 787 ? -3.756 -2.637 0.181 1.00 95.69 787 ILE A N 1
ATOM 6133 C CA . ILE A 1 787 ? -4.425 -1.343 0.387 1.00 95.69 787 ILE A CA 1
ATOM 6134 C C . ILE A 1 787 ? -5.914 -1.431 0.049 1.00 95.69 787 ILE A C 1
ATOM 6136 O O . ILE A 1 787 ? -6.742 -0.969 0.834 1.00 95.69 787 ILE A O 1
ATOM 6140 N N . LEU A 1 788 ? -6.258 -2.029 -1.096 1.00 96.62 788 LEU A N 1
ATOM 6141 C CA . LEU A 1 788 ? -7.629 -2.086 -1.626 1.00 96.62 788 LEU A CA 1
ATOM 6142 C C . LEU A 1 788 ? -8.398 -3.345 -1.205 1.00 96.62 788 LEU A C 1
ATOM 6144 O O . LEU A 1 788 ? -9.611 -3.410 -1.404 1.00 96.62 788 LEU A O 1
ATOM 6148 N N . GLY A 1 789 ? -7.708 -4.321 -0.616 1.00 95.12 789 GLY A N 1
ATOM 6149 C CA . GLY A 1 789 ? -8.269 -5.601 -0.202 1.00 95.12 789 GLY A CA 1
ATOM 6150 C C . GLY A 1 789 ? -8.415 -6.596 -1.359 1.00 95.12 789 GLY A C 1
ATOM 6151 O O . GLY A 1 789 ? -8.903 -6.282 -2.446 1.00 95.12 789 GLY A O 1
ATOM 6152 N N . ASP A 1 790 ? -8.034 -7.845 -1.111 1.00 95.06 790 ASP A N 1
ATOM 6153 C CA . ASP A 1 790 ? -8.205 -8.980 -2.006 1.00 95.06 790 ASP A CA 1
ATOM 6154 C C . ASP A 1 790 ? -8.772 -10.221 -1.276 1.00 95.06 790 ASP A C 1
ATOM 6156 O O . ASP A 1 790 ? -8.026 -11.084 -0.796 1.00 95.06 790 ASP A O 1
ATOM 6160 N N . PRO A 1 791 ? -10.112 -10.381 -1.246 1.00 90.31 791 PRO A N 1
ATOM 6161 C CA . PRO A 1 791 ? -10.771 -11.554 -0.669 1.00 90.31 791 PRO A CA 1
ATOM 6162 C C . PRO A 1 791 ? -10.407 -12.890 -1.324 1.00 90.31 791 PRO A C 1
ATOM 6164 O O . PRO A 1 791 ? -10.704 -13.939 -0.753 1.00 90.31 791 PRO A O 1
ATOM 6167 N N . SER A 1 792 ? -9.808 -12.884 -2.522 1.00 90.31 792 SER A N 1
ATOM 6168 C CA . SER A 1 792 ? -9.387 -14.121 -3.186 1.00 90.31 792 SER A CA 1
ATOM 6169 C C . SER A 1 792 ? -8.135 -14.728 -2.544 1.00 90.31 792 SER A C 1
ATOM 6171 O O . SER A 1 792 ? -8.020 -15.956 -2.498 1.00 90.31 792 SER A O 1
ATOM 6173 N N . ILE A 1 793 ? -7.267 -13.885 -1.968 1.00 92.19 793 ILE A N 1
ATOM 6174 C CA . ILE A 1 793 ? -6.146 -14.296 -1.114 1.00 92.19 793 ILE A CA 1
ATOM 6175 C C . ILE A 1 793 ? -6.618 -14.485 0.333 1.00 92.19 793 ILE A C 1
ATOM 6177 O O . ILE A 1 793 ? -6.335 -15.516 0.941 1.00 92.19 793 ILE A O 1
ATOM 6181 N N . GLY A 1 794 ? -7.384 -13.526 0.867 1.00 89.69 794 GLY A N 1
ATOM 6182 C CA . GLY A 1 794 ? -7.929 -13.586 2.225 1.00 89.69 794 GLY A CA 1
ATOM 6183 C C . GLY A 1 794 ? -6.837 -13.624 3.294 1.00 89.69 794 GLY A C 1
ATOM 6184 O O . GLY A 1 794 ? -5.976 -12.747 3.326 1.00 89.69 794 GLY A O 1
ATOM 6185 N N . SER A 1 795 ? -6.868 -14.642 4.151 1.00 87.00 795 SER A N 1
ATOM 6186 C CA . SER A 1 795 ? -5.951 -14.809 5.285 1.00 87.00 795 SER A CA 1
ATOM 6187 C C . SER A 1 795 ? -4.885 -15.887 5.082 1.00 87.00 795 SER A C 1
ATOM 6189 O O . SER A 1 795 ? -4.199 -16.271 6.025 1.00 87.00 795 SER A O 1
ATOM 6191 N N . GLU A 1 796 ? -4.751 -16.435 3.870 1.00 87.31 796 GLU A N 1
ATOM 6192 C CA . GLU A 1 796 ? -3.999 -17.673 3.651 1.00 87.31 796 GLU A CA 1
ATOM 6193 C C . GLU A 1 796 ? -2.986 -17.558 2.514 1.00 87.31 796 GLU A C 1
ATOM 6195 O O . GLU A 1 796 ? -3.329 -17.429 1.339 1.00 87.31 796 GLU A O 1
ATOM 6200 N N . TYR A 1 797 ? -1.698 -17.677 2.849 1.00 92.25 797 TYR A N 1
ATOM 6201 C CA . TYR A 1 797 ? -0.607 -17.489 1.886 1.00 92.25 797 TYR A CA 1
ATOM 6202 C C . TYR A 1 797 ? -0.609 -18.528 0.754 1.00 92.25 797 TYR A C 1
ATOM 6204 O O . TYR A 1 797 ? -0.127 -18.238 -0.336 1.00 92.25 797 TYR A O 1
ATOM 6212 N N . TYR A 1 798 ? -1.145 -19.736 0.970 1.00 88.38 798 TYR A N 1
ATOM 6213 C CA . TYR A 1 798 ? -1.188 -20.779 -0.065 1.00 88.38 798 TYR A CA 1
ATOM 6214 C C . TYR A 1 798 ? -2.180 -20.463 -1.195 1.00 88.38 798 TYR A C 1
ATOM 6216 O O . TYR A 1 798 ? -2.177 -21.150 -2.215 1.00 88.38 798 TYR A O 1
ATOM 6224 N N . ARG A 1 799 ? -3.013 -19.425 -1.037 1.00 90.81 799 ARG A N 1
ATOM 6225 C CA . ARG A 1 799 ? -3.870 -18.894 -2.104 1.00 90.81 799 ARG A CA 1
ATOM 6226 C C . ARG A 1 799 ? -3.104 -18.010 -3.090 1.00 90.81 799 ARG A C 1
ATOM 6228 O O . ARG A 1 799 ? -3.660 -17.638 -4.119 1.00 90.81 799 ARG A O 1
ATOM 6235 N N . ILE A 1 800 ? -1.834 -17.711 -2.819 1.00 93.56 800 ILE A N 1
ATOM 6236 C CA . ILE A 1 800 ? -0.932 -16.987 -3.720 1.00 93.56 800 ILE A CA 1
ATOM 6237 C C . ILE A 1 800 ? -0.310 -17.967 -4.716 1.00 93.56 800 ILE A C 1
ATOM 6239 O O . ILE A 1 800 ? -0.009 -19.118 -4.387 1.00 93.56 800 ILE A O 1
ATOM 6243 N N . HIS A 1 801 ? -0.074 -17.507 -5.943 1.00 91.81 801 HIS A N 1
ATOM 6244 C CA . HIS A 1 801 ? 0.552 -18.318 -6.978 1.00 91.81 801 HIS A CA 1
ATOM 6245 C C . HIS A 1 801 ? 1.908 -18.896 -6.531 1.00 91.81 801 HIS A C 1
ATOM 6247 O O . HIS A 1 801 ? 2.806 -18.172 -6.088 1.00 91.81 801 HIS A O 1
ATOM 6253 N N . LYS A 1 802 ? 2.109 -20.212 -6.712 1.00 87.12 802 LYS A N 1
ATOM 6254 C CA . LYS A 1 802 ? 3.294 -20.921 -6.187 1.00 87.12 802 LYS A CA 1
ATOM 6255 C C . LYS A 1 802 ? 4.614 -20.378 -6.738 1.00 87.12 802 LYS A C 1
ATOM 6257 O O . LYS A 1 802 ? 5.634 -20.457 -6.060 1.00 87.12 802 LYS A O 1
ATOM 6262 N N . ARG A 1 803 ? 4.590 -19.792 -7.939 1.00 86.69 803 ARG A N 1
ATOM 6263 C CA . ARG A 1 803 ? 5.765 -19.169 -8.559 1.00 86.69 803 ARG A CA 1
ATOM 6264 C C . ARG A 1 803 ? 6.233 -17.943 -7.788 1.00 86.69 803 ARG A C 1
ATOM 6266 O O . ARG A 1 803 ? 7.425 -17.832 -7.528 1.00 86.69 803 ARG A O 1
ATOM 6273 N N . ILE A 1 804 ? 5.298 -17.093 -7.367 1.00 90.75 804 ILE A N 1
ATOM 6274 C CA . ILE A 1 804 ? 5.597 -15.938 -6.519 1.00 90.75 804 ILE A CA 1
ATOM 6275 C C . ILE A 1 804 ? 6.138 -16.408 -5.176 1.00 90.75 804 ILE A C 1
ATOM 6277 O O . ILE A 1 804 ? 7.211 -15.983 -4.773 1.00 90.75 804 ILE A O 1
ATOM 6281 N N . LEU A 1 805 ? 5.461 -17.361 -4.530 1.00 91.56 805 LEU A N 1
ATOM 6282 C CA . LEU A 1 805 ? 5.909 -17.916 -3.248 1.00 91.56 805 LEU A CA 1
ATOM 6283 C C . LEU A 1 805 ? 7.325 -18.518 -3.320 1.00 91.56 805 LEU A C 1
ATOM 6285 O O . LEU A 1 805 ? 8.074 -18.447 -2.348 1.00 91.56 805 LEU A O 1
ATOM 6289 N N . SER A 1 806 ? 7.707 -19.081 -4.471 1.00 87.06 806 SER A N 1
ATOM 6290 C CA . SER A 1 806 ? 9.028 -19.681 -4.687 1.00 87.06 806 SER A CA 1
ATOM 6291 C C . SER A 1 806 ? 10.156 -18.689 -4.979 1.00 87.06 806 SER A C 1
ATOM 6293 O O . SER A 1 806 ? 11.305 -19.121 -5.061 1.00 87.06 806 SER A O 1
ATOM 6295 N N . LEU A 1 807 ? 9.859 -17.394 -5.149 1.00 86.12 807 LEU A N 1
ATOM 6296 C CA . LEU A 1 807 ? 10.884 -16.381 -5.394 1.00 86.12 807 LEU A CA 1
ATOM 6297 C C . LEU A 1 807 ? 11.897 -16.371 -4.245 1.00 86.12 807 LEU A C 1
ATOM 6299 O O . LEU A 1 807 ? 11.531 -16.226 -3.075 1.00 86.12 807 LEU A O 1
ATOM 6303 N N . GLY A 1 808 ? 13.169 -16.551 -4.602 1.00 84.88 808 GLY A N 1
ATOM 6304 C CA . GLY A 1 808 ? 14.288 -16.526 -3.670 1.00 84.88 808 GLY A CA 1
ATOM 6305 C C . GLY A 1 808 ? 14.600 -15.100 -3.231 1.00 84.88 808 GLY A C 1
ATOM 6306 O O . GLY A 1 808 ? 14.725 -14.199 -4.059 1.00 84.88 808 GLY A O 1
ATOM 6307 N N . LEU A 1 809 ? 14.750 -14.908 -1.926 1.00 86.75 809 LEU A N 1
ATOM 6308 C CA . LEU A 1 809 ? 15.076 -13.631 -1.307 1.00 86.75 809 LEU A CA 1
ATOM 6309 C C . LEU A 1 809 ? 16.477 -13.677 -0.695 1.00 86.75 809 LEU A C 1
ATOM 6311 O O . LEU A 1 809 ? 16.974 -14.725 -0.277 1.00 86.75 809 LEU A O 1
ATOM 6315 N N . ASN A 1 810 ? 17.122 -12.513 -0.629 1.00 87.00 810 ASN A N 1
ATOM 6316 C CA . ASN A 1 810 ? 18.394 -12.373 0.067 1.00 87.00 810 ASN A CA 1
ATOM 6317 C C . ASN A 1 810 ? 18.170 -12.514 1.582 1.00 87.00 810 ASN A C 1
ATOM 6319 O O . ASN A 1 810 ? 17.697 -11.577 2.223 1.00 87.00 810 ASN A O 1
ATOM 6323 N N . GLU A 1 811 ? 18.540 -13.664 2.149 1.00 89.62 811 GLU A N 1
ATOM 6324 C CA . GLU A 1 811 ? 18.324 -13.980 3.570 1.00 89.62 811 GLU A CA 1
ATOM 6325 C C . GLU A 1 811 ? 18.943 -12.948 4.521 1.00 89.62 811 GLU A C 1
ATOM 6327 O O . GLU A 1 811 ? 18.368 -12.663 5.566 1.00 89.62 811 GLU A O 1
ATOM 6332 N N . VAL A 1 812 ? 20.075 -12.337 4.155 1.00 87.56 812 VAL A N 1
ATOM 6333 C CA . VAL A 1 812 ? 20.750 -11.337 4.999 1.00 87.56 812 VAL A CA 1
ATOM 6334 C C . VAL A 1 812 ? 19.947 -10.040 5.089 1.00 87.56 812 VAL A C 1
ATOM 6336 O O . VAL A 1 812 ? 19.924 -9.420 6.145 1.00 87.56 812 VAL A O 1
ATOM 6339 N N . GLN A 1 813 ? 19.301 -9.624 3.999 1.00 86.94 813 GLN A N 1
ATOM 6340 C CA . GLN A 1 813 ? 18.563 -8.357 3.940 1.00 86.94 813 GLN A CA 1
ATOM 6341 C C . GLN A 1 813 ? 17.096 -8.521 4.341 1.00 86.94 813 GLN A C 1
ATOM 6343 O O . GLN A 1 813 ? 16.552 -7.700 5.071 1.00 86.94 813 GLN A O 1
ATOM 6348 N N . PHE A 1 814 ? 16.451 -9.596 3.886 1.00 89.06 814 PHE A N 1
ATOM 6349 C CA . PHE A 1 814 ? 15.039 -9.849 4.163 1.00 89.06 814 PHE A CA 1
ATOM 6350 C C . PHE A 1 814 ? 14.805 -10.603 5.473 1.00 89.06 814 PHE A C 1
ATOM 6352 O O . PHE A 1 814 ? 13.665 -10.634 5.932 1.00 89.06 814 PHE A O 1
ATOM 6359 N N . HIS A 1 815 ? 15.833 -11.224 6.067 1.00 90.94 815 HIS A N 1
ATOM 6360 C CA . HIS A 1 815 ? 15.718 -12.143 7.212 1.00 90.94 815 HIS A CA 1
ATOM 6361 C C . HIS A 1 815 ? 14.863 -13.398 6.927 1.00 90.94 815 HIS A C 1
ATOM 6363 O O . HIS A 1 815 ? 14.441 -14.094 7.848 1.00 90.94 815 HIS A O 1
ATOM 6369 N N . VAL A 1 816 ? 14.603 -13.689 5.648 1.00 92.56 816 VAL A N 1
ATOM 6370 C CA . VAL A 1 816 ? 13.879 -14.864 5.135 1.00 92.56 816 VAL A CA 1
ATOM 6371 C C . VAL A 1 816 ? 14.438 -15.257 3.766 1.00 92.56 816 VAL A C 1
ATOM 6373 O O . VAL A 1 816 ? 14.991 -14.418 3.054 1.00 92.56 816 VAL A O 1
ATOM 6376 N N . LYS A 1 817 ? 14.288 -16.525 3.378 1.00 90.62 817 LYS A N 1
ATOM 6377 C CA . LYS A 1 817 ? 14.854 -17.081 2.135 1.00 90.62 817 LYS A CA 1
ATOM 6378 C C . LYS A 1 817 ? 13.923 -17.003 0.939 1.00 90.62 817 LYS A C 1
ATOM 6380 O O . LYS A 1 817 ? 14.385 -17.109 -0.193 1.00 90.62 817 LYS A O 1
ATOM 6385 N N . THR A 1 818 ? 12.620 -16.895 1.172 1.00 91.50 818 THR A N 1
ATOM 6386 C CA . THR A 1 818 ? 11.611 -16.943 0.108 1.00 91.50 818 THR A CA 1
ATOM 6387 C C . THR A 1 818 ? 10.455 -15.999 0.394 1.00 91.50 818 THR A C 1
ATOM 6389 O O . THR A 1 818 ? 10.186 -15.662 1.550 1.00 91.50 818 THR A O 1
ATOM 6392 N N . VAL A 1 819 ? 9.723 -15.620 -0.653 1.00 93.44 819 VAL A N 1
ATOM 6393 C CA . VAL A 1 819 ? 8.449 -14.901 -0.501 1.00 93.44 819 VAL A CA 1
ATOM 6394 C C . VAL A 1 819 ? 7.439 -15.736 0.299 1.00 93.44 819 VAL A C 1
ATOM 6396 O O . VAL A 1 819 ? 6.678 -15.180 1.084 1.00 93.44 819 VAL A O 1
ATOM 6399 N N . GLU A 1 820 ? 7.461 -17.070 0.204 1.00 94.75 820 GLU A N 1
ATOM 6400 C CA . GLU A 1 820 ? 6.630 -17.932 1.059 1.00 94.75 820 GLU A CA 1
ATOM 6401 C C . GLU A 1 820 ? 6.896 -17.711 2.556 1.00 94.75 820 GLU A C 1
ATOM 6403 O O . GLU A 1 820 ? 5.960 -17.586 3.343 1.00 94.75 820 GLU A O 1
ATOM 6408 N N . GLU A 1 821 ? 8.165 -17.633 2.959 1.00 95.75 821 GLU A N 1
ATOM 6409 C CA . GLU A 1 821 ? 8.544 -17.328 4.343 1.00 95.75 821 GLU A CA 1
ATOM 6410 C C . GLU A 1 821 ? 8.156 -15.895 4.748 1.00 95.75 821 GLU A C 1
ATOM 6412 O O . GLU A 1 821 ? 7.719 -15.684 5.881 1.00 95.75 821 GLU A O 1
ATOM 6417 N N . LEU A 1 822 ? 8.240 -14.935 3.818 1.00 94.94 822 LEU A N 1
ATOM 6418 C CA . LEU A 1 822 ? 7.814 -13.544 4.016 1.00 94.94 822 LEU A CA 1
ATOM 6419 C C . LEU A 1 822 ? 6.309 -13.438 4.345 1.00 94.94 822 LEU A C 1
ATOM 6421 O O . LEU A 1 822 ? 5.911 -12.744 5.284 1.00 94.94 822 LEU A O 1
ATOM 6425 N N . TRP A 1 823 ? 5.464 -14.179 3.625 1.00 96.19 823 TRP A N 1
ATOM 6426 C CA . TRP A 1 823 ? 4.029 -14.244 3.918 1.00 96.19 823 TRP A CA 1
ATOM 6427 C C . TRP A 1 823 ? 3.721 -15.041 5.184 1.00 96.19 823 TRP A C 1
ATOM 6429 O O . TRP A 1 823 ? 2.880 -14.624 5.978 1.00 96.19 823 TRP A O 1
ATOM 6439 N N . LYS A 1 824 ? 4.423 -16.155 5.432 1.00 95.38 824 LYS A N 1
ATOM 6440 C CA . LYS A 1 824 ? 4.245 -16.944 6.663 1.00 95.38 824 LYS A CA 1
ATOM 6441 C C . LYS A 1 824 ? 4.531 -16.130 7.919 1.00 95.38 824 LYS A C 1
ATOM 6443 O O . LYS A 1 824 ? 3.769 -16.225 8.874 1.00 95.38 824 LYS A O 1
ATOM 6448 N N . ARG A 1 825 ? 5.583 -15.303 7.924 1.00 94.44 825 ARG A N 1
ATOM 6449 C CA . ARG A 1 825 ? 5.879 -14.429 9.074 1.00 94.44 825 ARG A CA 1
ATOM 6450 C C . ARG A 1 825 ? 4.900 -13.266 9.240 1.00 94.44 825 ARG A C 1
ATOM 6452 O O . ARG A 1 825 ? 4.949 -12.587 10.259 1.00 94.44 825 ARG A O 1
ATOM 6459 N N . SER A 1 826 ? 4.063 -13.011 8.235 1.00 94.00 826 SER A N 1
ATOM 6460 C CA . SER A 1 826 ? 2.993 -12.017 8.310 1.00 94.00 826 SER A CA 1
ATOM 6461 C C . SER A 1 826 ? 1.719 -12.577 8.947 1.00 94.00 826 SER A C 1
ATOM 6463 O O . SER A 1 826 ? 0.773 -11.823 9.117 1.00 94.00 826 SER A O 1
ATOM 6465 N N . GLN A 1 827 ? 1.669 -13.871 9.289 1.00 89.62 827 GLN A N 1
ATOM 6466 C CA . GLN A 1 827 ? 0.510 -14.465 9.954 1.00 89.62 827 GLN A CA 1
ATOM 6467 C C . GLN A 1 827 ? 0.412 -14.038 11.437 1.00 89.62 827 GLN A C 1
ATOM 6469 O O . GLN A 1 827 ? 1.437 -14.027 12.125 1.00 89.62 827 GLN A O 1
ATOM 6474 N N . PRO A 1 828 ? -0.801 -13.767 11.959 1.00 88.56 828 PRO A N 1
ATOM 6475 C CA . PRO A 1 828 ? -2.064 -13.728 11.223 1.00 88.56 828 PRO A CA 1
ATOM 6476 C C . PRO A 1 828 ? -2.175 -12.476 10.334 1.00 88.56 828 PRO A C 1
ATOM 6478 O O . PRO A 1 828 ? -1.872 -11.372 10.780 1.00 88.56 828 PRO A O 1
ATOM 6481 N N . PHE A 1 829 ? -2.651 -12.641 9.097 1.00 90.06 829 PHE A N 1
ATOM 6482 C CA . PHE A 1 829 ? -3.099 -11.530 8.251 1.00 90.06 829 PHE A CA 1
ATOM 6483 C C . PHE A 1 829 ? -4.485 -11.827 7.684 1.00 90.06 829 PHE A C 1
ATOM 6485 O O . PHE A 1 829 ? -4.848 -12.986 7.523 1.00 90.06 829 PHE A O 1
ATOM 6492 N N . ASP A 1 830 ? -5.235 -10.789 7.328 1.00 88.38 830 ASP A N 1
ATOM 6493 C CA . ASP A 1 830 ? -6.425 -10.910 6.489 1.00 88.38 830 ASP A CA 1
ATOM 6494 C C . ASP A 1 830 ? -6.485 -9.706 5.556 1.00 88.38 830 ASP A C 1
ATOM 6496 O O . ASP A 1 830 ? -6.802 -8.594 5.973 1.00 88.38 830 ASP A O 1
ATOM 6500 N N . ILE A 1 831 ? -6.149 -9.930 4.287 1.00 92.69 831 ILE A N 1
ATOM 6501 C CA . ILE A 1 831 ? -6.241 -8.889 3.264 1.00 92.69 831 ILE A CA 1
ATOM 6502 C C . ILE A 1 831 ? -7.572 -8.943 2.516 1.00 92.69 831 ILE A C 1
ATOM 6504 O O . ILE A 1 831 ? -7.724 -8.240 1.529 1.00 92.69 831 ILE A O 1
ATOM 6508 N N . SER A 1 832 ? -8.563 -9.734 2.948 1.00 89.50 832 SER A N 1
ATOM 6509 C CA . SER A 1 832 ? -9.934 -9.583 2.436 1.00 89.50 832 SER A CA 1
ATOM 6510 C C . SER A 1 832 ? -10.555 -8.247 2.846 1.00 89.50 832 SER A C 1
ATOM 6512 O O . SER A 1 832 ? -11.421 -7.724 2.138 1.00 89.50 832 SER A O 1
ATOM 6514 N N . ILE A 1 833 ? -10.071 -7.690 3.957 1.00 87.62 833 ILE A N 1
ATOM 6515 C CA . ILE A 1 833 ? -10.417 -6.373 4.469 1.00 87.62 833 ILE A CA 1
ATOM 6516 C C . ILE A 1 833 ? -9.454 -5.349 3.852 1.00 87.62 833 ILE A C 1
ATOM 6518 O O . ILE A 1 833 ? -8.237 -5.513 3.958 1.00 87.62 833 ILE A O 1
ATOM 6522 N N . PRO A 1 834 ? -9.959 -4.283 3.211 1.00 93.31 834 PRO A N 1
ATOM 6523 C CA . PRO A 1 834 ? -9.093 -3.256 2.654 1.00 93.31 834 PRO A CA 1
ATOM 6524 C C . PRO A 1 834 ? -8.302 -2.506 3.730 1.00 93.31 834 PRO A C 1
ATOM 6526 O O . PRO A 1 834 ? -8.885 -1.931 4.653 1.00 93.31 834 PRO A O 1
ATOM 6529 N N . GLY A 1 835 ? -6.977 -2.427 3.572 1.00 93.69 835 GLY A N 1
ATOM 6530 C CA . GLY A 1 835 ? -6.103 -1.679 4.479 1.00 93.69 835 GLY A CA 1
ATOM 6531 C C . GLY A 1 835 ? -6.428 -0.183 4.562 1.00 93.69 835 GLY A C 1
ATOM 6532 O O . GLY A 1 835 ? -6.128 0.455 5.573 1.00 93.69 835 GLY A O 1
ATOM 6533 N N . TYR A 1 836 ? -7.102 0.383 3.549 1.00 95.62 836 TYR A N 1
ATOM 6534 C CA . TYR A 1 836 ? -7.508 1.790 3.562 1.00 95.62 836 TYR A CA 1
ATOM 6535 C C . TYR A 1 836 ? -8.457 2.162 4.714 1.00 95.62 836 TYR A C 1
ATOM 6537 O O . TYR A 1 836 ? -8.514 3.332 5.095 1.00 95.62 836 TYR A O 1
ATOM 6545 N N . GLN A 1 837 ? -9.178 1.193 5.301 1.00 92.12 837 GLN A N 1
ATOM 6546 C CA . GLN A 1 837 ? -10.188 1.453 6.334 1.00 92.12 837 GLN A CA 1
ATOM 6547 C C . GLN A 1 837 ? -9.630 2.180 7.567 1.00 92.12 837 GLN A C 1
ATOM 6549 O O . GLN A 1 837 ? -10.349 2.952 8.190 1.00 92.12 837 GLN A O 1
ATOM 6554 N N . GLY A 1 838 ? -8.349 1.998 7.899 1.00 90.75 838 GLY A N 1
ATOM 6555 C CA . GLY A 1 838 ? -7.711 2.644 9.052 1.00 90.75 838 GLY A CA 1
ATOM 6556 C C . GLY A 1 838 ? -6.895 3.902 8.739 1.00 90.75 838 GLY A C 1
ATOM 6557 O O . GLY A 1 838 ? -6.470 4.583 9.669 1.00 90.75 838 GLY A O 1
ATOM 6558 N N . LEU A 1 839 ? -6.650 4.235 7.465 1.00 97.19 839 LEU A N 1
ATOM 6559 C CA . LEU A 1 839 ? -5.611 5.214 7.095 1.00 97.19 839 LEU A CA 1
ATOM 6560 C C . LEU A 1 839 ? -5.913 6.644 7.570 1.00 97.19 839 LEU A C 1
ATOM 6562 O O . LEU A 1 839 ? -5.022 7.330 8.065 1.00 97.19 839 LEU A O 1
ATOM 6566 N N . HIS A 1 840 ? -7.170 7.077 7.512 1.00 96.00 840 HIS A N 1
ATOM 6567 C CA . HIS A 1 840 ? -7.599 8.385 8.021 1.00 96.00 840 HIS A CA 1
ATOM 6568 C C . HIS A 1 840 ? -7.265 8.594 9.516 1.00 96.00 840 HIS A C 1
ATOM 6570 O O . HIS A 1 840 ? -6.761 9.646 9.906 1.00 96.00 840 HIS A O 1
ATOM 6576 N N . LEU A 1 841 ? -7.414 7.558 10.352 1.00 95.31 841 LEU A N 1
ATOM 6577 C CA . LEU A 1 841 ? -7.028 7.589 11.773 1.00 95.31 841 LEU A CA 1
ATOM 6578 C C . LEU A 1 841 ? -5.504 7.537 11.995 1.00 95.31 841 LEU A C 1
ATOM 6580 O O . LEU A 1 841 ? -5.023 7.741 13.114 1.00 95.31 841 LEU A O 1
ATOM 6584 N N . ARG A 1 842 ? -4.734 7.278 10.934 1.00 96.19 842 ARG A N 1
ATOM 6585 C CA . ARG A 1 842 ? -3.265 7.299 10.896 1.00 96.19 842 ARG A CA 1
ATOM 6586 C C . ARG A 1 842 ? -2.710 8.629 10.370 1.00 96.19 842 ARG A C 1
ATOM 6588 O O . ARG A 1 842 ? -1.509 8.734 10.175 1.00 96.19 842 ARG A O 1
ATOM 6595 N N . GLY A 1 843 ? -3.552 9.641 10.146 1.00 96.25 843 GLY A N 1
ATOM 6596 C CA . GLY A 1 843 ? -3.112 10.942 9.630 1.00 96.25 843 GLY A CA 1
ATOM 6597 C C . GLY A 1 843 ? -2.977 10.998 8.106 1.00 96.25 843 GLY A C 1
ATOM 6598 O O . GLY A 1 843 ? -2.412 11.955 7.579 1.00 96.25 843 GLY A O 1
ATOM 6599 N N . ILE A 1 844 ? -3.466 9.978 7.394 1.00 98.31 844 ILE A N 1
ATOM 6600 C CA . ILE A 1 844 ? -3.366 9.880 5.936 1.00 98.31 844 ILE A CA 1
ATOM 6601 C C . ILE A 1 844 ? -4.654 10.395 5.295 1.00 98.31 844 ILE A C 1
ATOM 6603 O O . ILE A 1 844 ? -5.736 9.885 5.583 1.00 98.31 844 ILE A O 1
ATOM 6607 N N . PHE A 1 845 ? -4.531 11.381 4.405 1.00 97.81 845 PHE A N 1
ATOM 6608 C CA . PHE A 1 845 ? -5.680 12.025 3.750 1.00 97.81 845 PHE A CA 1
ATOM 6609 C C . PHE A 1 845 ? -5.852 11.629 2.273 1.00 97.81 845 PHE A C 1
ATOM 6611 O O . PHE A 1 845 ? -6.947 11.717 1.714 1.00 97.81 845 PHE A O 1
ATOM 6618 N N . ALA A 1 846 ? -4.775 11.184 1.626 1.00 97.88 846 ALA A N 1
ATOM 6619 C CA . ALA A 1 846 ? -4.769 10.802 0.220 1.00 97.88 846 ALA A CA 1
ATOM 6620 C C . ALA A 1 846 ? -3.739 9.701 -0.043 1.00 97.88 846 ALA A C 1
ATOM 6622 O O . ALA A 1 846 ? -2.702 9.672 0.611 1.00 97.88 846 ALA A O 1
ATOM 6623 N N . VAL A 1 847 ? -3.993 8.837 -1.027 1.00 98.00 847 VAL A N 1
ATOM 6624 C CA . VAL A 1 847 ? -3.035 7.842 -1.533 1.00 98.00 847 VAL A CA 1
ATOM 6625 C C . VAL A 1 847 ? -2.887 8.015 -3.042 1.00 98.00 847 VAL A C 1
ATOM 6627 O O . VAL A 1 847 ? -3.870 7.935 -3.782 1.00 98.00 847 VAL A O 1
ATOM 6630 N N . LEU A 1 848 ? -1.658 8.238 -3.511 1.00 96.19 848 LEU A N 1
ATOM 6631 C CA . LEU A 1 848 ? -1.356 8.367 -4.936 1.00 96.19 848 LEU A CA 1
ATOM 6632 C C . LEU A 1 848 ? -0.670 7.105 -5.460 1.00 96.19 848 LEU A C 1
ATOM 6634 O O . LEU A 1 848 ? 0.431 6.753 -5.035 1.00 96.19 848 LEU A O 1
ATOM 6638 N N . LEU A 1 849 ? -1.353 6.441 -6.389 1.00 94.38 849 LEU A N 1
ATOM 6639 C CA . LEU A 1 849 ? -1.005 5.134 -6.919 1.00 94.38 849 LEU A CA 1
ATOM 6640 C C . LEU A 1 849 ? -0.150 5.211 -8.192 1.00 94.38 849 LEU A C 1
ATOM 6642 O O . LEU A 1 849 ? -0.353 6.066 -9.057 1.00 94.38 849 LEU A O 1
ATOM 6646 N N . GLY A 1 850 ? 0.752 4.246 -8.339 1.00 89.00 850 GLY A N 1
ATOM 6647 C CA . GLY A 1 850 ? 1.630 4.083 -9.494 1.00 89.00 850 GLY A CA 1
ATOM 6648 C C . GLY A 1 850 ? 2.700 5.163 -9.626 1.00 89.00 850 GLY A C 1
ATOM 6649 O O . GLY A 1 850 ? 2.745 6.133 -8.877 1.00 89.00 850 GLY A O 1
ATOM 6650 N N . GLY A 1 851 ? 3.576 4.986 -10.607 1.00 84.19 851 GLY A N 1
ATOM 6651 C CA . GLY A 1 851 ? 4.587 5.954 -11.026 1.00 84.19 851 GLY A CA 1
ATOM 6652 C C . GLY A 1 851 ? 4.838 5.850 -12.528 1.00 84.19 851 GLY A C 1
ATOM 6653 O O . GLY A 1 851 ? 4.040 5.251 -13.244 1.00 84.19 851 GLY A O 1
ATOM 6654 N N . GLY A 1 852 ? 5.944 6.420 -13.013 1.00 75.62 852 GLY A N 1
ATOM 6655 C CA . GLY A 1 852 ? 6.186 6.598 -14.454 1.00 75.62 852 GLY A CA 1
ATOM 6656 C C . GLY A 1 852 ? 6.125 5.326 -15.317 1.00 75.62 852 GLY A C 1
ATOM 6657 O O . GLY A 1 852 ? 5.827 5.436 -16.503 1.00 75.62 852 GLY A O 1
ATOM 6658 N N . ASP A 1 853 ? 6.353 4.145 -14.725 1.00 76.25 853 ASP A N 1
ATOM 6659 C CA . ASP A 1 853 ? 6.355 2.839 -15.408 1.00 76.25 853 ASP A CA 1
ATOM 6660 C C . ASP A 1 853 ? 5.761 1.695 -14.540 1.00 76.25 853 ASP A C 1
ATOM 6662 O O . ASP A 1 853 ? 6.183 0.541 -14.659 1.00 76.25 853 ASP A O 1
ATOM 6666 N N . THR A 1 854 ? 4.844 1.979 -13.601 1.00 80.50 854 THR A N 1
ATOM 6667 C CA . THR A 1 854 ? 4.345 0.967 -12.633 1.00 80.50 854 THR A CA 1
ATOM 6668 C C . THR A 1 854 ? 2.826 0.939 -12.480 1.00 80.50 854 THR A C 1
ATOM 6670 O O . THR A 1 854 ? 2.112 1.766 -13.050 1.00 80.50 854 THR A O 1
ATOM 6673 N N . THR A 1 855 ? 2.311 -0.052 -11.742 1.00 85.12 855 THR A N 1
ATOM 6674 C CA . THR A 1 855 ? 0.862 -0.268 -11.601 1.00 85.12 855 THR A CA 1
ATOM 6675 C C . THR A 1 855 ? 0.160 0.882 -10.897 1.00 85.12 855 THR A C 1
ATOM 6677 O O . THR A 1 855 ? 0.534 1.236 -9.780 1.00 85.12 855 THR A O 1
ATOM 6680 N N . GLY A 1 856 ? -0.888 1.424 -11.522 1.00 89.94 856 GLY A N 1
ATOM 6681 C CA . GLY A 1 856 ? -1.684 2.539 -11.008 1.00 89.94 856 GLY A CA 1
ATOM 6682 C C . GLY A 1 856 ? -3.151 2.427 -11.427 1.00 89.94 856 GLY A C 1
ATOM 6683 O O . GLY A 1 856 ? -3.688 1.330 -11.547 1.00 89.94 856 GLY A O 1
ATOM 6684 N N . ILE A 1 857 ? -3.812 3.568 -11.640 1.00 93.06 857 ILE A N 1
ATOM 6685 C CA . ILE A 1 857 ? -5.180 3.612 -12.194 1.00 93.06 857 ILE A CA 1
ATOM 6686 C C . ILE A 1 857 ? -5.156 3.434 -13.717 1.00 93.06 857 ILE A C 1
ATOM 6688 O O . ILE A 1 857 ? -5.991 2.717 -14.275 1.00 93.06 857 ILE A O 1
ATOM 6692 N N . VAL A 1 858 ? -4.192 4.086 -14.371 1.00 89.81 858 VAL A N 1
ATOM 6693 C CA . VAL A 1 858 ? -4.069 4.149 -15.828 1.00 89.81 858 VAL A CA 1
ATOM 6694 C C . VAL A 1 858 ? -3.479 2.851 -16.374 1.00 89.81 858 VAL A C 1
ATOM 6696 O O . VAL A 1 858 ? -2.393 2.422 -15.981 1.00 89.81 858 VAL A O 1
ATOM 6699 N N . SER A 1 859 ? -4.185 2.243 -17.321 1.00 84.56 859 SER A N 1
ATOM 6700 C CA . SER A 1 859 ? -3.851 0.937 -17.891 1.00 84.56 859 SER A CA 1
ATOM 6701 C C . SER A 1 859 ? -2.667 0.949 -18.863 1.00 84.56 859 SER A C 1
ATOM 6703 O O . SER A 1 859 ? -2.090 -0.112 -19.108 1.00 84.56 859 SER A O 1
ATOM 6705 N N . SER A 1 860 ? -2.290 2.123 -19.383 1.00 76.56 860 SER A N 1
ATOM 6706 C CA . SER A 1 860 ? -1.270 2.343 -20.425 1.00 76.56 860 SER A CA 1
ATOM 6707 C C . SER A 1 860 ? 0.155 2.602 -19.907 1.00 76.56 860 SER A C 1
ATOM 6709 O O . SER A 1 860 ? 1.097 2.693 -20.699 1.00 76.56 860 SER A O 1
ATOM 6711 N N . LEU A 1 861 ? 0.346 2.719 -18.587 1.00 75.88 861 LEU A N 1
ATOM 6712 C CA . LEU A 1 861 ? 1.667 2.966 -17.994 1.00 75.88 861 LEU A CA 1
ATOM 6713 C C . LEU A 1 861 ? 2.710 1.852 -18.242 1.00 75.88 861 LEU A C 1
ATOM 6715 O O . LEU A 1 861 ? 3.861 2.210 -18.511 1.00 75.88 861 LEU A O 1
ATOM 6719 N N . PRO A 1 862 ? 2.370 0.543 -18.218 1.00 66.81 862 PRO A N 1
ATOM 6720 C CA . PRO A 1 862 ? 3.303 -0.532 -18.550 1.00 66.81 862 PRO A CA 1
ATOM 6721 C C . PRO A 1 862 ? 3.969 -0.338 -19.910 1.00 66.81 862 PRO A C 1
ATOM 6723 O O . PRO A 1 862 ? 3.317 -0.016 -20.904 1.00 66.81 862 PRO A O 1
ATOM 6726 N N . GLN A 1 863 ? 5.274 -0.590 -19.990 1.00 54.44 863 GLN A N 1
ATOM 6727 C CA . GLN A 1 863 ? 5.955 -0.650 -21.283 1.00 54.44 863 GLN A CA 1
ATOM 6728 C C . GLN A 1 863 ? 5.588 -1.949 -22.024 1.00 54.44 863 GLN A C 1
ATOM 6730 O O . GLN A 1 863 ? 5.485 -3.006 -21.403 1.00 54.44 863 GLN A O 1
ATOM 6735 N N . ALA A 1 864 ? 5.483 -1.855 -23.359 1.00 49.06 864 ALA A N 1
ATOM 6736 C CA . ALA A 1 864 ? 5.253 -2.936 -24.338 1.00 49.06 864 ALA A CA 1
ATOM 6737 C C . ALA A 1 864 ? 3.809 -3.213 -24.817 1.00 49.06 864 ALA A C 1
ATOM 6739 O O . ALA A 1 864 ? 3.531 -4.305 -25.300 1.00 49.06 864 ALA A O 1
ATOM 6740 N N . GLY A 1 865 ? 2.897 -2.233 -24.789 1.00 49.66 865 GLY A N 1
ATOM 6741 C CA . GLY A 1 865 ? 1.580 -2.361 -25.448 1.00 49.66 865 GLY A CA 1
ATOM 6742 C C . GLY A 1 865 ? 0.629 -3.379 -24.801 1.00 49.66 865 GLY A C 1
ATOM 6743 O O . GLY A 1 865 ? -0.460 -3.626 -25.319 1.00 49.66 865 GLY A O 1
ATOM 6744 N N . GLU A 1 866 ? 1.029 -3.948 -23.667 1.00 61.00 866 GLU A N 1
ATOM 6745 C CA . GLU A 1 866 ? 0.202 -4.757 -22.784 1.00 61.00 866 GLU A CA 1
ATOM 6746 C C . GLU A 1 866 ? -0.412 -3.842 -21.720 1.00 61.00 866 GLU A C 1
ATOM 6748 O O . GLU A 1 866 ? 0.246 -2.922 -21.233 1.00 61.00 866 GLU A O 1
ATOM 6753 N N . LYS A 1 867 ? -1.687 -4.059 -21.390 1.00 70.25 867 LYS A N 1
ATOM 6754 C CA . LYS A 1 867 ? -2.442 -3.169 -20.505 1.00 70.25 867 LYS A CA 1
ATOM 6755 C C . LYS A 1 867 ? -2.771 -3.814 -19.178 1.00 70.25 867 LYS A C 1
ATOM 6757 O O . LYS A 1 867 ? -3.052 -5.009 -19.113 1.00 70.25 867 LYS A O 1
ATOM 6762 N N . GLN A 1 868 ? -2.763 -2.988 -18.135 1.00 76.31 868 GLN A N 1
ATOM 6763 C CA . GLN A 1 868 ? -3.132 -3.421 -16.791 1.00 76.31 868 GLN A CA 1
ATOM 6764 C C . GLN A 1 868 ? -4.605 -3.829 -16.761 1.00 76.31 868 GLN A C 1
ATOM 6766 O O . GLN A 1 868 ? -5.467 -3.158 -17.343 1.00 76.31 868 GLN A O 1
ATOM 6771 N N . ASP A 1 869 ? -4.882 -4.908 -16.035 1.00 78.50 869 ASP A N 1
ATOM 6772 C CA . ASP A 1 869 ? -6.240 -5.345 -15.737 1.00 78.50 869 ASP A CA 1
ATOM 6773 C C . ASP A 1 869 ? -7.045 -4.241 -15.022 1.00 78.50 869 ASP A C 1
ATOM 6775 O O . ASP A 1 869 ? -6.494 -3.361 -14.355 1.00 78.50 869 ASP A O 1
ATOM 6779 N N . ALA A 1 870 ? -8.371 -4.282 -15.158 1.00 88.75 870 ALA A N 1
ATOM 6780 C CA . ALA A 1 870 ? -9.272 -3.277 -14.598 1.00 88.75 870 ALA A CA 1
ATOM 6781 C C . ALA A 1 870 ? -9.454 -3.380 -13.078 1.00 88.75 870 ALA A C 1
ATOM 6783 O O . ALA A 1 870 ? -10.067 -2.491 -12.488 1.00 88.75 870 ALA A O 1
ATOM 6784 N N . TRP A 1 871 ? -8.897 -4.409 -12.431 1.00 91.75 871 TRP A N 1
ATOM 6785 C CA . TRP A 1 871 ? -9.081 -4.698 -11.008 1.00 91.75 871 TRP A CA 1
ATOM 6786 C C . TRP A 1 871 ? -8.925 -3.477 -10.087 1.00 91.75 871 TRP A C 1
ATOM 6788 O O . TRP A 1 871 ? -9.778 -3.247 -9.232 1.00 91.75 871 TRP A O 1
ATOM 6798 N N . VAL A 1 872 ? -7.884 -2.653 -10.272 1.00 92.81 872 VAL A N 1
ATOM 6799 C CA . VAL A 1 872 ? -7.669 -1.442 -9.451 1.00 92.81 872 VAL A CA 1
ATOM 6800 C C . VAL A 1 872 ? -8.809 -0.438 -9.640 1.00 92.81 872 VAL A C 1
ATOM 6802 O O . VAL A 1 872 ? -9.344 0.084 -8.662 1.00 92.81 872 VAL A O 1
ATOM 6805 N N . ARG A 1 873 ? -9.215 -0.194 -10.893 1.00 94.50 873 ARG A N 1
ATOM 6806 C CA . ARG A 1 873 ? -10.297 0.741 -11.234 1.00 94.50 873 ARG A CA 1
ATOM 6807 C C . ARG A 1 873 ? -11.632 0.269 -10.682 1.00 94.50 873 ARG A C 1
ATOM 6809 O O . ARG A 1 873 ? -12.377 1.073 -10.142 1.00 94.50 873 ARG A O 1
ATOM 6816 N N . GLU A 1 874 ? -11.911 -1.029 -10.753 1.00 95.31 874 GLU A N 1
ATOM 6817 C CA . GLU A 1 874 ? -13.124 -1.616 -10.181 1.00 95.31 874 GLU A CA 1
ATOM 6818 C C . GLU A 1 874 ? -13.161 -1.469 -8.656 1.00 95.31 874 GLU A C 1
ATOM 6820 O O . GLU A 1 874 ? -14.176 -1.051 -8.102 1.00 95.31 874 GLU A O 1
ATOM 6825 N N . ARG A 1 875 ? -12.047 -1.740 -7.962 1.00 96.12 875 ARG A N 1
ATOM 6826 C CA . ARG A 1 875 ? -11.957 -1.581 -6.501 1.00 96.12 875 ARG A CA 1
ATOM 6827 C C . ARG A 1 875 ? -12.176 -0.136 -6.059 1.00 96.12 875 ARG A C 1
ATOM 6829 O O . ARG A 1 875 ? -12.930 0.102 -5.116 1.00 96.12 875 ARG A O 1
ATOM 6836 N N . LEU A 1 876 ? -11.553 0.819 -6.743 1.00 97.19 876 LEU A N 1
ATOM 6837 C CA . LEU A 1 876 ? -11.723 2.243 -6.447 1.00 97.19 876 LEU A CA 1
ATOM 6838 C C . LEU A 1 876 ? -13.122 2.753 -6.826 1.00 97.19 876 LEU A C 1
ATOM 6840 O O . LEU A 1 876 ? -13.728 3.502 -6.062 1.00 97.19 876 LEU A O 1
ATOM 6844 N N . GLY A 1 877 ? -13.680 2.268 -7.938 1.00 96.56 877 GLY A N 1
ATOM 6845 C CA . GLY A 1 877 ? -15.053 2.555 -8.352 1.00 96.56 877 GLY A CA 1
ATOM 6846 C C . GLY A 1 877 ? -16.111 2.031 -7.371 1.00 96.56 877 GLY A C 1
ATOM 6847 O O . GLY A 1 877 ? -17.179 2.628 -7.244 1.00 96.56 877 GLY A O 1
ATOM 6848 N N . GLU A 1 878 ? -15.834 0.952 -6.631 1.00 95.75 878 GLU A N 1
ATOM 6849 C CA . GLU A 1 878 ? -16.674 0.533 -5.500 1.00 95.75 878 GLU A CA 1
ATOM 6850 C C . GLU A 1 878 ? -16.457 1.410 -4.260 1.00 95.75 878 GLU A C 1
ATOM 6852 O O . GLU A 1 878 ? -17.431 1.805 -3.618 1.00 95.75 878 GLU A O 1
ATOM 6857 N N . TYR A 1 879 ? -15.206 1.756 -3.943 1.00 96.69 879 TYR A N 1
ATOM 6858 C CA . TYR A 1 879 ? -14.873 2.617 -2.805 1.00 96.69 879 TYR A CA 1
ATOM 6859 C C . TYR A 1 879 ? -15.575 3.981 -2.878 1.00 96.69 879 TYR A C 1
ATOM 6861 O O . TYR A 1 879 ? -16.186 4.415 -1.900 1.00 96.69 879 TYR A O 1
ATOM 6869 N N . ILE A 1 880 ? -15.555 4.637 -4.043 1.00 95.06 880 ILE A N 1
ATOM 6870 C CA . ILE A 1 880 ? -16.076 6.003 -4.195 1.00 95.06 880 ILE A CA 1
ATOM 6871 C C . ILE A 1 880 ? -17.599 6.114 -4.005 1.00 95.06 880 ILE A C 1
ATOM 6873 O O . ILE A 1 880 ? -18.125 7.209 -3.831 1.00 95.06 880 ILE A O 1
ATOM 6877 N N . LYS A 1 881 ? -18.332 4.992 -3.995 1.00 93.94 881 LYS A N 1
ATOM 6878 C CA . LYS A 1 881 ? -19.777 4.982 -3.707 1.00 93.94 881 LYS A CA 1
ATOM 6879 C C . LYS A 1 881 ? -20.085 5.264 -2.236 1.00 93.94 881 LYS A C 1
ATOM 6881 O O . LYS A 1 881 ? -21.193 5.693 -1.926 1.00 93.94 881 LYS A O 1
ATOM 6886 N N . ASN A 1 882 ? -19.140 4.980 -1.342 1.00 93.50 882 ASN A N 1
ATOM 6887 C CA . ASN A 1 882 ? -19.242 5.248 0.089 1.00 93.50 882 ASN A CA 1
ATOM 6888 C C . ASN A 1 882 ? -17.834 5.482 0.669 1.00 93.50 882 ASN A C 1
ATOM 6890 O O . ASN A 1 882 ? -17.308 4.604 1.364 1.00 93.50 882 ASN A O 1
ATOM 6894 N N . PRO A 1 883 ? -17.193 6.617 0.331 1.00 95.12 883 PRO A N 1
ATOM 6895 C CA . PRO A 1 883 ? -15.824 6.884 0.743 1.00 95.12 883 PRO A CA 1
ATOM 6896 C C . PRO A 1 883 ? -15.752 7.199 2.242 1.00 95.12 883 PRO A C 1
ATOM 6898 O O . PRO A 1 883 ? -16.751 7.513 2.891 1.00 95.12 883 PRO A O 1
ATOM 6901 N N . ILE A 1 884 ? -14.548 7.128 2.809 1.00 95.56 884 ILE A N 1
ATOM 6902 C CA . ILE A 1 884 ? -14.324 7.420 4.228 1.00 95.56 884 ILE A CA 1
ATOM 6903 C C . ILE A 1 884 ? -14.161 8.928 4.404 1.00 95.56 884 ILE A C 1
ATOM 6905 O O . ILE A 1 884 ? -13.078 9.471 4.177 1.00 95.56 884 ILE A O 1
ATOM 6909 N N . TYR A 1 885 ? -15.237 9.600 4.803 1.00 94.12 885 TYR A N 1
ATOM 6910 C CA . TYR A 1 885 ? -15.233 11.036 5.069 1.00 94.12 885 TYR A CA 1
ATOM 6911 C C . TYR A 1 885 ? -14.500 11.392 6.368 1.00 94.12 885 TYR A C 1
ATOM 6913 O O . TYR A 1 885 ? -14.578 10.683 7.369 1.00 94.12 885 TYR A O 1
ATOM 6921 N N . PHE A 1 886 ? -13.822 12.541 6.366 1.00 91.62 886 PHE A N 1
ATOM 6922 C CA . PHE A 1 886 ? -13.214 13.148 7.558 1.00 91.62 886 PHE A CA 1
ATOM 6923 C C . PHE A 1 886 ? -14.214 13.990 8.362 1.00 91.62 886 PHE A C 1
ATOM 6925 O O . PHE A 1 886 ? -13.872 14.579 9.387 1.00 91.62 886 PHE A O 1
ATOM 6932 N N . GLN A 1 887 ? -15.445 14.085 7.871 1.00 76.88 887 GLN A N 1
ATOM 6933 C CA . GLN A 1 887 ? -16.572 14.725 8.526 1.00 76.88 887 GLN A CA 1
ATOM 6934 C C . GLN A 1 887 ? -17.786 13.822 8.315 1.00 76.88 887 GLN A C 1
ATOM 6936 O O . GLN A 1 887 ? -18.124 13.502 7.178 1.00 76.88 887 GLN A O 1
ATOM 6941 N N . THR A 1 888 ? -18.409 13.376 9.399 1.00 51.78 888 THR A N 1
ATOM 6942 C CA . THR A 1 888 ? -19.709 12.703 9.337 1.00 51.78 888 THR A CA 1
ATOM 6943 C C . THR A 1 888 ? -20.791 13.719 9.657 1.00 51.78 888 THR A C 1
ATOM 6945 O O . THR A 1 888 ? -20.722 14.335 10.721 1.00 51.78 888 THR A O 1
ATOM 6948 N N . ASP A 1 889 ? -21.750 13.887 8.747 1.00 35.91 889 ASP A N 1
ATOM 6949 C CA . ASP A 1 889 ? -22.988 14.635 9.012 1.00 35.91 889 ASP A CA 1
ATOM 6950 C C . ASP A 1 889 ? -23.782 14.066 10.202 1.00 35.91 889 ASP A C 1
ATOM 6952 O O . ASP A 1 889 ? -23.803 12.819 10.374 1.00 35.91 889 ASP A O 1
#

Foldseek 3Di:
DVPVVVVLPDQDDDDDQFWKDFDWDKDAPDQFKIKIKTFQIAGPVRDADFDDQVKKKKKKFKAQDAFDQVQKDWDKVVDWDKGKDWDWDDDPSIIIIMIIIHTDDPDPDPSPGIHTGMIMTMGRHGCNDVSRRSSMIMGMRDYQQQKFKEKEAAAADPPPQPDQWWWKWWQDPVGIDIDTHGHRDIDIDIDGFDKTQIATFWTAHLLRQKIWHKGWPPRMWGTGGPYYTDYIYIDTDIAGFFFAKEFEEAAPQQAQHKWKKFKDDPNHTQDIDIDGYGDIDTPHPRHHLWDKIKIAIDWAAELQKIWGFAIDIDTSNVSYYDYGDNVRIDIDGHDAPLFAKEKAAEAEDPVDDWDWKWKWWQAPPPRHIYIDIDINNDPIDTRPGGHHFGKTQIDMAWAFAPQWIKDKDFDRMDGDDSVRPHYGYIYIDTQARLCQAQFDQFAFEEAEDDPLFDAPDPVPCAGPLNLCLLLLHQEYEDQWFQVSQLPLQDADDLVRTCLLSLLVSQLSSCVSNDVVGHYAYEYEAELDGCVVNDPCQAPQSSNLRSLLSVLSSLVVLVVHDDRPGQASHAYEYHPPVLQSCVVVVFFLFAFRPHLVSNCNSCVVNVNNVCNVVQDPPQDRTLLSVLVRVLVSQLVSQQDPPPRGGRYAYEYEDEQDFQDPSHLLCLQDPDLCLLVNLLVSLVRCCRSVVQPLVQVVDPDVPDDHSHRAYEYEYPQAAQQAPVAQQRVRAADLSSVVSVLSNQLNNSRSRSGQYEHASHFLADFAFLPDDQDPNRPLLNRHGCRNLQALFDVCCFQHPSRGHVSQQSDAHDCVRNVDGGVVVNSVVVPRDTRNDHPNPCNSSSSYNYYYYHDQQGHHSNQPSHPDPRGDDNVSSNSSSVCVVPGGGSHDD

Sequence (889 aa):
MTGIMNYLRRPRATDSGIEMSATITASSSTPSWGVIELKDLRDKDNNPVDFTKDDYLGIALLSPVKVEDTEVNVSTDPWYDFTCEVSNFSSGNDVEVLVKITFKPNWDGEADKFQVKVVQLGMAGDPQDEHYKDSVRLWKNSLPDETGTVPIVCDSRPDGIPYSNQTVVFTNDDGIIMKEVPFGQKTEVTLNRGSYRVAATEAFTDDETTVAIAKAQPDQVEVKQGTTSSDVNVTYDVQHYSATDVVIDNIVGLEGEEVHVKFSSEDSLLHDFWSSVPQTTKPRRVLPSGGNATISVDSIIVNNVQYEFTPKQVDLSSNNSVLFTAGDVIQHQIEVSGAVKLPIQLKKPGSITAGTMVVHLIQQETRLIYKEKVDVNEENPQFQVLVAPGDYEVQANRFIENGILYKPTFDPSITVNEDGNTELELQVDLVANLNVPGFPNFLSFGACTRDLSEPTNSDDTDNDLTDFVQAGASSIFKYAGQGGDGDPEVDLTESLECTPRVIALASDIEKAIGSDHTVLPVLISYTCNFSGGNDVLTDTTRHRHSLGNFIQSLQLTMKSDQAPRSLRAAYILNPDFIGECQKRGYEADSEVPFLNSLKEALEYRGEADKVELIPSDIDDTLRGYVRALHWLVRTLTKDPDTGKPAVSLGWQVNLWAGEAAGAVWIYTDENQASDKAKKTADYLDELGVWPKQASQQADEDELAPLDFLAVDRWERDDYRNDSYPKFFCFAPREWSRYIDFCETLGAELHAPIMPWQVSAARTPTFKDDVSNNFSTAQHWGTGGSCILGDPSIGSEYYRIHKRILSLGLNEVQFHVKTVEELWKRSQPFDISIPGYQGLHLRGIFAVLLGGGDTTGIVSSLPQAGEKQDAWVRERLGEYIKNPIYFQTD

Secondary structure (DSSP, 8-state):
-HHHHHHHTSSS--S-TTEEEEEEEEEEEETTEEEEEEEEEE-TTSPBPP--TT-EEEEEEEESS---GGGEEEEEES--EEEEEEEEEEETTEEEEEEEEEEE-S-TT-GGG-EEEEEEEEESS---SHHHHHH-EEEES-----EEEEEEEEPPPPTT--SSEEEEEEEETTEEEEEEEETTSEEEEEEESEEEEEEE--EE-TT-SEEEEEEEESSEEEE-TT-B-PPEEEEEEEEEB----EEE---TT-TT-EEEEEEEETTEEEEEEEEESSEEE--TTTSBSSSEEEEEE--EEETTEEEEEPPEEEEGGG---EEE-GGGEEEEE-PPTT-B--BEEEE--TT----EEEEEEEETTT--EEEEEEETT-SS-B-SSPBPSEEEEEEE--EEETTEEEEEE--SEEEE-TTS---EEEEEEEEEE---TTS-SB-EEEEE-SS----SSTT---SHHHHHHHHT-SEEEEESSSSSS--TTS---TTT--HHHHHHHHHHHHHHH-TT---EEEEEE-SS--TTS---TT-HHHHHHHHHHHHHHHHHHHHS---SSSSSEEEEE-TTHHHHHHHHT--TT-B---HHHHHHHHHHTT-GGGGGGS-TT--SBHHHHHHHHHHHHHHHTB-TTT-SBSEEEEEEEEE-SS-TTTGGGGGSSS--HHHHHHHHHHHHHHTTSS-TTTTT---TTS--S-SEEEEEE--S-TTSTTTGGGT----HHHHHHHHHHHHHHHHHHT--EEEESB--PPPPBTTS---SS--TT----SHHHHHH--TTTTT-GGGB-HHHHT-B--HHHHSSSBHHHHHHTT-S--TTS-GGGGGGGGTB-EEEE--TTS-SS-TT-STTS----THHHHHHHHHTTS--BSS--

Radius of gyration: 32.61 Å; chains: 1; bounding box: 73×86×97 Å

Organism: NCBI:txid1448313

pLDDT: mean 87.92, std 11.72, range [34.34, 98.38]